Protein AF-A0A269TJP0-F1 (afdb_monomer_lite)

pLDDT: mean 71.13, std 23.65, range [21.98, 98.38]

Secondary structure (DSSP, 8-state):
--STTSSTTSSSS--------------------B-TTT-PBP----------TT-------------------PPPPP-PPP------------------------------------PPPPPP----------PPP-------S-S--PPPPHHHHHHHHB-SSHHHHHTTT--------SS-------SS-SS--SS-HHHH--TTTT-HHHHHHHHHHT--TTTS---SS-EEHHHHTTBPTT-B---TT---EE--HHHHHHHHHHHHHHSEEE--TT-TT----HHHHHHHHHH--HHHHHHHHTT-GGG--HHHHHHHHHHHHHHHHHH-TTTTTS-TT--STTT--------HHHHHHHHTTEEESEEETTS-B-S-EEE-TTB--HHHHHHHHHHHHSTT----SSPPPHHHHHHT-EE--TTSSTT-EEEEPPPEE-TT-TTTEEEEEEEETT-S-GGG-EEEEEES-GGG-S-HHHHHHHHTTT--S-S-EEEEEEEESTTTHHHHHHHHHH--TTEEEEEEEESSS-THHHHHHHH-TT--SSSS-BSEEEEE-STTS-GGGS-SSTTSPPS--EE-GGGGGSBS---S-TTTB---SEEE--SS--HHHHHHHHHIIIIISTTSGGGS-SS-STT----EEE-TTS-GGGSTT--PPP-TT---BSEEEEPPPBTTEEEEE-TT-----GGGB---TT-TTSEEEETT------TT-----EEEEES--TT-HHHHHHHHHHHHHHTTTT--EEEEE-EEETTEEEPP---HHHHHHSEE-TT--EEEETTEEPPS-EEPPP-

Organism: NCBI:txid33922

Structure (mmCIF, N/CA/C/O backbone):
data_AF-A0A269TJP0-F1
#
_entry.id   AF-A0A269TJP0-F1
#
loop_
_atom_site.group_PDB
_atom_site.id
_atom_site.type_symbol
_atom_site.label_atom_id
_atom_site.label_alt_id
_atom_site.label_comp_id
_atom_site.label_asym_id
_atom_site.label_entity_id
_atom_site.label_seq_id
_atom_site.pdbx_PDB_ins_code
_atom_site.Cartn_x
_atom_site.Cartn_y
_atom_site.Cartn_z
_atom_site.occupancy
_atom_site.B_iso_or_equiv
_atom_site.auth_seq_id
_atom_site.auth_comp_id
_atom_site.auth_asym_id
_atom_site.auth_atom_id
_atom_site.pdbx_PDB_model_num
ATOM 1 N N . MET A 1 1 ? 35.468 -24.762 65.015 1.00 40.91 1 MET A N 1
ATOM 2 C CA . MET A 1 1 ? 34.125 -24.410 64.489 1.00 40.91 1 MET A CA 1
ATOM 3 C C . MET A 1 1 ? 34.164 -22.948 64.076 1.00 40.91 1 MET A C 1
ATOM 5 O O . MET A 1 1 ? 34.339 -22.122 64.960 1.00 40.91 1 MET A O 1
ATOM 9 N N . ASN A 1 2 ? 34.046 -22.610 62.784 1.00 27.47 2 ASN A N 1
ATOM 10 C CA . ASN A 1 2 ? 34.366 -21.252 62.308 1.00 27.47 2 ASN A CA 1
ATOM 11 C C . ASN A 1 2 ? 33.197 -20.554 61.592 1.00 27.47 2 ASN A C 1
ATOM 13 O O . ASN A 1 2 ? 32.881 -20.884 60.454 1.00 27.47 2 ASN A O 1
ATOM 17 N N . LEU A 1 3 ? 32.639 -19.544 62.269 1.00 28.08 3 LEU A N 1
ATOM 18 C CA . LEU A 1 3 ? 32.130 -18.231 61.815 1.00 28.08 3 LEU A CA 1
ATOM 19 C C . LEU A 1 3 ? 31.278 -18.024 60.534 1.00 28.08 3 LEU A C 1
ATOM 21 O O . LEU A 1 3 ? 30.634 -16.983 60.446 1.00 28.08 3 LEU A O 1
ATOM 25 N N . ARG A 1 4 ? 31.219 -18.926 59.547 1.00 32.47 4 ARG A N 1
ATOM 26 C CA . ARG A 1 4 ? 30.555 -18.657 58.249 1.00 32.47 4 ARG A CA 1
ATOM 27 C C . ARG A 1 4 ? 29.042 -18.927 58.211 1.00 32.47 4 ARG A C 1
ATOM 29 O O . ARG A 1 4 ? 28.387 -18.511 57.263 1.00 32.47 4 ARG A O 1
ATOM 36 N N . SER A 1 5 ? 28.467 -19.536 59.249 1.00 35.66 5 SER A N 1
ATOM 37 C CA . SER A 1 5 ? 27.060 -19.991 59.255 1.00 35.66 5 SER A CA 1
ATOM 38 C C . SER A 1 5 ? 26.073 -19.091 60.020 1.00 35.66 5 SER A C 1
ATOM 40 O O . SER A 1 5 ? 24.985 -19.550 60.353 1.00 35.66 5 SER A O 1
ATOM 42 N N . LYS A 1 6 ? 26.429 -17.835 60.342 1.00 33.38 6 LYS A N 1
ATOM 43 C CA . LYS A 1 6 ? 25.550 -16.907 61.099 1.00 33.38 6 LYS A CA 1
ATOM 44 C C . LYS A 1 6 ? 25.229 -15.564 60.422 1.00 33.38 6 LYS A C 1
ATOM 46 O O . LYS A 1 6 ? 24.470 -14.790 60.987 1.00 33.38 6 LYS A O 1
ATOM 51 N N . ILE A 1 7 ? 25.746 -15.295 59.219 1.00 37.28 7 ILE A N 1
ATOM 52 C CA . ILE A 1 7 ? 25.506 -14.022 58.500 1.00 37.28 7 ILE A CA 1
ATOM 53 C C . ILE A 1 7 ? 24.398 -14.144 57.431 1.00 37.28 7 ILE A C 1
ATOM 55 O O . ILE A 1 7 ? 23.743 -13.163 57.106 1.00 37.28 7 ILE A O 1
ATOM 59 N N . ILE A 1 8 ? 24.118 -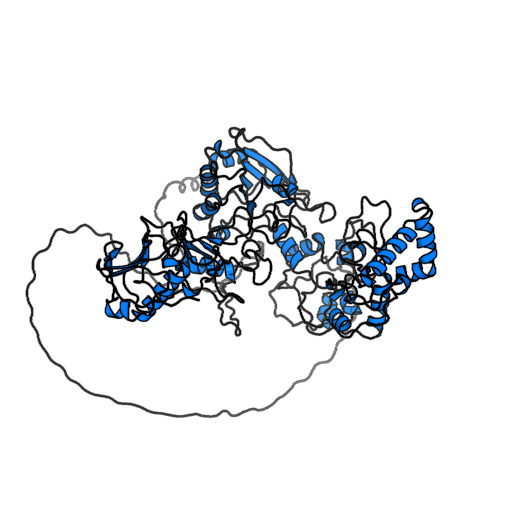15.353 56.930 1.00 34.28 8 ILE A N 1
ATOM 60 C CA . ILE A 1 8 ? 23.243 -15.579 55.758 1.00 34.28 8 ILE A CA 1
ATOM 61 C C . ILE A 1 8 ? 21.731 -15.606 56.099 1.00 34.28 8 ILE A C 1
ATOM 63 O O . ILE A 1 8 ? 20.902 -15.596 55.200 1.00 34.28 8 ILE A O 1
ATOM 67 N N . ILE A 1 9 ? 21.347 -15.596 57.383 1.00 34.66 9 ILE A N 1
ATOM 68 C CA . ILE A 1 9 ? 19.939 -15.741 57.831 1.00 34.66 9 ILE A CA 1
ATOM 69 C C . ILE A 1 9 ? 19.332 -14.414 58.351 1.00 34.66 9 ILE A C 1
ATOM 71 O O . ILE A 1 9 ? 18.130 -14.320 58.570 1.00 34.66 9 ILE A O 1
ATOM 75 N N . ALA A 1 10 ? 20.135 -13.356 58.513 1.00 28.97 10 ALA A N 1
ATOM 76 C CA . ALA A 1 10 ? 19.723 -12.102 59.162 1.00 28.97 10 ALA A CA 1
ATOM 77 C C . ALA A 1 10 ? 19.285 -10.968 58.203 1.00 28.97 10 ALA A C 1
ATOM 79 O O . ALA A 1 10 ? 19.056 -9.851 58.655 1.00 28.97 10 ALA A O 1
ATOM 80 N N . LEU A 1 11 ? 19.194 -11.224 56.892 1.00 29.31 11 LEU A N 1
ATOM 81 C CA . LEU A 1 11 ? 18.989 -10.195 55.854 1.00 29.31 11 LEU A CA 1
ATOM 82 C C . LEU A 1 11 ? 17.980 -10.642 54.775 1.00 29.31 11 LEU A C 1
ATOM 84 O O . LEU A 1 11 ? 18.194 -10.468 53.578 1.00 29.31 11 LEU A O 1
ATOM 88 N N . SER A 1 12 ? 16.883 -11.277 55.203 1.00 25.92 12 SER A N 1
ATOM 89 C CA . SER A 1 12 ? 15.893 -11.894 54.297 1.00 25.92 12 SER A CA 1
ATOM 90 C C . SER A 1 12 ? 14.438 -11.464 54.523 1.00 25.92 12 SER A C 1
ATOM 92 O O . SER A 1 12 ? 13.583 -11.828 53.721 1.00 25.92 12 SER A O 1
ATOM 94 N N . ILE A 1 13 ? 14.129 -10.728 55.598 1.00 26.98 13 ILE A N 1
ATOM 95 C CA . ILE A 1 13 ? 12.764 -10.293 55.945 1.00 26.98 13 ILE A CA 1
ATOM 96 C C . ILE A 1 13 ? 12.823 -8.860 56.496 1.00 26.98 13 ILE A C 1
ATOM 98 O O . ILE A 1 13 ? 13.696 -8.555 57.303 1.00 26.98 13 ILE A O 1
ATOM 102 N N . ALA A 1 14 ? 11.867 -8.027 56.063 1.00 23.02 14 ALA A N 1
ATOM 103 C CA . ALA A 1 14 ? 11.870 -6.557 56.088 1.00 23.02 14 ALA A CA 1
ATOM 104 C C . ALA A 1 14 ? 12.968 -5.928 55.188 1.00 23.02 14 ALA A C 1
ATOM 106 O O . ALA A 1 14 ? 14.117 -6.350 55.208 1.00 23.02 14 ALA A O 1
ATOM 107 N N . THR A 1 15 ? 12.673 -4.948 54.325 1.00 27.38 15 THR A N 1
ATOM 108 C CA . THR A 1 15 ? 11.469 -4.094 54.243 1.00 27.38 15 THR A CA 1
ATOM 109 C C . THR A 1 15 ? 10.809 -4.144 52.860 1.00 27.38 15 THR A C 1
ATOM 111 O O . THR A 1 15 ? 11.475 -3.972 51.844 1.00 27.38 15 THR A O 1
ATOM 114 N N . VAL A 1 16 ? 9.479 -4.294 52.824 1.00 28.97 16 VAL A N 1
ATOM 115 C CA . VAL A 1 16 ? 8.641 -4.035 51.638 1.00 28.97 16 VAL A CA 1
ATOM 116 C C . VAL A 1 16 ? 7.763 -2.814 51.926 1.00 28.97 16 VAL A C 1
ATOM 118 O O . VAL A 1 16 ? 6.746 -2.960 52.594 1.00 28.97 16 VAL A O 1
ATOM 121 N N . ALA A 1 17 ? 8.175 -1.630 51.458 1.00 22.70 17 ALA A N 1
ATOM 122 C CA . ALA A 1 17 ? 7.376 -0.403 51.259 1.00 22.70 17 ALA A CA 1
ATOM 123 C C . ALA A 1 17 ? 8.300 0.768 50.845 1.00 22.70 17 ALA A C 1
ATOM 125 O O . ALA A 1 17 ? 9.475 0.736 51.185 1.00 22.70 17 ALA A O 1
ATOM 126 N N . ALA A 1 18 ? 7.746 1.789 50.168 1.00 22.72 18 ALA A N 1
ATOM 127 C CA . ALA A 1 18 ? 8.345 3.105 49.845 1.00 22.72 18 ALA A CA 1
ATOM 128 C C . ALA A 1 18 ? 9.767 3.093 49.207 1.00 22.72 18 ALA A C 1
ATOM 130 O O . ALA A 1 18 ? 10.768 2.903 49.881 1.00 22.72 18 ALA A O 1
ATOM 131 N N . VAL A 1 19 ? 9.939 3.209 47.883 1.00 25.42 19 VAL A N 1
ATOM 132 C CA . VAL A 1 19 ? 9.750 4.419 47.035 1.00 25.42 19 VAL A CA 1
ATOM 133 C C . VAL A 1 19 ? 10.670 5.587 47.431 1.00 25.42 19 VAL A C 1
ATOM 135 O O . VAL A 1 19 ? 10.437 6.229 48.447 1.00 25.42 19 VAL A O 1
ATOM 138 N N . GLY A 1 20 ? 11.651 5.921 46.574 1.00 21.98 20 GLY A N 1
ATOM 139 C CA . GLY A 1 20 ? 12.504 7.106 46.765 1.00 21.98 20 GLY A CA 1
ATOM 140 C C . GLY A 1 20 ? 13.684 7.263 45.790 1.00 21.98 20 GLY A C 1
ATOM 141 O O . GLY A 1 20 ? 14.812 7.017 46.179 1.00 21.98 20 GLY A O 1
ATOM 142 N N . GLY A 1 21 ? 13.417 7.712 44.554 1.00 23.88 21 GLY A N 1
ATOM 143 C CA . GLY A 1 21 ? 14.333 8.500 43.699 1.00 23.88 21 GLY A CA 1
ATOM 144 C C . GLY A 1 21 ? 15.707 7.944 43.258 1.00 23.88 21 GLY A C 1
ATOM 145 O O . GLY A 1 21 ? 16.634 7.840 44.049 1.00 23.88 21 GLY A O 1
ATOM 146 N N . THR A 1 22 ? 15.899 7.776 41.939 1.00 26.36 22 THR A N 1
ATOM 147 C CA . THR A 1 22 ? 17.145 8.170 41.220 1.00 26.36 22 THR A CA 1
ATOM 148 C C . THR A 1 22 ? 16.940 8.192 39.694 1.00 26.36 22 THR A C 1
ATOM 150 O O . THR A 1 22 ? 17.541 7.448 38.924 1.00 26.36 22 THR A O 1
ATOM 153 N N . THR A 1 23 ? 16.054 9.073 39.221 1.00 25.94 23 THR A N 1
ATOM 154 C CA . THR A 1 23 ? 15.954 9.430 37.795 1.00 25.94 23 THR A CA 1
ATOM 155 C C . THR A 1 23 ? 16.868 10.611 37.466 1.00 25.94 23 THR A C 1
ATOM 157 O O . THR A 1 23 ? 16.456 11.748 37.672 1.00 25.94 23 THR A O 1
ATOM 160 N N . ALA A 1 24 ? 18.058 10.361 36.911 1.00 23.48 24 ALA A N 1
ATOM 161 C CA . ALA A 1 24 ? 18.799 11.296 36.046 1.00 23.48 24 ALA A CA 1
ATOM 162 C C . ALA A 1 24 ? 20.029 10.593 35.441 1.00 23.48 24 ALA A C 1
ATOM 164 O O . ALA A 1 24 ? 20.793 9.962 36.161 1.00 23.48 24 ALA A O 1
ATOM 165 N N . GLY A 1 25 ? 20.226 10.694 34.124 1.00 23.89 25 GLY A N 1
ATOM 166 C CA . GLY A 1 25 ? 21.350 10.041 33.423 1.00 23.89 25 GLY A CA 1
ATOM 167 C C . GLY A 1 25 ? 21.131 9.882 31.917 1.00 23.89 25 GLY A C 1
ATOM 168 O O . GLY A 1 25 ? 21.606 8.932 31.302 1.00 23.89 25 GLY A O 1
ATOM 169 N N . LEU A 1 26 ? 20.324 10.763 31.324 1.00 25.81 26 LEU A N 1
ATOM 170 C CA . LEU A 1 26 ? 19.796 10.597 29.974 1.00 25.81 26 LEU A CA 1
ATOM 171 C C . LEU A 1 26 ? 20.746 11.275 28.975 1.00 25.81 26 LEU A C 1
ATOM 173 O O . LEU A 1 26 ? 20.611 12.461 28.686 1.00 25.81 26 LEU A O 1
ATOM 177 N N . VAL A 1 27 ? 21.731 10.527 28.466 1.00 23.19 27 VAL A N 1
ATOM 178 C CA . VAL A 1 27 ? 22.659 11.017 27.430 1.00 23.19 27 VAL A CA 1
ATOM 179 C C . VAL A 1 27 ? 21.912 11.121 26.096 1.00 23.19 27 VAL A C 1
ATOM 181 O O . VAL A 1 27 ? 21.818 10.168 25.320 1.00 23.19 27 VAL A O 1
ATOM 184 N N . VAL A 1 28 ? 21.327 12.294 25.854 1.00 25.11 28 VAL A N 1
ATOM 185 C CA . VAL A 1 28 ? 20.534 12.610 24.660 1.00 25.11 28 VAL A CA 1
ATOM 186 C C . VAL A 1 28 ? 21.448 12.776 23.441 1.00 25.11 28 VAL A C 1
ATOM 188 O O . VAL A 1 28 ? 21.907 13.869 23.123 1.00 25.11 28 VAL A O 1
ATOM 191 N N . GLY A 1 29 ? 21.678 11.680 22.717 1.00 22.05 29 GLY A N 1
ATOM 192 C CA . GLY A 1 29 ? 22.349 11.678 21.412 1.00 22.05 29 GLY A CA 1
ATOM 193 C C . GLY A 1 29 ? 21.472 12.213 20.272 1.00 22.05 29 GLY A C 1
ATOM 194 O O . GLY A 1 29 ? 21.209 11.488 19.313 1.00 22.05 29 GLY A O 1
ATOM 195 N N . LEU A 1 30 ? 20.988 13.457 20.371 1.00 24.55 30 LEU A N 1
ATOM 196 C CA . LEU A 1 30 ? 20.248 14.124 19.292 1.00 24.55 30 LEU A CA 1
ATOM 197 C C . LEU A 1 30 ? 21.211 14.648 18.216 1.00 24.55 30 LEU A C 1
ATOM 199 O O . LEU A 1 30 ? 21.661 15.792 18.275 1.00 24.55 30 LEU A O 1
ATOM 203 N N . ASN A 1 31 ? 21.469 13.837 17.186 1.00 25.56 31 ASN A N 1
ATOM 204 C CA . ASN A 1 31 ? 22.080 14.324 15.946 1.00 25.56 31 ASN A CA 1
ATOM 205 C C . ASN A 1 31 ? 21.076 15.190 15.174 1.00 25.56 31 ASN A C 1
ATOM 207 O O . ASN A 1 31 ? 20.353 14.722 14.294 1.00 25.56 31 ASN A O 1
ATOM 211 N N . ARG A 1 32 ? 21.040 16.473 15.529 1.00 26.38 32 ARG A N 1
ATOM 212 C CA . ARG A 1 32 ? 20.262 17.506 14.851 1.00 26.38 32 ARG A CA 1
ATOM 213 C C . ARG A 1 32 ? 20.971 17.881 13.546 1.00 26.38 32 ARG A C 1
ATOM 215 O O . ARG A 1 32 ? 22.078 18.408 13.579 1.00 26.38 32 ARG A O 1
ATOM 222 N N . GLN A 1 33 ? 20.338 17.605 12.409 1.00 30.70 33 GLN A N 1
ATOM 223 C CA . GLN A 1 33 ? 20.758 18.119 11.105 1.00 30.70 33 GLN A CA 1
ATOM 224 C C . GLN A 1 33 ? 19.608 18.894 10.466 1.00 30.70 33 GLN A C 1
ATOM 226 O O . GLN A 1 33 ? 18.445 18.492 10.543 1.00 30.70 33 GLN A O 1
ATOM 231 N N . GLU A 1 34 ? 19.963 20.026 9.871 1.00 27.84 34 GLU A N 1
ATOM 232 C CA . GLU A 1 34 ? 19.053 20.998 9.282 1.00 27.84 34 GLU A CA 1
ATOM 233 C C . GLU A 1 34 ? 19.305 21.050 7.776 1.00 27.84 34 GLU A C 1
ATOM 235 O O . GLU A 1 34 ? 20.427 21.295 7.330 1.00 27.84 34 GLU A O 1
ATOM 240 N N . ASP A 1 35 ? 18.270 20.771 6.986 1.00 34.75 35 ASP A N 1
ATOM 241 C CA . ASP A 1 35 ? 18.341 20.899 5.534 1.00 34.75 35 ASP A CA 1
ATOM 242 C C . ASP A 1 35 ? 18.078 22.357 5.143 1.00 34.75 35 ASP A C 1
ATOM 244 O O . ASP A 1 35 ? 16.937 22.829 5.144 1.00 34.75 35 ASP A O 1
ATOM 248 N N . SER A 1 36 ? 19.150 23.061 4.779 1.00 31.23 36 SER A N 1
ATOM 249 C CA . SER A 1 36 ? 19.130 24.476 4.395 1.00 31.23 36 SER A CA 1
ATOM 250 C C . SER A 1 36 ? 18.328 24.782 3.123 1.00 31.23 36 SER A C 1
ATOM 252 O O . SER A 1 36 ? 18.128 25.955 2.813 1.00 31.23 36 SER A O 1
ATOM 254 N N . LYS A 1 37 ? 17.830 23.766 2.397 1.00 30.33 37 LYS A N 1
ATOM 255 C CA . LYS A 1 37 ? 16.911 23.945 1.258 1.00 30.33 37 LYS A CA 1
ATOM 256 C C . LYS A 1 37 ? 15.433 23.766 1.605 1.00 30.33 37 LYS A C 1
ATOM 258 O O . LYS A 1 37 ? 14.595 24.143 0.789 1.00 30.33 37 LYS A O 1
ATOM 263 N N . THR A 1 38 ? 15.094 23.207 2.771 1.00 35.28 38 THR A N 1
ATOM 264 C CA . THR A 1 38 ? 13.689 22.960 3.164 1.00 35.28 38 THR A CA 1
ATOM 265 C C . THR A 1 38 ? 13.298 23.518 4.533 1.00 35.28 38 THR A C 1
ATOM 267 O O . THR A 1 38 ? 12.105 23.625 4.809 1.00 35.28 38 THR A O 1
ATOM 270 N N . GLY A 1 39 ? 14.255 23.885 5.394 1.00 27.27 39 GLY A N 1
ATOM 271 C CA . GLY A 1 39 ? 13.984 24.429 6.734 1.00 27.27 39 GLY A CA 1
ATOM 272 C C . GLY A 1 39 ? 13.395 23.411 7.724 1.00 27.27 39 GLY A C 1
ATOM 273 O O . GLY A 1 39 ? 12.923 23.776 8.801 1.00 27.27 39 GLY A O 1
ATOM 274 N N . VAL A 1 40 ? 13.390 22.121 7.373 1.00 30.62 40 VAL A N 1
ATOM 275 C CA . VAL A 1 40 ? 12.773 21.065 8.183 1.00 30.62 40 VAL A CA 1
ATOM 276 C C . VAL A 1 40 ? 13.751 20.566 9.249 1.00 30.62 40 VAL A C 1
ATOM 278 O O . VAL A 1 40 ? 14.786 19.981 8.940 1.00 30.62 40 VAL A O 1
ATOM 281 N N . ASN A 1 41 ? 13.384 20.724 10.525 1.00 28.81 41 ASN A N 1
ATOM 282 C CA . ASN A 1 41 ? 14.052 20.033 11.633 1.00 28.81 41 ASN A CA 1
ATOM 283 C C . ASN A 1 41 ? 13.594 18.556 11.678 1.00 28.81 41 ASN A C 1
ATOM 285 O O . ASN A 1 41 ? 12.410 18.257 11.889 1.00 28.81 41 ASN A O 1
ATOM 289 N N . TYR A 1 42 ? 14.541 17.629 11.507 1.00 32.69 42 TYR A N 1
ATOM 290 C CA . TYR A 1 42 ? 14.309 16.183 11.570 1.00 32.69 42 TYR A CA 1
ATOM 291 C C . TYR A 1 42 ? 14.641 15.602 12.954 1.00 32.69 42 TYR A C 1
ATOM 293 O O . TYR A 1 42 ? 15.656 15.942 13.551 1.00 32.69 42 TYR A O 1
ATOM 301 N N . ASN A 1 43 ? 13.819 14.651 13.412 1.00 26.80 43 ASN A N 1
ATOM 302 C CA . ASN A 1 43 ? 14.154 13.700 14.477 1.00 26.80 43 ASN A CA 1
ATOM 303 C C . ASN A 1 43 ? 14.030 12.289 13.889 1.00 26.80 43 ASN A C 1
ATOM 305 O O . ASN A 1 43 ? 12.919 11.842 13.595 1.00 26.80 43 ASN A O 1
ATOM 309 N N . SER A 1 44 ? 15.148 11.590 13.695 1.00 28.28 44 SER A N 1
ATOM 310 C CA . SER A 1 44 ? 15.179 10.247 13.110 1.00 28.28 44 SER A CA 1
ATOM 311 C C . SER A 1 44 ? 15.154 9.154 14.186 1.00 28.28 44 SER A C 1
ATOM 313 O O . SER A 1 44 ? 16.146 8.883 14.858 1.00 28.28 44 SER A O 1
ATOM 315 N N . LEU A 1 45 ? 14.026 8.445 14.307 1.00 28.97 45 LEU A N 1
ATOM 316 C CA . LEU A 1 45 ? 13.975 7.157 15.013 1.00 28.97 45 LEU A CA 1
ATOM 317 C C . LEU A 1 45 ? 14.570 6.053 14.122 1.00 28.97 45 LEU A C 1
ATOM 319 O O . LEU A 1 45 ? 13.853 5.234 13.554 1.00 28.97 45 LEU A O 1
ATOM 323 N N . ALA A 1 46 ? 15.897 6.073 13.973 1.00 25.78 46 ALA A N 1
ATOM 324 C CA . ALA A 1 46 ? 16.664 5.124 13.164 1.00 25.78 46 ALA A CA 1
ATOM 325 C C . ALA A 1 46 ? 18.033 4.811 13.805 1.00 25.78 46 ALA A C 1
ATOM 327 O O . ALA A 1 46 ? 19.093 5.108 13.255 1.00 25.78 46 ALA A O 1
ATOM 328 N N . SER A 1 47 ? 18.028 4.212 14.997 1.00 24.75 47 SER A N 1
ATOM 329 C CA . SER A 1 47 ? 19.240 3.847 15.744 1.00 24.75 47 SER A CA 1
ATOM 330 C C . SER A 1 47 ? 19.824 2.492 15.314 1.00 24.75 47 SER A C 1
ATOM 332 O O . SER A 1 47 ? 19.872 1.536 16.089 1.00 24.75 47 SER A O 1
ATOM 334 N N . VAL A 1 48 ? 20.353 2.410 14.086 1.00 28.67 48 VAL A N 1
ATOM 335 C CA . VAL A 1 48 ? 21.199 1.273 13.670 1.00 28.67 48 VAL A CA 1
ATOM 336 C C . VAL A 1 48 ? 22.590 1.400 14.310 1.00 28.67 48 VAL A C 1
ATOM 338 O O . VAL A 1 48 ? 23.568 1.775 13.668 1.00 28.67 48 VAL A O 1
ATOM 341 N N . LYS A 1 49 ? 22.689 1.067 15.601 1.00 26.28 49 LYS A N 1
ATOM 342 C CA . LYS A 1 49 ? 23.961 0.762 16.272 1.00 26.28 49 LYS A CA 1
ATOM 343 C C . LYS A 1 49 ? 23.917 -0.659 16.823 1.00 26.28 49 LYS A C 1
ATOM 345 O O . LYS A 1 49 ? 23.154 -0.957 17.738 1.00 26.28 49 LYS A O 1
ATOM 350 N N . LYS A 1 50 ? 24.776 -1.531 16.287 1.00 27.55 50 LYS A N 1
ATOM 351 C CA . LYS A 1 50 ? 25.105 -2.813 16.923 1.00 27.55 50 LYS A CA 1
ATOM 352 C C . LYS A 1 50 ? 25.807 -2.495 18.248 1.00 27.55 50 LYS A C 1
ATOM 354 O O . LYS A 1 50 ? 26.870 -1.882 18.235 1.00 27.55 50 LYS A O 1
ATOM 359 N N . ILE A 1 51 ? 25.217 -2.889 19.375 1.00 25.28 51 ILE A N 1
ATOM 360 C CA . ILE A 1 51 ? 25.910 -2.871 20.667 1.00 25.28 51 ILE A CA 1
ATOM 361 C C . ILE A 1 51 ? 26.864 -4.069 20.676 1.00 25.28 51 ILE A C 1
ATOM 363 O O . ILE A 1 51 ? 26.414 -5.214 20.625 1.00 25.28 51 ILE A O 1
ATOM 367 N N . ASP A 1 52 ? 28.172 -3.815 20.723 1.00 30.59 52 ASP A N 1
ATOM 368 C CA . ASP A 1 52 ? 29.155 -4.862 21.000 1.00 30.59 52 ASP A CA 1
ATOM 369 C C . ASP A 1 52 ? 29.215 -5.101 22.514 1.00 30.59 52 ASP A C 1
ATOM 371 O O . ASP A 1 52 ? 29.845 -4.361 23.271 1.00 30.59 52 ASP A O 1
ATOM 375 N N . TYR A 1 53 ? 28.543 -6.162 22.956 1.00 25.44 53 TYR A N 1
ATOM 376 C CA . TYR A 1 53 ? 28.434 -6.559 24.361 1.00 25.44 53 TYR A CA 1
ATOM 377 C C . TYR A 1 53 ? 29.747 -7.097 24.977 1.00 25.44 53 TYR A C 1
ATOM 379 O O . TYR A 1 53 ? 29.702 -7.720 26.037 1.00 25.44 53 TYR A O 1
ATOM 387 N N . LYS A 1 54 ? 30.913 -6.890 24.341 1.00 30.03 54 LYS A N 1
ATOM 388 C CA . LYS A 1 54 ? 32.227 -7.332 24.849 1.00 30.03 54 LYS A CA 1
ATOM 389 C C . LYS A 1 54 ? 33.237 -6.219 25.166 1.00 30.03 54 LYS A C 1
ATOM 391 O O . LYS A 1 54 ? 34.332 -6.550 25.618 1.00 30.03 54 LYS A O 1
ATOM 396 N N . LYS A 1 55 ? 32.910 -4.927 24.990 1.00 34.22 55 LYS A N 1
ATOM 397 C CA . LYS A 1 55 ? 33.818 -3.806 25.339 1.00 34.22 55 LYS A CA 1
ATOM 398 C C . LYS A 1 55 ? 33.147 -2.631 26.071 1.00 34.22 55 LYS A C 1
ATOM 400 O O . LYS A 1 55 ? 32.989 -1.544 25.530 1.00 34.22 55 LYS A O 1
ATOM 405 N N . ALA A 1 56 ? 32.847 -2.853 27.346 1.00 25.12 56 ALA A N 1
ATOM 406 C CA . ALA A 1 56 ? 32.793 -1.842 28.409 1.00 25.12 56 ALA A CA 1
ATOM 407 C C . ALA A 1 56 ? 33.107 -2.593 29.718 1.00 25.12 56 ALA A C 1
ATOM 409 O O . ALA A 1 56 ? 32.467 -3.624 29.943 1.00 25.12 56 ALA A O 1
ATOM 410 N N . PRO A 1 57 ? 34.101 -2.177 30.535 1.00 30.14 57 PRO A N 1
ATOM 411 C CA . PRO A 1 57 ? 34.026 -0.881 31.221 1.00 30.14 57 PRO A CA 1
ATOM 412 C C . PRO A 1 57 ? 35.385 -0.188 31.504 1.00 30.14 57 PRO A C 1
ATOM 414 O O . PRO A 1 57 ? 36.144 -0.648 32.355 1.00 30.14 57 PRO A O 1
ATOM 417 N N . SER A 1 58 ? 35.654 0.971 30.891 1.00 29.62 58 SER A N 1
ATOM 418 C CA . SER A 1 58 ? 36.677 1.920 31.380 1.00 29.62 58 SER A CA 1
ATOM 419 C C . SER A 1 58 ? 36.620 3.268 30.644 1.00 29.62 58 SER A C 1
ATOM 421 O O . SER A 1 58 ? 37.266 3.413 29.612 1.00 29.62 58 SER A O 1
ATOM 423 N N . ASP A 1 59 ? 35.885 4.246 31.181 1.00 27.31 59 ASP A N 1
ATOM 424 C CA . ASP A 1 59 ? 36.284 5.663 31.105 1.00 27.31 59 ASP A CA 1
ATOM 425 C C . ASP A 1 59 ? 35.520 6.488 32.170 1.00 27.31 59 ASP A C 1
ATOM 427 O O . ASP A 1 59 ? 34.291 6.365 32.224 1.00 27.31 59 ASP A O 1
ATOM 431 N N . PRO A 1 60 ? 36.184 7.258 33.062 1.00 28.80 60 PRO A N 1
ATOM 432 C CA . PRO A 1 60 ? 35.523 7.906 34.198 1.00 28.80 60 PRO A CA 1
ATOM 433 C C . PRO A 1 60 ? 35.534 9.447 34.124 1.00 28.80 60 PRO A C 1
ATOM 435 O O . PRO A 1 60 ? 36.268 10.096 34.868 1.00 28.80 60 PRO A O 1
ATOM 438 N N . GLU A 1 61 ? 34.679 10.061 33.300 1.00 28.75 61 GLU A N 1
ATOM 439 C CA . GLU A 1 61 ? 34.499 11.523 33.322 1.00 28.75 61 GLU A CA 1
ATOM 440 C C . GLU A 1 61 ? 33.050 11.978 33.048 1.00 28.75 61 GLU A C 1
ATOM 442 O O . GLU A 1 61 ? 32.211 11.197 32.605 1.00 28.75 61 GLU A O 1
ATOM 447 N N . VAL A 1 62 ? 32.770 13.261 33.331 1.00 26.61 62 VAL A N 1
ATOM 448 C CA . VAL A 1 62 ? 31.447 13.936 33.372 1.00 26.61 62 VAL A CA 1
ATOM 449 C C . VAL A 1 62 ? 30.603 13.660 34.633 1.00 26.61 62 VAL A C 1
ATOM 451 O O . VAL A 1 62 ? 29.722 12.804 34.673 1.00 26.61 62 VAL A O 1
ATOM 454 N N . ILE A 1 63 ? 30.804 14.509 35.648 1.00 27.52 63 ILE A N 1
ATOM 455 C CA . ILE A 1 63 ? 29.873 14.734 36.769 1.00 27.52 63 ILE A CA 1
ATOM 456 C C . ILE A 1 63 ? 29.053 16.001 36.469 1.00 27.52 63 ILE A C 1
ATOM 458 O O . ILE A 1 63 ? 29.621 17.012 36.054 1.00 27.52 63 ILE A O 1
ATOM 462 N N . MET A 1 64 ? 27.740 15.994 36.729 1.00 24.53 64 MET A N 1
ATOM 463 C CA . MET A 1 64 ? 26.895 17.201 36.701 1.00 24.53 64 MET A CA 1
ATOM 464 C C . MET A 1 64 ? 26.246 17.473 38.065 1.00 24.53 64 MET A C 1
ATOM 466 O O . MET A 1 64 ? 26.036 16.559 38.858 1.00 24.53 64 MET A O 1
ATOM 470 N N . LYS A 1 65 ? 25.968 18.753 38.346 1.00 28.45 65 LYS A N 1
ATOM 471 C CA . LYS A 1 65 ? 25.446 19.232 39.637 1.00 28.45 65 LYS A CA 1
ATOM 472 C C . LYS A 1 65 ? 23.923 19.092 39.732 1.00 28.45 65 LYS A C 1
ATOM 474 O O . LYS A 1 65 ? 23.215 19.236 38.741 1.00 28.45 65 LYS A O 1
ATOM 479 N N . GLU A 1 66 ? 23.442 18.856 40.948 1.00 25.34 66 GLU A N 1
ATOM 480 C CA . GLU A 1 66 ? 22.031 18.644 41.285 1.00 25.34 66 GLU A CA 1
ATOM 481 C C . GLU A 1 66 ? 21.293 19.965 41.596 1.00 25.34 66 GLU A C 1
ATOM 483 O O . GLU A 1 66 ? 21.881 20.902 42.138 1.00 25.34 66 GLU A O 1
ATOM 488 N N . VAL A 1 67 ? 19.992 20.031 41.279 1.00 26.52 67 VAL A N 1
ATOM 489 C CA . VAL A 1 67 ? 19.080 21.144 41.616 1.00 26.52 67 VAL A CA 1
ATOM 490 C C . VAL A 1 67 ? 17.744 20.561 42.095 1.00 26.52 67 VAL A C 1
ATOM 492 O O . VAL A 1 67 ? 17.236 19.612 41.499 1.00 26.52 67 VAL A O 1
ATOM 495 N N . LYS A 1 68 ? 17.176 21.102 43.182 1.00 27.89 68 LYS A N 1
ATOM 496 C CA . LYS A 1 68 ? 15.983 20.545 43.851 1.00 27.89 68 LYS A CA 1
ATOM 497 C C . LYS A 1 68 ? 14.648 20.996 43.218 1.00 27.89 68 LYS A C 1
ATOM 499 O O . LYS A 1 68 ? 14.543 22.160 42.833 1.00 27.89 68 LYS A O 1
ATOM 504 N N . PRO A 1 69 ? 13.617 20.126 43.173 1.00 28.91 69 PRO A N 1
ATOM 505 C CA . PRO A 1 69 ? 12.250 20.480 42.775 1.00 28.91 69 PRO A CA 1
ATOM 506 C C . PRO A 1 69 ? 11.387 21.009 43.952 1.00 28.91 69 PRO A C 1
ATOM 508 O O . PRO A 1 69 ? 11.736 20.767 45.109 1.00 28.91 69 PRO A O 1
ATOM 511 N N . PRO A 1 70 ? 10.258 21.698 43.672 1.00 32.84 70 PRO A N 1
ATOM 512 C CA . PRO A 1 70 ? 9.309 22.206 44.674 1.00 32.84 70 PRO A CA 1
ATOM 513 C C . PRO A 1 70 ? 8.234 21.181 45.105 1.00 32.84 70 PRO A C 1
ATOM 515 O O . PRO A 1 70 ? 8.148 20.076 44.566 1.00 32.84 70 PRO A O 1
ATOM 518 N N . GLU A 1 71 ? 7.415 21.565 46.089 1.00 33.34 71 GLU A N 1
ATOM 519 C CA . GLU A 1 71 ? 6.453 20.704 46.800 1.00 33.34 71 GLU A CA 1
ATOM 520 C C . GLU A 1 71 ? 5.057 20.587 46.136 1.00 33.34 71 GLU A C 1
ATOM 522 O O . GLU A 1 71 ? 4.777 21.176 45.091 1.00 33.34 71 GLU A O 1
ATOM 527 N N . LYS A 1 72 ? 4.187 19.752 46.728 1.00 31.70 72 LYS A N 1
ATOM 528 C CA . LYS A 1 72 ? 2.851 19.382 46.220 1.00 31.70 72 LYS A CA 1
ATOM 529 C C . LYS A 1 72 ? 1.728 20.335 46.656 1.00 31.70 72 LYS A C 1
ATOM 531 O O . LYS A 1 72 ? 1.826 21.012 47.669 1.00 31.70 72 LYS A O 1
ATOM 536 N N . ILE A 1 73 ? 0.617 20.269 45.917 1.00 31.31 73 ILE A N 1
ATOM 537 C CA . ILE A 1 73 ? -0.695 20.850 46.249 1.00 31.31 73 ILE A CA 1
ATOM 538 C C . ILE A 1 73 ? -1.638 19.718 46.715 1.00 31.31 73 ILE A C 1
ATOM 540 O O . ILE A 1 73 ? -1.499 18.585 46.247 1.00 31.31 73 ILE A O 1
ATOM 544 N N . GLU A 1 74 ? -2.567 20.013 47.631 1.00 32.69 74 GLU A N 1
ATOM 545 C CA . GLU A 1 74 ? -3.570 19.075 48.176 1.00 32.69 74 GLU A CA 1
ATOM 546 C C . GLU A 1 74 ? -4.938 19.147 47.459 1.00 32.69 74 GLU A C 1
ATOM 548 O O . GLU A 1 74 ? -5.260 20.137 46.800 1.00 32.69 74 GLU A O 1
ATOM 553 N N . ASP A 1 75 ? -5.760 18.101 47.613 1.00 31.41 75 ASP A N 1
ATOM 554 C CA . ASP A 1 75 ? -7.103 17.994 47.020 1.00 31.41 75 ASP A CA 1
ATOM 555 C C . ASP A 1 75 ? -8.194 18.753 47.825 1.00 31.41 75 ASP A C 1
ATOM 557 O O . ASP A 1 75 ? -8.160 18.774 49.060 1.00 31.41 75 ASP A O 1
ATOM 561 N N . PRO A 1 76 ? -9.211 19.352 47.167 1.00 38.31 76 PRO A N 1
ATOM 562 C CA . PRO A 1 76 ? -10.190 20.229 47.819 1.00 38.31 76 PRO A CA 1
ATOM 563 C C . PRO A 1 76 ? -11.372 19.507 48.500 1.00 38.31 76 PRO A C 1
ATOM 565 O O . PRO A 1 76 ? -11.885 18.494 48.022 1.00 38.31 76 PRO A O 1
ATOM 568 N N . LYS A 1 77 ? -11.893 20.114 49.578 1.00 36.47 77 LYS A N 1
ATOM 569 C CA . LYS A 1 77 ? -13.191 19.784 50.211 1.00 36.47 77 LYS A CA 1
ATOM 570 C C . LYS A 1 77 ? -14.332 20.696 49.708 1.00 36.47 77 LYS A C 1
ATOM 572 O O . LYS A 1 77 ? -14.054 21.803 49.253 1.00 36.47 77 LYS A O 1
ATOM 577 N N . PRO A 1 78 ? -15.609 20.267 49.804 1.00 41.16 78 PRO A N 1
ATOM 578 C CA . PRO A 1 78 ? -16.762 21.024 49.301 1.00 41.16 78 PRO A CA 1
ATOM 579 C C . PRO A 1 78 ? -17.180 22.203 50.200 1.00 41.16 78 PRO A C 1
ATOM 581 O O . PRO A 1 78 ? -17.022 22.158 51.421 1.00 41.16 78 PRO A O 1
ATOM 584 N N . THR A 1 79 ? -17.772 23.233 49.587 1.00 34.25 79 THR A N 1
ATOM 585 C CA . THR A 1 79 ? -18.053 24.546 50.202 1.00 34.25 79 THR A CA 1
ATOM 586 C C . THR A 1 79 ? -19.537 24.752 50.573 1.00 34.25 79 THR A C 1
ATOM 588 O O . THR A 1 79 ? -20.403 24.511 49.731 1.00 34.25 79 THR A O 1
ATOM 591 N N . PRO A 1 80 ? -19.859 25.259 51.782 1.00 37.38 80 PRO A N 1
ATOM 592 C CA . PRO A 1 80 ? -21.178 25.821 52.124 1.00 37.38 80 PRO A CA 1
ATOM 593 C C . PRO A 1 80 ? -21.425 27.231 51.516 1.00 37.38 80 PRO A C 1
ATOM 595 O O . PRO A 1 80 ? -20.490 27.835 50.990 1.00 37.38 80 PRO A O 1
ATOM 598 N N . PRO A 1 81 ? -22.665 27.772 51.559 1.00 46.94 81 PRO A N 1
ATOM 599 C CA . PRO A 1 81 ? -23.053 29.002 50.846 1.00 46.94 81 PRO A CA 1
ATOM 600 C C . PRO A 1 81 ? -22.623 30.328 51.515 1.00 46.94 81 PRO A C 1
ATOM 602 O O . PRO A 1 81 ? -22.226 30.366 52.677 1.00 46.94 81 PRO A O 1
ATOM 605 N N . ALA A 1 82 ? -22.714 31.426 50.752 1.00 44.25 82 ALA A N 1
ATOM 606 C CA . ALA A 1 82 ? -22.033 32.701 51.010 1.00 44.25 82 ALA A CA 1
ATOM 607 C C . ALA A 1 82 ? -22.845 33.786 51.773 1.00 44.25 82 ALA A C 1
ATOM 609 O O . ALA A 1 82 ? -24.066 33.863 51.617 1.00 44.25 82 ALA A O 1
ATOM 610 N N . PRO A 1 83 ? -22.161 34.699 52.501 1.00 38.66 83 PRO A N 1
ATOM 611 C CA . PRO A 1 83 ? -22.673 36.014 52.921 1.00 38.66 83 PRO A CA 1
ATOM 612 C C . PRO A 1 83 ? -22.561 37.115 51.835 1.00 38.66 83 PRO A C 1
ATOM 614 O O . PRO A 1 83 ? -22.093 36.872 50.724 1.00 38.66 83 PRO A O 1
ATOM 617 N N . LYS A 1 84 ? -23.010 38.337 52.168 1.00 37.31 84 LYS A N 1
ATOM 618 C CA . LYS A 1 84 ? -23.084 39.535 51.295 1.00 37.31 84 LYS A CA 1
ATOM 619 C C . LYS A 1 84 ? -21.866 40.492 51.438 1.00 37.31 84 LYS A C 1
ATOM 621 O O . LYS A 1 84 ? -21.066 40.278 52.344 1.00 37.31 84 LYS A O 1
ATOM 626 N N . PRO A 1 85 ? -21.708 41.506 50.552 1.00 51.50 85 PRO A N 1
ATOM 627 C CA . PRO A 1 85 ? -20.512 42.361 50.472 1.00 51.50 85 PRO A CA 1
ATOM 628 C C . PRO A 1 85 ? -20.565 43.628 51.350 1.00 51.50 85 PRO A C 1
ATOM 630 O O . PRO A 1 85 ? -21.631 44.008 51.832 1.00 51.50 85 PRO A O 1
ATOM 633 N N . GLU A 1 86 ? -19.420 44.313 51.446 1.00 37.12 86 GLU A N 1
ATOM 634 C CA . GLU A 1 86 ? -19.226 45.646 52.046 1.00 37.12 86 GLU A CA 1
ATOM 635 C C . GLU A 1 86 ? -18.357 46.541 51.123 1.00 37.12 86 GLU A C 1
ATOM 637 O O . GLU A 1 86 ? -17.884 46.074 50.082 1.00 37.12 86 GLU A O 1
ATOM 642 N N . GLU A 1 87 ? -18.225 47.839 51.430 1.00 35.94 87 GLU A N 1
ATOM 643 C CA . GLU A 1 87 ? -17.954 48.896 50.430 1.00 35.94 87 GLU A CA 1
ATOM 644 C C . GLU A 1 87 ? -16.508 49.461 50.340 1.00 35.94 87 GLU A C 1
ATOM 646 O O . GLU A 1 87 ? -15.586 49.074 51.054 1.00 35.94 87 GLU A O 1
ATOM 651 N N . LYS A 1 88 ? -16.337 50.378 49.371 1.00 40.81 88 LYS A N 1
ATOM 652 C CA . LYS A 1 88 ? -15.126 51.114 48.943 1.00 40.81 88 LYS A CA 1
ATOM 653 C C . LYS A 1 88 ? -14.561 52.044 50.047 1.00 40.81 88 LYS A C 1
ATOM 655 O O . LYS A 1 88 ? -15.315 52.454 50.928 1.00 40.81 88 LYS A O 1
ATOM 660 N N . PRO A 1 89 ? -13.280 52.475 49.961 1.00 43.91 89 PRO A N 1
ATOM 661 C CA . PRO A 1 89 ? -13.040 53.785 49.326 1.00 43.91 89 PRO A CA 1
ATOM 662 C C . PRO A 1 89 ? -11.742 53.934 48.485 1.00 43.91 89 PRO A C 1
ATOM 664 O O . PRO A 1 89 ? -10.903 53.045 48.386 1.00 43.91 89 PRO A O 1
ATOM 667 N N . GLU A 1 90 ? -11.643 55.108 47.861 1.00 37.81 90 GLU A N 1
ATOM 668 C CA . GLU A 1 90 ? -10.589 55.715 47.009 1.00 37.81 90 GLU A CA 1
ATOM 669 C C . GLU A 1 90 ? -9.875 56.855 47.811 1.00 37.81 90 GLU A C 1
ATOM 671 O O . GLU A 1 90 ? -10.237 56.999 48.985 1.00 37.81 90 GLU A O 1
ATOM 676 N N . PRO A 1 91 ? -8.972 57.734 47.280 1.00 49.41 91 PRO A N 1
ATOM 677 C CA . PRO A 1 91 ? -8.305 57.823 45.954 1.00 49.41 91 PRO A CA 1
ATOM 678 C C . PRO A 1 91 ? -6.775 58.209 45.958 1.00 49.41 91 PRO A C 1
ATOM 680 O O . PRO A 1 91 ? -6.205 58.486 47.004 1.00 49.41 91 PRO A O 1
ATOM 683 N N . GLU A 1 92 ? -6.174 58.331 44.749 1.00 41.25 92 GLU A N 1
ATOM 684 C CA . GLU A 1 92 ? -5.164 59.355 44.298 1.00 41.25 92 GLU A CA 1
ATOM 685 C C . GLU A 1 92 ? -3.739 59.507 44.932 1.00 41.25 92 GLU A C 1
ATOM 687 O O . GLU A 1 92 ? -3.498 59.027 46.036 1.00 41.25 92 GLU A O 1
ATOM 692 N N . PRO A 1 93 ? -2.770 60.249 44.306 1.00 48.53 93 PRO A N 1
ATOM 693 C CA . PRO A 1 93 ? -2.530 60.573 42.875 1.00 48.53 93 PRO A CA 1
ATOM 694 C C . PRO A 1 93 ? -1.043 60.429 42.382 1.00 48.53 93 PRO A C 1
ATOM 696 O O . PRO A 1 93 ? -0.136 60.066 43.125 1.00 48.53 93 PRO A O 1
ATOM 699 N N . THR A 1 94 ? -0.790 60.746 41.097 1.00 39.22 94 THR A N 1
ATOM 700 C CA . THR A 1 94 ? 0.501 60.711 40.338 1.00 39.22 94 THR A CA 1
ATOM 701 C C . THR A 1 94 ? 1.449 61.921 40.519 1.00 39.22 94 THR A C 1
ATOM 703 O O . THR A 1 94 ? 0.978 63.000 40.879 1.00 39.22 94 THR A O 1
ATOM 706 N N . PRO A 1 95 ? 2.760 61.798 40.184 1.00 44.28 95 PRO A N 1
ATOM 707 C CA . PRO A 1 95 ? 3.315 62.298 38.889 1.00 44.28 95 PRO A CA 1
ATOM 708 C C . PRO A 1 95 ? 4.305 61.285 38.218 1.00 44.28 95 PRO A C 1
ATOM 710 O O . PRO A 1 95 ? 4.768 60.376 38.896 1.00 44.28 95 PRO A O 1
ATOM 713 N N . ILE A 1 96 ? 4.596 61.223 36.899 1.00 36.34 96 ILE A N 1
ATOM 714 C CA . ILE A 1 96 ? 5.004 62.222 35.865 1.00 36.34 96 ILE A CA 1
ATOM 715 C C . ILE A 1 96 ? 6.421 62.785 36.151 1.00 36.34 96 ILE A C 1
ATOM 717 O O . ILE A 1 96 ? 6.688 63.165 37.282 1.00 36.34 96 ILE A O 1
ATOM 721 N N . GLU A 1 97 ? 7.402 62.887 35.236 1.00 34.19 97 GLU A N 1
ATOM 722 C CA . GLU A 1 97 ? 7.489 62.762 33.751 1.00 34.19 97 GLU A CA 1
ATOM 723 C C . GLU A 1 97 ? 8.465 61.591 33.351 1.00 34.19 97 GLU A C 1
ATOM 725 O O . GLU A 1 97 ? 8.520 60.636 34.118 1.00 34.19 97 GLU A O 1
ATOM 730 N N . LYS A 1 98 ? 9.246 61.451 32.249 1.00 34.72 98 LYS A N 1
ATOM 731 C CA . LYS A 1 98 ? 9.616 62.236 31.034 1.00 34.72 98 LYS A CA 1
ATOM 732 C C . LYS A 1 98 ? 9.876 61.294 29.811 1.00 34.72 98 LYS A C 1
ATOM 734 O O . LYS A 1 98 ? 9.176 60.300 29.651 1.00 34.72 98 LYS A O 1
ATOM 739 N N . LYS A 1 99 ? 10.863 61.599 28.948 1.00 37.00 99 LYS A N 1
ATOM 740 C CA . LYS A 1 99 ? 11.416 60.828 27.804 1.00 37.00 99 LYS A CA 1
ATOM 741 C C . LYS A 1 99 ? 12.910 61.158 27.637 1.00 37.00 99 LYS A C 1
ATOM 743 O O . LYS A 1 99 ? 13.262 62.293 27.940 1.00 37.00 99 LYS A O 1
ATOM 748 N N . GLU A 1 100 ? 13.700 60.277 27.007 1.00 32.59 100 GLU A N 1
ATOM 749 C CA . GLU A 1 100 ? 14.654 60.683 25.950 1.00 32.59 100 GLU A CA 1
ATOM 750 C C . GLU A 1 100 ? 15.140 59.509 25.065 1.00 32.59 100 GLU A C 1
ATOM 752 O O . GLU A 1 100 ? 15.055 58.344 25.448 1.00 32.59 100 GLU A O 1
ATOM 757 N N . GLU A 1 101 ? 15.606 59.850 23.861 1.00 37.41 101 GLU A N 1
ATOM 758 C CA . GLU A 1 101 ? 16.118 59.020 22.749 1.00 37.41 101 GLU A CA 1
ATOM 759 C C . GLU A 1 101 ? 17.019 59.944 21.886 1.00 37.41 101 GLU A C 1
ATOM 761 O O . GLU A 1 101 ? 16.849 61.165 21.971 1.00 37.41 101 GLU A O 1
ATOM 766 N N . PRO A 1 102 ? 17.838 59.460 20.928 1.00 47.34 102 PRO A N 1
ATOM 767 C CA . PRO A 1 102 ? 18.594 58.204 20.832 1.00 47.34 102 PRO A CA 1
ATOM 768 C C . PRO A 1 102 ? 20.099 58.496 20.543 1.00 47.34 102 PRO A C 1
ATOM 770 O O . PRO A 1 102 ? 20.511 59.657 20.512 1.00 47.34 102 PRO A O 1
ATOM 773 N N . LYS A 1 103 ? 20.937 57.488 20.222 1.00 33.25 103 LYS A N 1
ATOM 774 C CA . LYS A 1 103 ? 22.199 57.740 19.482 1.00 33.25 103 LYS A CA 1
ATOM 775 C C . LYS A 1 103 ? 22.728 56.568 18.635 1.00 33.25 103 LYS A C 1
ATOM 777 O O . LYS A 1 103 ? 22.788 55.430 19.084 1.00 33.25 103 LYS A O 1
ATOM 782 N N . LYS A 1 104 ? 23.138 56.922 17.413 1.00 34.25 104 LYS A N 1
ATOM 783 C CA . LYS A 1 104 ? 24.081 56.246 16.492 1.00 34.25 104 LYS A CA 1
ATOM 784 C C . LYS A 1 104 ? 25.537 56.604 16.898 1.00 34.25 104 LYS A C 1
ATOM 786 O O . LYS A 1 104 ? 25.688 57.453 17.774 1.00 34.25 104 LYS A O 1
ATOM 791 N N . GLU A 1 105 ? 26.644 56.117 16.327 1.00 35.62 105 GLU A N 1
ATOM 792 C CA . GLU A 1 105 ? 27.015 55.118 15.291 1.00 35.62 105 GLU A CA 1
ATOM 793 C C . GLU A 1 105 ? 28.521 54.836 15.490 1.00 35.62 105 GLU A C 1
ATOM 795 O O . GLU A 1 105 ? 29.206 55.763 15.907 1.00 35.62 105 GLU A O 1
ATOM 800 N N . GLU A 1 106 ? 29.056 53.663 15.115 1.00 33.28 106 GLU A N 1
ATOM 801 C CA . GLU A 1 106 ? 30.373 53.583 14.438 1.00 33.28 106 GLU A CA 1
ATOM 802 C C . GLU A 1 106 ? 30.669 52.197 13.830 1.00 33.28 106 GLU A C 1
ATOM 804 O O . GLU A 1 106 ? 29.995 51.208 14.125 1.00 33.28 106 GLU A O 1
ATOM 809 N N . ILE A 1 107 ? 31.655 52.160 12.927 1.00 38.66 107 ILE A N 1
ATOM 810 C CA . ILE A 1 107 ? 32.138 50.996 12.166 1.00 38.66 107 ILE A CA 1
ATOM 811 C C . ILE A 1 107 ? 33.667 51.099 12.118 1.00 38.66 107 ILE A C 1
ATOM 813 O O . ILE A 1 107 ? 34.176 52.181 11.838 1.00 38.66 107 ILE A O 1
ATOM 817 N N . GLU A 1 108 ? 34.397 49.993 12.283 1.00 39.00 108 GLU A N 1
ATOM 818 C CA . GLU A 1 108 ? 35.831 49.946 11.957 1.00 39.00 108 GLU A CA 1
ATOM 819 C C . GLU A 1 108 ? 36.194 48.701 11.125 1.00 39.00 108 GLU A C 1
ATOM 821 O O . GLU A 1 108 ? 35.403 47.763 10.994 1.00 39.00 108 GLU A O 1
ATOM 826 N N . VAL A 1 109 ? 37.357 48.743 10.467 1.00 33.25 109 VAL A N 1
ATOM 827 C CA . VAL A 1 109 ? 37.686 47.955 9.266 1.00 33.25 109 VAL A CA 1
ATOM 828 C C . VAL A 1 109 ? 38.898 47.041 9.500 1.00 33.25 109 VAL A C 1
ATOM 830 O O . VAL A 1 109 ? 39.792 47.346 10.283 1.00 33.25 109 VAL A O 1
ATOM 833 N N . ALA A 1 110 ? 38.936 45.904 8.803 1.00 39.97 110 ALA A N 1
ATOM 834 C CA . ALA A 1 110 ? 40.010 44.916 8.903 1.00 39.97 110 ALA A CA 1
ATOM 835 C C . ALA A 1 110 ? 41.321 45.333 8.194 1.00 39.97 110 ALA A C 1
ATOM 837 O O . ALA A 1 110 ? 41.276 45.981 7.147 1.00 39.97 110 ALA A O 1
ATOM 838 N N . PRO A 1 111 ? 42.480 44.849 8.677 1.00 42.62 111 PRO A N 1
ATOM 839 C CA . PRO A 1 111 ? 43.695 44.679 7.882 1.00 42.62 111 PRO A CA 1
ATOM 840 C C . PRO A 1 111 ? 43.981 43.197 7.550 1.00 42.62 111 PRO A C 1
ATOM 842 O O . PRO A 1 111 ? 43.588 42.290 8.284 1.00 42.62 111 PRO A O 1
ATOM 845 N N . GLU A 1 112 ? 44.704 42.958 6.452 1.00 36.09 112 GLU A N 1
ATOM 846 C CA . GLU A 1 112 ? 45.076 41.622 5.941 1.00 36.09 112 GLU A CA 1
ATOM 847 C C . GLU A 1 112 ? 46.633 41.415 5.982 1.00 36.09 112 GLU A C 1
ATOM 849 O O . GLU A 1 112 ? 47.276 42.038 6.832 1.00 36.09 112 GLU A O 1
ATOM 854 N N . PRO A 1 113 ? 47.298 40.481 5.261 1.00 51.44 113 PRO A N 1
ATOM 855 C CA . PRO A 1 113 ? 48.062 39.406 5.903 1.00 51.44 113 PRO A CA 1
ATOM 856 C C . PRO A 1 113 ? 49.601 39.517 5.787 1.00 51.44 113 PRO A C 1
ATOM 858 O O . PRO A 1 113 ? 50.148 40.366 5.082 1.00 51.44 113 PRO A O 1
ATOM 861 N N . LYS A 1 114 ? 50.324 38.567 6.409 1.00 33.19 114 LYS A N 1
ATOM 862 C CA . LYS A 1 114 ? 51.741 38.258 6.111 1.00 33.19 114 LYS A CA 1
ATOM 863 C C . LYS A 1 114 ? 52.007 36.747 5.982 1.00 33.19 114 LYS A C 1
ATOM 865 O O . LYS A 1 114 ? 51.165 35.929 6.338 1.00 33.19 114 LYS A O 1
ATOM 870 N N . LYS A 1 115 ? 53.153 36.413 5.375 1.00 32.72 115 LYS A N 1
ATOM 871 C CA . LYS A 1 115 ? 53.472 35.139 4.700 1.00 32.72 115 LYS A CA 1
ATOM 872 C C . LYS A 1 115 ? 54.412 34.205 5.486 1.00 32.72 115 LYS A C 1
ATOM 874 O O . LYS A 1 115 ? 55.234 34.673 6.258 1.00 32.72 115 LYS A O 1
ATOM 879 N N . GLU A 1 116 ? 54.264 32.912 5.174 1.00 36.34 116 GLU A N 1
ATOM 880 C CA . GLU A 1 116 ? 55.280 31.848 4.980 1.00 36.34 116 GLU A CA 1
ATOM 881 C C . GLU A 1 116 ? 56.609 31.858 5.761 1.00 36.34 116 GLU A C 1
ATOM 883 O O . GLU A 1 116 ? 57.419 32.766 5.613 1.00 36.34 116 GLU A O 1
ATOM 888 N N . GLU A 1 117 ? 56.950 30.695 6.333 1.00 31.14 117 GLU A N 1
ATOM 889 C CA . GLU A 1 117 ? 58.277 30.085 6.133 1.00 31.14 117 GLU A CA 1
ATOM 890 C C . GLU A 1 117 ? 58.190 28.539 6.206 1.00 31.14 117 GLU A C 1
ATOM 892 O O . GLU A 1 117 ? 57.241 28.002 6.780 1.00 31.14 117 GLU A O 1
ATOM 897 N N . ILE A 1 118 ? 59.127 27.810 5.576 1.00 41.38 118 ILE A N 1
ATOM 898 C CA . ILE A 1 118 ? 59.082 26.337 5.404 1.00 41.38 118 ILE A CA 1
ATOM 899 C C . ILE A 1 118 ? 60.429 25.688 5.786 1.00 41.38 118 ILE A C 1
ATOM 901 O O . ILE A 1 118 ? 61.434 25.968 5.132 1.00 41.38 118 ILE A O 1
ATOM 905 N N . PRO A 1 119 ? 60.459 24.745 6.750 1.00 34.75 119 PRO A N 1
ATOM 906 C CA . PRO A 1 119 ? 61.582 23.818 6.955 1.00 34.75 119 PRO A CA 1
ATOM 907 C C . PRO A 1 119 ? 61.484 22.532 6.086 1.00 34.75 119 PRO A C 1
ATOM 909 O O . PRO A 1 119 ? 60.379 22.124 5.722 1.00 34.75 119 PRO A O 1
ATOM 912 N N . PRO A 1 120 ? 62.610 21.867 5.744 1.00 36.62 120 PRO A N 1
ATOM 913 C CA . PRO A 1 120 ? 62.673 20.868 4.662 1.00 36.62 120 PRO A CA 1
ATOM 914 C C . PRO A 1 120 ? 62.455 19.393 5.070 1.00 36.62 120 PRO A C 1
ATOM 916 O O . PRO A 1 120 ? 62.549 19.017 6.237 1.00 36.62 120 PRO A O 1
ATOM 919 N N . LEU A 1 121 ? 62.253 18.531 4.061 1.00 37.50 121 LEU A N 1
ATOM 920 C CA . LEU A 1 121 ? 62.192 17.067 4.194 1.00 37.50 121 LEU A CA 1
ATOM 921 C C . LEU A 1 121 ? 63.566 16.429 4.513 1.00 37.50 121 LEU A C 1
ATOM 923 O O . LEU A 1 121 ? 64.551 16.726 3.830 1.00 37.50 121 LEU A O 1
ATOM 927 N N . PRO A 1 122 ? 63.618 15.439 5.424 1.00 32.94 122 PRO A N 1
ATOM 928 C CA . PRO A 1 122 ? 64.642 14.390 5.441 1.00 32.94 122 PRO A CA 1
ATOM 929 C C . PRO A 1 122 ? 64.449 13.358 4.309 1.00 32.94 122 PRO A C 1
ATOM 931 O O . PRO A 1 122 ? 63.373 13.244 3.726 1.00 32.94 122 PRO A O 1
ATOM 934 N N . LYS A 1 123 ? 65.508 12.600 3.994 1.00 31.12 123 LYS A N 1
ATOM 935 C CA . LYS A 1 123 ? 65.581 11.673 2.846 1.00 31.12 123 LYS A CA 1
ATOM 936 C C . LYS A 1 123 ? 65.079 10.255 3.153 1.00 31.12 123 LYS A C 1
ATOM 938 O O . LYS A 1 123 ? 64.931 9.867 4.308 1.00 31.12 123 LYS A O 1
ATOM 943 N N . GLU A 1 124 ? 64.885 9.481 2.086 1.00 34.88 124 GLU A N 1
ATOM 944 C CA . GLU A 1 124 ? 64.600 8.042 2.111 1.00 34.88 124 GLU A CA 1
ATOM 945 C C . GLU A 1 124 ? 65.629 7.228 2.913 1.00 34.88 124 GLU A C 1
ATOM 947 O O . GLU A 1 124 ? 66.833 7.482 2.851 1.00 34.88 124 GLU A O 1
ATOM 952 N N . VAL A 1 125 ? 65.152 6.152 3.545 1.00 28.86 125 VAL A N 1
ATOM 953 C CA . VAL A 1 125 ? 65.951 4.956 3.839 1.00 28.86 125 VAL A CA 1
ATOM 954 C C . VAL A 1 125 ? 65.146 3.749 3.369 1.00 28.86 125 VAL A C 1
ATOM 956 O O . VAL A 1 125 ? 64.089 3.449 3.921 1.00 28.86 125 VAL A O 1
ATOM 959 N N . VAL A 1 126 ? 65.636 3.057 2.340 1.00 37.78 126 VAL A N 1
ATOM 960 C CA . VAL A 1 126 ? 65.051 1.794 1.873 1.00 37.78 126 VAL A CA 1
ATOM 961 C C . VAL A 1 126 ? 65.624 0.643 2.697 1.00 37.78 126 VAL A C 1
ATOM 963 O O . VAL A 1 126 ? 66.839 0.487 2.791 1.00 37.78 126 VAL A O 1
ATOM 966 N N . ALA A 1 127 ? 64.745 -0.200 3.235 1.00 26.58 127 ALA A N 1
ATOM 967 C CA . ALA A 1 127 ? 65.081 -1.527 3.738 1.00 26.58 127 ALA A CA 1
ATOM 968 C C . ALA A 1 127 ? 64.116 -2.543 3.109 1.00 26.58 127 ALA A C 1
ATOM 970 O O . ALA A 1 127 ? 62.906 -2.327 3.077 1.00 26.58 127 ALA A O 1
ATOM 971 N N . GLU A 1 128 ? 64.660 -3.622 2.551 1.00 30.42 128 GLU A N 1
ATOM 972 C CA . GLU A 1 128 ? 63.915 -4.587 1.738 1.00 30.42 128 GLU A CA 1
ATOM 973 C C . GLU A 1 128 ? 63.526 -5.838 2.552 1.00 30.42 128 GLU A C 1
ATOM 975 O O . GLU A 1 128 ? 64.257 -6.236 3.457 1.00 30.42 128 GLU A O 1
ATOM 980 N N . LYS A 1 129 ? 62.443 -6.517 2.131 1.00 28.08 129 LYS A N 1
ATOM 981 C CA . LYS A 1 129 ? 61.904 -7.795 2.654 1.00 28.08 129 LYS A CA 1
ATOM 982 C C . LYS A 1 129 ? 61.186 -7.654 4.015 1.00 28.08 129 LYS A C 1
ATOM 984 O O . LYS A 1 129 ? 61.603 -6.927 4.899 1.00 28.08 129 LYS A O 1
ATOM 989 N N . SER A 1 130 ? 60.067 -8.341 4.245 1.00 24.44 130 SER A N 1
ATOM 990 C CA . SER A 1 130 ? 59.740 -9.699 3.785 1.00 24.44 130 SER A CA 1
ATOM 991 C C . SER A 1 130 ? 58.265 -9.901 3.403 1.00 24.44 130 SER A C 1
ATOM 993 O O . SER A 1 130 ? 57.398 -9.101 3.735 1.00 24.44 130 SER A O 1
ATOM 995 N N . VAL A 1 131 ? 57.989 -10.994 2.682 1.00 39.03 131 VAL A N 1
ATOM 996 C CA . VAL A 1 131 ? 56.633 -11.413 2.297 1.00 39.03 131 VAL A CA 1
ATOM 997 C C . VAL A 1 131 ? 56.055 -12.329 3.376 1.00 39.03 131 VAL A C 1
ATOM 999 O O . VAL A 1 131 ? 56.470 -13.485 3.474 1.00 39.03 131 VAL A O 1
ATOM 1002 N N . SER A 1 132 ? 55.048 -11.867 4.120 1.00 26.78 132 SER A N 1
ATOM 1003 C CA . SER A 1 132 ? 54.094 -12.768 4.776 1.00 26.78 132 SER A CA 1
ATOM 1004 C C . SER A 1 132 ? 52.946 -13.086 3.812 1.00 26.78 132 SER A C 1
ATOM 1006 O O . SER A 1 132 ? 52.327 -12.202 3.222 1.00 26.78 132 SER A O 1
ATOM 1008 N N . LYS A 1 133 ? 52.660 -14.379 3.626 1.00 34.00 133 LYS A N 1
ATOM 1009 C CA . LYS A 1 133 ? 51.455 -14.846 2.926 1.00 34.00 133 LYS A CA 1
ATOM 1010 C C . LYS A 1 133 ? 50.311 -14.982 3.927 1.00 34.00 133 LYS A C 1
ATOM 1012 O O . LYS A 1 133 ? 49.896 -16.101 4.215 1.00 34.00 133 LYS A O 1
ATOM 1017 N N . ASP A 1 134 ? 49.786 -13.861 4.408 1.00 28.06 134 ASP A N 1
ATOM 1018 C CA . ASP A 1 134 ? 48.524 -13.867 5.145 1.00 28.06 134 ASP A CA 1
ATOM 1019 C C . ASP A 1 134 ? 47.386 -13.313 4.293 1.00 28.06 134 ASP A C 1
ATOM 1021 O O . ASP A 1 134 ? 47.485 -12.295 3.607 1.00 28.06 134 ASP A O 1
ATOM 1025 N N . LYS A 1 135 ? 46.313 -14.095 4.271 1.00 29.06 135 LYS A N 1
ATOM 1026 C CA . LYS A 1 135 ? 45.183 -13.982 3.357 1.00 29.06 135 LYS A CA 1
ATOM 1027 C C . LYS A 1 135 ? 44.106 -13.121 4.022 1.00 29.06 135 LYS A C 1
ATOM 1029 O O . LYS A 1 135 ? 43.653 -13.515 5.096 1.00 29.06 135 LYS A O 1
ATOM 1034 N N . PRO A 1 136 ? 43.641 -12.016 3.410 1.00 31.20 136 PRO A N 1
ATOM 1035 C CA . PRO A 1 136 ? 42.490 -11.287 3.930 1.00 31.20 136 PRO A CA 1
ATOM 1036 C C . PRO A 1 136 ? 41.285 -12.227 4.026 1.00 31.20 136 PRO A C 1
ATOM 1038 O O . PRO A 1 136 ? 40.892 -12.853 3.038 1.00 31.20 136 PRO A O 1
ATOM 1041 N N . GLU A 1 137 ? 40.724 -12.369 5.225 1.00 29.58 137 GLU A N 1
ATOM 1042 C CA . GLU A 1 137 ? 39.487 -13.120 5.418 1.00 29.58 137 GLU A CA 1
ATOM 1043 C C . GLU A 1 137 ? 38.294 -12.353 4.836 1.00 29.58 137 GLU A C 1
ATOM 1045 O O . GLU A 1 137 ? 38.303 -11.124 4.755 1.00 29.58 137 GLU A O 1
ATOM 1050 N N . ASN A 1 138 ? 37.259 -13.083 4.414 1.00 34.28 138 ASN A N 1
ATOM 1051 C CA . ASN A 1 138 ? 36.104 -12.512 3.722 1.00 34.28 138 ASN A CA 1
ATOM 1052 C C . ASN A 1 138 ? 35.358 -11.491 4.602 1.00 34.28 138 ASN A C 1
ATOM 1054 O O . ASN A 1 138 ? 34.515 -11.876 5.413 1.00 34.28 138 ASN A O 1
ATOM 1058 N N . GLN A 1 139 ? 35.586 -10.196 4.374 1.00 26.77 139 GLN A N 1
ATOM 1059 C CA . GLN A 1 139 ? 34.714 -9.127 4.858 1.00 26.77 139 GLN A CA 1
ATOM 1060 C C . GLN A 1 139 ? 34.115 -8.339 3.681 1.00 26.77 139 GLN A C 1
ATOM 1062 O O . GLN A 1 139 ? 34.840 -7.965 2.757 1.00 26.77 139 GLN A O 1
ATOM 1067 N N . PRO A 1 140 ? 32.796 -8.070 3.684 1.00 30.98 140 PRO A N 1
ATOM 1068 C CA . PRO A 1 140 ? 32.185 -7.109 2.772 1.00 30.98 140 PRO A CA 1
ATOM 1069 C C . PRO A 1 140 ? 32.743 -5.707 3.034 1.00 30.98 140 PRO A C 1
ATOM 1071 O O . PRO A 1 140 ? 32.952 -5.332 4.187 1.00 30.98 140 PRO A O 1
ATOM 1074 N N . ALA A 1 141 ? 32.908 -4.899 1.985 1.00 33.03 141 ALA A N 1
ATOM 1075 C CA . ALA A 1 141 ? 33.378 -3.515 2.085 1.00 33.03 141 ALA A CA 1
ATOM 1076 C C . ALA A 1 141 ? 32.287 -2.552 2.608 1.00 33.03 141 ALA A C 1
ATOM 1078 O O . ALA A 1 141 ? 31.958 -1.554 1.970 1.00 33.03 141 ALA A O 1
ATOM 1079 N N . ALA A 1 142 ? 31.709 -2.857 3.772 1.00 31.88 142 ALA A N 1
ATOM 1080 C CA . ALA A 1 142 ? 30.811 -1.959 4.484 1.00 31.88 142 ALA A CA 1
ATOM 1081 C C . ALA A 1 142 ? 31.629 -0.846 5.159 1.00 31.88 142 ALA A C 1
ATOM 1083 O O . ALA A 1 142 ? 32.429 -1.104 6.060 1.00 31.88 142 ALA A O 1
ATOM 1084 N N . THR A 1 143 ? 31.406 0.405 4.756 1.00 36.41 143 THR A N 1
ATOM 1085 C CA . THR A 1 143 ? 31.989 1.610 5.367 1.00 36.41 143 THR A CA 1
ATOM 1086 C C . THR A 1 143 ? 31.364 1.885 6.741 1.00 36.41 143 THR A C 1
ATOM 1088 O O . THR A 1 143 ? 30.581 2.812 6.937 1.00 36.41 143 THR A O 1
ATOM 1091 N N . SER A 1 144 ? 31.708 1.038 7.716 1.00 30.06 144 SER A N 1
ATOM 1092 C CA . SER A 1 144 ? 31.263 1.132 9.109 1.00 30.06 144 SER A CA 1
ATOM 1093 C C . SER A 1 144 ? 31.739 2.440 9.749 1.00 30.06 144 SER A C 1
ATOM 1095 O O . SER A 1 144 ? 32.919 2.607 10.057 1.00 30.06 144 SER A O 1
ATOM 1097 N N . GLY A 1 145 ? 30.813 3.373 9.958 1.00 35.38 145 GLY A N 1
ATOM 1098 C CA . GLY A 1 145 ? 31.140 4.735 10.362 1.00 35.38 145 GLY A CA 1
ATOM 1099 C C . GLY A 1 145 ? 31.564 4.901 11.823 1.00 35.38 145 GLY A C 1
ATOM 1100 O O . GLY A 1 145 ? 30.700 5.059 12.679 1.00 35.38 145 GLY A O 1
ATOM 1101 N N . THR A 1 146 ? 32.877 4.992 12.065 1.00 33.25 146 THR A N 1
ATOM 1102 C CA . THR A 1 146 ? 33.508 5.888 13.065 1.00 33.25 146 THR A CA 1
ATOM 1103 C C . THR A 1 146 ? 34.999 6.078 12.745 1.00 33.25 146 THR A C 1
ATOM 1105 O O . THR A 1 146 ? 35.866 5.498 13.396 1.00 33.25 146 THR A O 1
ATOM 1108 N N . SER A 1 147 ? 35.309 6.899 11.742 1.00 31.06 147 SER A N 1
ATOM 1109 C CA . SER A 1 147 ? 36.644 7.478 11.522 1.00 31.06 147 SER A CA 1
ATOM 1110 C C . SER A 1 147 ? 36.532 8.736 10.649 1.00 31.06 147 SER A C 1
ATOM 1112 O O . SER A 1 147 ? 35.482 9.004 10.062 1.00 31.06 147 SER A O 1
ATOM 1114 N N . THR A 1 148 ? 37.589 9.547 10.596 1.00 34.81 148 THR A N 1
ATOM 1115 C CA . THR A 1 148 ? 37.664 10.753 9.759 1.00 34.81 148 THR A CA 1
ATOM 1116 C C . THR A 1 148 ? 37.612 10.380 8.276 1.00 34.81 148 THR A C 1
ATOM 1118 O O . THR A 1 148 ? 38.575 9.859 7.715 1.00 34.81 148 THR A O 1
ATOM 1121 N N . TYR A 1 149 ? 36.472 10.637 7.630 1.00 41.81 149 TYR A N 1
ATOM 1122 C CA . TYR A 1 149 ? 36.228 10.240 6.244 1.00 41.81 149 TYR A CA 1
ATOM 1123 C C . TYR A 1 149 ? 37.152 10.962 5.254 1.00 41.81 149 TYR A C 1
ATOM 1125 O O . TYR A 1 149 ? 36.872 12.081 4.820 1.00 41.81 149 TYR A O 1
ATOM 1133 N N . LYS A 1 150 ? 38.205 10.273 4.804 1.00 47.16 150 LYS A N 1
ATOM 1134 C CA . LYS A 1 150 ? 38.839 10.586 3.521 1.00 47.16 150 LYS A CA 1
ATOM 1135 C C . LYS A 1 150 ? 37.782 10.414 2.426 1.00 47.16 150 LYS A C 1
ATOM 1137 O O . LYS A 1 150 ? 37.295 9.305 2.213 1.00 47.16 150 LYS A O 1
ATOM 1142 N N . LEU A 1 151 ? 37.440 11.490 1.715 1.00 58.75 151 LEU A N 1
ATOM 1143 C CA . LEU A 1 151 ? 36.689 11.364 0.467 1.00 58.75 151 LEU A CA 1
ATOM 1144 C C . LEU A 1 151 ? 37.549 10.580 -0.530 1.00 58.75 151 LEU A C 1
ATOM 1146 O O . LEU A 1 151 ? 38.615 11.045 -0.927 1.00 58.75 151 LEU A O 1
ATOM 1150 N N . LEU A 1 152 ? 37.074 9.403 -0.928 1.00 71.50 152 LEU A N 1
ATOM 1151 C CA . LEU A 1 152 ? 37.687 8.622 -1.997 1.00 71.50 152 LEU A CA 1
ATOM 1152 C C . LEU A 1 152 ? 37.558 9.379 -3.323 1.00 71.50 152 LEU A C 1
ATOM 1154 O O . LEU A 1 152 ? 36.483 9.894 -3.656 1.00 71.50 152 LEU A O 1
ATOM 1158 N N . THR A 1 153 ? 38.642 9.409 -4.093 1.00 82.50 153 THR A N 1
ATOM 1159 C CA . THR A 1 153 ? 38.582 9.730 -5.523 1.00 82.50 153 THR A CA 1
ATOM 1160 C C . THR A 1 153 ? 37.865 8.609 -6.278 1.00 82.50 153 THR A C 1
ATOM 1162 O O . THR A 1 153 ? 37.832 7.463 -5.825 1.00 82.50 153 THR A O 1
ATOM 1165 N N . THR A 1 154 ? 37.324 8.894 -7.463 1.00 81.12 154 THR A N 1
ATOM 1166 C CA . THR A 1 154 ? 36.624 7.881 -8.274 1.00 81.12 154 THR A CA 1
ATOM 1167 C C . THR A 1 154 ? 37.530 6.699 -8.629 1.00 81.12 154 THR A C 1
ATOM 1169 O O . THR A 1 154 ? 37.068 5.564 -8.666 1.00 81.12 154 THR A O 1
ATOM 1172 N N . LYS A 1 155 ? 38.841 6.928 -8.797 1.00 83.00 155 LYS A N 1
ATOM 1173 C CA . LYS A 1 155 ? 39.833 5.865 -9.020 1.00 83.00 155 LYS A CA 1
ATOM 1174 C C . LYS A 1 155 ? 40.007 4.950 -7.801 1.00 83.00 155 LYS A C 1
ATOM 1176 O O . LYS A 1 155 ? 40.055 3.735 -7.961 1.00 83.00 155 LYS A O 1
ATOM 1181 N N . GLU A 1 156 ? 40.086 5.513 -6.595 1.00 81.94 156 GLU A N 1
ATOM 1182 C CA . GLU A 1 156 ? 40.155 4.723 -5.355 1.00 81.94 156 GLU A CA 1
ATOM 1183 C C . GLU A 1 156 ? 38.847 3.962 -5.103 1.00 81.94 156 GLU A C 1
ATOM 1185 O O . GLU A 1 156 ? 38.878 2.812 -4.673 1.00 81.94 156 GLU A O 1
ATOM 1190 N N . LEU A 1 157 ? 37.706 4.574 -5.438 1.00 82.94 157 LEU A N 1
ATOM 1191 C CA . LEU A 1 157 ? 36.396 3.932 -5.373 1.00 82.94 157 LEU A CA 1
ATOM 1192 C C . LEU A 1 157 ? 36.287 2.749 -6.351 1.00 82.94 157 LEU A C 1
ATOM 1194 O O . LEU A 1 157 ? 35.825 1.686 -5.949 1.00 82.94 157 LEU A O 1
ATOM 1198 N N . ILE A 1 158 ? 36.742 2.899 -7.602 1.00 84.56 158 ILE A N 1
ATOM 1199 C CA . ILE A 1 158 ? 36.788 1.802 -8.587 1.00 84.56 158 ILE A CA 1
ATOM 1200 C C . ILE A 1 158 ? 37.620 0.633 -8.054 1.00 84.56 158 ILE A C 1
ATOM 1202 O O . ILE A 1 158 ? 37.168 -0.506 -8.124 1.00 84.56 158 ILE A O 1
ATOM 1206 N N . GLU A 1 159 ? 38.810 0.892 -7.504 1.00 83.81 159 GLU A N 1
ATOM 1207 C CA . GLU A 1 159 ? 39.679 -0.183 -7.007 1.00 83.81 159 GLU A CA 1
ATOM 1208 C C . GLU A 1 159 ? 39.085 -0.873 -5.766 1.00 83.81 159 GLU A C 1
ATOM 1210 O O . GLU A 1 159 ? 39.106 -2.097 -5.685 1.00 83.81 159 GLU A O 1
ATOM 1215 N N . GLN A 1 160 ? 38.470 -0.121 -4.843 1.00 80.38 160 GLN A N 1
ATOM 1216 C CA . GLN A 1 160 ? 37.769 -0.692 -3.683 1.00 80.38 160 GLN A CA 1
ATOM 1217 C C . GLN A 1 160 ? 36.542 -1.534 -4.079 1.00 80.38 160 GLN A C 1
ATOM 1219 O O . GLN A 1 160 ? 36.225 -2.519 -3.408 1.00 80.38 160 GLN A O 1
ATOM 1224 N N . LEU A 1 161 ? 35.823 -1.141 -5.135 1.00 80.00 161 LEU A N 1
ATOM 1225 C CA . LEU A 1 161 ? 34.608 -1.822 -5.589 1.00 80.00 161 LEU A CA 1
ATOM 1226 C C . LEU A 1 161 ? 34.857 -2.880 -6.673 1.00 80.00 161 LEU A C 1
ATOM 1228 O O . LEU A 1 161 ? 33.901 -3.538 -7.079 1.00 80.00 161 LEU A O 1
ATOM 1232 N N . ARG A 1 162 ? 36.096 -3.082 -7.136 1.00 79.44 162 ARG A N 1
ATOM 1233 C CA . ARG A 1 162 ? 36.439 -4.071 -8.172 1.00 79.44 162 ARG A CA 1
ATOM 1234 C C . ARG A 1 162 ? 36.108 -5.499 -7.731 1.00 79.44 162 ARG A C 1
ATOM 1236 O O . ARG A 1 162 ? 36.320 -5.865 -6.575 1.00 79.44 162 ARG A O 1
ATOM 1243 N N . ASP A 1 163 ? 35.578 -6.300 -8.651 1.00 65.38 163 ASP A N 1
ATOM 1244 C CA . ASP A 1 163 ? 35.305 -7.724 -8.443 1.00 65.38 163 ASP A CA 1
ATOM 1245 C C . ASP A 1 163 ? 36.566 -8.554 -8.732 1.00 65.38 163 ASP A C 1
ATOM 1247 O O . ASP A 1 163 ? 37.110 -8.525 -9.839 1.00 65.38 163 ASP A O 1
ATOM 1251 N N . HIS A 1 164 ? 37.033 -9.303 -7.735 1.00 69.88 164 HIS A N 1
ATOM 1252 C CA . HIS A 1 164 ? 38.144 -10.253 -7.842 1.00 69.88 164 HIS A CA 1
ATOM 1253 C C . HIS A 1 164 ? 37.647 -11.713 -7.878 1.00 69.88 164 HIS A C 1
ATOM 1255 O O . HIS A 1 164 ? 38.444 -12.651 -7.808 1.00 69.88 164 HIS A O 1
ATOM 1261 N N . GLY A 1 165 ? 36.330 -11.915 -7.994 1.00 57.44 165 GLY A N 1
ATOM 1262 C CA . GLY A 1 165 ? 35.637 -13.201 -7.988 1.00 57.44 165 GLY A CA 1
ATOM 1263 C C . GLY A 1 165 ? 34.581 -13.336 -6.884 1.00 57.44 165 GLY A C 1
ATOM 1264 O O . GLY A 1 165 ? 33.919 -14.376 -6.817 1.00 57.44 165 GLY A O 1
ATOM 1265 N N . GLU A 1 166 ? 34.395 -12.334 -6.017 1.00 59.72 166 GLU A N 1
ATOM 1266 C CA . GLU A 1 166 ? 33.485 -12.413 -4.870 1.00 59.72 166 GLU A CA 1
ATOM 1267 C C . GLU A 1 166 ? 32.016 -12.584 -5.287 1.00 59.72 166 GLU A C 1
ATOM 1269 O O . GLU A 1 166 ? 31.311 -13.407 -4.691 1.00 59.72 166 GLU A O 1
ATOM 1274 N N . SER A 1 167 ? 31.545 -11.880 -6.326 1.00 54.25 167 SER A N 1
ATOM 1275 C CA . SER A 1 167 ? 30.150 -12.023 -6.789 1.00 54.25 167 SER A CA 1
ATOM 1276 C C . SER A 1 167 ? 29.928 -13.397 -7.428 1.00 54.25 167 SER A C 1
ATOM 1278 O O . SER A 1 167 ? 28.922 -14.056 -7.167 1.00 54.25 167 SER A O 1
ATOM 1280 N N . ALA A 1 168 ? 30.923 -13.900 -8.171 1.00 55.16 168 ALA A N 1
ATOM 1281 C CA . ALA A 1 168 ? 30.901 -15.247 -8.744 1.00 55.16 168 ALA A CA 1
ATOM 1282 C C . ALA A 1 168 ? 30.883 -16.348 -7.665 1.00 55.16 168 ALA A C 1
ATOM 1284 O O . ALA A 1 168 ? 30.189 -17.354 -7.818 1.00 55.16 168 ALA A O 1
ATOM 1285 N N . ALA A 1 169 ? 31.600 -16.151 -6.554 1.00 57.28 169 ALA A N 1
ATOM 1286 C CA . ALA A 1 169 ? 31.582 -17.073 -5.422 1.00 57.28 169 ALA A CA 1
ATOM 1287 C C . ALA A 1 169 ? 30.209 -17.113 -4.724 1.00 57.28 169 ALA A C 1
ATOM 1289 O O . ALA A 1 169 ? 29.752 -18.196 -4.355 1.00 57.28 169 ALA A O 1
ATOM 1290 N N . ARG A 1 170 ? 29.517 -15.966 -4.604 1.00 51.00 170 ARG A N 1
ATOM 1291 C CA . ARG A 1 170 ? 28.178 -15.855 -3.985 1.00 51.00 170 ARG A CA 1
ATOM 1292 C C . ARG A 1 170 ? 27.069 -16.627 -4.729 1.00 51.00 170 ARG A C 1
ATOM 1294 O O . ARG A 1 170 ? 26.022 -16.865 -4.132 1.00 51.00 170 ARG A O 1
ATOM 1301 N N . VAL A 1 171 ? 27.291 -17.054 -5.979 1.00 47.00 171 VAL A N 1
ATOM 1302 C CA . VAL A 1 171 ? 26.314 -17.806 -6.805 1.00 47.00 171 VAL A CA 1
ATOM 1303 C C . VAL A 1 171 ? 26.774 -19.217 -7.214 1.00 47.00 171 VAL A C 1
ATOM 1305 O O . VAL A 1 171 ? 26.099 -19.885 -7.996 1.00 47.00 171 VAL A O 1
ATOM 1308 N N . LYS A 1 172 ? 27.910 -19.698 -6.690 1.00 48.56 172 LYS A N 1
ATOM 1309 C CA . LYS A 1 172 ? 28.604 -20.912 -7.166 1.00 48.56 172 LYS A CA 1
ATOM 1310 C C . LYS A 1 172 ? 27.748 -22.189 -7.197 1.00 48.56 172 LYS A C 1
ATOM 1312 O O . LYS A 1 172 ? 27.889 -22.984 -8.124 1.00 48.56 172 LYS A O 1
ATOM 1317 N N . ASP A 1 173 ? 26.879 -22.387 -6.210 1.00 44.16 173 ASP A N 1
ATOM 1318 C CA . ASP A 1 173 ? 26.117 -23.636 -6.046 1.00 44.16 173 ASP A CA 1
ATOM 1319 C C . ASP A 1 173 ? 24.784 -23.656 -6.832 1.00 44.16 173 ASP A C 1
ATOM 1321 O O . ASP A 1 173 ? 24.025 -24.626 -6.763 1.00 44.16 173 ASP A O 1
ATOM 1325 N N . PHE A 1 174 ? 24.499 -22.613 -7.623 1.00 42.38 174 PHE A N 1
ATOM 1326 C CA . PHE A 1 174 ? 23.248 -22.458 -8.371 1.00 42.38 174 PHE A CA 1
ATOM 1327 C C . PHE A 1 174 ? 23.395 -22.875 -9.844 1.00 42.38 174 PHE A C 1
ATOM 1329 O O . PHE A 1 174 ? 24.075 -22.232 -10.645 1.00 42.38 174 PHE A O 1
ATOM 1336 N N . LYS A 1 175 ? 22.706 -23.957 -10.233 1.00 35.00 175 LYS A N 1
ATOM 1337 C CA . LYS A 1 175 ? 22.654 -24.436 -11.625 1.00 35.00 175 LYS A CA 1
ATOM 1338 C C . LYS A 1 175 ? 21.610 -23.673 -12.449 1.00 35.00 175 LYS A C 1
ATOM 1340 O O . LYS A 1 175 ? 20.436 -24.031 -12.446 1.00 35.00 175 LYS A O 1
ATOM 1345 N N . THR A 1 176 ? 22.050 -22.681 -13.218 1.00 32.75 176 THR A N 1
ATOM 1346 C CA . THR A 1 176 ? 21.245 -22.053 -14.281 1.00 32.75 176 THR A CA 1
ATOM 1347 C C . THR A 1 176 ? 21.320 -22.866 -15.577 1.00 32.75 176 THR A C 1
ATOM 1349 O O . THR A 1 176 ? 22.415 -23.099 -16.092 1.00 32.75 176 THR A O 1
ATOM 1352 N N . VAL A 1 177 ? 20.174 -23.266 -16.135 1.00 27.73 177 VAL A N 1
ATOM 1353 C CA . VAL A 1 177 ? 20.086 -23.975 -17.426 1.00 27.73 177 VAL A CA 1
ATOM 1354 C C . VAL A 1 177 ? 19.791 -22.966 -18.539 1.00 27.73 177 VAL A C 1
ATOM 1356 O O . VAL A 1 177 ? 18.641 -22.738 -18.896 1.00 27.73 177 VAL A O 1
ATOM 1359 N N . GLY A 1 178 ? 20.845 -22.330 -19.053 1.00 29.09 178 GLY A N 1
ATOM 1360 C CA . GLY A 1 178 ? 20.771 -21.302 -20.099 1.00 29.09 178 GLY A CA 1
ATOM 1361 C C . GLY A 1 178 ? 21.886 -20.256 -19.976 1.00 29.09 178 GLY A C 1
ATOM 1362 O O . GLY A 1 178 ? 22.476 -20.095 -18.907 1.00 29.09 178 GLY A O 1
ATOM 1363 N N . GLY A 1 179 ? 22.169 -19.551 -21.077 1.00 26.38 179 GLY A N 1
ATOM 1364 C CA . GLY A 1 179 ? 23.065 -18.386 -21.119 1.00 26.38 179 GLY A CA 1
ATOM 1365 C C . GLY A 1 179 ? 24.569 -18.680 -21.276 1.00 26.38 179 GLY A C 1
ATOM 1366 O O . GLY A 1 179 ? 25.253 -19.060 -20.320 1.00 26.38 179 GLY A O 1
ATOM 1367 N N . VAL A 1 180 ? 25.093 -18.385 -22.472 1.00 25.11 180 VAL A N 1
ATOM 1368 C CA . VAL A 1 180 ? 26.507 -18.028 -22.714 1.00 25.11 180 VAL A CA 1
ATOM 1369 C C . VAL A 1 180 ? 26.568 -16.499 -22.738 1.00 25.11 180 VAL A C 1
ATOM 1371 O O . VAL A 1 180 ? 25.685 -15.887 -23.327 1.00 25.11 180 VAL A O 1
ATOM 1374 N N . GLY A 1 181 ? 27.531 -15.882 -22.050 1.00 26.95 181 GLY A N 1
ATOM 1375 C CA . GLY A 1 181 ? 27.404 -14.477 -21.646 1.00 26.95 181 GLY A CA 1
ATOM 1376 C C . GLY A 1 181 ? 28.438 -13.502 -22.207 1.00 26.95 181 GLY A C 1
ATOM 1377 O O . GLY A 1 181 ? 29.585 -13.861 -22.474 1.00 26.95 181 GLY A O 1
ATOM 1378 N N . THR A 1 182 ? 28.025 -12.238 -22.230 1.00 27.53 182 THR A N 1
ATOM 1379 C CA . THR A 1 182 ? 28.846 -11.021 -22.246 1.00 27.53 182 THR A CA 1
ATOM 1380 C C . THR A 1 182 ? 28.237 -10.038 -21.236 1.00 27.53 182 THR A C 1
ATOM 1382 O O . THR A 1 182 ? 27.019 -9.955 -21.135 1.00 27.53 182 THR A O 1
ATOM 1385 N N . ASN A 1 183 ? 29.073 -9.367 -20.429 1.00 27.20 183 ASN A N 1
ATOM 1386 C CA . ASN A 1 183 ? 28.775 -8.213 -19.547 1.00 27.20 183 ASN A CA 1
ATOM 1387 C C . ASN A 1 183 ? 27.534 -8.219 -18.596 1.00 27.20 183 ASN A C 1
ATOM 1389 O O . ASN A 1 183 ? 27.343 -7.241 -17.876 1.00 27.20 183 ASN A O 1
ATOM 1393 N N . LEU A 1 184 ? 26.715 -9.278 -18.537 1.00 27.27 184 LEU A N 1
ATOM 1394 C CA . LEU A 1 184 ? 25.463 -9.400 -17.761 1.00 27.27 184 LEU A CA 1
ATOM 1395 C C . LEU A 1 184 ? 25.322 -10.836 -17.188 1.00 27.27 184 LEU A C 1
ATOM 1397 O O . LEU A 1 184 ? 25.813 -11.788 -17.803 1.00 27.27 184 LEU A O 1
ATOM 1401 N N . ARG A 1 185 ? 24.701 -11.028 -16.002 1.00 29.80 185 ARG A N 1
ATOM 1402 C CA . ARG A 1 185 ? 24.682 -12.337 -15.289 1.00 29.80 185 ARG A CA 1
ATOM 1403 C C . ARG A 1 185 ? 23.424 -12.722 -14.456 1.00 29.80 185 ARG A C 1
ATOM 1405 O O . ARG A 1 185 ? 23.391 -12.497 -13.256 1.00 29.80 185 ARG A O 1
ATOM 1412 N N . ARG A 1 186 ? 22.513 -13.501 -15.061 1.00 24.70 186 ARG A N 1
ATOM 1413 C CA . ARG A 1 186 ? 21.828 -14.721 -14.532 1.00 24.70 186 ARG A CA 1
ATOM 1414 C C . ARG A 1 186 ? 20.804 -14.694 -13.365 1.00 24.70 186 ARG A C 1
ATOM 1416 O O . ARG A 1 186 ? 21.173 -14.919 -12.218 1.00 24.70 186 ARG A O 1
ATOM 1423 N N . PHE A 1 187 ? 19.509 -14.764 -13.698 1.00 27.27 187 PHE A N 1
ATOM 1424 C CA . PHE A 1 187 ? 18.528 -15.682 -13.056 1.00 27.27 187 PHE A CA 1
ATOM 1425 C C . PHE A 1 187 ? 17.799 -16.465 -14.146 1.00 27.27 187 PHE A C 1
ATOM 1427 O O . PHE A 1 187 ? 17.661 -15.916 -15.223 1.00 27.27 187 PHE A O 1
ATOM 1434 N N . GLY A 1 188 ? 17.298 -17.690 -13.947 1.00 29.64 188 GLY A N 1
ATOM 1435 C CA . GLY A 1 188 ? 17.256 -18.465 -12.698 1.00 29.64 188 GLY A CA 1
ATOM 1436 C C . GLY A 1 188 ? 16.316 -19.688 -12.688 1.00 29.64 188 GLY A C 1
ATOM 1437 O O . GLY A 1 188 ? 16.106 -20.265 -11.619 1.00 29.64 188 GLY A O 1
ATOM 1438 N N . LYS A 1 189 ? 15.698 -20.076 -13.816 1.00 28.00 189 LYS A N 1
ATOM 1439 C CA . LYS A 1 189 ? 14.481 -20.906 -13.804 1.00 28.00 189 LYS A CA 1
ATOM 1440 C C . LYS A 1 189 ? 14.149 -21.643 -15.116 1.00 28.00 189 LYS A C 1
ATOM 1442 O O . LYS A 1 189 ? 13.031 -21.570 -15.614 1.00 28.00 189 LYS A O 1
ATOM 1447 N N . ASN A 1 190 ? 15.032 -22.528 -15.584 1.00 31.06 190 ASN A N 1
ATOM 1448 C CA . ASN A 1 190 ? 14.647 -23.550 -16.571 1.00 31.06 190 ASN A CA 1
ATOM 1449 C C . ASN A 1 190 ? 14.856 -24.979 -16.045 1.00 31.06 190 ASN A C 1
ATOM 1451 O O . ASN A 1 190 ? 15.972 -25.483 -15.967 1.00 31.06 190 ASN A O 1
ATOM 1455 N N . SER A 1 191 ? 13.755 -25.629 -15.643 1.00 30.84 191 SER A N 1
ATOM 1456 C CA . SER A 1 191 ? 13.740 -27.019 -15.135 1.00 30.84 191 SER A CA 1
ATOM 1457 C C . SER A 1 191 ? 12.682 -27.921 -15.788 1.00 30.84 191 SER A C 1
ATOM 1459 O O . SER A 1 191 ? 12.542 -29.080 -15.406 1.00 30.84 191 SER A O 1
ATOM 1461 N N . THR A 1 192 ? 11.950 -27.401 -16.778 1.00 34.31 192 THR A N 1
ATOM 1462 C CA . THR A 1 192 ? 10.847 -28.089 -17.477 1.00 34.31 192 THR A CA 1
ATOM 1463 C C . THR A 1 192 ? 10.913 -27.978 -19.004 1.00 34.31 192 THR A C 1
ATOM 1465 O O . THR A 1 192 ? 10.221 -28.731 -19.684 1.00 34.31 192 THR A O 1
ATOM 1468 N N . VAL A 1 193 ? 11.749 -27.096 -19.566 1.00 34.50 193 VAL A N 1
ATOM 1469 C CA . VAL A 1 193 ? 11.957 -26.987 -21.019 1.00 34.50 193 VAL A CA 1
ATOM 1470 C C . VAL A 1 193 ? 13.137 -27.872 -21.424 1.00 34.50 193 VAL A C 1
ATOM 1472 O O . VAL A 1 193 ? 14.253 -27.703 -20.940 1.00 34.50 193 VAL A O 1
ATOM 1475 N N . ALA A 1 194 ? 12.898 -28.838 -22.317 1.00 34.03 194 ALA A N 1
ATOM 1476 C CA . ALA A 1 194 ? 13.862 -29.893 -22.665 1.00 34.03 194 ALA A CA 1
ATOM 1477 C C . ALA A 1 194 ? 15.067 -29.433 -23.520 1.00 34.03 194 ALA A C 1
ATOM 1479 O O . ALA A 1 194 ? 15.903 -30.252 -23.904 1.00 34.03 194 ALA A O 1
ATOM 1480 N N . LYS A 1 195 ? 15.158 -28.138 -23.839 1.00 35.66 195 LYS A N 1
ATOM 1481 C CA . LYS A 1 195 ? 16.296 -27.490 -24.505 1.00 35.66 195 LYS A CA 1
ATOM 1482 C C . LYS A 1 195 ? 16.492 -26.104 -23.875 1.00 35.66 195 LYS A C 1
ATOM 1484 O O . LYS A 1 195 ? 15.487 -25.427 -23.666 1.00 35.66 195 LYS A O 1
ATOM 1489 N N . PRO A 1 196 ? 17.728 -25.661 -23.587 1.00 39.53 196 PRO A N 1
ATOM 1490 C CA . PRO A 1 196 ? 17.967 -24.289 -23.152 1.00 39.53 196 PRO A CA 1
ATOM 1491 C C . PRO A 1 196 ? 17.673 -23.336 -24.315 1.00 39.53 196 PRO A C 1
ATOM 1493 O O . PRO A 1 196 ? 18.334 -23.400 -25.352 1.00 39.53 196 PRO A O 1
ATOM 1496 N N . ASP A 1 197 ? 16.679 -22.467 -24.150 1.00 37.31 197 ASP A N 1
ATOM 1497 C CA . ASP A 1 197 ? 16.403 -21.401 -25.112 1.00 37.31 197 ASP A CA 1
ATOM 1498 C C . ASP A 1 197 ? 17.526 -20.345 -25.048 1.00 37.31 197 ASP A C 1
ATOM 1500 O O . ASP A 1 197 ? 17.961 -19.949 -23.962 1.00 37.31 197 ASP A O 1
ATOM 1504 N N . LYS A 1 198 ? 18.016 -19.887 -26.208 1.00 37.56 198 LYS A N 1
ATOM 1505 C CA . LYS A 1 198 ? 19.001 -18.793 -26.293 1.00 37.56 198 LYS A CA 1
ATOM 1506 C C . LYS A 1 198 ? 18.369 -17.457 -25.869 1.00 37.56 198 LYS A C 1
ATOM 1508 O O . LYS A 1 198 ? 19.079 -16.569 -25.399 1.00 37.56 198 LYS A O 1
ATOM 1513 N N . PHE A 1 199 ? 17.051 -17.317 -26.017 1.00 36.81 199 PHE A N 1
ATOM 1514 C CA . PHE A 1 199 ? 16.375 -16.020 -26.096 1.00 36.81 199 PHE A CA 1
ATOM 1515 C C . PHE A 1 199 ? 15.558 -15.618 -24.861 1.00 36.81 199 PHE A C 1
ATOM 1517 O O . PHE A 1 199 ? 14.852 -14.604 -24.903 1.00 36.81 199 PHE A O 1
ATOM 1524 N N . ASP A 1 200 ? 15.590 -16.396 -23.775 1.00 37.22 200 ASP A N 1
ATOM 1525 C CA . ASP A 1 200 ? 14.761 -16.104 -22.602 1.00 37.22 200 ASP A CA 1
ATOM 1526 C C . ASP A 1 200 ? 15.152 -14.780 -21.901 1.00 37.22 200 ASP A C 1
ATOM 1528 O O . ASP A 1 200 ? 16.240 -14.247 -22.068 1.00 37.22 200 ASP A O 1
ATOM 1532 N N . TYR A 1 201 ? 14.251 -14.201 -21.104 1.00 32.44 201 TYR A N 1
ATOM 1533 C CA . TYR A 1 201 ? 14.488 -12.943 -20.383 1.00 32.44 201 TYR A CA 1
ATOM 1534 C C . TYR A 1 201 ? 15.598 -13.150 -19.339 1.00 32.44 201 TYR A C 1
ATOM 1536 O O . TYR A 1 201 ? 16.445 -12.293 -19.102 1.00 32.44 201 TYR A O 1
ATOM 1544 N N . GLU A 1 202 ? 15.649 -14.378 -18.834 1.00 35.41 202 GLU A N 1
ATOM 1545 C CA . GLU A 1 202 ? 16.707 -14.994 -18.045 1.00 35.41 202 GLU A CA 1
ATOM 1546 C C . GLU A 1 202 ? 18.093 -15.064 -18.721 1.00 35.41 202 GLU A C 1
ATOM 1548 O O . GLU A 1 202 ? 19.099 -15.174 -18.018 1.00 35.41 202 GLU A O 1
ATOM 1553 N N . SER A 1 203 ? 18.191 -14.985 -20.058 1.00 33.47 203 SER A N 1
ATOM 1554 C CA . SER A 1 203 ? 19.489 -14.952 -20.759 1.00 33.47 203 SER A CA 1
ATOM 1555 C C . SER A 1 203 ? 20.079 -13.542 -20.896 1.00 33.47 203 SER A C 1
ATOM 1557 O O . SER A 1 203 ? 21.278 -13.422 -21.143 1.00 33.47 203 SER A O 1
ATOM 1559 N N . LEU A 1 204 ? 19.276 -12.492 -20.661 1.00 33.59 204 LEU A N 1
ATOM 1560 C CA . LEU A 1 204 ? 19.700 -11.083 -20.662 1.00 33.59 204 LEU A CA 1
ATOM 1561 C C . LEU A 1 204 ? 19.678 -10.426 -19.269 1.00 33.59 204 LEU A C 1
ATOM 1563 O O . LEU A 1 204 ? 20.456 -9.503 -19.029 1.00 33.59 204 LEU A O 1
ATOM 1567 N N . SER A 1 205 ? 18.822 -10.875 -18.339 1.00 33.56 205 SER A N 1
ATOM 1568 C CA . SER A 1 205 ? 18.787 -10.339 -16.969 1.00 33.56 205 SER A CA 1
ATOM 1569 C C . SER A 1 205 ? 20.130 -10.556 -16.266 1.00 33.56 205 SER A C 1
ATOM 1571 O O . SER A 1 205 ? 20.631 -11.678 -16.149 1.00 33.56 205 SER A O 1
ATOM 1573 N N . ALA A 1 206 ? 20.695 -9.469 -15.738 1.00 39.84 206 ALA A N 1
ATOM 1574 C CA . ALA A 1 206 ? 21.785 -9.525 -14.779 1.00 39.84 206 ALA A CA 1
ATOM 1575 C C . ALA A 1 206 ? 21.237 -9.831 -13.376 1.00 39.84 206 ALA A C 1
ATOM 1577 O O . ALA A 1 206 ? 21.137 -8.951 -12.522 1.00 39.84 206 ALA A O 1
ATOM 1578 N N . GLY A 1 207 ? 20.901 -11.103 -13.150 1.00 45.59 207 GLY A N 1
ATOM 1579 C CA . GLY A 1 207 ? 20.513 -11.695 -11.865 1.00 45.59 207 GLY A CA 1
ATOM 1580 C C . GLY A 1 207 ? 21.584 -11.721 -10.764 1.00 45.59 207 GLY A C 1
ATOM 1581 O O . GLY A 1 207 ? 21.767 -12.677 -10.012 1.00 45.59 207 GLY A O 1
ATOM 1582 N N . SER A 1 208 ? 22.206 -10.576 -10.578 1.00 49.78 208 SER A N 1
ATOM 1583 C CA . SER A 1 208 ? 22.692 -10.076 -9.306 1.00 49.78 208 SER A CA 1
ATOM 1584 C C . SER A 1 208 ? 21.768 -8.966 -8.798 1.00 49.78 208 SER A C 1
ATOM 1586 O O . SER A 1 208 ? 21.399 -8.990 -7.626 1.00 49.78 208 SER A O 1
ATOM 1588 N N . GLN A 1 209 ? 21.302 -8.050 -9.656 1.00 47.78 209 GLN A N 1
ATOM 1589 C CA . GLN A 1 209 ? 20.287 -7.041 -9.307 1.00 47.78 209 GLN A CA 1
ATOM 1590 C C . GLN A 1 209 ? 18.965 -7.684 -8.895 1.00 47.78 209 GLN A C 1
ATOM 1592 O O . GLN A 1 209 ? 18.408 -7.358 -7.849 1.00 47.78 209 GLN A O 1
ATOM 1597 N N . ASP A 1 210 ? 18.503 -8.663 -9.669 1.00 52.78 210 ASP A N 1
ATOM 1598 C CA . ASP A 1 210 ? 17.248 -9.368 -9.407 1.00 52.78 210 ASP A CA 1
ATOM 1599 C C . ASP A 1 210 ? 17.424 -10.486 -8.343 1.00 52.78 210 ASP A C 1
ATOM 1601 O O . ASP A 1 210 ? 16.641 -11.432 -8.284 1.00 52.78 210 ASP A O 1
ATOM 1605 N N . SER A 1 211 ? 18.455 -10.389 -7.483 1.00 65.94 211 SER A N 1
ATOM 1606 C CA . SER A 1 211 ? 18.890 -11.459 -6.573 1.00 65.94 211 SER A CA 1
ATOM 1607 C C . SER A 1 211 ? 18.461 -11.281 -5.127 1.00 65.94 211 SER A C 1
ATOM 1609 O O . SER A 1 211 ? 19.138 -10.620 -4.337 1.00 65.94 211 SER A O 1
ATOM 1611 N N . ALA A 1 212 ? 17.456 -12.050 -4.724 1.00 70.81 212 ALA A N 1
ATOM 1612 C CA . ALA A 1 212 ? 17.111 -12.236 -3.317 1.00 70.81 212 ALA A CA 1
ATOM 1613 C C . ALA A 1 212 ? 18.315 -12.691 -2.468 1.00 70.81 212 ALA A C 1
ATOM 1615 O O . ALA A 1 212 ? 18.444 -12.338 -1.295 1.00 70.81 212 ALA A O 1
ATOM 1616 N N . ILE A 1 213 ? 19.229 -13.466 -3.065 1.00 68.12 213 ILE A N 1
ATOM 1617 C CA . ILE A 1 213 ? 20.406 -14.025 -2.392 1.00 68.12 213 ILE A CA 1
ATOM 1618 C C . ILE A 1 213 ? 21.480 -12.951 -2.184 1.00 68.12 213 ILE A C 1
ATOM 1620 O O . ILE A 1 213 ? 21.969 -12.803 -1.064 1.00 68.12 213 ILE A O 1
ATOM 1624 N N . VAL A 1 214 ? 21.843 -12.200 -3.232 1.00 71.69 214 VAL A N 1
ATOM 1625 C CA . VAL A 1 214 ? 22.911 -11.186 -3.173 1.00 71.69 214 VAL A CA 1
ATOM 1626 C C . VAL A 1 214 ? 22.429 -9.940 -2.437 1.00 71.69 214 VAL A C 1
ATOM 1628 O O . VAL A 1 214 ? 23.112 -9.513 -1.507 1.00 71.69 214 VAL A O 1
ATOM 1631 N N . LEU A 1 215 ? 21.238 -9.418 -2.755 1.00 75.81 215 LEU A N 1
ATOM 1632 C CA . LEU A 1 215 ? 20.621 -8.320 -2.000 1.00 75.81 215 LEU A CA 1
ATOM 1633 C C . LEU A 1 215 ? 20.457 -8.724 -0.529 1.00 75.81 215 LEU A C 1
ATOM 1635 O O . LEU A 1 215 ? 20.884 -8.005 0.371 1.00 75.81 215 LEU A O 1
ATOM 1639 N N . GLY A 1 216 ? 19.930 -9.926 -0.272 1.00 77.00 216 GLY A N 1
ATOM 1640 C CA . GLY A 1 216 ? 19.744 -10.437 1.082 1.00 77.00 216 GLY A CA 1
ATOM 1641 C C . GLY A 1 216 ? 21.045 -10.700 1.846 1.00 77.00 216 GLY A C 1
ATOM 1642 O O . GLY A 1 216 ? 21.042 -10.642 3.076 1.00 77.00 216 GLY A O 1
ATOM 1643 N N . ALA A 1 217 ? 22.160 -10.966 1.160 1.00 75.31 217 ALA A N 1
ATOM 1644 C CA . ALA A 1 217 ? 23.485 -10.997 1.772 1.00 75.31 217 ALA A CA 1
ATOM 1645 C C . ALA A 1 217 ? 23.945 -9.577 2.138 1.00 75.31 217 ALA A C 1
ATOM 1647 O O . ALA A 1 217 ? 24.239 -9.331 3.302 1.00 75.31 217 ALA A O 1
ATOM 1648 N N . LEU A 1 218 ? 23.890 -8.624 1.200 1.00 75.69 218 LEU A N 1
ATOM 1649 C CA . LEU A 1 218 ? 24.257 -7.218 1.435 1.00 75.69 218 LEU A CA 1
ATOM 1650 C C . LEU A 1 218 ? 23.458 -6.590 2.598 1.00 75.69 218 LEU A C 1
ATOM 1652 O O . LEU A 1 218 ? 24.019 -5.885 3.436 1.00 75.69 218 LEU A O 1
ATOM 1656 N N . ILE A 1 219 ? 22.168 -6.913 2.717 1.00 81.62 219 ILE A N 1
ATOM 1657 C CA . ILE A 1 219 ? 21.305 -6.464 3.822 1.00 81.62 219 ILE A CA 1
ATOM 1658 C C . ILE A 1 219 ? 21.747 -7.058 5.177 1.00 81.62 219 ILE A C 1
ATOM 1660 O O . ILE A 1 219 ? 21.709 -6.358 6.188 1.00 81.62 219 ILE A O 1
ATOM 1664 N N . ARG A 1 220 ? 22.218 -8.317 5.224 1.00 79.81 220 ARG A N 1
ATOM 1665 C CA . ARG A 1 220 ? 22.823 -8.920 6.438 1.00 79.81 220 ARG A CA 1
ATOM 1666 C C . ARG A 1 220 ? 24.190 -8.313 6.763 1.00 79.81 220 ARG A C 1
ATOM 1668 O O . ARG A 1 220 ? 24.504 -8.112 7.938 1.00 79.81 220 ARG A O 1
ATOM 1675 N N . ASP A 1 221 ? 24.962 -8.002 5.726 1.00 76.50 221 ASP A N 1
ATOM 1676 C CA . ASP A 1 221 ? 26.280 -7.368 5.805 1.00 76.50 221 ASP A CA 1
ATOM 1677 C C . ASP A 1 221 ? 26.186 -5.925 6.366 1.00 76.50 221 ASP A C 1
ATOM 1679 O O . ASP A 1 221 ? 27.139 -5.430 6.968 1.00 76.50 221 ASP A O 1
ATOM 1683 N N . GLY A 1 222 ? 25.014 -5.281 6.265 1.00 79.94 222 GLY A N 1
ATOM 1684 C CA . GLY A 1 222 ? 24.726 -3.943 6.808 1.00 79.94 222 GLY A CA 1
ATOM 1685 C C . GLY A 1 222 ? 24.651 -2.828 5.759 1.00 79.94 222 GLY A C 1
ATOM 1686 O O . GLY A 1 222 ? 24.702 -1.647 6.105 1.00 79.94 222 GLY A O 1
ATOM 1687 N N . VAL A 1 223 ? 24.541 -3.187 4.480 1.00 80.25 223 VAL A N 1
ATOM 1688 C CA . VAL A 1 223 ? 24.348 -2.243 3.373 1.00 80.25 223 VAL A CA 1
ATOM 1689 C C . VAL A 1 223 ? 22.934 -1.653 3.421 1.00 80.25 223 VAL A C 1
ATOM 1691 O O . VAL A 1 223 ? 21.968 -2.343 3.754 1.00 80.25 223 VAL A O 1
ATOM 1694 N N . THR A 1 224 ? 22.804 -0.377 3.060 1.00 83.31 224 THR A N 1
ATOM 1695 C CA . THR A 1 224 ? 21.530 0.314 2.821 1.00 83.31 224 THR A CA 1
ATOM 1696 C C . THR A 1 224 ? 21.650 1.181 1.565 1.00 83.31 224 THR A C 1
ATOM 1698 O O . THR A 1 224 ? 22.751 1.502 1.117 1.00 83.31 224 THR A O 1
ATOM 1701 N N . LEU A 1 225 ? 20.524 1.610 0.993 1.00 80.94 225 LEU A N 1
ATOM 1702 C CA . LEU A 1 225 ? 20.524 2.459 -0.208 1.00 80.94 225 LEU A CA 1
ATOM 1703 C C . LEU A 1 225 ? 21.127 3.852 0.051 1.00 80.94 225 LEU A C 1
ATOM 1705 O O . LEU A 1 225 ? 21.465 4.582 -0.876 1.00 80.94 225 LEU A O 1
ATOM 1709 N N . GLU A 1 226 ? 21.287 4.219 1.318 1.00 79.06 226 GLU A N 1
ATOM 1710 C CA . GLU A 1 226 ? 21.847 5.476 1.797 1.00 79.06 226 GLU A CA 1
ATOM 1711 C C . GLU A 1 226 ? 23.357 5.388 2.090 1.00 79.06 226 GLU A C 1
ATOM 1713 O O . GLU A 1 226 ? 24.009 6.428 2.100 1.00 79.06 226 GLU A O 1
ATOM 1718 N N . ASN A 1 227 ? 23.921 4.184 2.291 1.00 83.50 227 ASN A N 1
ATOM 1719 C CA . ASN A 1 227 ? 25.370 3.984 2.480 1.00 83.50 227 ASN A CA 1
ATOM 1720 C C . ASN A 1 227 ? 26.111 3.452 1.238 1.00 83.50 227 ASN A C 1
ATOM 1722 O O . ASN A 1 227 ? 27.343 3.476 1.212 1.00 83.50 227 ASN A O 1
ATOM 1726 N N . LEU A 1 228 ? 25.383 3.046 0.192 1.00 83.88 228 LEU A N 1
ATOM 1727 C CA . LEU A 1 228 ? 25.961 2.727 -1.114 1.00 83.88 228 LEU A CA 1
ATOM 1728 C C . LEU A 1 228 ? 26.566 3.975 -1.789 1.00 83.88 228 LEU A C 1
ATOM 1730 O O . LEU A 1 228 ? 25.885 4.999 -1.907 1.00 83.88 228 LEU A O 1
ATOM 1734 N N . PRO A 1 229 ? 27.814 3.901 -2.285 1.00 87.69 229 PRO A N 1
ATOM 1735 C CA . PRO A 1 229 ? 28.467 5.015 -2.962 1.00 87.69 229 PRO A CA 1
ATOM 1736 C C . PRO A 1 229 ? 27.850 5.316 -4.336 1.00 87.69 229 PRO A C 1
ATOM 1738 O O . PRO A 1 229 ? 27.332 4.437 -5.025 1.00 87.69 229 PRO A O 1
ATOM 1741 N N . THR A 1 230 ? 27.960 6.574 -4.759 1.00 88.94 230 THR A N 1
ATOM 1742 C CA . THR A 1 230 ? 27.589 7.054 -6.097 1.00 88.94 230 THR A CA 1
ATOM 1743 C C . THR A 1 230 ? 28.834 7.438 -6.895 1.00 88.94 230 THR A C 1
ATOM 1745 O O . THR A 1 230 ? 29.834 7.894 -6.334 1.00 88.94 230 THR A O 1
ATOM 1748 N N . LEU A 1 231 ? 28.774 7.293 -8.222 1.00 87.38 231 LEU A N 1
ATOM 1749 C CA . LEU A 1 231 ? 29.778 7.879 -9.113 1.00 87.38 231 LEU A CA 1
ATOM 1750 C C . LEU A 1 231 ? 29.577 9.399 -9.182 1.00 87.38 231 LEU A C 1
ATOM 1752 O O . LEU A 1 231 ? 28.446 9.874 -9.286 1.00 87.38 231 LEU A O 1
ATOM 1756 N N . LYS A 1 232 ? 30.679 10.154 -9.113 1.00 83.75 232 LYS A N 1
ATOM 1757 C CA . LYS A 1 232 ? 30.686 11.629 -9.186 1.00 83.75 232 LYS A CA 1
ATOM 1758 C C . LYS A 1 232 ? 31.071 12.165 -10.565 1.00 83.75 232 LYS A C 1
ATOM 1760 O O . LYS A 1 232 ? 30.766 13.309 -10.879 1.00 83.75 232 LYS A O 1
ATOM 1765 N N . GLU A 1 233 ? 31.729 11.338 -11.367 1.00 88.81 233 GLU A N 1
ATOM 1766 C CA . GLU A 1 233 ? 32.134 11.614 -12.743 1.00 88.81 233 GLU A CA 1
ATOM 1767 C C . GLU A 1 233 ? 31.938 10.343 -13.595 1.00 88.81 233 GLU A C 1
ATOM 1769 O O . GLU A 1 233 ? 31.921 9.241 -13.030 1.00 88.81 233 GLU A O 1
ATOM 1774 N N . PRO A 1 234 ? 31.763 10.454 -14.925 1.00 92.25 234 PRO A N 1
ATOM 1775 C CA . PRO A 1 234 ? 31.574 9.290 -15.786 1.00 92.25 234 PRO A CA 1
ATOM 1776 C C . PRO A 1 234 ? 32.863 8.470 -15.927 1.00 92.25 234 PRO A C 1
ATOM 1778 O O . PRO A 1 234 ? 33.938 9.029 -16.147 1.00 92.25 234 PRO A O 1
ATOM 1781 N N . ILE A 1 235 ? 32.752 7.142 -15.853 1.00 93.31 235 ILE A N 1
ATOM 1782 C CA . ILE A 1 235 ? 33.891 6.208 -15.935 1.00 93.31 235 ILE A CA 1
ATOM 1783 C C . ILE A 1 235 ? 33.877 5.425 -17.259 1.00 93.31 235 ILE A C 1
ATOM 1785 O O . ILE A 1 235 ? 32.934 5.549 -18.042 1.00 93.31 235 ILE A O 1
ATOM 1789 N N . SER A 1 236 ? 34.914 4.632 -17.553 1.00 92.31 236 SER A N 1
ATOM 1790 C CA . SER A 1 236 ? 34.913 3.807 -18.772 1.00 92.31 236 SER A CA 1
ATOM 1791 C C . SER A 1 236 ? 33.935 2.630 -18.657 1.00 92.31 236 SER A C 1
ATOM 1793 O O . SER A 1 236 ? 33.681 2.119 -17.560 1.00 92.31 236 SER A O 1
ATOM 1795 N N . LEU A 1 237 ? 33.420 2.146 -19.796 1.00 85.69 237 LEU A N 1
ATOM 1796 C CA . LEU A 1 237 ? 32.580 0.941 -19.843 1.00 85.69 237 LEU A CA 1
ATOM 1797 C C . LEU A 1 237 ? 33.300 -0.272 -19.233 1.00 85.69 237 LEU A C 1
ATOM 1799 O O . LEU A 1 237 ? 32.703 -1.046 -18.484 1.00 85.69 237 LEU A O 1
ATOM 1803 N N . LYS A 1 238 ? 34.603 -0.395 -19.506 1.00 84.69 238 LYS A N 1
ATOM 1804 C CA . LYS A 1 238 ? 35.477 -1.435 -18.957 1.00 84.69 238 LYS A CA 1
ATOM 1805 C C . LYS A 1 238 ? 35.573 -1.372 -17.430 1.00 84.69 238 LYS A C 1
ATOM 1807 O O . LYS A 1 238 ? 35.499 -2.418 -16.789 1.00 84.69 238 LYS A O 1
ATOM 1812 N N . ASP A 1 239 ? 35.740 -0.183 -16.851 1.00 85.00 239 ASP A N 1
ATOM 1813 C CA . ASP A 1 239 ? 35.858 -0.031 -15.398 1.00 85.00 239 ASP A CA 1
ATOM 1814 C C . ASP A 1 239 ? 34.533 -0.354 -14.705 1.00 85.00 239 ASP A C 1
ATOM 1816 O O . ASP A 1 239 ? 34.535 -1.140 -13.757 1.00 85.00 239 ASP A O 1
ATOM 1820 N N . LEU A 1 240 ? 33.403 0.153 -15.222 1.00 83.38 240 LEU A N 1
ATOM 1821 C CA . LEU A 1 240 ? 32.071 -0.138 -14.676 1.00 83.38 240 LEU A CA 1
ATOM 1822 C C . LEU A 1 240 ? 31.740 -1.638 -14.728 1.00 83.38 240 LEU A C 1
ATOM 1824 O O . LEU A 1 240 ? 31.234 -2.186 -13.752 1.00 83.38 240 LEU A O 1
ATOM 1828 N N . ASN A 1 241 ? 32.071 -2.312 -15.835 1.00 78.00 241 ASN A N 1
ATOM 1829 C CA . ASN A 1 241 ? 31.894 -3.760 -15.980 1.00 78.00 241 ASN A CA 1
ATOM 1830 C C . ASN A 1 241 ? 32.898 -4.583 -15.135 1.00 78.00 241 ASN A C 1
ATOM 1832 O O . ASN A 1 241 ? 32.774 -5.805 -15.078 1.00 78.00 241 ASN A O 1
ATOM 1836 N N . SER A 1 242 ? 33.888 -3.946 -14.489 1.00 76.12 242 SER A N 1
ATOM 1837 C CA . SER A 1 242 ? 34.831 -4.590 -13.554 1.00 76.12 242 SER A CA 1
ATOM 1838 C C . SER A 1 242 ? 34.443 -4.448 -12.077 1.00 76.12 242 SER A C 1
ATOM 1840 O O . SER A 1 242 ? 35.107 -5.025 -11.215 1.00 76.12 242 SER A O 1
ATOM 1842 N N . LEU A 1 243 ? 33.396 -3.675 -11.767 1.00 77.62 243 LEU A N 1
ATOM 1843 C CA . LEU A 1 243 ? 32.913 -3.504 -10.398 1.00 77.62 243 LEU A CA 1
ATOM 1844 C C . LEU A 1 243 ? 32.070 -4.701 -9.951 1.00 77.62 243 LEU A C 1
ATOM 1846 O O . LEU A 1 243 ? 31.410 -5.357 -10.758 1.00 77.62 243 LEU A O 1
ATOM 1850 N N . ARG A 1 244 ? 32.046 -4.937 -8.637 1.00 74.06 244 ARG A N 1
ATOM 1851 C CA . ARG A 1 244 ? 31.137 -5.884 -7.988 1.00 74.06 244 ARG A CA 1
ATOM 1852 C C . ARG A 1 244 ? 29.698 -5.510 -8.298 1.00 74.06 244 ARG A C 1
ATOM 1854 O O . ARG A 1 244 ? 29.328 -4.335 -8.368 1.00 74.06 244 ARG A O 1
ATOM 1861 N N . GLU A 1 245 ? 28.872 -6.527 -8.425 1.00 72.62 245 GLU A N 1
ATOM 1862 C CA . GLU A 1 245 ? 27.453 -6.349 -8.680 1.00 72.62 245 GLU A CA 1
ATOM 1863 C C . GLU A 1 245 ? 26.757 -5.772 -7.431 1.00 72.62 245 GLU A C 1
ATOM 1865 O O . GLU A 1 245 ? 27.143 -6.097 -6.305 1.00 72.62 245 GLU A O 1
ATOM 1870 N N . ASN A 1 246 ? 25.741 -4.914 -7.605 1.00 74.12 246 ASN A N 1
ATOM 1871 C CA . ASN A 1 246 ? 25.066 -4.199 -6.504 1.00 74.12 246 ASN A CA 1
ATOM 1872 C C . ASN A 1 246 ? 25.997 -3.341 -5.602 1.00 74.12 246 ASN A C 1
ATOM 1874 O O . ASN A 1 246 ? 25.727 -3.173 -4.411 1.00 74.12 246 ASN A O 1
ATOM 1878 N N . SER A 1 247 ? 27.095 -2.801 -6.138 1.00 78.38 247 SER A N 1
ATOM 1879 C CA . SER A 1 247 ? 28.090 -2.018 -5.376 1.00 78.38 247 SER A CA 1
ATOM 1880 C C . SER A 1 247 ? 27.880 -0.500 -5.396 1.00 78.38 247 SER A C 1
ATOM 1882 O O . SER A 1 247 ? 28.405 0.199 -4.529 1.00 78.38 247 SER A O 1
ATOM 1884 N N . LEU A 1 248 ? 27.108 0.012 -6.356 1.00 85.94 248 LEU A N 1
ATOM 1885 C CA . LEU A 1 248 ? 26.819 1.433 -6.542 1.00 85.94 248 LEU A CA 1
ATOM 1886 C C . LEU A 1 248 ? 25.331 1.734 -6.346 1.00 85.94 248 LEU A C 1
ATOM 1888 O O . LEU A 1 248 ? 24.458 0.946 -6.717 1.00 85.94 248 LEU A O 1
ATOM 1892 N N . ARG A 1 249 ? 25.026 2.937 -5.859 1.00 88.44 249 ARG A N 1
ATOM 1893 C CA . ARG A 1 249 ? 23.679 3.512 -5.936 1.00 88.44 249 ARG A CA 1
ATOM 1894 C C . ARG A 1 249 ? 23.482 4.205 -7.287 1.00 88.44 249 ARG A C 1
ATOM 1896 O O . ARG A 1 249 ? 24.362 4.934 -7.747 1.00 88.44 249 ARG A O 1
ATOM 1903 N N . TYR A 1 250 ? 22.319 4.014 -7.909 1.00 86.38 250 TYR A N 1
ATOM 1904 C CA . TYR A 1 250 ? 21.936 4.768 -9.103 1.00 86.38 250 TYR A CA 1
ATOM 1905 C C . TYR A 1 250 ? 21.476 6.194 -8.751 1.00 86.38 250 TYR A C 1
ATOM 1907 O O . TYR A 1 250 ? 20.851 6.416 -7.713 1.00 86.38 250 TYR A O 1
ATOM 1915 N N . VAL A 1 251 ? 21.746 7.155 -9.639 1.00 86.31 251 VAL A N 1
ATOM 1916 C CA . VAL A 1 251 ? 21.221 8.527 -9.561 1.00 86.31 251 VAL A CA 1
ATOM 1917 C C . VAL A 1 251 ? 20.634 8.889 -10.921 1.00 86.31 251 VAL A C 1
ATOM 1919 O O . VAL A 1 251 ? 21.321 8.842 -11.941 1.00 86.31 251 VAL A O 1
ATOM 1922 N N . GLU A 1 252 ? 19.344 9.212 -10.951 1.00 82.69 252 GLU A N 1
ATOM 1923 C CA . GLU A 1 252 ? 18.631 9.489 -12.197 1.00 82.69 252 GLU A CA 1
ATOM 1924 C C . GLU A 1 252 ? 19.142 10.761 -12.897 1.00 82.69 252 GLU A C 1
ATOM 1926 O O . GLU A 1 252 ? 19.693 11.662 -12.265 1.00 82.69 252 GLU A O 1
ATOM 1931 N N . GLY A 1 253 ? 19.046 10.792 -14.231 1.00 83.56 253 GLY A N 1
ATOM 1932 C CA . GLY A 1 253 ? 19.565 11.873 -15.080 1.00 83.56 253 GLY A CA 1
ATOM 1933 C C . GLY A 1 253 ? 21.096 12.004 -15.128 1.00 83.56 253 GLY A C 1
ATOM 1934 O O . GLY A 1 253 ? 21.614 12.777 -15.932 1.00 83.56 253 GLY A O 1
ATOM 1935 N N . THR A 1 254 ? 21.839 11.257 -14.308 1.00 88.19 254 THR A N 1
ATOM 1936 C CA . THR A 1 254 ? 23.298 11.384 -14.197 1.00 88.19 254 THR A CA 1
ATOM 1937 C C . THR A 1 254 ? 23.999 10.539 -15.263 1.00 88.19 254 THR A C 1
ATOM 1939 O O . THR A 1 254 ? 23.705 9.351 -15.413 1.00 88.19 254 THR A O 1
ATOM 1942 N N . ARG A 1 255 ? 24.956 11.126 -15.997 1.00 91.69 255 ARG A N 1
ATOM 1943 C CA . ARG A 1 255 ? 25.871 10.358 -16.859 1.00 91.69 255 ARG A CA 1
ATOM 1944 C C . ARG A 1 255 ? 26.899 9.644 -15.984 1.00 91.69 255 ARG A C 1
ATOM 1946 O O . ARG A 1 255 ? 27.587 10.281 -15.193 1.00 91.69 255 ARG A O 1
ATOM 1953 N N . VAL A 1 256 ? 26.989 8.328 -16.135 1.00 92.62 256 VAL A N 1
ATOM 1954 C CA . VAL A 1 256 ? 27.861 7.439 -15.346 1.00 92.62 256 VAL A CA 1
ATOM 1955 C C . VAL A 1 256 ? 28.917 6.739 -16.198 1.00 92.62 256 VAL A C 1
ATOM 1957 O O . VAL A 1 256 ? 29.904 6.244 -15.660 1.00 92.62 256 VAL A O 1
ATOM 1960 N N . LEU A 1 257 ? 28.739 6.735 -17.521 1.00 93.25 257 LEU A N 1
ATOM 1961 C CA . LEU A 1 257 ? 29.710 6.246 -18.491 1.00 93.25 257 LEU A CA 1
ATOM 1962 C C . LEU A 1 257 ? 30.150 7.354 -19.445 1.00 93.25 257 LEU A C 1
ATOM 1964 O O . LEU A 1 257 ? 29.329 8.147 -19.903 1.00 93.25 257 LEU A O 1
ATOM 1968 N N . LYS A 1 258 ? 31.442 7.348 -19.777 1.00 93.25 258 LYS A N 1
ATOM 1969 C CA . LYS A 1 258 ? 31.996 7.975 -20.977 1.00 93.25 258 LYS A CA 1
ATOM 1970 C C . LYS A 1 258 ? 32.192 6.856 -22.001 1.00 93.25 258 LYS A C 1
ATOM 1972 O O . LYS A 1 258 ? 33.018 5.975 -21.773 1.00 93.25 258 LYS A O 1
ATOM 1977 N N . LEU A 1 259 ? 31.416 6.874 -23.084 1.00 93.69 259 LEU A N 1
ATOM 1978 C CA . LEU A 1 259 ? 31.489 5.865 -24.144 1.00 93.69 259 LEU A CA 1
ATOM 1979 C C . LEU A 1 259 ? 32.359 6.375 -25.294 1.00 93.69 259 LEU A C 1
ATOM 1981 O O . LEU A 1 259 ? 32.123 7.460 -25.826 1.00 93.69 259 LEU A O 1
ATOM 1985 N N . GLU A 1 260 ? 33.357 5.592 -25.688 1.00 94.25 260 GLU A N 1
ATOM 1986 C CA . GLU A 1 260 ? 34.157 5.854 -26.886 1.00 94.25 260 GLU A CA 1
ATOM 1987 C C . GLU A 1 260 ? 33.552 5.112 -28.091 1.00 94.25 260 GLU A C 1
ATOM 1989 O O . GLU A 1 260 ? 32.766 4.181 -27.920 1.00 94.25 260 GLU A O 1
ATOM 1994 N N . GLN A 1 261 ? 33.896 5.493 -29.331 1.00 93.62 261 GLN A N 1
ATOM 1995 C CA . GLN A 1 261 ? 33.298 4.869 -30.529 1.00 93.62 261 GLN A CA 1
ATOM 1996 C C . GLN A 1 261 ? 33.446 3.340 -30.517 1.00 93.62 261 GLN A C 1
ATOM 1998 O O . GLN A 1 261 ? 32.514 2.624 -30.865 1.00 93.62 261 GLN A O 1
ATOM 2003 N N . LYS A 1 262 ? 34.581 2.841 -30.015 1.00 94.12 262 LYS A N 1
ATOM 2004 C CA . LYS A 1 262 ? 34.824 1.411 -29.828 1.00 94.12 262 LYS A CA 1
ATOM 2005 C C . LYS A 1 262 ? 33.810 0.753 -28.875 1.00 94.12 262 LYS A C 1
ATOM 2007 O O . LYS A 1 262 ? 33.344 -0.343 -29.171 1.00 94.12 262 LYS A O 1
ATOM 2012 N N . ASP A 1 263 ? 33.458 1.401 -27.761 1.00 90.44 263 ASP A N 1
ATOM 2013 C CA . ASP A 1 263 ? 32.440 0.885 -26.834 1.00 90.44 263 ASP A CA 1
ATOM 2014 C C . ASP A 1 263 ? 31.070 0.813 -27.523 1.00 90.44 263 ASP A C 1
ATOM 2016 O O . ASP A 1 263 ? 30.325 -0.146 -27.334 1.00 90.44 263 ASP A O 1
ATOM 2020 N N . LEU A 1 264 ? 30.743 1.815 -28.350 1.00 93.94 264 LEU A N 1
ATOM 2021 C CA . LEU A 1 264 ? 29.504 1.840 -29.129 1.00 93.94 264 LEU A CA 1
ATOM 2022 C C . LEU A 1 264 ? 29.479 0.726 -30.186 1.00 93.94 264 LEU A C 1
ATOM 2024 O O . LEU A 1 264 ? 28.459 0.053 -30.318 1.00 93.94 264 LEU A O 1
ATOM 2028 N N . ASP A 1 265 ? 30.586 0.481 -30.888 1.00 92.81 265 ASP A N 1
ATOM 2029 C CA . ASP A 1 265 ? 30.696 -0.590 -31.887 1.00 92.81 265 ASP A CA 1
ATOM 2030 C C . ASP A 1 265 ? 30.586 -1.988 -31.241 1.00 92.81 265 ASP A C 1
ATOM 2032 O O . ASP A 1 265 ? 29.890 -2.869 -31.760 1.00 92.81 265 ASP A O 1
ATOM 2036 N N . GLU A 1 266 ? 31.223 -2.194 -30.080 1.00 87.12 266 GLU A N 1
ATOM 2037 C CA . GLU A 1 266 ? 31.131 -3.444 -29.312 1.00 87.12 266 GLU A CA 1
ATOM 2038 C C . GLU A 1 266 ? 29.710 -3.671 -28.760 1.00 87.12 266 GLU A C 1
ATOM 2040 O O . GLU A 1 266 ? 29.151 -4.753 -28.965 1.00 87.12 266 GLU A O 1
ATOM 2045 N N . LEU A 1 267 ? 29.079 -2.652 -28.156 1.00 85.75 267 LEU A N 1
ATOM 2046 C CA . LEU A 1 267 ? 27.691 -2.728 -27.671 1.00 85.75 267 LEU A CA 1
ATOM 2047 C C . LEU A 1 267 ? 26.683 -2.942 -28.810 1.00 85.75 267 LEU A C 1
ATOM 2049 O O . LEU A 1 267 ? 25.735 -3.709 -28.661 1.00 85.75 267 LEU A O 1
ATOM 2053 N N . LEU A 1 268 ? 26.874 -2.300 -29.964 1.00 89.69 268 LEU A N 1
ATOM 2054 C CA . LEU A 1 268 ? 25.995 -2.463 -31.124 1.00 89.69 268 LEU A CA 1
ATOM 2055 C C . LEU A 1 268 ? 26.056 -3.891 -31.680 1.00 89.69 268 LEU A C 1
ATOM 2057 O O . LEU A 1 268 ? 25.025 -4.470 -32.032 1.00 89.69 268 LEU A O 1
ATOM 2061 N N . LYS A 1 269 ? 27.257 -4.478 -31.731 1.00 86.19 269 LYS A N 1
ATOM 2062 C CA . LYS A 1 269 ? 27.458 -5.882 -32.105 1.00 86.19 269 LYS A CA 1
ATOM 2063 C C . LYS A 1 269 ? 26.821 -6.832 -31.086 1.00 86.19 269 LYS A C 1
ATOM 2065 O O . LYS A 1 269 ? 26.123 -7.761 -31.489 1.00 86.19 269 LYS A O 1
ATOM 2070 N N . GLU A 1 270 ? 27.029 -6.588 -29.791 1.00 79.12 270 GLU A N 1
ATOM 2071 C CA . GLU A 1 270 ? 26.427 -7.356 -28.692 1.00 79.12 270 GLU A CA 1
ATOM 2072 C C . GLU A 1 270 ? 24.891 -7.326 -28.761 1.00 79.12 270 GLU A C 1
ATOM 2074 O O . GLU A 1 270 ? 24.241 -8.366 -28.640 1.00 79.12 270 GLU A O 1
ATOM 2079 N N . TYR A 1 271 ? 24.301 -6.158 -29.023 1.00 83.31 271 TYR A N 1
ATOM 2080 C CA . TYR A 1 271 ? 22.850 -5.991 -29.044 1.00 83.31 271 TYR A CA 1
ATOM 2081 C C . TYR A 1 271 ? 22.186 -6.549 -30.308 1.00 83.31 271 TYR A C 1
ATOM 2083 O O . TYR A 1 271 ? 21.126 -7.163 -30.197 1.00 83.31 271 TYR A O 1
ATOM 2091 N N . ASN A 1 272 ? 22.794 -6.404 -31.492 1.00 83.19 272 ASN A N 1
ATOM 2092 C CA . ASN A 1 272 ? 22.272 -7.019 -32.723 1.00 83.19 272 ASN A CA 1
ATOM 2093 C C . ASN A 1 272 ? 22.270 -8.560 -32.666 1.00 83.19 272 ASN A C 1
ATOM 2095 O O . ASN A 1 272 ? 21.427 -9.186 -33.307 1.00 83.19 272 ASN A O 1
ATOM 2099 N N . GLU A 1 273 ? 23.185 -9.165 -31.899 1.00 79.50 273 GLU A N 1
ATOM 2100 C CA . GLU A 1 273 ? 23.274 -10.620 -31.710 1.00 79.50 273 GLU A CA 1
ATOM 2101 C C . GLU A 1 273 ? 22.301 -11.159 -30.648 1.00 79.50 273 GLU A C 1
ATOM 2103 O O . GLU A 1 273 ? 21.784 -12.269 -30.816 1.00 79.50 273 GLU A O 1
ATOM 2108 N N . ASN A 1 274 ? 22.042 -10.395 -29.575 1.00 70.06 274 ASN A N 1
ATOM 2109 C CA . ASN A 1 274 ? 21.406 -10.922 -28.358 1.00 70.06 274 ASN A CA 1
ATOM 2110 C C . ASN A 1 274 ? 20.077 -10.264 -27.938 1.00 70.06 274 ASN A C 1
ATOM 2112 O O . ASN A 1 274 ? 19.296 -10.926 -27.254 1.00 70.06 274 ASN A O 1
ATOM 2116 N N . LEU A 1 275 ? 19.778 -9.006 -28.295 1.00 72.56 275 LEU A N 1
ATOM 2117 C CA . LEU A 1 275 ? 18.509 -8.385 -27.876 1.00 72.56 275 LEU A CA 1
ATOM 2118 C C . LEU A 1 275 ? 17.323 -8.951 -28.661 1.00 72.56 275 LEU A C 1
ATOM 2120 O O . LEU A 1 275 ? 17.381 -9.065 -29.884 1.00 72.56 275 LEU A O 1
ATOM 2124 N N . LYS A 1 276 ? 16.214 -9.226 -27.962 1.00 74.81 276 LYS A N 1
ATOM 2125 C CA . LYS A 1 276 ? 14.942 -9.599 -28.598 1.00 74.81 276 LYS A CA 1
ATOM 2126 C C . LYS A 1 276 ? 14.394 -8.446 -29.457 1.00 74.81 276 LYS A C 1
ATOM 2128 O O . LYS A 1 276 ? 14.501 -7.275 -29.081 1.00 74.81 276 LYS A O 1
ATOM 2133 N N . LEU A 1 277 ? 13.721 -8.797 -30.546 1.00 74.50 277 LEU A N 1
ATOM 2134 C CA . LEU A 1 277 ? 12.887 -7.898 -31.340 1.00 74.50 277 LEU A CA 1
ATOM 2135 C C . LEU A 1 277 ? 11.444 -7.873 -30.814 1.00 74.50 277 LEU A C 1
ATOM 2137 O O . LEU A 1 277 ? 10.842 -8.918 -30.571 1.00 74.50 277 LEU A O 1
ATOM 2141 N N . GLU A 1 278 ? 10.882 -6.676 -30.649 1.00 73.44 278 GLU A N 1
ATOM 2142 C CA . GLU A 1 278 ? 9.495 -6.447 -30.232 1.00 73.44 278 GLU A CA 1
ATOM 2143 C C . GLU A 1 278 ? 8.575 -6.218 -31.440 1.00 73.44 278 GLU A C 1
ATOM 2145 O O . GLU A 1 278 ? 8.803 -5.338 -32.271 1.00 73.44 278 GLU A O 1
ATOM 2150 N N . LEU A 1 279 ? 7.513 -7.028 -31.510 1.00 64.62 279 LEU A N 1
ATOM 2151 C CA . LEU A 1 279 ? 6.543 -7.125 -32.612 1.00 64.62 279 LEU A CA 1
ATOM 2152 C C . LEU A 1 279 ? 5.099 -6.834 -32.136 1.00 64.62 279 LEU A C 1
ATOM 2154 O O . LEU A 1 279 ? 4.126 -7.396 -32.644 1.00 64.62 279 LEU A O 1
ATOM 2158 N N . GLY A 1 280 ? 4.972 -5.958 -31.134 1.00 55.06 280 GLY A N 1
ATOM 2159 C CA . GLY A 1 280 ? 3.715 -5.636 -30.449 1.00 55.06 280 GLY A CA 1
ATOM 2160 C C . GLY A 1 280 ? 3.294 -6.676 -29.400 1.00 55.06 280 GLY A C 1
ATOM 2161 O O . GLY A 1 280 ? 3.767 -7.813 -29.393 1.00 55.06 280 GLY A O 1
ATOM 2162 N N . ASP A 1 281 ? 2.368 -6.289 -28.520 1.00 47.34 281 ASP A N 1
ATOM 2163 C CA . ASP A 1 281 ? 2.045 -6.969 -27.245 1.00 47.34 281 ASP A CA 1
ATOM 2164 C C . ASP A 1 281 ? 1.334 -8.335 -27.368 1.00 47.34 281 ASP A C 1
ATOM 2166 O O . ASP A 1 281 ? 0.789 -8.864 -26.402 1.00 47.34 281 ASP A O 1
ATOM 2170 N N . LEU A 1 282 ? 1.260 -8.892 -28.578 1.00 42.38 282 LEU A N 1
ATOM 2171 C CA . LEU A 1 282 ? 0.320 -9.954 -28.947 1.00 42.38 282 LEU A CA 1
ATOM 2172 C C . LEU A 1 282 ? 0.933 -11.032 -29.864 1.00 42.38 282 LEU A C 1
ATOM 2174 O O . LEU A 1 282 ? 0.185 -11.757 -30.526 1.00 42.38 282 LEU A O 1
ATOM 2178 N N . ILE A 1 283 ? 2.266 -11.161 -29.917 1.00 48.38 283 ILE A N 1
ATOM 2179 C CA . ILE A 1 283 ? 2.952 -12.357 -30.447 1.00 48.38 283 ILE A CA 1
ATOM 2180 C C . ILE A 1 283 ? 3.627 -13.093 -29.283 1.00 48.38 283 ILE A C 1
ATOM 2182 O O . ILE A 1 283 ? 4.794 -12.871 -28.967 1.00 48.38 283 ILE A O 1
ATOM 2186 N N . ASN A 1 284 ? 2.879 -13.980 -28.628 1.00 39.84 284 ASN A N 1
ATOM 2187 C CA . ASN A 1 284 ? 3.426 -14.830 -27.573 1.00 39.84 284 ASN A CA 1
ATOM 2188 C C . ASN A 1 284 ? 4.327 -15.928 -28.160 1.00 39.84 284 ASN A C 1
ATOM 2190 O O . ASN A 1 284 ? 3.894 -16.689 -29.021 1.00 39.84 284 ASN A O 1
ATOM 2194 N N . GLY A 1 285 ? 5.540 -16.069 -27.616 1.00 46.81 285 GLY A N 1
ATOM 2195 C CA . GLY A 1 285 ? 6.339 -17.299 -27.719 1.00 46.81 285 GLY A CA 1
ATOM 2196 C C . GLY A 1 285 ? 7.485 -17.326 -28.736 1.00 46.81 285 GLY A C 1
ATOM 2197 O O . GLY A 1 285 ? 8.210 -18.314 -28.757 1.00 46.81 285 GLY A O 1
ATOM 2198 N N . ILE A 1 286 ? 7.700 -16.276 -29.535 1.00 51.66 286 ILE A N 1
ATOM 2199 C CA . ILE A 1 286 ? 8.802 -16.217 -30.515 1.00 51.66 286 ILE A CA 1
ATOM 2200 C C . ILE A 1 286 ? 9.705 -15.029 -30.189 1.00 51.66 286 ILE A C 1
ATOM 2202 O O . ILE A 1 286 ? 9.221 -13.925 -29.941 1.00 51.66 286 ILE A O 1
ATOM 2206 N N . ARG A 1 287 ? 11.021 -15.251 -30.191 1.00 58.84 287 ARG A N 1
ATOM 2207 C CA . ARG A 1 287 ? 12.032 -14.226 -29.921 1.00 58.84 287 ARG A CA 1
ATOM 2208 C C . ARG A 1 287 ? 13.201 -14.408 -30.886 1.00 58.84 287 ARG A C 1
ATOM 2210 O O . ARG A 1 287 ? 13.726 -15.507 -31.012 1.00 58.84 287 ARG A O 1
ATOM 2217 N N . PHE A 1 288 ? 13.597 -13.327 -31.544 1.00 70.31 288 PHE A N 1
ATOM 2218 C CA . PHE A 1 288 ? 14.727 -13.273 -32.471 1.00 70.31 288 PHE A CA 1
ATOM 2219 C C . PHE A 1 288 ? 15.557 -12.027 -32.178 1.00 70.31 288 PHE A C 1
ATOM 2221 O O . PHE A 1 288 ? 14.977 -11.005 -31.802 1.00 70.31 288 PHE A O 1
ATOM 2228 N N . SER A 1 289 ? 16.867 -12.081 -32.407 1.00 77.56 289 SER A N 1
ATOM 2229 C CA . SER A 1 289 ? 17.693 -10.884 -32.579 1.00 77.56 289 SER A CA 1
ATOM 2230 C C . SER A 1 289 ? 17.752 -10.441 -34.043 1.00 77.56 289 SER A C 1
ATOM 2232 O O . SER A 1 289 ? 17.279 -11.135 -34.950 1.00 77.56 289 SER A O 1
ATOM 2234 N N . PHE A 1 290 ? 18.358 -9.281 -34.305 1.00 82.25 290 PHE A N 1
ATOM 2235 C CA . PHE A 1 290 ? 18.578 -8.819 -35.676 1.00 82.25 290 PHE A CA 1
ATOM 2236 C C . PHE A 1 290 ? 19.457 -9.777 -36.488 1.00 82.25 290 PHE A C 1
ATOM 2238 O O . PHE A 1 290 ? 19.176 -10.001 -37.666 1.00 82.25 290 PHE A O 1
ATOM 2245 N N . ASN A 1 291 ? 20.478 -10.377 -35.872 1.00 82.19 291 ASN A N 1
ATOM 2246 C CA . ASN A 1 291 ? 21.338 -11.356 -36.538 1.00 82.19 291 ASN A CA 1
ATOM 2247 C C . ASN A 1 291 ? 20.605 -12.684 -36.800 1.00 82.19 291 ASN A C 1
ATOM 2249 O O . ASN A 1 291 ? 20.883 -13.349 -37.800 1.00 82.19 291 ASN A O 1
ATOM 2253 N N . ASP A 1 292 ? 19.639 -13.069 -35.955 1.00 76.12 292 ASP A N 1
ATOM 2254 C CA . ASP A 1 292 ? 18.759 -14.205 -36.255 1.00 76.12 292 ASP A CA 1
ATOM 2255 C C . ASP A 1 292 ? 17.871 -13.916 -37.467 1.00 76.12 292 ASP A C 1
ATOM 2257 O O . ASP A 1 292 ? 17.794 -14.747 -38.370 1.00 76.12 292 ASP A O 1
ATOM 2261 N N . VAL A 1 293 ? 17.250 -12.734 -37.532 1.00 79.06 293 VAL A N 1
ATOM 2262 C CA . VAL A 1 293 ? 16.429 -12.338 -38.687 1.00 79.06 293 VAL A CA 1
ATOM 2263 C C . VAL A 1 293 ? 17.271 -12.236 -39.961 1.00 79.06 293 VAL A C 1
ATOM 2265 O O . VAL A 1 293 ? 16.847 -12.723 -41.007 1.00 79.06 293 VAL A O 1
ATOM 2268 N N . GLU A 1 294 ? 18.493 -11.704 -39.890 1.00 85.00 294 GLU A N 1
ATOM 2269 C CA . GLU A 1 294 ? 19.403 -11.669 -41.040 1.00 85.00 294 GLU A CA 1
ATOM 2270 C C . GLU A 1 294 ? 19.813 -13.085 -41.498 1.00 85.00 294 GLU A C 1
ATOM 2272 O O . GLU A 1 294 ? 19.833 -13.367 -42.698 1.00 85.00 294 GLU A O 1
ATOM 2277 N N . ARG A 1 295 ? 20.067 -14.010 -40.559 1.00 83.56 295 ARG A N 1
ATOM 2278 C CA . ARG A 1 295 ? 20.344 -15.427 -40.855 1.00 83.56 295 ARG A CA 1
ATOM 2279 C C . ARG A 1 295 ? 19.140 -16.126 -41.490 1.00 83.56 295 ARG A C 1
ATOM 2281 O O . ARG A 1 295 ? 19.318 -16.885 -42.439 1.00 83.56 295 ARG A O 1
ATOM 2288 N N . LEU A 1 296 ? 17.929 -15.880 -40.991 1.00 79.88 296 LEU A N 1
ATOM 2289 C CA . LEU A 1 296 ? 16.702 -16.490 -41.510 1.00 79.88 296 LEU A CA 1
ATOM 2290 C C . LEU A 1 296 ? 16.335 -15.937 -42.897 1.00 79.88 296 LEU A C 1
ATOM 2292 O O . LEU A 1 296 ? 16.045 -16.729 -43.789 1.00 79.88 296 LEU A O 1
ATOM 2296 N N . ASN A 1 297 ? 16.476 -14.625 -43.123 1.00 80.69 297 ASN A N 1
ATOM 2297 C CA . ASN A 1 297 ? 16.315 -13.990 -44.442 1.00 80.69 297 ASN A CA 1
ATOM 2298 C C . ASN A 1 297 ? 17.339 -14.470 -45.492 1.00 80.69 297 ASN A C 1
ATOM 2300 O O . ASN A 1 297 ? 17.077 -14.364 -46.688 1.00 80.69 297 ASN A O 1
ATOM 2304 N N . LYS A 1 298 ? 18.499 -14.996 -45.069 1.00 85.38 298 LYS A N 1
ATOM 2305 C CA . LYS A 1 298 ? 19.485 -15.658 -45.948 1.00 85.38 298 LYS A CA 1
ATOM 2306 C C . LYS A 1 298 ? 19.196 -17.149 -46.173 1.00 85.38 298 LYS A C 1
ATOM 2308 O O . LYS A 1 298 ? 19.676 -17.708 -47.153 1.00 85.38 298 LYS A O 1
ATOM 2313 N N . LYS A 1 299 ? 18.465 -17.798 -45.259 1.00 83.94 299 LYS A N 1
ATOM 2314 C CA . LYS A 1 299 ? 18.195 -19.249 -45.255 1.00 83.94 299 LYS A CA 1
ATOM 2315 C C . LYS A 1 299 ? 16.889 -19.626 -45.966 1.00 83.94 299 LYS A C 1
ATOM 2317 O O . LYS A 1 299 ? 16.795 -20.736 -46.478 1.00 83.94 299 LYS A O 1
ATOM 2322 N N . TYR A 1 300 ? 15.898 -18.737 -45.972 1.00 82.81 300 TYR A N 1
ATOM 2323 C CA . TYR A 1 300 ? 14.535 -19.027 -46.417 1.00 82.81 300 TYR A CA 1
ATOM 2324 C C . TYR A 1 300 ? 13.965 -17.922 -47.309 1.00 82.81 300 TYR A C 1
ATOM 2326 O O . TYR A 1 300 ? 14.156 -16.739 -47.023 1.00 82.81 300 TYR A O 1
ATOM 2334 N N . ASP A 1 301 ? 13.171 -18.294 -48.319 1.00 85.19 301 ASP A N 1
ATOM 2335 C CA . ASP A 1 301 ? 12.288 -17.339 -48.991 1.00 85.19 301 ASP A CA 1
ATOM 2336 C C . ASP A 1 301 ? 10.899 -17.298 -48.332 1.00 85.19 301 ASP A C 1
ATOM 2338 O O . ASP A 1 301 ? 10.224 -18.310 -48.142 1.00 85.19 301 ASP A O 1
ATOM 2342 N N . VAL A 1 302 ? 10.458 -16.085 -48.004 1.00 82.62 302 VAL A N 1
ATOM 2343 C CA . VAL A 1 302 ? 9.163 -15.797 -47.378 1.00 82.62 302 VAL A CA 1
ATOM 2344 C C . VAL A 1 302 ? 8.001 -16.171 -48.304 1.00 82.62 302 VAL A C 1
ATOM 2346 O O . VAL A 1 302 ? 6.990 -16.689 -47.827 1.00 82.62 302 VAL A O 1
ATOM 2349 N N . GLU A 1 303 ? 8.132 -15.963 -49.618 1.00 85.38 303 GLU A N 1
ATOM 2350 C CA . GLU A 1 303 ? 7.069 -16.321 -50.569 1.00 85.38 303 GLU A CA 1
ATOM 2351 C C . GLU A 1 303 ? 6.973 -17.836 -50.784 1.00 85.38 303 GLU A C 1
ATOM 2353 O O . GLU A 1 303 ? 5.865 -18.371 -50.870 1.00 85.38 303 GLU A O 1
ATOM 2358 N N . GLU A 1 304 ? 8.101 -18.556 -50.757 1.00 85.19 304 GLU A N 1
ATOM 2359 C CA . GLU A 1 304 ? 8.094 -20.021 -50.716 1.00 85.19 304 GLU A CA 1
ATOM 2360 C C . GLU A 1 304 ? 7.405 -20.531 -49.440 1.00 85.19 304 GLU A C 1
ATOM 2362 O O . GLU A 1 304 ? 6.503 -21.365 -49.533 1.00 85.19 304 GLU A O 1
ATOM 2367 N N . ILE A 1 305 ? 7.739 -19.979 -48.266 1.00 85.31 305 ILE A N 1
ATOM 2368 C CA . ILE A 1 305 ? 7.089 -20.319 -46.988 1.00 85.31 305 ILE A CA 1
ATOM 2369 C C . ILE A 1 305 ? 5.577 -20.040 -47.034 1.00 85.31 305 ILE A C 1
ATOM 2371 O O . ILE A 1 305 ? 4.789 -20.909 -46.655 1.00 85.31 305 ILE A O 1
ATOM 2375 N N . LYS A 1 306 ? 5.136 -18.881 -47.545 1.00 83.88 306 LYS A N 1
ATOM 2376 C CA . LYS A 1 306 ? 3.704 -18.575 -47.746 1.00 83.88 306 LYS A CA 1
ATOM 2377 C C . LYS A 1 306 ? 3.035 -19.581 -48.687 1.00 83.88 306 LYS A C 1
ATOM 2379 O O . LYS A 1 306 ? 1.927 -20.046 -48.410 1.00 83.88 306 LYS A O 1
ATOM 2384 N N . ALA A 1 307 ? 3.690 -19.937 -49.792 1.00 85.56 307 ALA A N 1
ATOM 2385 C CA . ALA A 1 307 ? 3.184 -20.921 -50.747 1.00 85.56 307 ALA A CA 1
ATOM 2386 C C . ALA A 1 307 ? 3.183 -22.351 -50.177 1.00 85.56 307 ALA A C 1
ATOM 2388 O O . ALA A 1 307 ? 2.357 -23.168 -50.583 1.00 85.56 307 ALA A O 1
ATOM 2389 N N . LYS A 1 308 ? 4.089 -22.670 -49.249 1.00 86.50 308 LYS A N 1
ATOM 2390 C CA . LYS A 1 308 ? 4.146 -23.938 -48.510 1.00 86.50 308 LYS A CA 1
ATOM 2391 C C . LYS A 1 308 ? 3.021 -24.006 -47.471 1.00 86.50 308 LYS A C 1
ATOM 2393 O O . LYS A 1 308 ? 2.253 -24.962 -47.491 1.00 86.50 308 LYS A O 1
ATOM 2398 N N . TYR A 1 309 ? 2.829 -22.946 -46.678 1.00 85.19 309 TYR A N 1
ATOM 2399 C CA . TYR A 1 309 ? 1.750 -22.812 -45.684 1.00 85.19 309 TYR A CA 1
ATOM 2400 C C . TYR A 1 309 ? 0.365 -23.006 -46.316 1.00 85.19 309 TYR A C 1
ATOM 2402 O O . TYR A 1 309 ? -0.461 -23.753 -45.796 1.00 85.19 309 TYR A O 1
ATOM 2410 N N . LYS A 1 310 ? 0.130 -22.377 -47.478 1.00 84.94 310 LYS A N 1
ATOM 2411 C CA . LYS A 1 310 ? -1.120 -22.495 -48.251 1.00 84.94 310 LYS A CA 1
ATOM 2412 C C . LYS A 1 310 ? -1.358 -23.883 -48.871 1.00 84.94 310 LYS A C 1
ATOM 2414 O O . LYS A 1 310 ? -2.484 -24.150 -49.280 1.00 84.94 310 LYS A O 1
ATOM 2419 N N . ARG A 1 311 ? -0.330 -24.736 -48.981 1.00 85.25 311 ARG A N 1
ATOM 2420 C CA . ARG A 1 311 ? -0.422 -26.096 -49.551 1.00 85.25 311 ARG A CA 1
ATOM 2421 C C . ARG A 1 311 ? -0.523 -27.169 -48.467 1.00 85.25 311 ARG A C 1
ATOM 2423 O O . ARG A 1 311 ? -1.438 -27.981 -48.514 1.00 85.25 311 ARG A O 1
ATOM 2430 N N . ASP A 1 312 ? 0.381 -27.148 -47.491 1.00 83.94 312 ASP A N 1
ATOM 2431 C CA . ASP A 1 312 ? 0.293 -27.956 -46.273 1.00 83.94 312 ASP A CA 1
ATOM 2432 C C . ASP A 1 312 ? 1.017 -27.267 -45.106 1.00 83.94 312 ASP A C 1
ATOM 2434 O O . ASP A 1 312 ? 2.245 -27.315 -44.991 1.00 83.94 312 ASP A O 1
ATOM 2438 N N . TYR A 1 313 ? 0.237 -26.690 -44.191 1.00 79.19 313 TYR A N 1
ATOM 2439 C CA . TYR A 1 313 ? 0.720 -26.114 -42.935 1.00 79.19 313 TYR A CA 1
ATOM 2440 C C . TYR A 1 313 ? 1.544 -27.099 -42.077 1.00 79.19 313 TYR A C 1
ATOM 2442 O O . TYR A 1 313 ? 2.472 -26.683 -41.378 1.00 79.19 313 TYR A O 1
ATOM 2450 N N . ARG A 1 314 ? 1.244 -28.406 -42.120 1.00 82.62 314 ARG A N 1
ATOM 2451 C CA . ARG A 1 314 ? 1.933 -29.418 -41.297 1.00 82.62 314 ARG A CA 1
ATOM 2452 C C . ARG A 1 314 ? 3.341 -29.736 -41.802 1.00 82.62 314 ARG A C 1
ATOM 2454 O O . ARG A 1 314 ? 4.155 -30.210 -41.016 1.00 82.62 314 ARG A O 1
ATOM 2461 N N . SER A 1 315 ? 3.646 -29.423 -43.063 1.00 83.00 315 SER A N 1
ATOM 2462 C CA . SER A 1 315 ? 4.981 -29.582 -43.655 1.00 83.00 315 SER A CA 1
ATOM 2463 C C . SER A 1 315 ? 6.006 -28.528 -43.202 1.00 83.00 315 SER A C 1
ATOM 2465 O O . SER A 1 315 ? 7.196 -28.660 -43.508 1.00 83.00 315 SER A O 1
ATOM 2467 N N . LEU A 1 316 ? 5.577 -27.463 -42.511 1.00 80.62 316 LEU A N 1
ATOM 2468 C CA . LEU A 1 316 ? 6.473 -26.412 -42.024 1.00 80.62 316 LEU A CA 1
ATOM 2469 C C . LEU A 1 316 ? 7.156 -26.825 -40.716 1.00 80.62 316 LEU A C 1
ATOM 2471 O O . LEU A 1 316 ? 6.514 -27.257 -39.756 1.00 80.62 316 LEU A O 1
ATOM 2475 N N . THR A 1 317 ? 8.462 -26.590 -40.661 1.00 81.75 317 THR A N 1
ATOM 2476 C CA . THR A 1 317 ? 9.240 -26.536 -39.420 1.00 81.75 317 THR A CA 1
ATOM 2477 C C . THR A 1 317 ? 8.833 -25.326 -38.573 1.00 81.75 317 THR A C 1
ATOM 2479 O O . THR A 1 317 ? 8.293 -24.348 -39.090 1.00 81.75 317 THR A O 1
ATOM 2482 N N . GLU A 1 318 ? 9.124 -25.349 -37.269 1.00 72.94 318 GLU A N 1
ATOM 2483 C CA . GLU A 1 318 ? 8.819 -24.210 -36.387 1.00 72.94 318 GLU A CA 1
ATOM 2484 C C . GLU A 1 318 ? 9.537 -22.916 -36.819 1.00 72.94 318 GLU A C 1
ATOM 2486 O O . GLU A 1 318 ? 8.957 -21.842 -36.714 1.00 72.94 318 GLU A O 1
ATOM 2491 N N . GLU A 1 319 ? 10.749 -22.992 -37.389 1.00 74.44 319 GLU A N 1
ATOM 2492 C CA . GLU A 1 319 ? 11.419 -21.811 -37.964 1.00 74.44 319 GLU A CA 1
ATOM 2493 C C . GLU A 1 319 ? 10.605 -21.196 -39.118 1.00 74.44 319 GLU A C 1
ATOM 2495 O O . GLU A 1 319 ? 10.393 -19.985 -39.142 1.00 74.44 319 GLU A O 1
ATOM 2500 N N . GLU A 1 320 ? 10.090 -22.019 -40.038 1.00 78.88 320 GLU A N 1
ATOM 2501 C CA . GLU A 1 320 ? 9.270 -21.552 -41.165 1.00 78.88 320 GLU A CA 1
ATOM 2502 C C . GLU A 1 320 ? 7.921 -20.981 -40.704 1.00 78.88 320 GLU A C 1
ATOM 2504 O O . GLU A 1 320 ? 7.490 -19.944 -41.212 1.00 78.88 320 GLU A O 1
ATOM 2509 N N . LYS A 1 321 ? 7.265 -21.613 -39.716 1.00 75.69 321 LYS A N 1
ATOM 2510 C CA . LYS A 1 321 ? 6.026 -21.087 -39.108 1.00 75.69 321 LYS A CA 1
ATOM 2511 C C . LYS A 1 321 ? 6.261 -19.727 -38.462 1.00 75.69 321 LYS A C 1
ATOM 2513 O O . LYS A 1 321 ? 5.467 -18.810 -38.651 1.00 75.69 321 LYS A O 1
ATOM 2518 N N . ASN A 1 322 ? 7.370 -19.579 -37.741 1.00 73.50 322 ASN A N 1
ATOM 2519 C CA . ASN A 1 322 ? 7.712 -18.333 -37.068 1.00 73.50 322 ASN A CA 1
ATOM 2520 C C . ASN A 1 322 ? 7.967 -17.200 -38.075 1.00 73.50 322 ASN A C 1
ATOM 2522 O O . ASN A 1 322 ? 7.444 -16.103 -37.892 1.00 73.50 322 ASN A O 1
ATOM 2526 N N . ILE A 1 323 ? 8.692 -17.469 -39.169 1.00 77.94 323 ILE A N 1
ATOM 2527 C CA . ILE A 1 323 ? 8.877 -16.503 -40.270 1.00 77.94 323 ILE A CA 1
ATOM 2528 C C . ILE A 1 323 ? 7.525 -16.119 -40.889 1.00 77.94 323 ILE A C 1
ATOM 2530 O O . ILE A 1 323 ? 7.260 -14.932 -41.083 1.00 77.94 323 ILE A O 1
ATOM 2534 N N . PHE A 1 324 ? 6.655 -17.102 -41.157 1.00 79.50 324 PHE A N 1
ATOM 2535 C CA . PHE A 1 324 ? 5.317 -16.865 -41.704 1.00 79.50 324 PHE A CA 1
ATOM 2536 C C . PHE A 1 324 ? 4.490 -15.928 -40.811 1.00 79.50 324 PHE A C 1
ATOM 2538 O O . PHE A 1 324 ? 4.042 -14.881 -41.279 1.00 79.50 324 PHE A O 1
ATOM 2545 N N . TYR A 1 325 ? 4.334 -16.265 -39.525 1.00 76.00 325 TYR A N 1
ATOM 2546 C CA . TYR A 1 325 ? 3.500 -15.495 -38.595 1.00 76.00 325 TYR A CA 1
ATOM 2547 C C . TYR A 1 325 ? 4.026 -14.078 -38.360 1.00 76.00 325 TYR A C 1
ATOM 2549 O O . TYR A 1 325 ? 3.233 -13.141 -38.264 1.00 76.00 325 TYR A O 1
ATOM 2557 N N . VAL A 1 326 ? 5.349 -13.893 -38.290 1.00 75.50 326 VAL A N 1
ATOM 2558 C CA . VAL A 1 326 ? 5.939 -12.553 -38.169 1.00 75.50 326 VAL A CA 1
ATOM 2559 C C . VAL A 1 326 ? 5.688 -11.738 -39.440 1.00 75.50 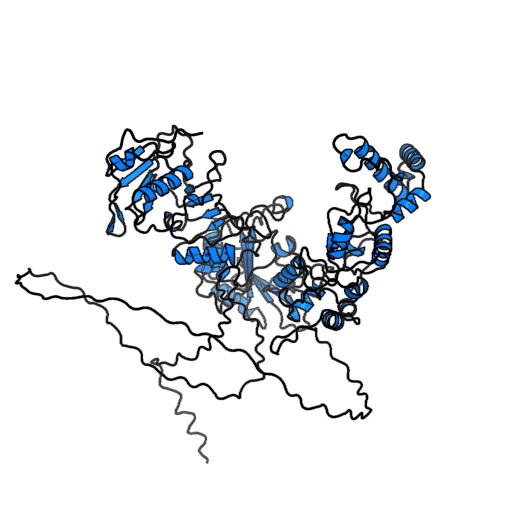326 VAL A C 1
ATOM 2561 O O . VAL A 1 326 ? 5.291 -10.577 -39.344 1.00 75.50 326 VAL A O 1
ATOM 2564 N N . ASN A 1 327 ? 5.848 -12.330 -40.627 1.00 80.00 327 ASN A N 1
ATOM 2565 C CA . ASN A 1 327 ? 5.629 -11.615 -41.882 1.00 80.00 327 ASN A CA 1
ATOM 2566 C C . ASN A 1 327 ? 4.153 -11.240 -42.108 1.00 80.00 327 ASN A C 1
ATOM 2568 O O . ASN A 1 327 ? 3.872 -10.087 -42.423 1.00 80.00 327 ASN A O 1
ATOM 2572 N N . GLU A 1 328 ? 3.215 -12.174 -41.907 1.00 78.44 328 GLU A N 1
ATOM 2573 C CA . GLU A 1 328 ? 1.765 -11.913 -42.005 1.00 78.44 328 GLU A CA 1
ATOM 2574 C C . GLU A 1 328 ? 1.352 -10.753 -41.081 1.00 78.44 328 GLU A C 1
ATOM 2576 O O . GLU A 1 328 ? 0.576 -9.873 -41.459 1.00 78.44 328 GLU A O 1
ATOM 2581 N N . ARG A 1 329 ? 1.923 -10.712 -39.870 1.00 75.62 329 ARG A N 1
ATOM 2582 C CA . ARG A 1 329 ? 1.665 -9.656 -38.890 1.00 75.62 329 ARG A CA 1
ATOM 2583 C C . ARG A 1 329 ? 2.162 -8.286 -39.349 1.00 75.62 329 ARG A C 1
ATOM 2585 O O . ARG A 1 329 ? 1.446 -7.302 -39.175 1.00 75.62 329 ARG A O 1
ATOM 2592 N N . ILE A 1 330 ? 3.368 -8.218 -39.913 1.00 76.94 330 ILE A N 1
ATOM 2593 C CA . ILE A 1 330 ? 3.939 -6.975 -40.452 1.00 76.94 330 ILE A CA 1
ATOM 2594 C C . ILE A 1 330 ? 3.081 -6.472 -41.617 1.00 76.94 330 ILE A C 1
ATOM 2596 O O . ILE A 1 330 ? 2.687 -5.309 -41.620 1.00 76.94 330 ILE A O 1
ATOM 2600 N N . GLU A 1 331 ? 2.716 -7.355 -42.551 1.00 79.19 331 GLU A N 1
ATOM 2601 C CA . GLU A 1 331 ? 1.848 -7.019 -43.688 1.00 79.19 331 GLU A CA 1
ATOM 2602 C C . GLU A 1 331 ? 0.479 -6.503 -43.219 1.00 79.19 331 GLU A C 1
ATOM 2604 O O . GLU A 1 331 ? -0.013 -5.497 -43.733 1.00 79.19 331 GLU A O 1
ATOM 2609 N N . LYS A 1 332 ? -0.099 -7.113 -42.175 1.00 77.75 332 LYS A N 1
ATOM 2610 C CA . LYS A 1 332 ? -1.339 -6.638 -41.548 1.00 77.75 332 LYS A CA 1
ATOM 2611 C C . LYS A 1 332 ? -1.191 -5.252 -40.907 1.00 77.75 332 LYS A C 1
ATOM 2613 O O . LYS A 1 332 ? -2.049 -4.402 -41.127 1.00 77.75 332 LYS A O 1
ATOM 2618 N N . TYR A 1 333 ? -0.126 -5.006 -40.140 1.00 73.81 333 TYR A N 1
ATOM 2619 C CA . TYR A 1 333 ? 0.106 -3.699 -39.507 1.00 73.81 333 TYR A CA 1
ATOM 2620 C C . TYR A 1 333 ? 0.421 -2.588 -40.520 1.00 73.81 333 TYR A C 1
ATOM 2622 O O . TYR A 1 333 ? 0.031 -1.442 -40.300 1.00 73.81 333 TYR A O 1
ATOM 2630 N N . ALA A 1 334 ? 1.080 -2.921 -41.635 1.00 73.81 334 ALA A N 1
ATOM 2631 C CA . ALA A 1 334 ? 1.336 -2.000 -42.741 1.00 73.81 334 ALA A CA 1
ATOM 2632 C C . ALA A 1 334 ? 0.068 -1.678 -43.559 1.00 73.81 334 ALA A C 1
ATOM 2634 O O . ALA A 1 334 ? -0.008 -0.607 -44.162 1.00 73.81 334 ALA A O 1
ATOM 2635 N N . ALA A 1 335 ? -0.919 -2.582 -43.574 1.00 75.81 335 ALA A N 1
ATOM 2636 C CA . ALA A 1 335 ? -2.195 -2.408 -44.270 1.00 75.81 335 ALA A CA 1
ATOM 2637 C C . ALA A 1 335 ? -3.284 -1.698 -43.437 1.00 75.81 335 ALA A C 1
ATOM 2639 O O . ALA A 1 335 ? -4.188 -1.104 -44.021 1.00 75.81 335 ALA A O 1
ATOM 2640 N N . ASP A 1 336 ? -3.223 -1.744 -42.101 1.00 74.31 336 ASP A N 1
ATOM 2641 C CA . ASP A 1 336 ? -4.191 -1.081 -41.214 1.00 74.31 336 ASP A CA 1
ATOM 2642 C C . ASP A 1 336 ? -3.849 0.419 -41.029 1.00 74.31 336 ASP A C 1
ATOM 2644 O O . ASP A 1 336 ? -2.802 0.746 -40.453 1.00 74.31 336 ASP A O 1
ATOM 2648 N N . PRO A 1 337 ? -4.716 1.362 -41.465 1.00 67.69 337 PRO A N 1
ATOM 2649 C CA . PRO A 1 337 ? -4.479 2.803 -41.325 1.00 67.69 337 PRO A CA 1
ATOM 2650 C C . PRO A 1 337 ? -4.297 3.283 -39.879 1.00 67.69 337 PRO A C 1
ATOM 2652 O O . PRO A 1 337 ? -3.708 4.340 -39.660 1.00 67.69 337 PRO A O 1
ATOM 2655 N N . ASN A 1 338 ? -4.781 2.521 -38.894 1.00 66.69 338 ASN A N 1
ATOM 2656 C CA . ASN A 1 338 ? -4.704 2.860 -37.473 1.00 66.69 338 ASN A CA 1
ATOM 2657 C C . ASN A 1 338 ? -3.385 2.407 -36.821 1.00 66.69 338 ASN A C 1
ATOM 2659 O O . ASN A 1 338 ? -3.155 2.711 -35.652 1.00 66.69 338 ASN A O 1
ATOM 2663 N N . THR A 1 339 ? -2.521 1.682 -37.544 1.00 63.41 339 THR A N 1
ATOM 2664 C CA . THR A 1 339 ? -1.219 1.202 -37.035 1.00 63.41 339 THR A CA 1
ATOM 2665 C C . THR A 1 339 ? -0.049 1.403 -37.994 1.00 63.41 339 THR A C 1
ATOM 2667 O O . THR A 1 339 ? 1.102 1.321 -37.567 1.00 63.41 339 THR A O 1
ATOM 2670 N N . SER A 1 340 ? -0.300 1.692 -39.272 1.00 57.44 340 SER A N 1
ATOM 2671 C CA . SER A 1 340 ? 0.744 1.863 -40.295 1.00 57.44 340 SER A CA 1
ATOM 2672 C C . SER A 1 340 ? 1.739 2.993 -39.988 1.00 57.44 340 SER A C 1
ATOM 2674 O O . SER A 1 340 ? 2.881 2.953 -40.448 1.00 57.44 340 SER A O 1
ATOM 2676 N N . PHE A 1 341 ? 1.353 3.961 -39.147 1.00 57.47 341 PHE A N 1
ATOM 2677 C CA . PHE A 1 341 ? 2.234 5.030 -38.664 1.00 57.47 341 PHE A CA 1
ATOM 2678 C C . PHE A 1 341 ? 3.349 4.551 -37.717 1.00 57.47 341 PHE A C 1
ATOM 2680 O O . PHE A 1 341 ? 4.306 5.291 -37.499 1.00 57.47 341 PHE A O 1
ATOM 2687 N N . ILE A 1 342 ? 3.238 3.350 -37.133 1.00 62.16 342 ILE A N 1
ATOM 2688 C CA . ILE A 1 342 ? 4.157 2.880 -36.083 1.00 62.16 342 ILE A CA 1
ATOM 2689 C C . ILE A 1 342 ? 5.516 2.468 -36.679 1.00 62.16 342 ILE A C 1
ATOM 2691 O O . ILE A 1 342 ? 6.550 2.782 -36.096 1.00 62.16 342 ILE A O 1
ATOM 2695 N N . PHE A 1 343 ? 5.525 1.813 -37.849 1.00 68.06 343 PHE A N 1
ATOM 2696 C CA . PHE A 1 343 ? 6.743 1.343 -38.532 1.00 68.06 343 PHE A CA 1
ATOM 2697 C C . PHE A 1 343 ? 6.668 1.530 -40.066 1.00 68.06 343 PHE A C 1
ATOM 2699 O O . PHE A 1 343 ? 6.729 0.550 -40.810 1.00 68.06 343 PHE A O 1
ATOM 2706 N N . PRO A 1 344 ? 6.555 2.768 -40.590 1.00 65.12 344 PRO A N 1
ATOM 2707 C CA . PRO A 1 344 ? 6.256 3.028 -42.009 1.00 65.12 344 PRO A CA 1
ATOM 2708 C C . PRO A 1 344 ? 7.324 2.529 -43.008 1.00 65.12 344 PRO A C 1
ATOM 2710 O O . PRO A 1 344 ? 7.067 2.458 -44.212 1.00 65.12 344 PRO A O 1
ATOM 2713 N N . SER A 1 345 ? 8.520 2.183 -42.525 1.00 74.44 345 SER A N 1
ATOM 2714 C CA . SER A 1 345 ? 9.640 1.626 -43.295 1.00 74.44 345 SER A CA 1
ATOM 2715 C C . SER A 1 345 ? 9.676 0.092 -43.364 1.00 74.44 345 SER A C 1
ATOM 2717 O O . SER A 1 345 ? 10.425 -0.441 -44.181 1.00 74.44 345 SER A O 1
ATOM 2719 N N . ILE A 1 346 ? 8.897 -0.623 -42.541 1.00 77.75 346 ILE A N 1
ATOM 2720 C CA . ILE A 1 346 ? 8.937 -2.089 -42.420 1.00 77.75 346 ILE A CA 1
ATOM 2721 C C . ILE A 1 346 ? 7.641 -2.676 -42.993 1.00 77.75 346 ILE A C 1
ATOM 2723 O O . ILE A 1 346 ? 6.572 -2.508 -42.411 1.00 77.75 346 ILE A O 1
ATOM 2727 N N . LYS A 1 347 ? 7.724 -3.358 -44.144 1.00 78.06 347 LYS A N 1
ATOM 2728 C CA . LYS A 1 347 ? 6.554 -3.912 -44.860 1.00 78.06 347 LYS A CA 1
ATOM 2729 C C . LYS A 1 347 ? 6.561 -5.437 -44.948 1.00 78.06 347 LYS A C 1
ATOM 2731 O O . LYS A 1 347 ? 5.526 -6.037 -45.214 1.00 78.06 347 LYS A O 1
ATOM 2736 N N . SER A 1 348 ? 7.713 -6.052 -44.702 1.00 78.88 348 SER A N 1
ATOM 2737 C CA . SER A 1 348 ? 7.948 -7.493 -44.730 1.00 78.88 348 SER A CA 1
ATOM 2738 C C . SER A 1 348 ? 9.038 -7.893 -43.728 1.00 78.88 348 SER A C 1
ATOM 2740 O O . SER A 1 348 ? 9.808 -7.061 -43.241 1.00 78.88 348 SER A O 1
ATOM 2742 N N . PHE A 1 349 ? 9.180 -9.194 -43.477 1.00 78.38 349 PHE A N 1
ATOM 2743 C CA . PHE A 1 349 ? 10.279 -9.756 -42.684 1.00 78.38 349 PHE A CA 1
ATOM 2744 C C . PHE A 1 349 ? 11.669 -9.483 -43.302 1.00 78.38 349 PHE A C 1
ATOM 2746 O O . PHE A 1 349 ? 12.660 -9.424 -42.577 1.00 78.38 349 PHE A O 1
ATOM 2753 N N . LYS A 1 350 ? 11.744 -9.235 -44.621 1.00 82.31 350 LYS A N 1
ATOM 2754 C CA . LYS A 1 350 ? 12.984 -8.889 -45.349 1.00 82.31 350 LYS A CA 1
ATOM 2755 C C . LYS A 1 350 ? 13.432 -7.432 -45.156 1.00 82.31 350 LYS A C 1
ATOM 2757 O O . LYS A 1 350 ? 14.558 -7.083 -45.521 1.00 82.31 350 LYS A O 1
ATOM 2762 N N . ASP A 1 351 ? 12.582 -6.574 -44.591 1.00 82.75 351 ASP A N 1
ATOM 2763 C CA . ASP A 1 351 ? 12.924 -5.172 -44.314 1.00 82.75 351 ASP A CA 1
ATOM 2764 C C . ASP A 1 351 ? 13.659 -4.996 -42.980 1.00 82.75 351 ASP A C 1
ATOM 2766 O O . ASP A 1 351 ? 14.484 -4.090 -42.857 1.00 82.75 351 ASP A O 1
ATOM 2770 N N . ILE A 1 352 ? 13.419 -5.905 -42.029 1.00 84.88 352 ILE A N 1
ATOM 2771 C CA . ILE A 1 352 ? 14.078 -5.968 -40.719 1.00 84.88 352 ILE A CA 1
ATOM 2772 C C . ILE A 1 352 ? 15.566 -6.292 -40.914 1.00 84.88 352 ILE A C 1
ATOM 2774 O O . ILE A 1 352 ? 15.924 -7.358 -41.420 1.00 84.88 352 ILE A O 1
ATOM 2778 N N . LYS A 1 353 ? 16.445 -5.363 -40.519 1.00 87.06 353 LYS A N 1
ATOM 2779 C CA . LYS A 1 353 ? 17.897 -5.413 -40.771 1.00 87.06 353 LYS A CA 1
ATOM 2780 C C . LYS A 1 353 ? 18.685 -4.960 -39.536 1.00 87.06 353 LYS A C 1
ATOM 2782 O O . LYS A 1 353 ? 18.223 -4.039 -38.865 1.00 87.06 353 LYS A O 1
ATOM 2787 N N . PRO A 1 354 ? 19.876 -5.534 -39.263 1.00 90.12 354 PRO A N 1
ATOM 2788 C CA . PRO A 1 354 ? 20.723 -5.115 -38.149 1.00 90.12 354 PRO A CA 1
ATOM 2789 C C . PRO A 1 354 ? 20.974 -3.608 -38.088 1.00 90.12 354 PRO A C 1
ATOM 2791 O O . PRO A 1 354 ? 21.283 -2.956 -39.093 1.00 90.12 354 PRO A O 1
ATOM 2794 N N . LYS A 1 355 ? 20.862 -3.067 -36.873 1.00 90.81 355 LYS A N 1
ATOM 2795 C CA . LYS A 1 355 ? 21.077 -1.655 -36.559 1.00 90.81 355 LYS A CA 1
ATOM 2796 C C . LYS A 1 355 ? 22.538 -1.287 -36.826 1.00 90.81 355 LYS A C 1
ATOM 2798 O O . LYS A 1 355 ? 23.442 -1.991 -36.382 1.00 90.81 355 LYS A O 1
ATOM 2803 N N . LYS A 1 356 ? 22.770 -0.178 -37.538 1.00 93.19 356 LYS A N 1
ATOM 2804 C CA . LYS A 1 356 ? 24.116 0.261 -37.971 1.00 93.19 356 LYS A CA 1
ATOM 2805 C C . LYS A 1 356 ? 24.779 1.307 -37.072 1.00 93.19 356 LYS A C 1
ATOM 2807 O O . LYS A 1 356 ? 25.986 1.485 -37.159 1.00 93.19 356 LYS A O 1
ATOM 2812 N N . SER A 1 357 ? 24.006 1.995 -36.239 1.00 94.69 357 SER A N 1
ATOM 2813 C CA . SER A 1 357 ? 24.483 2.993 -35.280 1.00 94.69 357 SER A CA 1
ATOM 2814 C C . SER A 1 357 ? 23.407 3.275 -34.228 1.00 94.69 357 SER A C 1
ATOM 2816 O O . SER A 1 357 ? 22.221 3.008 -34.448 1.00 94.69 357 SER A O 1
ATOM 2818 N N . PHE A 1 358 ? 23.820 3.817 -33.083 1.00 94.69 358 PHE A N 1
ATOM 2819 C CA . PHE A 1 358 ? 22.915 4.398 -32.090 1.00 94.69 358 PHE A CA 1
ATOM 2820 C C . PHE A 1 358 ? 22.589 5.859 -32.436 1.00 94.69 358 PHE A C 1
ATOM 2822 O O . PHE A 1 358 ? 23.417 6.564 -33.016 1.00 94.69 358 PHE A O 1
ATOM 2829 N N . THR A 1 359 ? 21.397 6.327 -32.064 1.00 94.50 359 THR A N 1
ATOM 2830 C CA . THR A 1 359 ? 21.052 7.757 -32.088 1.00 94.50 359 THR A CA 1
ATOM 2831 C C . THR A 1 359 ? 21.666 8.483 -30.887 1.00 94.50 359 THR A C 1
ATOM 2833 O O . THR A 1 359 ? 22.023 7.862 -29.887 1.00 94.50 359 THR A O 1
ATOM 2836 N N . SER A 1 360 ? 21.738 9.816 -30.928 1.00 94.25 360 SER A N 1
ATOM 2837 C CA . SER A 1 360 ? 22.233 10.625 -29.801 1.00 94.25 360 SER A CA 1
ATOM 2838 C C . SER A 1 360 ? 21.431 10.419 -28.504 1.00 94.25 360 SER A C 1
ATOM 2840 O O . SER A 1 360 ? 21.990 10.512 -27.411 1.00 94.25 360 SER A O 1
ATOM 2842 N N . GLU A 1 361 ? 20.134 10.110 -28.607 1.00 92.88 361 GLU A N 1
ATOM 2843 C CA . GLU A 1 361 ? 19.280 9.778 -27.460 1.00 92.88 361 GLU A CA 1
ATOM 2844 C C . GLU A 1 361 ? 19.616 8.390 -26.897 1.00 92.88 361 GLU A C 1
ATOM 2846 O O . GLU A 1 361 ? 19.788 8.231 -25.688 1.00 92.88 361 GLU A O 1
ATOM 2851 N N . GLU A 1 362 ? 19.782 7.390 -27.767 1.00 93.94 362 GLU A N 1
ATOM 2852 C CA . GLU A 1 362 ? 20.188 6.039 -27.370 1.00 93.94 362 GLU A CA 1
ATOM 2853 C C . GLU A 1 362 ? 21.573 6.049 -26.708 1.00 93.94 362 GLU A C 1
ATOM 2855 O O . GLU A 1 362 ? 21.731 5.468 -25.635 1.00 93.94 362 GLU A O 1
ATOM 2860 N N . ILE A 1 363 ? 22.543 6.784 -27.271 1.00 95.69 363 ILE A N 1
ATOM 2861 C CA . ILE A 1 363 ? 23.863 7.013 -26.657 1.00 95.69 363 ILE A CA 1
ATOM 2862 C C . ILE A 1 363 ? 23.699 7.665 -25.279 1.00 95.69 363 ILE A C 1
ATOM 2864 O O . ILE A 1 363 ? 24.258 7.166 -24.307 1.00 95.69 363 ILE A O 1
ATOM 2868 N N . THR A 1 364 ? 22.873 8.710 -25.156 1.00 94.06 364 THR A N 1
ATOM 2869 C CA . THR A 1 364 ? 22.617 9.375 -23.864 1.00 94.06 364 THR A CA 1
ATOM 2870 C C . THR A 1 364 ? 22.037 8.404 -22.825 1.00 94.06 364 THR A C 1
ATOM 2872 O O . THR A 1 364 ? 22.453 8.423 -21.666 1.00 94.06 364 THR A O 1
ATOM 2875 N N . ARG A 1 365 ? 21.128 7.500 -23.219 1.00 90.75 365 ARG A N 1
ATOM 2876 C CA . ARG A 1 365 ? 20.586 6.457 -22.326 1.00 90.75 365 ARG A CA 1
ATOM 2877 C C . ARG A 1 365 ? 21.655 5.439 -21.907 1.00 90.75 365 ARG A C 1
ATOM 2879 O O . ARG A 1 365 ? 21.694 5.063 -20.733 1.00 90.75 365 ARG A O 1
ATOM 2886 N N . LEU A 1 366 ? 22.544 5.036 -22.818 1.00 91.50 366 LEU A N 1
ATOM 2887 C CA . LEU A 1 366 ? 23.677 4.150 -22.510 1.00 91.50 366 LEU A CA 1
ATOM 2888 C C . LEU A 1 366 ? 24.703 4.828 -21.578 1.00 91.50 366 LEU A C 1
ATOM 2890 O O . LEU A 1 366 ? 25.177 4.190 -20.636 1.00 91.50 366 LEU A O 1
ATOM 2894 N N . GLU A 1 367 ? 24.993 6.119 -21.777 1.00 94.50 367 GLU A N 1
ATOM 2895 C CA . GLU A 1 367 ? 25.844 6.931 -20.889 1.00 94.50 367 GLU A CA 1
ATOM 2896 C C . GLU A 1 367 ? 25.230 7.117 -19.490 1.00 94.50 367 GLU A C 1
ATOM 2898 O O . GLU A 1 367 ? 25.946 7.126 -18.488 1.00 94.50 367 GLU A O 1
ATOM 2903 N N . MET A 1 368 ? 23.897 7.185 -19.394 1.00 91.75 368 MET A N 1
ATOM 2904 C CA . MET A 1 368 ? 23.133 7.125 -18.136 1.00 91.75 368 MET A CA 1
ATOM 2905 C C . MET A 1 368 ? 23.050 5.707 -17.531 1.00 91.75 368 MET A C 1
ATOM 2907 O O . MET A 1 368 ? 22.218 5.453 -16.654 1.00 91.75 368 MET A O 1
ATOM 2911 N N . GLY A 1 369 ? 23.876 4.762 -17.994 1.00 85.56 369 GLY A N 1
ATOM 2912 C CA . GLY A 1 369 ? 23.984 3.410 -17.440 1.00 85.56 369 GLY A CA 1
ATOM 2913 C C . GLY A 1 369 ? 22.749 2.530 -17.651 1.00 85.56 369 GLY A C 1
ATOM 2914 O O . GLY A 1 369 ? 22.611 1.513 -16.966 1.00 85.56 369 GLY A O 1
ATOM 2915 N N . GLN A 1 370 ? 21.847 2.912 -18.561 1.00 84.44 370 GLN A N 1
ATOM 2916 C CA . GLN A 1 370 ? 20.690 2.103 -18.936 1.00 84.44 370 GLN A CA 1
ATOM 2917 C C . GLN A 1 370 ? 21.105 1.008 -19.928 1.00 84.44 370 GLN A C 1
ATOM 2919 O O . GLN A 1 370 ? 22.027 1.195 -20.722 1.00 84.44 370 GLN A O 1
ATOM 2924 N N . VAL A 1 371 ? 20.402 -0.123 -19.902 1.00 81.56 371 VAL A N 1
ATOM 2925 C CA . VAL A 1 371 ? 20.540 -1.217 -20.874 1.00 81.56 371 VAL A CA 1
ATOM 2926 C C . VAL A 1 371 ? 19.154 -1.502 -21.455 1.00 81.56 371 VAL A C 1
ATOM 2928 O O . VAL A 1 371 ? 18.243 -1.798 -20.683 1.00 81.56 371 VAL A O 1
ATOM 2931 N N . PRO A 1 372 ? 18.937 -1.381 -22.776 1.00 77.69 372 PRO A N 1
ATOM 2932 C CA . PRO A 1 372 ? 17.652 -1.713 -23.386 1.00 77.69 372 PRO A CA 1
ATOM 2933 C C . PRO A 1 372 ? 17.362 -3.212 -23.248 1.00 77.69 372 PRO A C 1
ATOM 2935 O O . PRO A 1 372 ? 18.241 -4.044 -23.459 1.00 77.69 372 PRO A O 1
ATOM 2938 N N . ASN A 1 373 ? 16.112 -3.568 -22.955 1.00 71.94 373 ASN A N 1
ATOM 2939 C CA . ASN A 1 373 ? 15.699 -4.976 -22.875 1.00 71.94 373 ASN A CA 1
ATOM 2940 C C . ASN A 1 373 ? 15.394 -5.582 -24.263 1.00 71.94 373 ASN A C 1
ATOM 2942 O O . ASN A 1 373 ? 15.055 -6.763 -24.370 1.00 71.94 373 ASN A O 1
ATOM 2946 N N . SER A 1 374 ? 15.429 -4.754 -25.313 1.00 75.31 374 SER A N 1
ATOM 2947 C CA . SER A 1 374 ? 14.895 -5.054 -26.642 1.00 75.31 374 SER A CA 1
ATOM 2948 C C . SER A 1 374 ? 15.211 -3.982 -27.681 1.00 75.31 374 SER A C 1
ATOM 2950 O O . SER A 1 374 ? 15.449 -2.815 -27.353 1.00 75.31 374 SER A O 1
ATOM 2952 N N . PHE A 1 375 ? 15.105 -4.379 -28.947 1.00 81.56 375 PHE A N 1
ATOM 2953 C CA . PHE A 1 375 ? 14.877 -3.476 -30.071 1.00 81.56 375 PHE A CA 1
ATOM 2954 C C . PHE A 1 375 ? 13.436 -3.601 -30.581 1.00 81.56 375 PHE A C 1
ATOM 2956 O O . PHE A 1 375 ? 12.826 -4.665 -30.501 1.00 81.56 375 PHE A O 1
ATOM 2963 N N . LYS A 1 376 ? 12.912 -2.535 -31.181 1.00 81.88 376 LYS A N 1
ATOM 2964 C CA . LYS A 1 376 ? 11.781 -2.592 -32.115 1.00 81.88 376 LYS A CA 1
ATOM 2965 C C . LYS A 1 376 ? 12.274 -3.046 -33.499 1.00 81.88 376 LYS A C 1
ATOM 2967 O O . LYS A 1 376 ? 13.466 -2.972 -33.794 1.00 81.88 376 LYS A O 1
ATOM 2972 N N . VAL A 1 377 ? 11.360 -3.455 -34.381 1.00 80.06 377 VAL A N 1
ATOM 2973 C CA . VAL A 1 377 ? 11.685 -3.904 -35.755 1.00 80.06 377 VAL A CA 1
ATOM 2974 C C . VAL A 1 377 ? 12.396 -2.872 -36.640 1.00 80.06 377 VAL A C 1
ATOM 2976 O O . VAL A 1 377 ? 13.080 -3.261 -37.584 1.00 80.06 377 VAL A O 1
ATOM 2979 N N . ASP A 1 378 ? 12.264 -1.579 -36.340 1.00 81.56 378 ASP A N 1
ATOM 2980 C CA . ASP A 1 378 ? 12.936 -0.478 -37.044 1.00 81.56 378 ASP A CA 1
ATOM 2981 C C . ASP A 1 378 ? 14.338 -0.149 -36.490 1.00 81.56 378 ASP A C 1
ATOM 2983 O O . ASP A 1 378 ? 15.035 0.715 -37.023 1.00 81.56 378 ASP A O 1
ATOM 2987 N N . GLY A 1 379 ? 14.763 -0.835 -35.425 1.00 84.88 379 GLY A N 1
ATOM 2988 C CA . GLY A 1 379 ? 16.058 -0.642 -34.781 1.00 84.88 379 GLY A CA 1
ATOM 2989 C C . GLY A 1 379 ? 16.084 0.404 -33.671 1.00 84.88 379 GLY A C 1
ATOM 2990 O O . GLY A 1 379 ? 17.163 0.648 -33.136 1.00 84.88 379 GLY A O 1
ATOM 2991 N N . GLN A 1 380 ? 14.960 1.011 -33.282 1.00 87.31 380 GLN A N 1
ATOM 2992 C CA . GLN A 1 380 ? 14.899 1.802 -32.044 1.00 87.31 380 GLN A CA 1
ATOM 2993 C C . GLN A 1 380 ? 14.976 0.893 -30.809 1.00 87.31 380 GLN A C 1
ATOM 2995 O O . GLN A 1 380 ? 14.493 -0.241 -30.842 1.00 87.31 380 GLN A O 1
ATOM 3000 N N . PHE A 1 381 ? 15.500 1.386 -29.684 1.00 85.19 381 PHE A N 1
ATOM 3001 C CA . PHE A 1 381 ? 15.295 0.726 -28.385 1.00 85.19 381 PHE A CA 1
ATOM 3002 C C . PHE A 1 381 ? 13.802 0.520 -28.067 1.00 85.19 381 PHE A C 1
ATOM 3004 O O . PHE A 1 381 ? 12.958 1.375 -28.355 1.00 85.19 381 PHE A O 1
ATOM 3011 N N . GLY A 1 382 ? 13.487 -0.614 -27.437 1.00 75.06 382 GLY A N 1
ATOM 3012 C CA . GLY A 1 382 ? 12.153 -0.909 -26.917 1.00 75.06 382 GLY A CA 1
ATOM 3013 C C . GLY A 1 382 ? 11.733 0.002 -25.756 1.00 75.06 382 GLY A C 1
ATOM 3014 O O . GLY A 1 382 ? 12.491 0.853 -25.273 1.00 75.06 382 GLY A O 1
ATOM 3015 N N . SER A 1 383 ? 10.496 -0.184 -25.293 1.00 69.69 383 SER A N 1
ATOM 3016 C CA . SER A 1 383 ? 9.881 0.658 -24.252 1.00 69.69 383 SER A CA 1
ATOM 3017 C C . SER A 1 383 ? 10.489 0.474 -22.856 1.00 69.69 383 SER A C 1
ATOM 3019 O O . SER A 1 383 ? 10.321 1.343 -22.004 1.00 69.69 383 SER A O 1
ATOM 3021 N N . THR A 1 384 ? 11.212 -0.626 -22.610 1.00 66.81 384 THR A N 1
ATOM 3022 C CA . THR A 1 384 ? 11.773 -0.962 -21.291 1.00 66.81 384 THR A CA 1
ATOM 3023 C C . THR A 1 384 ? 13.296 -1.089 -21.309 1.00 66.81 384 THR A C 1
ATOM 3025 O O . THR A 1 384 ? 13.906 -1.530 -22.286 1.00 66.81 384 THR A O 1
ATOM 3028 N N . ALA A 1 385 ? 13.921 -0.689 -20.200 1.00 73.00 385 ALA A N 1
ATOM 3029 C CA . ALA A 1 385 ? 15.359 -0.775 -19.986 1.00 73.00 385 ALA A CA 1
ATOM 3030 C C . ALA A 1 385 ? 15.672 -1.074 -18.513 1.00 73.00 385 ALA A C 1
ATOM 3032 O O . ALA A 1 385 ? 14.979 -0.600 -17.611 1.00 73.00 385 ALA A O 1
ATOM 3033 N N . THR A 1 386 ? 16.738 -1.831 -18.284 1.00 72.88 386 THR A N 1
ATOM 3034 C CA . THR A 1 386 ? 17.344 -2.112 -16.974 1.00 72.88 386 THR A CA 1
ATOM 3035 C C . THR A 1 386 ? 18.520 -1.157 -16.704 1.00 72.88 386 THR A C 1
ATOM 3037 O O . THR A 1 386 ? 18.805 -0.261 -17.505 1.00 72.88 386 THR A O 1
ATOM 3040 N N . LYS A 1 387 ? 19.195 -1.288 -15.554 1.00 78.81 387 LYS A N 1
ATOM 3041 C CA . LYS A 1 387 ? 20.435 -0.553 -15.224 1.00 78.81 387 LYS A CA 1
ATOM 3042 C C . LYS A 1 387 ? 21.616 -1.531 -15.239 1.00 78.81 387 LYS A C 1
ATOM 3044 O O . LYS A 1 387 ? 21.431 -2.701 -14.925 1.00 78.81 387 LYS A O 1
ATOM 3049 N N . ARG A 1 388 ? 22.839 -1.088 -15.550 1.00 79.75 388 ARG A N 1
ATOM 3050 C CA . ARG A 1 388 ? 24.033 -1.970 -15.530 1.00 79.75 388 ARG A CA 1
ATOM 3051 C C . ARG A 1 388 ? 24.301 -2.569 -14.137 1.00 79.75 388 ARG A C 1
ATOM 3053 O O . ARG A 1 388 ? 24.150 -1.873 -13.138 1.00 79.75 388 ARG A O 1
ATOM 3060 N N . ALA A 1 389 ? 24.747 -3.829 -14.091 1.00 72.94 389 ALA A N 1
ATOM 3061 C CA . ALA A 1 389 ? 24.780 -4.693 -12.896 1.00 72.94 389 ALA A CA 1
ATOM 3062 C C . ALA A 1 389 ? 25.537 -4.147 -11.663 1.00 72.94 389 ALA A C 1
ATOM 3064 O O . ALA A 1 389 ? 25.245 -4.542 -10.535 1.00 72.94 389 ALA A O 1
ATOM 3065 N N . ALA A 1 390 ? 26.486 -3.224 -11.853 1.00 78.31 390 ALA A N 1
ATOM 3066 C CA . ALA A 1 390 ? 27.165 -2.537 -10.754 1.00 78.31 390 ALA A CA 1
ATOM 3067 C C . ALA A 1 390 ? 26.199 -1.705 -9.883 1.00 78.31 390 ALA A C 1
ATOM 3069 O O . ALA A 1 390 ? 26.417 -1.573 -8.681 1.00 78.31 390 ALA A O 1
ATOM 3070 N N . PHE A 1 391 ? 25.120 -1.169 -10.465 1.00 82.44 391 PHE A N 1
ATOM 3071 C CA . PHE A 1 391 ? 24.094 -0.417 -9.739 1.00 82.44 391 PHE A CA 1
ATOM 3072 C C . PHE A 1 391 ? 23.086 -1.340 -9.052 1.00 82.44 391 PHE A C 1
ATOM 3074 O O . PHE A 1 391 ? 22.696 -2.360 -9.616 1.00 82.44 391 PHE A O 1
ATOM 3081 N N . VAL A 1 392 ? 22.607 -0.944 -7.874 1.00 80.75 392 VAL A N 1
ATOM 3082 C CA . VAL A 1 392 ? 21.494 -1.609 -7.181 1.00 80.75 392 VAL A CA 1
ATOM 3083 C C . VAL A 1 392 ? 20.146 -1.270 -7.817 1.00 80.75 392 VAL A C 1
ATOM 3085 O O . VAL A 1 392 ? 19.887 -0.132 -8.207 1.00 80.75 392 VAL A O 1
ATOM 3088 N N . ASN A 1 393 ? 19.256 -2.263 -7.864 1.00 77.31 393 ASN A N 1
ATOM 3089 C CA . ASN A 1 393 ? 17.834 -2.059 -8.121 1.00 77.31 393 ASN A CA 1
ATOM 3090 C C . ASN A 1 393 ? 17.124 -1.669 -6.806 1.00 77.31 393 ASN A C 1
ATOM 3092 O O . ASN A 1 393 ? 16.756 -2.538 -6.012 1.00 77.31 393 ASN A O 1
ATOM 3096 N N . ASP A 1 394 ? 16.944 -0.362 -6.567 1.00 77.69 394 ASP A N 1
ATOM 3097 C CA . ASP A 1 394 ? 16.324 0.206 -5.353 1.00 77.69 394 ASP A CA 1
ATOM 3098 C C . ASP A 1 394 ? 14.989 -0.462 -4.966 1.00 77.69 394 ASP A C 1
ATOM 3100 O O . ASP A 1 394 ? 14.725 -0.673 -3.780 1.00 77.69 394 ASP A O 1
ATOM 3104 N N . VAL A 1 395 ? 14.144 -0.815 -5.944 1.00 74.31 395 VAL A N 1
ATOM 3105 C CA . VAL A 1 395 ? 12.820 -1.416 -5.697 1.00 74.31 395 VAL A CA 1
ATOM 3106 C C . VAL A 1 395 ? 12.964 -2.828 -5.134 1.00 74.31 395 VAL A C 1
ATOM 3108 O O . VAL A 1 395 ? 12.355 -3.164 -4.112 1.00 74.31 395 VAL A O 1
ATOM 3111 N N . LEU A 1 396 ? 13.800 -3.653 -5.766 1.00 75.94 396 LEU A N 1
ATOM 3112 C CA . LEU A 1 396 ? 14.009 -5.037 -5.345 1.00 75.94 396 LEU A CA 1
ATOM 3113 C C . LEU A 1 396 ? 14.843 -5.126 -4.062 1.00 75.94 396 LEU A C 1
ATOM 3115 O O . LEU A 1 396 ? 14.575 -5.985 -3.220 1.00 75.94 396 LEU A O 1
ATOM 3119 N N . PHE A 1 397 ? 15.774 -4.190 -3.841 1.00 79.00 397 PHE A N 1
ATOM 3120 C CA . PHE A 1 397 ? 16.482 -4.052 -2.565 1.00 79.00 397 PHE A CA 1
ATOM 3121 C C . PHE A 1 397 ? 15.502 -3.779 -1.415 1.00 79.00 397 PHE A C 1
ATOM 3123 O O . PHE A 1 397 ? 15.528 -4.490 -0.408 1.00 79.00 397 PHE A O 1
ATOM 3130 N N . ARG A 1 398 ? 14.595 -2.797 -1.568 1.00 77.62 398 ARG A N 1
ATOM 3131 C CA . ARG A 1 398 ? 13.572 -2.484 -0.549 1.00 77.62 398 ARG A CA 1
ATOM 3132 C C . ARG A 1 398 ? 12.631 -3.670 -0.316 1.00 77.62 398 ARG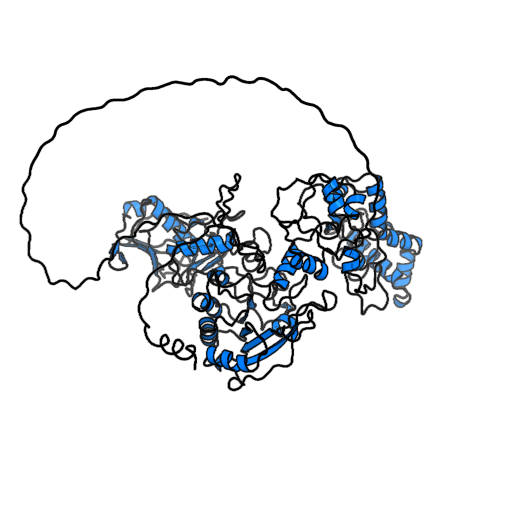 A C 1
ATOM 3134 O O . ARG A 1 398 ? 12.412 -4.036 0.835 1.00 77.62 398 ARG A O 1
ATOM 3141 N N . THR A 1 399 ? 12.184 -4.335 -1.382 1.00 76.50 399 THR A N 1
ATOM 3142 C CA . THR A 1 399 ? 11.340 -5.543 -1.298 1.00 76.50 399 THR A CA 1
ATOM 3143 C C . THR A 1 399 ? 12.030 -6.670 -0.520 1.00 76.50 399 THR A C 1
ATOM 3145 O O . THR A 1 399 ? 11.458 -7.207 0.430 1.00 76.50 399 THR A O 1
ATOM 3148 N N . THR A 1 400 ? 13.296 -6.966 -0.838 1.00 81.00 400 THR A N 1
ATOM 3149 C CA . THR A 1 400 ? 14.105 -7.974 -0.125 1.00 81.00 400 THR A CA 1
ATOM 3150 C C . THR A 1 400 ? 14.270 -7.614 1.351 1.00 81.00 400 THR A C 1
ATOM 3152 O O . THR A 1 400 ? 14.100 -8.461 2.227 1.00 81.00 400 THR A O 1
ATOM 3155 N N . GLN A 1 401 ? 14.567 -6.344 1.642 1.00 84.00 401 GLN A N 1
ATOM 3156 C CA . GLN A 1 401 ? 14.738 -5.838 3.003 1.00 84.00 401 GLN A CA 1
ATOM 3157 C C . GLN A 1 401 ? 13.441 -5.962 3.817 1.00 84.00 401 GLN A C 1
ATOM 3159 O O . GLN A 1 401 ? 13.473 -6.429 4.955 1.00 84.00 401 GLN A O 1
ATOM 3164 N N . GLN A 1 402 ? 12.293 -5.621 3.227 1.00 80.31 402 GLN A N 1
ATOM 3165 C CA . GLN A 1 402 ? 10.980 -5.782 3.858 1.00 80.31 402 GLN A CA 1
ATOM 3166 C C . GLN A 1 402 ? 10.641 -7.262 4.097 1.00 80.31 402 GLN A C 1
ATOM 3168 O O . GLN A 1 402 ? 10.231 -7.611 5.203 1.00 80.31 402 GLN A O 1
ATOM 3173 N N . ASN A 1 403 ? 10.884 -8.147 3.123 1.00 83.00 403 ASN A N 1
ATOM 3174 C CA . ASN A 1 403 ? 10.666 -9.592 3.271 1.00 83.00 403 ASN A CA 1
ATOM 3175 C C . ASN A 1 403 ? 11.569 -10.246 4.328 1.00 83.00 403 ASN A C 1
ATOM 3177 O O . ASN A 1 403 ? 11.133 -11.157 5.035 1.00 83.00 403 ASN A O 1
ATOM 3181 N N . MET A 1 404 ? 12.799 -9.757 4.500 1.00 83.69 404 MET A N 1
ATOM 3182 C CA . MET A 1 404 ? 13.713 -10.251 5.532 1.00 83.69 404 MET A CA 1
ATOM 3183 C C . MET A 1 404 ? 13.418 -9.702 6.934 1.00 83.69 404 MET A C 1
ATOM 3185 O O . MET A 1 404 ? 13.706 -10.387 7.915 1.00 83.69 404 MET A O 1
ATOM 3189 N N . ASN A 1 405 ? 12.814 -8.514 7.043 1.00 83.62 405 ASN A N 1
ATOM 3190 C CA . ASN A 1 405 ? 12.446 -7.889 8.320 1.00 83.62 405 ASN A CA 1
ATOM 3191 C C . ASN A 1 405 ? 11.169 -8.473 8.965 1.00 83.62 405 ASN A C 1
ATOM 3193 O O . ASN A 1 405 ? 10.864 -8.147 10.114 1.00 83.62 405 ASN A O 1
ATOM 3197 N N . ARG A 1 406 ? 10.428 -9.336 8.252 1.00 86.00 406 ARG A N 1
ATOM 3198 C CA . ARG A 1 406 ? 9.211 -10.013 8.741 1.00 86.00 406 ARG A CA 1
ATOM 3199 C C . ARG A 1 406 ? 9.480 -10.837 10.004 1.00 86.00 406 ARG A C 1
ATOM 3201 O O . ARG A 1 406 ? 10.584 -11.345 10.222 1.00 86.00 406 ARG A O 1
ATOM 3208 N N . TYR A 1 407 ? 8.438 -11.103 10.795 1.00 88.56 407 TYR A N 1
ATOM 3209 C CA . TYR A 1 407 ? 8.548 -12.079 11.884 1.00 88.56 407 TYR A CA 1
ATOM 3210 C C . TYR A 1 407 ? 8.785 -13.500 11.342 1.00 88.56 407 TYR A C 1
ATOM 3212 O O . TYR A 1 407 ? 9.439 -14.295 12.011 1.00 88.56 407 TYR A O 1
ATOM 3220 N N . PHE A 1 408 ? 8.369 -13.798 10.111 1.00 88.12 408 PHE A N 1
ATOM 3221 C CA . PHE A 1 408 ? 8.854 -14.947 9.340 1.00 88.12 408 PHE A CA 1
ATOM 3222 C C . PHE A 1 408 ? 9.743 -14.481 8.180 1.00 88.12 408 PHE A C 1
ATOM 3224 O O . PHE A 1 408 ? 9.375 -14.610 7.020 1.00 88.12 408 PHE A O 1
ATOM 3231 N N . GLY A 1 409 ? 10.898 -13.888 8.496 1.00 86.38 409 GLY A N 1
ATOM 3232 C CA . GLY A 1 409 ? 11.819 -13.335 7.498 1.00 86.38 409 GLY A CA 1
ATOM 3233 C C . GLY A 1 409 ? 12.340 -14.360 6.483 1.00 86.38 409 GLY A C 1
ATOM 3234 O O . GLY A 1 409 ? 12.891 -15.393 6.874 1.00 86.38 409 GLY A O 1
ATOM 3235 N N . PHE A 1 410 ? 12.218 -14.046 5.192 1.00 84.00 410 PHE A N 1
ATOM 3236 C CA . PHE A 1 410 ? 12.771 -14.819 4.073 1.00 84.00 410 PHE A CA 1
ATOM 3237 C C . PHE A 1 410 ? 13.401 -13.884 3.034 1.00 84.00 410 PHE A C 1
ATOM 3239 O O . PHE A 1 410 ? 13.022 -12.722 2.917 1.00 84.00 410 PHE A O 1
ATOM 3246 N N . ALA A 1 411 ? 14.383 -14.378 2.282 1.00 81.88 411 ALA A N 1
ATOM 3247 C CA . ALA A 1 411 ? 14.971 -13.638 1.171 1.00 81.88 411 ALA A CA 1
ATOM 3248 C C . ALA A 1 411 ? 14.194 -13.936 -0.123 1.00 81.88 411 ALA A C 1
ATOM 3250 O O . ALA A 1 411 ? 14.299 -15.033 -0.666 1.00 81.88 411 ALA A O 1
ATOM 3251 N N . SER A 1 412 ? 13.431 -12.960 -0.617 1.00 78.38 412 SER A N 1
ATOM 3252 C CA . SER A 1 412 ? 12.759 -12.992 -1.924 1.00 78.38 412 SER A CA 1
ATOM 3253 C C . SER A 1 412 ? 12.617 -11.576 -2.470 1.00 78.38 412 SER A C 1
ATOM 3255 O O . SER A 1 412 ? 12.382 -10.638 -1.697 1.00 78.38 412 SER A O 1
ATOM 3257 N N . ASN A 1 413 ? 12.706 -11.447 -3.793 1.00 72.69 413 ASN A N 1
ATOM 3258 C CA . ASN A 1 413 ? 12.501 -10.188 -4.508 1.00 72.69 413 ASN A CA 1
ATOM 3259 C C . ASN A 1 413 ? 11.019 -9.889 -4.782 1.00 72.69 413 ASN A C 1
ATOM 3261 O O . ASN A 1 413 ? 10.709 -8.848 -5.358 1.00 72.69 413 ASN A O 1
ATOM 3265 N N . TRP A 1 414 ? 10.113 -10.779 -4.369 1.00 73.81 414 TRP A N 1
ATOM 3266 C CA . TRP A 1 414 ? 8.689 -10.720 -4.688 1.00 73.81 414 TRP A CA 1
ATOM 3267 C C . TRP A 1 414 ? 7.817 -10.824 -3.435 1.00 73.81 414 TRP A C 1
ATOM 3269 O O . TRP A 1 414 ? 8.246 -11.265 -2.370 1.00 73.81 414 TRP A O 1
ATOM 3279 N N . GLU A 1 415 ? 6.557 -10.436 -3.578 1.00 73.81 415 GLU A N 1
ATOM 3280 C CA . GLU A 1 415 ? 5.510 -10.758 -2.608 1.00 73.81 415 GLU A CA 1
ATOM 3281 C C . GLU A 1 415 ? 5.213 -12.266 -2.545 1.00 73.81 415 GLU A C 1
ATOM 3283 O O . GLU A 1 415 ? 5.491 -13.027 -3.480 1.00 73.81 415 GLU A O 1
ATOM 3288 N N . ARG A 1 416 ? 4.588 -12.707 -1.448 1.00 77.69 416 ARG A N 1
ATOM 3289 C CA . ARG A 1 416 ? 4.053 -14.075 -1.344 1.00 77.69 416 ARG A CA 1
ATOM 3290 C C . ARG A 1 416 ? 2.914 -14.305 -2.346 1.00 77.69 416 ARG A C 1
ATOM 3292 O O . ARG A 1 416 ? 2.190 -13.372 -2.684 1.00 77.69 416 ARG A O 1
ATOM 3299 N N . THR A 1 417 ? 2.712 -15.544 -2.810 1.00 75.12 417 THR A N 1
ATOM 3300 C CA . THR A 1 417 ? 1.523 -15.855 -3.631 1.00 75.12 417 THR A CA 1
ATOM 3301 C C . THR A 1 417 ? 0.248 -15.832 -2.786 1.00 75.12 417 THR A C 1
ATOM 3303 O O . THR A 1 417 ? 0.310 -15.953 -1.562 1.00 75.12 417 THR A O 1
ATOM 3306 N N . GLU A 1 418 ? -0.925 -15.777 -3.428 1.00 75.56 418 GLU A N 1
ATOM 3307 C CA . GLU A 1 418 ? -2.197 -15.983 -2.726 1.00 75.56 418 GLU A CA 1
ATOM 3308 C C . GLU A 1 418 ? -2.202 -17.308 -1.951 1.00 75.56 418 GLU A C 1
ATOM 3310 O O . GLU A 1 418 ? -2.608 -17.347 -0.793 1.00 75.56 418 GLU A O 1
ATOM 3315 N N . ASN A 1 419 ? -1.697 -18.386 -2.560 1.00 79.12 419 ASN A N 1
ATOM 3316 C CA . ASN A 1 419 ? -1.634 -19.696 -1.920 1.00 79.12 419 ASN A CA 1
ATOM 3317 C C . ASN A 1 419 ? -0.733 -19.674 -0.680 1.00 79.12 419 ASN A C 1
ATOM 3319 O O . ASN A 1 419 ? -1.103 -20.261 0.335 1.00 79.12 419 ASN A O 1
ATOM 3323 N N . ASP A 1 420 ? 0.403 -18.977 -0.725 1.00 84.62 420 ASP A N 1
ATOM 3324 C CA . ASP A 1 420 ? 1.289 -18.828 0.434 1.00 84.62 420 ASP A CA 1
ATOM 3325 C C . ASP A 1 420 ? 0.643 -17.957 1.526 1.00 84.62 420 ASP A C 1
ATOM 3327 O O . ASP A 1 420 ? 0.680 -18.310 2.703 1.00 84.62 420 ASP A O 1
ATOM 3331 N N . VAL A 1 421 ? -0.017 -16.853 1.159 1.00 86.00 421 VAL A N 1
ATOM 3332 C CA . VAL A 1 421 ? -0.763 -15.986 2.089 1.00 86.00 421 VAL A CA 1
ATOM 3333 C C . VAL A 1 421 ? -1.893 -16.759 2.776 1.00 86.00 421 VAL A C 1
ATOM 3335 O O . VAL A 1 421 ? -1.975 -16.778 4.006 1.00 86.00 421 VAL A O 1
ATOM 3338 N N . MET A 1 422 ? -2.738 -17.437 1.997 1.00 84.69 422 MET A N 1
ATOM 3339 C CA . MET A 1 422 ? -3.927 -18.131 2.488 1.00 84.69 422 MET A CA 1
ATOM 3340 C C . MET A 1 422 ? -3.587 -19.387 3.292 1.00 84.69 422 MET A C 1
ATOM 3342 O O . MET A 1 422 ? -4.284 -19.662 4.268 1.00 84.69 422 MET A O 1
ATOM 3346 N N . ASN A 1 423 ? -2.511 -20.109 2.958 1.00 88.81 423 ASN A N 1
ATOM 3347 C CA . ASN A 1 423 ? -2.047 -21.283 3.715 1.00 88.81 423 ASN A CA 1
ATOM 3348 C C . ASN A 1 423 ? -1.015 -20.955 4.810 1.00 88.81 423 ASN A C 1
ATOM 3350 O O . ASN A 1 423 ? -0.604 -21.868 5.531 1.00 88.81 423 ASN A O 1
ATOM 3354 N N . LEU A 1 424 ? -0.636 -19.679 4.958 1.00 91.62 424 LEU A N 1
ATOM 3355 C CA . LEU A 1 424 ? 0.402 -19.189 5.874 1.00 91.62 424 LEU A CA 1
ATOM 3356 C C . LEU A 1 424 ? 1.797 -19.802 5.610 1.00 91.62 424 LEU A C 1
ATOM 3358 O O . LEU A 1 424 ? 2.537 -20.089 6.540 1.00 91.62 424 LEU A O 1
ATOM 3362 N N . GLU A 1 425 ? 2.191 -19.979 4.349 1.00 89.44 425 GLU A N 1
ATOM 3363 C CA . GLU A 1 425 ? 3.560 -20.370 3.973 1.00 89.44 425 GLU A CA 1
ATOM 3364 C C . GLU A 1 425 ? 4.521 -19.171 4.000 1.00 89.44 425 GLU A C 1
ATOM 3366 O O . GLU A 1 425 ? 4.153 -18.053 3.634 1.00 89.44 425 GLU A O 1
ATOM 3371 N N . PHE A 1 426 ? 5.781 -19.396 4.384 1.00 88.25 426 PHE A N 1
ATOM 3372 C CA . PHE A 1 426 ? 6.798 -18.338 4.504 1.00 88.25 426 PHE A CA 1
ATOM 3373 C C . PHE A 1 426 ? 8.166 -18.784 3.967 1.00 88.25 426 PHE A C 1
ATOM 3375 O O . PHE A 1 426 ? 9.178 -18.705 4.662 1.00 88.25 426 PHE A O 1
ATOM 3382 N N . ARG A 1 427 ? 8.196 -19.274 2.726 1.00 81.75 427 ARG A N 1
ATOM 3383 C CA . ARG A 1 427 ? 9.400 -19.741 2.015 1.00 81.75 427 ARG A CA 1
ATOM 3384 C C . ARG A 1 427 ? 9.656 -18.903 0.762 1.00 81.75 427 ARG A C 1
ATOM 3386 O O . ARG A 1 427 ? 8.706 -18.455 0.123 1.00 81.75 427 ARG A O 1
ATOM 3393 N N . ALA A 1 428 ? 10.923 -18.732 0.389 1.00 71.88 428 ALA A N 1
ATOM 3394 C CA . ALA A 1 428 ? 11.278 -18.173 -0.917 1.00 71.88 428 ALA A CA 1
ATOM 3395 C C . ALA A 1 428 ? 10.805 -19.095 -2.060 1.00 71.88 428 ALA A C 1
ATOM 3397 O O . ALA A 1 428 ? 10.647 -20.307 -1.868 1.00 71.88 428 ALA A O 1
ATOM 3398 N N . TRP A 1 429 ? 10.588 -18.552 -3.264 1.00 63.38 429 TRP A N 1
ATOM 3399 C CA . TRP A 1 429 ? 10.111 -19.370 -4.382 1.00 63.38 429 TRP A CA 1
ATOM 3400 C C . TRP A 1 429 ? 11.187 -20.362 -4.851 1.00 63.38 429 TRP A C 1
ATOM 3402 O O . TRP A 1 429 ? 12.388 -20.081 -4.829 1.00 63.38 429 TRP A O 1
ATOM 3412 N N . LYS A 1 430 ? 10.760 -21.519 -5.374 1.00 58.91 430 LYS A N 1
ATOM 3413 C CA . LYS A 1 430 ? 11.658 -22.474 -6.044 1.00 58.91 430 LYS A CA 1
ATOM 3414 C C . LYS A 1 430 ? 12.342 -21.781 -7.234 1.00 58.91 430 LYS A C 1
ATOM 3416 O O . LYS A 1 430 ? 11.665 -21.446 -8.204 1.00 58.91 430 LYS A O 1
ATOM 3421 N N . GLY A 1 431 ? 13.656 -21.564 -7.143 1.00 54.78 431 GLY A N 1
ATOM 3422 C CA . GLY A 1 431 ? 14.468 -20.801 -8.107 1.00 54.78 431 GLY A CA 1
ATOM 3423 C C . GLY A 1 431 ? 15.070 -19.497 -7.556 1.00 54.78 431 GLY A C 1
ATOM 3424 O O . GLY A 1 431 ? 15.976 -18.955 -8.175 1.00 54.78 431 GLY A O 1
ATOM 3425 N N . GLU A 1 432 ? 14.618 -19.013 -6.394 1.00 62.53 432 GLU A N 1
ATOM 3426 C CA . GLU A 1 432 ? 15.262 -17.910 -5.661 1.00 62.53 432 GLU A CA 1
ATOM 3427 C C . GLU A 1 432 ? 16.216 -18.454 -4.571 1.00 62.53 432 GLU A C 1
ATOM 3429 O O . GLU A 1 432 ? 16.865 -19.486 -4.749 1.00 62.53 432 GLU A O 1
ATOM 3434 N N . ALA A 1 433 ? 16.288 -17.793 -3.409 1.00 65.50 433 ALA A N 1
ATOM 3435 C CA . ALA A 1 433 ? 16.996 -18.247 -2.217 1.00 65.50 433 ALA A CA 1
ATOM 3436 C C . ALA A 1 433 ? 16.307 -19.473 -1.578 1.00 65.50 433 ALA A C 1
ATOM 3438 O O . ALA A 1 433 ? 15.766 -19.385 -0.480 1.00 65.50 433 ALA A O 1
ATOM 3439 N N . THR A 1 434 ? 16.324 -20.628 -2.249 1.00 62.84 434 THR A N 1
ATOM 3440 C CA . THR A 1 434 ? 15.545 -21.833 -1.885 1.00 62.84 434 THR A CA 1
ATOM 3441 C C . THR A 1 434 ? 15.770 -22.363 -0.467 1.00 62.84 434 THR A C 1
ATOM 3443 O O . THR A 1 434 ? 14.909 -23.062 0.057 1.00 62.84 434 THR A O 1
ATOM 3446 N N . ASN A 1 435 ? 16.883 -21.999 0.172 1.00 73.88 435 ASN A N 1
ATOM 3447 C CA . ASN A 1 435 ? 17.196 -22.334 1.563 1.00 73.88 435 ASN A CA 1
ATOM 3448 C C . ASN A 1 435 ? 16.887 -21.145 2.501 1.00 73.88 435 ASN A C 1
ATOM 3450 O O . ASN A 1 435 ? 17.654 -20.848 3.416 1.00 73.88 435 ASN A O 1
ATOM 3454 N N . SER A 1 436 ? 15.812 -20.392 2.236 1.00 80.38 436 SER A N 1
ATOM 3455 C CA . SER A 1 436 ? 15.442 -19.179 2.975 1.00 80.38 436 SER A CA 1
ATOM 3456 C C . SER A 1 436 ? 13.954 -19.137 3.313 1.00 80.38 436 SER A C 1
ATOM 3458 O O . SER A 1 436 ? 13.099 -19.553 2.529 1.00 80.38 436 SER A O 1
ATOM 3460 N N . GLY A 1 437 ? 13.657 -18.606 4.498 1.00 87.19 437 GLY A N 1
ATOM 3461 C CA . GLY A 1 437 ? 12.339 -18.688 5.109 1.00 87.19 437 GLY A CA 1
ATOM 3462 C C . GLY A 1 437 ? 12.153 -19.969 5.915 1.00 87.19 437 GLY A C 1
ATOM 3463 O O . GLY A 1 437 ? 13.090 -20.453 6.556 1.00 87.19 437 GLY A O 1
ATOM 3464 N N . TYR A 1 438 ? 10.928 -20.485 5.914 1.00 89.81 438 TYR A N 1
ATOM 3465 C CA . TYR A 1 438 ? 10.478 -21.532 6.818 1.00 89.81 438 TYR A CA 1
ATOM 3466 C C . TYR A 1 438 ? 9.599 -22.571 6.118 1.00 89.81 438 TYR A C 1
ATOM 3468 O O . TYR A 1 438 ? 8.773 -22.241 5.268 1.00 89.81 438 TYR A O 1
ATOM 3476 N N . GLU A 1 439 ? 9.742 -23.824 6.542 1.00 89.50 439 GLU A N 1
ATOM 3477 C CA . GLU A 1 439 ? 8.868 -24.939 6.183 1.00 89.50 439 GLU A CA 1
ATOM 3478 C C . GLU A 1 439 ? 7.825 -25.160 7.284 1.00 89.50 439 GLU A C 1
ATOM 3480 O O . GLU A 1 439 ? 8.174 -25.298 8.461 1.00 89.50 439 GLU A O 1
ATOM 3485 N N . LYS A 1 440 ? 6.545 -25.185 6.904 1.00 92.56 440 LYS A N 1
ATOM 3486 C CA . LYS A 1 440 ? 5.420 -25.431 7.809 1.00 92.56 440 LYS A CA 1
ATOM 3487 C C . LYS A 1 440 ? 5.277 -26.931 8.092 1.00 92.56 440 LYS A C 1
ATOM 3489 O O . LYS A 1 440 ? 5.287 -27.741 7.170 1.00 92.56 440 LYS A O 1
ATOM 3494 N N . ALA A 1 441 ? 5.140 -27.296 9.362 1.00 91.94 441 ALA A N 1
ATOM 3495 C CA . ALA A 1 441 ? 4.811 -28.653 9.792 1.00 91.94 441 ALA A CA 1
ATOM 3496 C C . ALA A 1 441 ? 3.287 -28.884 9.828 1.00 91.94 441 ALA A C 1
ATOM 3498 O O . ALA A 1 441 ? 2.501 -27.943 9.699 1.00 91.94 441 ALA A O 1
ATOM 3499 N N . GLU A 1 442 ? 2.872 -30.133 10.049 1.00 93.69 442 GLU A N 1
ATOM 3500 C CA . GLU A 1 442 ? 1.460 -30.461 10.274 1.00 93.69 442 GLU A CA 1
ATOM 3501 C C . GLU A 1 442 ? 0.875 -29.691 11.476 1.00 93.69 442 GLU A C 1
ATOM 3503 O O . GLU A 1 442 ? 1.578 -29.504 12.478 1.00 93.69 442 GLU A O 1
ATOM 3508 N N . PRO A 1 443 ? -0.394 -29.238 11.417 1.00 95.69 443 PRO A N 1
ATOM 3509 C CA . PRO A 1 443 ? -1.005 -28.483 12.505 1.00 95.69 443 PRO A CA 1
ATOM 3510 C C . PRO A 1 443 ? -1.128 -29.292 13.801 1.00 95.69 443 PRO A C 1
ATOM 3512 O O . PRO A 1 443 ? -1.662 -30.399 13.827 1.00 95.69 443 PRO A O 1
ATOM 3515 N N . ILE A 1 444 ? -0.695 -28.690 14.904 1.00 96.94 444 ILE A N 1
ATOM 3516 C CA . ILE A 1 444 ? -0.758 -29.249 16.253 1.00 96.94 444 ILE A CA 1
ATOM 3517 C C . ILE A 1 444 ? -2.058 -28.777 16.922 1.00 96.94 444 ILE A C 1
ATOM 3519 O O . ILE A 1 444 ? -2.347 -27.579 16.972 1.00 96.94 444 ILE A O 1
ATOM 3523 N N . ILE A 1 445 ? -2.838 -29.713 17.462 1.00 97.19 445 ILE A N 1
ATOM 3524 C CA . ILE A 1 445 ? -4.051 -29.420 18.239 1.00 97.19 445 ILE A CA 1
ATOM 3525 C C . ILE A 1 445 ? -3.665 -28.717 19.552 1.00 97.19 445 ILE A C 1
ATOM 3527 O O . ILE A 1 445 ? -2.706 -29.118 20.212 1.00 97.19 445 ILE A O 1
ATOM 3531 N N . ILE A 1 446 ? -4.410 -27.676 19.941 1.00 97.69 446 ILE A N 1
ATOM 3532 C CA . ILE A 1 446 ? -4.223 -26.980 21.221 1.00 97.69 446 ILE A CA 1
ATOM 3533 C C . ILE A 1 446 ? -5.301 -27.473 22.204 1.00 97.69 446 ILE A C 1
ATOM 3535 O O . ILE A 1 446 ? -6.473 -27.191 21.961 1.00 97.69 446 ILE A O 1
ATOM 3539 N N . PRO A 1 447 ? -4.938 -28.166 23.305 1.00 95.88 447 PRO A N 1
ATOM 3540 C CA . PRO A 1 447 ? -5.913 -28.720 24.242 1.00 95.88 447 PRO A CA 1
ATOM 3541 C C . PRO A 1 447 ? -6.845 -27.670 24.860 1.00 95.88 447 PRO A C 1
ATOM 3543 O O . PRO A 1 447 ? -6.366 -26.670 25.409 1.00 95.88 447 PRO A O 1
ATOM 3546 N N . GLY A 1 448 ? -8.153 -27.923 24.806 1.00 95.44 448 GLY A N 1
ATOM 3547 C CA . GLY A 1 448 ? -9.211 -27.021 25.280 1.00 95.44 448 GLY A CA 1
ATOM 3548 C C . GLY A 1 448 ? -9.565 -25.881 24.315 1.00 95.44 448 GLY A C 1
ATOM 3549 O O . GLY A 1 448 ? -10.250 -24.942 24.716 1.00 95.44 448 GLY A O 1
ATOM 3550 N N . PHE A 1 449 ? -9.071 -25.927 23.074 1.00 97.44 449 PHE A N 1
ATOM 3551 C CA . PHE A 1 449 ? -9.323 -24.942 22.013 1.00 97.44 449 PHE A CA 1
ATOM 3552 C C . PHE A 1 449 ? -9.586 -25.592 20.643 1.00 97.44 449 PHE A C 1
ATOM 3554 O O . PHE A 1 449 ? -9.592 -24.887 19.630 1.00 97.44 449 PHE A O 1
ATOM 3561 N N . GLU A 1 450 ? -9.831 -26.905 20.624 1.00 96.56 450 GLU A N 1
ATOM 3562 C CA . GLU A 1 450 ? -9.936 -27.798 19.463 1.00 96.56 450 GLU A CA 1
ATOM 3563 C C . GLU A 1 450 ? -10.838 -27.242 18.352 1.00 96.56 450 GLU A C 1
ATOM 3565 O O . GLU A 1 450 ? -10.435 -27.236 17.192 1.00 96.56 450 GLU A O 1
ATOM 3570 N N . ASP A 1 451 ? -12.007 -26.706 18.713 1.00 95.88 451 ASP A N 1
ATOM 3571 C CA . ASP A 1 451 ? -13.015 -26.169 17.785 1.00 95.88 451 ASP A CA 1
ATOM 3572 C C . ASP A 1 451 ? -12.836 -24.670 17.466 1.00 95.88 451 ASP A C 1
ATOM 3574 O O . ASP A 1 451 ? -13.734 -24.037 16.905 1.00 95.88 451 ASP A O 1
ATOM 3578 N N . SER A 1 452 ? -11.710 -24.062 17.854 1.00 96.62 452 SER A N 1
ATOM 3579 C CA . SER A 1 452 ? -11.471 -22.612 17.731 1.00 96.62 452 SER A CA 1
ATOM 3580 C C . SER A 1 452 ? -10.125 -22.250 17.096 1.00 96.62 452 SER A C 1
ATOM 3582 O O . SER A 1 452 ? -10.049 -21.294 16.310 1.00 96.62 452 SER A O 1
ATOM 3584 N N . ALA A 1 453 ? -9.061 -22.985 17.442 1.00 98.00 453 ALA A N 1
ATOM 3585 C CA . ALA A 1 453 ? -7.692 -22.628 17.110 1.00 98.00 453 ALA A CA 1
ATOM 3586 C C . ALA A 1 453 ? -6.735 -23.831 17.090 1.00 98.00 453 ALA A C 1
ATOM 3588 O O . ALA A 1 453 ? -6.910 -24.817 17.802 1.00 98.00 453 ALA A O 1
ATOM 3589 N N . ARG A 1 454 ? -5.662 -23.712 16.303 1.00 98.06 454 ARG A N 1
ATOM 3590 C CA . ARG A 1 454 ? -4.579 -24.705 16.209 1.00 98.06 454 ARG A CA 1
ATOM 3591 C C . ARG A 1 454 ? -3.207 -24.039 16.141 1.00 98.06 454 ARG A C 1
ATOM 3593 O O . ARG A 1 454 ? -3.090 -22.851 15.839 1.00 98.06 454 ARG A O 1
ATOM 3600 N N . LEU A 1 455 ? -2.161 -24.801 16.439 1.00 97.81 455 LEU A N 1
ATOM 3601 C CA . LEU A 1 455 ? -0.776 -24.345 16.453 1.00 97.81 455 LEU A CA 1
ATOM 3602 C C . LEU A 1 455 ? -0.048 -24.810 15.187 1.00 97.81 455 LEU A C 1
ATOM 3604 O O . LEU A 1 455 ? 0.060 -26.001 14.922 1.00 97.81 455 LEU A O 1
ATOM 3608 N N . LEU A 1 456 ? 0.498 -23.866 14.428 1.00 97.06 456 LEU A N 1
ATOM 3609 C CA . LEU A 1 456 ? 1.353 -24.126 13.274 1.00 97.06 456 LEU A CA 1
ATOM 3610 C C . LEU A 1 456 ? 2.824 -23.973 13.694 1.00 97.06 456 LEU A C 1
ATOM 3612 O O . LEU A 1 456 ? 3.224 -22.889 14.128 1.00 97.06 456 LEU A O 1
ATOM 3616 N N . GLU A 1 457 ? 3.621 -25.041 13.582 1.00 94.25 457 GLU A N 1
ATOM 3617 C CA . GLU A 1 457 ? 5.080 -25.018 13.782 1.00 94.25 457 GLU A CA 1
ATOM 3618 C C . GLU A 1 457 ? 5.808 -24.793 12.448 1.00 94.25 457 GLU A C 1
ATOM 3620 O O . GLU A 1 457 ? 5.446 -25.370 11.425 1.00 94.25 457 GLU A O 1
ATOM 3625 N N . TYR A 1 458 ? 6.860 -23.974 12.473 1.00 92.88 458 TYR A N 1
ATOM 3626 C CA . TYR A 1 458 ? 7.652 -23.592 11.307 1.00 92.88 458 TYR A CA 1
ATOM 3627 C C . TYR A 1 458 ? 9.141 -23.817 11.566 1.00 92.88 458 TYR A C 1
ATOM 3629 O O . TYR A 1 458 ? 9.710 -23.221 12.484 1.00 92.88 458 TYR A O 1
ATOM 3637 N N . LYS A 1 459 ? 9.786 -24.634 10.732 1.00 89.62 459 LYS A N 1
ATOM 3638 C CA . LYS A 1 459 ? 11.222 -24.945 10.800 1.00 89.62 459 LYS A CA 1
ATOM 3639 C C . LYS A 1 459 ? 11.997 -24.009 9.878 1.00 89.62 459 LYS A C 1
ATOM 3641 O O . LYS A 1 459 ? 11.584 -23.787 8.746 1.00 89.62 459 LYS A O 1
ATOM 3646 N N . ASN A 1 460 ? 13.110 -23.453 10.346 1.00 86.88 460 ASN A N 1
ATOM 3647 C CA . ASN A 1 460 ? 13.915 -22.507 9.567 1.00 86.88 460 ASN A CA 1
ATOM 3648 C C . ASN A 1 460 ? 14.735 -23.233 8.480 1.00 86.88 460 ASN A C 1
ATOM 3650 O O . ASN A 1 460 ? 15.525 -24.117 8.799 1.00 86.88 460 ASN A O 1
ATOM 3654 N N . LEU A 1 461 ? 14.589 -22.834 7.212 1.00 82.88 461 LEU A N 1
ATOM 3655 C CA . LEU A 1 461 ? 15.294 -23.437 6.068 1.00 82.88 461 LEU A CA 1
ATOM 3656 C C . LEU A 1 461 ? 16.773 -23.024 5.962 1.00 82.88 461 LEU A C 1
ATOM 3658 O O . LEU A 1 461 ? 17.560 -23.704 5.307 1.00 82.88 461 LEU A O 1
ATOM 3662 N N . SER A 1 462 ? 17.151 -21.909 6.594 1.00 72.06 462 SER A N 1
ATOM 3663 C CA . SER A 1 462 ? 18.489 -21.305 6.491 1.00 72.06 462 SER A CA 1
ATOM 3664 C C . SER A 1 462 ? 19.454 -21.699 7.613 1.00 72.06 462 SER A C 1
ATOM 3666 O O . SER A 1 462 ? 20.603 -21.258 7.615 1.00 72.06 462 SER A O 1
ATOM 3668 N N . ASN A 1 463 ? 19.007 -22.492 8.593 1.00 62.50 463 ASN A N 1
ATOM 3669 C CA . ASN A 1 463 ? 19.785 -22.795 9.791 1.00 62.50 463 ASN A CA 1
ATOM 3670 C C . ASN A 1 463 ? 19.637 -24.267 10.199 1.00 62.50 463 ASN A C 1
ATOM 3672 O O . ASN A 1 463 ? 18.529 -24.755 10.390 1.00 62.50 463 ASN A O 1
ATOM 3676 N N . THR A 1 464 ? 20.760 -24.962 10.383 1.00 54.84 464 THR A N 1
ATOM 3677 C CA . THR A 1 464 ? 20.796 -26.363 10.834 1.00 54.84 464 THR A CA 1
ATOM 3678 C C . THR A 1 464 ? 20.468 -26.537 12.321 1.00 54.84 464 THR A C 1
ATOM 3680 O O . THR A 1 464 ? 20.212 -27.660 12.760 1.00 54.84 464 THR A O 1
ATOM 3683 N N . ASN A 1 465 ? 20.446 -25.455 13.111 1.00 56.09 465 ASN A N 1
ATOM 3684 C CA . ASN A 1 465 ? 20.033 -25.503 14.509 1.00 56.09 465 ASN A CA 1
ATOM 3685 C C . ASN A 1 465 ? 18.496 -25.554 14.648 1.00 56.09 465 ASN A C 1
ATOM 3687 O O . ASN A 1 465 ? 17.785 -24.607 14.304 1.00 56.09 465 ASN A O 1
ATOM 3691 N N . LYS A 1 466 ? 18.015 -26.649 15.251 1.00 54.62 466 LYS A N 1
ATOM 3692 C CA . LYS A 1 466 ? 16.603 -26.954 15.541 1.00 54.62 466 LYS A CA 1
ATOM 3693 C C . LYS A 1 466 ? 15.931 -25.976 16.520 1.00 54.62 466 LYS A C 1
ATOM 3695 O O . LYS A 1 466 ? 14.708 -25.945 16.583 1.00 54.62 466 LYS A O 1
ATOM 3700 N N . ASP A 1 467 ? 16.699 -25.162 17.245 1.00 60.06 467 ASP A N 1
ATOM 3701 C CA . ASP A 1 467 ? 16.176 -24.173 18.202 1.00 60.06 467 ASP A CA 1
ATOM 3702 C C . ASP A 1 467 ? 15.610 -22.895 17.551 1.00 60.06 467 ASP A C 1
ATOM 3704 O O . ASP A 1 467 ? 15.098 -22.022 18.247 1.00 60.06 467 ASP A O 1
ATOM 3708 N N . ASN A 1 468 ? 15.692 -22.758 16.221 1.00 71.69 468 ASN A N 1
ATOM 3709 C CA . ASN A 1 468 ? 15.206 -21.585 15.478 1.00 71.69 468 ASN A CA 1
ATOM 3710 C C . ASN A 1 468 ? 13.781 -21.742 14.903 1.00 71.69 468 ASN A C 1
ATOM 3712 O O . ASN A 1 468 ? 13.410 -21.031 13.963 1.00 71.69 468 ASN A O 1
ATOM 3716 N N . ASN A 1 469 ? 12.982 -22.659 15.457 1.00 84.38 469 ASN A N 1
ATOM 3717 C CA . ASN A 1 469 ? 11.577 -22.812 15.081 1.00 84.38 469 ASN A CA 1
ATOM 3718 C C . ASN A 1 469 ? 10.753 -21.570 15.468 1.00 84.38 469 ASN A C 1
ATOM 3720 O O . ASN A 1 469 ? 11.004 -20.908 16.478 1.00 84.38 469 ASN A O 1
ATOM 3724 N N . ARG A 1 470 ? 9.738 -21.264 14.657 1.00 91.00 470 ARG A N 1
ATOM 3725 C CA . ARG A 1 470 ? 8.743 -20.212 14.918 1.00 91.00 470 ARG A CA 1
ATOM 3726 C C . ARG A 1 470 ? 7.335 -20.795 14.878 1.00 91.00 470 ARG A C 1
ATOM 3728 O O . ARG A 1 470 ? 7.130 -21.910 14.406 1.00 91.00 470 ARG A O 1
ATOM 3735 N N . TYR A 1 471 ? 6.366 -20.039 15.385 1.00 95.38 471 TYR A N 1
ATOM 3736 C CA . TYR A 1 471 ? 5.016 -20.543 15.623 1.00 95.38 471 TYR A CA 1
ATOM 3737 C C . TYR A 1 471 ? 3.940 -19.519 15.255 1.00 95.38 471 TYR A C 1
ATOM 3739 O O . TYR A 1 471 ? 4.121 -18.324 15.498 1.00 95.38 471 TYR A O 1
ATOM 3747 N N . ILE A 1 472 ? 2.803 -19.985 14.729 1.00 97.44 472 ILE A N 1
ATOM 3748 C CA . ILE A 1 472 ? 1.557 -19.204 14.624 1.00 97.44 472 ILE A CA 1
ATOM 3749 C C . ILE A 1 472 ? 0.451 -19.940 15.375 1.00 97.44 472 ILE A C 1
ATOM 3751 O O . ILE A 1 472 ? 0.249 -21.134 15.167 1.00 97.44 472 ILE A O 1
ATOM 3755 N N . ILE A 1 473 ? -0.293 -19.218 16.210 1.00 98.38 473 ILE A N 1
ATOM 3756 C CA . ILE A 1 473 ? -1.600 -19.659 16.700 1.00 98.38 473 ILE A CA 1
ATOM 3757 C C . ILE A 1 473 ? -2.634 -19.205 15.666 1.00 98.38 473 ILE A C 1
ATOM 3759 O O . ILE A 1 473 ? -2.871 -18.009 15.491 1.00 98.38 473 ILE A O 1
ATOM 3763 N N . GLU A 1 474 ? -3.209 -20.156 14.941 1.00 98.31 474 GLU A N 1
ATOM 3764 C CA . GLU A 1 474 ? -4.218 -19.914 13.916 1.00 98.31 474 GLU A CA 1
ATOM 3765 C C . GLU A 1 474 ? -5.611 -20.082 14.524 1.00 98.31 474 GLU A C 1
ATOM 3767 O O . GLU A 1 474 ? -6.020 -21.194 14.850 1.00 98.31 474 GLU A O 1
ATOM 3772 N N . ILE A 1 475 ? -6.334 -18.973 14.667 1.00 98.19 475 ILE A N 1
ATOM 3773 C CA . ILE A 1 475 ? -7.718 -18.907 15.137 1.00 98.19 475 ILE A CA 1
ATOM 3774 C C . ILE A 1 475 ? -8.624 -18.939 13.904 1.00 98.19 475 ILE A C 1
ATOM 3776 O O . ILE A 1 475 ? -8.717 -17.959 13.157 1.00 98.19 475 ILE A O 1
ATOM 3780 N N . PHE A 1 476 ? -9.277 -20.078 13.678 1.00 95.56 476 PHE A N 1
ATOM 3781 C CA . PHE A 1 476 ? -10.150 -20.304 12.522 1.00 95.56 476 PHE A CA 1
ATOM 3782 C C . PHE A 1 476 ? -11.642 -20.120 12.845 1.00 95.56 476 PHE A C 1
ATOM 3784 O O . PHE A 1 476 ? -12.421 -19.836 11.939 1.00 95.56 476 PHE A O 1
ATOM 3791 N N . ALA A 1 477 ? -12.028 -20.218 14.121 1.00 95.56 477 ALA A N 1
ATOM 3792 C CA . ALA A 1 477 ? -13.397 -20.018 14.599 1.00 95.56 477 ALA A CA 1
ATOM 3793 C C . ALA A 1 477 ? -13.400 -19.133 15.859 1.00 95.56 477 ALA A C 1
ATOM 3795 O O . ALA A 1 477 ? -13.571 -19.590 16.987 1.00 95.56 477 ALA A O 1
ATOM 3796 N N . VAL A 1 478 ? -13.179 -17.827 15.664 1.00 96.19 478 VAL A N 1
ATOM 3797 C CA . VAL A 1 478 ? -13.022 -16.839 16.751 1.00 96.19 478 VAL A CA 1
ATOM 3798 C C . VAL A 1 478 ? -14.281 -16.647 17.609 1.00 96.19 478 VAL A C 1
ATOM 3800 O O . VAL A 1 478 ? -14.189 -16.217 18.757 1.00 96.19 478 VAL A O 1
ATOM 3803 N N . GLN A 1 479 ? -15.458 -17.002 17.093 1.00 94.31 479 GLN A N 1
ATOM 3804 C CA . GLN A 1 479 ? -16.706 -17.010 17.856 1.00 94.31 479 GLN A CA 1
ATOM 3805 C C . GLN A 1 479 ? -16.704 -18.060 18.984 1.00 94.31 479 GLN A C 1
ATOM 3807 O O . GLN A 1 479 ? -17.270 -17.797 20.044 1.00 94.31 479 GLN A O 1
ATOM 3812 N N . ASN A 1 480 ? -15.978 -19.172 18.795 1.00 95.12 480 ASN A N 1
ATOM 3813 C CA . ASN A 1 480 ? -15.806 -20.259 19.768 1.00 95.12 480 ASN A CA 1
ATOM 3814 C C . ASN A 1 480 ? -14.693 -19.969 20.800 1.00 95.12 480 ASN A C 1
ATOM 3816 O O . ASN A 1 480 ? -14.380 -20.822 21.623 1.00 95.12 480 ASN A O 1
ATOM 3820 N N . LEU A 1 481 ? -14.049 -18.794 20.746 1.00 94.56 481 LEU A N 1
ATOM 3821 C CA . LEU A 1 481 ? -12.942 -18.438 21.634 1.00 94.56 481 LEU A CA 1
ATOM 3822 C C . LEU A 1 481 ? -13.413 -17.540 22.787 1.00 94.56 481 LEU A C 1
ATOM 3824 O O . LEU A 1 481 ? -13.947 -16.450 22.562 1.00 94.56 481 LEU A O 1
ATOM 3828 N N . ASP A 1 482 ? -13.152 -17.973 24.021 1.00 87.38 482 ASP A N 1
ATOM 3829 C CA . ASP A 1 482 ? -13.482 -17.214 25.236 1.00 87.38 482 ASP A CA 1
ATOM 3830 C C . ASP A 1 482 ? -12.331 -16.341 25.747 1.00 87.38 482 ASP A C 1
ATOM 3832 O O . ASP A 1 482 ? -12.555 -15.218 26.193 1.00 87.38 482 ASP A O 1
ATOM 3836 N N . SER A 1 483 ? -11.082 -16.817 25.669 1.00 94.88 483 SER A N 1
ATOM 3837 C CA . SER A 1 483 ? -9.924 -16.067 26.171 1.00 94.88 483 SER A CA 1
ATOM 3838 C C . SER A 1 483 ? -8.656 -16.313 25.360 1.00 94.88 483 SER A C 1
ATOM 3840 O O . SER A 1 483 ? -8.055 -17.388 25.405 1.00 94.88 483 SER A O 1
ATOM 3842 N N . VAL A 1 484 ? -8.180 -15.259 24.689 1.00 96.69 484 VAL A N 1
ATOM 3843 C CA . VAL A 1 484 ? -6.877 -15.249 24.003 1.00 96.69 484 VAL A CA 1
ATOM 3844 C C . VAL A 1 484 ? -5.714 -15.518 24.965 1.00 96.69 484 VAL A C 1
ATOM 3846 O O . VAL A 1 484 ? -4.748 -16.176 24.590 1.00 96.69 484 VAL A O 1
ATOM 3849 N N . ASN A 1 485 ? -5.803 -15.076 26.224 1.00 96.38 485 ASN A N 1
ATOM 3850 C CA . ASN A 1 485 ? -4.742 -15.304 27.206 1.00 96.38 485 ASN A CA 1
ATOM 3851 C C . ASN A 1 485 ? -4.693 -16.762 27.682 1.00 96.38 485 ASN A C 1
ATOM 3853 O O . ASN A 1 485 ? -3.599 -17.293 27.887 1.00 96.38 485 ASN A O 1
ATOM 3857 N N . ALA A 1 486 ? -5.843 -17.439 27.778 1.00 96.81 486 ALA A N 1
ATOM 3858 C CA . ALA A 1 486 ? -5.889 -18.878 28.023 1.00 96.81 486 ALA A CA 1
ATOM 3859 C C . ALA A 1 486 ? -5.340 -19.664 26.816 1.00 96.81 486 ALA A C 1
ATOM 3861 O O . ALA A 1 486 ? -4.430 -20.474 26.992 1.00 96.81 486 ALA A O 1
ATOM 3862 N N . LEU A 1 487 ? -5.784 -19.337 25.595 1.00 97.94 487 LEU A N 1
ATOM 3863 C CA . LEU A 1 487 ? -5.306 -19.936 24.341 1.00 97.94 487 LEU A CA 1
ATOM 3864 C C . LEU A 1 487 ? -3.782 -19.821 24.178 1.00 97.94 487 LEU A C 1
ATOM 3866 O O . LEU A 1 487 ? -3.096 -20.818 23.956 1.00 97.94 487 LEU A O 1
ATOM 3870 N N . VAL A 1 488 ? -3.227 -18.616 24.347 1.00 97.12 488 VAL A N 1
ATOM 3871 C CA . VAL A 1 488 ? -1.775 -18.384 24.272 1.00 97.12 488 VAL A CA 1
ATOM 3872 C C . VAL A 1 488 ? -1.032 -19.147 25.374 1.00 97.12 488 VAL A C 1
ATOM 3874 O O . VAL A 1 488 ? 0.076 -19.626 25.141 1.00 97.12 488 VAL A O 1
ATOM 3877 N N . THR A 1 489 ? -1.623 -19.307 26.561 1.00 96.00 489 THR A N 1
ATOM 3878 C CA . THR A 1 489 ? -1.019 -20.067 27.670 1.00 96.00 489 THR A CA 1
ATOM 3879 C C . THR A 1 489 ? -1.066 -21.581 27.447 1.00 96.00 489 THR A C 1
ATOM 3881 O O . THR A 1 489 ? -0.116 -22.269 27.820 1.00 96.00 489 THR A O 1
ATOM 3884 N N . ALA A 1 490 ? -2.112 -22.107 26.806 1.00 96.88 490 ALA A N 1
ATOM 3885 C CA . ALA A 1 490 ? -2.184 -23.504 26.382 1.00 96.88 490 ALA A CA 1
ATOM 3886 C C . ALA A 1 490 ? -1.164 -23.790 25.268 1.00 96.88 490 ALA A C 1
ATOM 3888 O O . ALA A 1 490 ? -0.304 -24.657 25.427 1.00 96.88 490 ALA A O 1
ATOM 3889 N N . ALA A 1 491 ? -1.178 -22.990 24.196 1.00 96.81 491 ALA A N 1
ATOM 3890 C CA . ALA A 1 491 ? -0.268 -23.135 23.061 1.00 96.81 491 ALA A CA 1
ATOM 3891 C C . ALA A 1 491 ? 1.215 -23.053 23.477 1.00 96.81 491 ALA A C 1
ATOM 3893 O O . ALA A 1 491 ? 2.030 -23.860 23.029 1.00 96.81 491 ALA A O 1
ATOM 3894 N N . LYS A 1 492 ? 1.560 -22.149 24.411 1.00 95.38 492 LYS A N 1
ATOM 3895 C CA . LYS A 1 492 ? 2.917 -22.003 24.976 1.00 95.38 492 LYS A CA 1
ATOM 3896 C C . LYS A 1 492 ? 3.523 -23.292 25.533 1.00 95.38 492 LYS A C 1
ATOM 3898 O O . LYS A 1 492 ? 4.745 -23.393 25.536 1.00 95.38 492 LYS A O 1
ATOM 3903 N N . LYS A 1 493 ? 2.709 -24.249 25.996 1.00 94.69 493 LYS A N 1
ATOM 3904 C CA . LYS A 1 493 ? 3.177 -25.535 26.551 1.00 94.69 493 LYS A CA 1
ATOM 3905 C C . LYS A 1 493 ? 3.624 -26.535 25.474 1.00 94.69 493 LYS A C 1
ATOM 3907 O O . LYS A 1 493 ? 4.314 -27.493 25.798 1.00 94.69 493 LYS A O 1
ATOM 3912 N N . LEU A 1 494 ? 3.221 -26.322 24.220 1.00 94.25 494 LEU A N 1
ATOM 3913 C CA . LEU A 1 494 ? 3.487 -27.209 23.078 1.00 94.25 494 LEU A CA 1
ATOM 3914 C C . LEU A 1 494 ? 4.707 -26.755 22.251 1.00 94.25 494 LEU A C 1
ATOM 3916 O O . LEU A 1 494 ? 5.330 -27.545 21.545 1.00 94.25 494 LEU A O 1
ATOM 3920 N N . MET A 1 495 ? 5.028 -25.464 22.333 1.00 92.69 495 MET A N 1
ATOM 3921 C CA . MET A 1 495 ? 6.072 -24.771 21.575 1.00 92.69 495 MET A CA 1
ATOM 3922 C C . MET A 1 495 ? 7.452 -24.902 22.250 1.00 92.69 495 MET A C 1
ATOM 3924 O O . MET A 1 495 ? 7.554 -24.838 23.475 1.00 92.69 495 MET A O 1
ATOM 3928 N N . LYS A 1 496 ? 8.536 -25.007 21.470 1.00 84.69 496 LYS A N 1
ATOM 3929 C CA . LYS A 1 496 ? 9.908 -25.231 21.975 1.00 84.69 496 LYS A CA 1
ATOM 3930 C C . LYS A 1 496 ? 10.777 -23.973 21.843 1.00 84.69 496 LYS A C 1
ATOM 3932 O O . LYS A 1 496 ? 10.667 -23.253 20.858 1.00 84.69 496 LYS A O 1
ATOM 3937 N N . ASN A 1 497 ? 11.633 -23.717 22.840 1.00 73.38 497 ASN A N 1
ATOM 3938 C CA . ASN A 1 497 ? 12.750 -22.744 22.843 1.00 73.38 497 ASN A CA 1
ATOM 3939 C C . ASN A 1 497 ? 12.450 -21.323 22.300 1.00 73.38 497 ASN A C 1
ATOM 3941 O O . ASN A 1 497 ? 13.311 -20.623 21.771 1.00 73.38 497 ASN A O 1
ATOM 3945 N N . GLN A 1 498 ? 11.212 -20.868 22.480 1.00 75.38 498 GLN A N 1
ATOM 3946 C CA . GLN A 1 498 ? 10.642 -19.710 21.793 1.00 75.38 498 GLN A CA 1
ATOM 3947 C C . GLN A 1 498 ? 10.764 -18.367 22.536 1.00 75.38 498 GLN A C 1
ATOM 3949 O O . GLN A 1 498 ? 10.713 -18.295 23.763 1.00 75.38 498 GLN A O 1
ATOM 3954 N N . LYS A 1 499 ? 10.812 -17.269 21.765 1.00 78.50 499 LYS A N 1
ATOM 3955 C CA . LYS A 1 499 ? 10.833 -15.872 22.263 1.00 78.50 499 LYS A CA 1
ATOM 3956 C C . LYS A 1 499 ? 9.552 -15.073 21.958 1.00 78.50 499 LYS A C 1
ATOM 3958 O O . LYS A 1 499 ? 9.478 -13.882 22.251 1.00 78.50 499 LYS A O 1
ATOM 3963 N N . GLY A 1 500 ? 8.555 -15.716 21.352 1.00 90.38 500 GLY A N 1
ATOM 3964 C CA . GLY A 1 500 ? 7.293 -15.117 20.914 1.00 90.38 500 GLY A CA 1
ATOM 3965 C C . GLY A 1 500 ? 6.670 -15.913 19.769 1.00 90.38 500 GLY A C 1
ATOM 3966 O O . GLY A 1 500 ? 7.370 -16.712 19.145 1.00 90.38 500 GLY A O 1
ATOM 3967 N N . ALA A 1 501 ? 5.393 -15.668 19.475 1.00 94.88 501 ALA A N 1
ATOM 3968 C CA . ALA A 1 501 ? 4.628 -16.335 18.411 1.00 94.88 501 ALA A CA 1
ATOM 3969 C C . ALA A 1 501 ? 3.848 -15.325 17.545 1.00 94.88 501 ALA A C 1
ATOM 3971 O O . ALA A 1 501 ? 3.690 -14.164 17.924 1.00 94.88 501 ALA A O 1
ATOM 3972 N N . GLY A 1 502 ? 3.333 -15.757 16.396 1.00 95.88 502 GLY A N 1
ATOM 3973 C CA . GLY A 1 502 ? 2.301 -15.035 15.649 1.00 95.88 502 GLY A CA 1
ATOM 3974 C C . GLY A 1 502 ? 0.880 -15.427 16.078 1.00 95.88 502 GLY A C 1
ATOM 3975 O O . GLY A 1 502 ? 0.667 -16.527 16.590 1.00 95.88 502 GLY A O 1
ATOM 3976 N N . ILE A 1 503 ? -0.097 -14.558 15.816 1.00 97.75 503 ILE A N 1
ATOM 3977 C CA . ILE A 1 503 ? -1.523 -14.914 15.737 1.00 97.75 503 ILE A CA 1
ATOM 3978 C C . ILE A 1 503 ? -2.009 -14.678 14.305 1.00 97.75 503 ILE A C 1
ATOM 3980 O O . ILE A 1 503 ? -1.722 -13.637 13.713 1.00 97.75 503 ILE A O 1
ATOM 3984 N N . ALA A 1 504 ? -2.784 -15.622 13.776 1.00 97.44 504 ALA A N 1
ATOM 3985 C CA . ALA A 1 504 ? -3.592 -15.438 12.576 1.00 97.44 504 ALA A CA 1
ATOM 3986 C C . ALA A 1 504 ? -5.080 -15.570 12.937 1.00 97.44 504 ALA A C 1
ATOM 3988 O O . ALA A 1 504 ? -5.459 -16.568 13.543 1.00 97.44 504 ALA A O 1
ATOM 3989 N N . ILE A 1 505 ? -5.917 -14.591 12.580 1.00 97.56 505 ILE A N 1
ATOM 3990 C CA . ILE A 1 505 ? -7.374 -14.621 12.804 1.00 97.56 505 ILE A CA 1
ATOM 3991 C C . ILE A 1 505 ? -8.081 -14.663 11.448 1.00 97.56 505 ILE A C 1
ATOM 3993 O O . ILE A 1 505 ? -7.914 -13.747 10.637 1.00 97.56 505 ILE A O 1
ATOM 3997 N N . ARG A 1 506 ? -8.862 -15.720 11.198 1.00 94.69 506 ARG A N 1
ATOM 3998 C CA . ARG A 1 506 ? -9.642 -15.885 9.961 1.00 94.69 506 ARG A CA 1
ATOM 3999 C C . ARG A 1 506 ? -11.084 -15.395 10.093 1.00 94.69 506 ARG A C 1
ATOM 4001 O O . ARG A 1 506 ? -11.592 -15.231 11.199 1.00 94.69 506 ARG A O 1
ATOM 4008 N N . ASN A 1 507 ? -11.738 -15.241 8.938 1.00 89.38 507 ASN A N 1
ATOM 4009 C CA . ASN A 1 507 ? -13.175 -14.998 8.804 1.00 89.38 507 ASN A CA 1
ATOM 4010 C C . ASN A 1 507 ? -13.656 -13.776 9.609 1.00 89.38 507 ASN A C 1
ATOM 4012 O O . ASN A 1 507 ? -14.613 -13.860 10.382 1.00 89.38 507 ASN A O 1
ATOM 4016 N N . ILE A 1 508 ? -12.964 -12.640 9.465 1.00 92.50 508 ILE A N 1
ATOM 4017 C CA . ILE A 1 508 ? -13.353 -11.381 10.109 1.00 92.50 508 ILE A CA 1
ATOM 4018 C C . ILE A 1 508 ? -14.462 -10.734 9.278 1.00 92.50 508 ILE A C 1
ATOM 4020 O O . ILE A 1 508 ? -14.228 -10.210 8.187 1.00 92.50 508 ILE A O 1
ATOM 4024 N N . ASN A 1 509 ? -15.676 -10.790 9.818 1.00 91.00 509 ASN A N 1
ATOM 4025 C CA . ASN A 1 509 ? -16.902 -10.274 9.226 1.00 91.00 509 ASN A CA 1
ATOM 4026 C C . ASN A 1 509 ? -17.806 -9.653 10.312 1.00 91.00 509 ASN A C 1
ATOM 4028 O O . ASN A 1 509 ? -17.485 -9.706 11.500 1.00 91.00 509 ASN A O 1
ATOM 4032 N N . ALA A 1 510 ? -18.952 -9.088 9.927 1.00 91.25 510 ALA A N 1
ATOM 4033 C CA . ALA A 1 510 ? -19.851 -8.384 10.848 1.00 91.25 510 ALA A CA 1
ATOM 4034 C C . ALA A 1 510 ? -20.361 -9.227 12.043 1.00 91.25 510 ALA A C 1
ATOM 4036 O O . ALA A 1 510 ? -20.670 -8.659 13.086 1.00 91.25 510 ALA A O 1
ATOM 4037 N N . SER A 1 511 ? -20.425 -10.562 11.929 1.00 93.56 511 SER A N 1
ATOM 4038 C CA . SER A 1 511 ? -20.832 -11.460 13.028 1.00 93.56 511 SER A CA 1
ATOM 4039 C C . SER A 1 511 ? -19.679 -11.875 13.954 1.00 93.56 511 SER A C 1
ATOM 4041 O O . SER A 1 511 ? -19.902 -12.161 15.128 1.00 93.56 511 SER A O 1
ATOM 4043 N N . THR A 1 512 ? -18.436 -11.878 13.461 1.00 94.44 512 THR A N 1
ATOM 4044 C CA . THR A 1 512 ? -17.232 -12.271 14.220 1.00 94.44 512 THR A CA 1
ATOM 4045 C C . THR A 1 512 ? -16.431 -11.076 14.749 1.00 94.44 512 THR A C 1
ATOM 4047 O O . THR A 1 512 ? -15.588 -11.245 15.634 1.00 94.44 512 THR A O 1
ATOM 4050 N N . GLY A 1 513 ? -16.705 -9.867 14.244 1.00 93.62 513 GLY A N 1
ATOM 4051 C CA . GLY A 1 513 ? -15.946 -8.639 14.487 1.00 93.62 513 GLY A CA 1
ATOM 4052 C C . GLY A 1 513 ? -15.675 -8.336 15.960 1.00 93.62 513 GLY A C 1
ATOM 4053 O O . GLY A 1 513 ? -14.519 -8.218 16.351 1.00 93.62 513 GLY A O 1
ATOM 4054 N N . GLU A 1 514 ? -16.702 -8.271 16.811 1.00 94.62 514 GLU A N 1
ATOM 4055 C CA . GLU A 1 514 ? -16.511 -7.955 18.239 1.00 94.62 514 GLU A CA 1
ATOM 4056 C C . GLU A 1 514 ? -15.719 -9.038 18.999 1.00 94.62 514 GLU A C 1
ATOM 4058 O O . GLU A 1 514 ? -14.912 -8.714 19.872 1.00 94.62 514 GLU A O 1
ATOM 4063 N N . LYS A 1 515 ? -15.857 -10.324 18.642 1.00 96.00 515 LYS A N 1
ATOM 4064 C CA . LYS A 1 515 ? -15.013 -11.400 19.201 1.00 96.00 515 LYS A CA 1
ATOM 4065 C C . LYS A 1 515 ? -13.551 -11.231 18.755 1.00 96.00 515 LYS A C 1
ATOM 4067 O O . LYS A 1 515 ? -12.656 -11.246 19.599 1.00 96.00 515 LYS A O 1
ATOM 4072 N N . ALA A 1 516 ? -13.293 -10.974 17.470 1.00 97.12 516 ALA A N 1
ATOM 4073 C CA . ALA A 1 516 ? -11.939 -10.753 16.946 1.00 97.12 516 ALA A CA 1
ATOM 4074 C C . ALA A 1 516 ? -11.271 -9.479 17.504 1.00 97.12 516 ALA A C 1
ATOM 4076 O O . ALA A 1 516 ? -10.108 -9.509 17.904 1.00 97.12 516 ALA A O 1
ATOM 4077 N N . LYS A 1 517 ? -12.018 -8.378 17.620 1.00 96.56 517 LYS A N 1
ATOM 4078 C CA . LYS A 1 517 ? -11.620 -7.130 18.295 1.00 96.56 517 LYS A CA 1
ATOM 4079 C C . LYS A 1 517 ? -11.185 -7.391 19.738 1.00 96.56 517 LYS A C 1
ATOM 4081 O O . LYS A 1 517 ? -10.132 -6.915 20.156 1.00 96.56 517 LYS A O 1
ATOM 4086 N N . ASN A 1 518 ? -11.943 -8.199 20.484 1.00 96.56 518 ASN A N 1
ATOM 4087 C CA . ASN A 1 518 ? -11.586 -8.582 21.850 1.00 96.56 518 ASN A CA 1
ATOM 4088 C C . ASN A 1 518 ? -10.325 -9.463 21.921 1.00 96.56 518 ASN A C 1
ATOM 4090 O O . ASN A 1 518 ? -9.549 -9.313 22.865 1.00 96.56 518 ASN A O 1
ATOM 4094 N N . VAL A 1 519 ? -10.053 -10.312 20.923 1.00 97.62 519 VAL A N 1
ATOM 4095 C CA . VAL A 1 519 ? -8.761 -11.020 20.804 1.00 97.62 519 VAL A CA 1
ATOM 4096 C C . VAL A 1 519 ? -7.615 -10.023 20.608 1.00 97.62 519 VAL A C 1
ATOM 4098 O O . VAL A 1 519 ? -6.647 -10.051 21.368 1.00 97.62 519 VAL A O 1
ATOM 4101 N N . VAL A 1 520 ? -7.731 -9.105 19.644 1.00 97.19 520 VAL A N 1
ATOM 4102 C CA . VAL A 1 520 ? -6.672 -8.129 19.322 1.00 97.19 520 VAL A CA 1
ATOM 4103 C C . VAL A 1 520 ? -6.429 -7.136 20.468 1.00 97.19 520 VAL A C 1
ATOM 4105 O O . VAL A 1 520 ? -5.274 -6.811 20.748 1.00 97.19 520 VAL A O 1
ATOM 4108 N N . LYS A 1 521 ? -7.478 -6.717 21.190 1.00 96.31 521 LYS A N 1
ATOM 4109 C CA . LYS A 1 521 ? -7.377 -5.827 22.363 1.00 96.31 521 LYS A CA 1
ATOM 4110 C C . LYS A 1 521 ? -6.668 -6.470 23.559 1.00 96.31 521 LYS A C 1
ATOM 4112 O O . LYS A 1 521 ? -5.995 -5.768 24.307 1.00 96.31 521 LYS A O 1
ATOM 4117 N N . ASN A 1 522 ? -6.816 -7.785 23.747 1.00 96.44 522 ASN A N 1
ATOM 4118 C CA . ASN A 1 522 ? -6.363 -8.486 24.956 1.00 96.44 522 ASN A CA 1
ATOM 4119 C C . ASN A 1 522 ? -5.167 -9.431 24.744 1.00 96.44 522 ASN A C 1
ATOM 4121 O O . ASN A 1 522 ? -4.691 -10.021 25.718 1.00 96.44 522 ASN A O 1
ATOM 4125 N N . MET A 1 523 ? -4.677 -9.609 23.510 1.00 96.00 523 MET A N 1
ATOM 4126 C CA . MET A 1 523 ? -3.527 -10.483 23.248 1.00 96.00 523 MET A CA 1
ATOM 4127 C C . MET A 1 523 ? -2.247 -9.959 23.936 1.00 96.00 523 MET A C 1
ATOM 4129 O O . MET A 1 523 ? -2.005 -8.748 23.931 1.00 96.00 523 MET A O 1
ATOM 4133 N N . PRO A 1 524 ? -1.407 -10.839 24.510 1.00 95.25 524 PRO A N 1
ATOM 4134 C CA . PRO A 1 524 ? -0.249 -10.433 25.304 1.00 95.25 524 PRO A CA 1
ATOM 4135 C C . PRO A 1 524 ? 0.958 -10.054 24.433 1.00 95.25 524 PRO A C 1
ATOM 4137 O O . PRO A 1 524 ? 1.116 -10.556 23.321 1.00 95.25 524 PRO A O 1
ATOM 4140 N N . ASN A 1 525 ? 1.895 -9.275 24.990 1.00 91.81 525 ASN A N 1
ATOM 4141 C CA . ASN A 1 525 ? 3.129 -8.811 24.319 1.00 91.81 525 ASN A CA 1
ATOM 4142 C C . ASN A 1 525 ? 4.084 -9.927 23.830 1.00 91.81 525 ASN A C 1
ATOM 4144 O O . ASN A 1 525 ? 5.077 -9.659 23.149 1.00 91.81 525 ASN A O 1
ATOM 4148 N N . PHE A 1 526 ? 3.807 -11.176 24.202 1.00 93.69 526 PHE A N 1
ATOM 4149 C CA . PHE A 1 526 ? 4.437 -12.385 23.680 1.00 93.69 526 PHE A CA 1
ATOM 4150 C C . PHE A 1 526 ? 4.098 -12.627 22.196 1.00 93.69 526 PHE A C 1
ATOM 4152 O O . PHE A 1 526 ? 4.876 -13.263 21.484 1.00 93.69 526 PHE A O 1
ATOM 4159 N N . ILE A 1 527 ? 2.968 -12.102 21.717 1.00 95.06 527 ILE A N 1
ATOM 4160 C CA . ILE A 1 527 ? 2.631 -12.097 20.295 1.00 95.06 527 ILE A CA 1
ATOM 4161 C C . ILE A 1 527 ? 3.484 -11.046 19.581 1.00 95.06 527 ILE A C 1
ATOM 4163 O O . ILE A 1 527 ? 3.600 -9.911 20.037 1.00 95.06 527 ILE A O 1
ATOM 4167 N N . LYS A 1 528 ? 4.124 -11.449 18.482 1.00 92.31 528 LYS A N 1
ATOM 4168 C CA . LYS A 1 528 ? 5.075 -10.639 17.704 1.00 92.31 528 LYS A CA 1
ATOM 4169 C C . LYS A 1 528 ? 4.642 -10.405 16.261 1.00 92.31 528 LYS A C 1
ATOM 4171 O O . LYS A 1 528 ? 5.136 -9.471 15.646 1.00 92.31 528 LYS A O 1
ATOM 4176 N N . SER A 1 529 ? 3.714 -11.198 15.738 1.00 92.94 529 SER A N 1
ATOM 4177 C CA . SER A 1 529 ? 3.104 -10.989 14.423 1.00 92.94 529 SER A CA 1
ATOM 4178 C C . SER A 1 529 ? 1.594 -11.114 14.542 1.00 92.94 529 SER A C 1
ATOM 4180 O O . SER A 1 529 ? 1.115 -12.010 15.241 1.00 92.94 529 SER A O 1
ATOM 4182 N N . LEU A 1 530 ? 0.856 -10.230 13.877 1.00 94.62 530 LEU A N 1
ATOM 4183 C CA . LEU A 1 530 ? -0.593 -10.338 13.746 1.00 94.62 530 LEU A CA 1
ATOM 4184 C C . LEU A 1 530 ? -0.968 -10.402 12.266 1.00 94.62 530 LEU A C 1
ATOM 4186 O O . LEU A 1 530 ? -0.585 -9.545 11.473 1.00 94.62 530 LEU A O 1
ATOM 4190 N N . THR A 1 531 ? -1.737 -11.420 11.898 1.00 94.50 531 THR A N 1
ATOM 4191 C CA . THR A 1 531 ? -2.321 -11.570 10.565 1.00 94.50 531 THR A CA 1
ATOM 4192 C C . THR A 1 531 ? -3.839 -11.638 10.687 1.00 94.50 531 THR A C 1
ATOM 4194 O O . THR A 1 531 ? -4.369 -12.461 11.431 1.00 94.50 531 THR A O 1
ATOM 4197 N N . LEU A 1 532 ? -4.542 -10.767 9.971 1.00 94.25 532 LEU A N 1
ATOM 4198 C CA . LEU A 1 532 ? -6.000 -10.663 9.979 1.00 94.25 532 LEU A CA 1
ATOM 4199 C C . LEU A 1 532 ? -6.526 -10.923 8.563 1.00 94.25 532 LEU A C 1
ATOM 4201 O O . LEU A 1 532 ? -6.034 -10.303 7.625 1.00 94.25 532 LEU A O 1
ATOM 4205 N N . PHE A 1 533 ? -7.508 -11.815 8.406 1.00 92.19 533 PHE A N 1
ATOM 4206 C CA . PHE A 1 533 ? -8.178 -12.074 7.124 1.00 92.19 533 PHE A CA 1
ATOM 4207 C C . PHE A 1 533 ? -9.615 -11.520 7.163 1.00 92.19 533 PHE A C 1
ATOM 4209 O O . PHE A 1 533 ? -10.469 -12.055 7.877 1.00 92.19 533 PHE A O 1
ATOM 4216 N N . TYR A 1 534 ? -9.856 -10.446 6.410 1.00 89.12 534 TYR A N 1
ATOM 4217 C CA . TYR A 1 534 ? -11.104 -9.683 6.345 1.00 89.12 534 TYR A CA 1
ATOM 4218 C C . TYR A 1 534 ? -11.951 -10.017 5.114 1.00 89.12 534 TYR A C 1
ATOM 4220 O O . TYR A 1 534 ? -11.465 -9.967 3.984 1.00 89.12 534 TYR A O 1
ATOM 4228 N N . ASP A 1 535 ? -13.255 -10.164 5.346 1.00 84.56 535 ASP A N 1
ATOM 4229 C CA . ASP A 1 535 ? -14.314 -10.099 4.329 1.00 84.56 535 ASP A CA 1
ATOM 4230 C C . ASP A 1 535 ? -15.296 -8.940 4.638 1.00 84.56 535 ASP A C 1
ATOM 4232 O O . ASP A 1 535 ? -16.500 -9.019 4.395 1.00 84.56 535 ASP A O 1
ATOM 4236 N N . TRP A 1 536 ? -14.793 -7.847 5.232 1.00 83.75 536 TRP A N 1
ATOM 4237 C CA . TRP A 1 536 ? -15.599 -6.728 5.746 1.00 83.75 536 TRP A CA 1
ATOM 4238 C C . TRP A 1 536 ? -14.837 -5.391 5.701 1.00 83.75 536 TRP A C 1
ATOM 4240 O O . TRP A 1 536 ? -13.625 -5.365 5.908 1.00 83.75 536 TRP A O 1
ATOM 4250 N N . ASN A 1 537 ? -15.544 -4.282 5.437 1.00 79.31 537 ASN A N 1
ATOM 4251 C CA . ASN A 1 537 ? -14.978 -2.923 5.358 1.00 79.31 537 ASN A CA 1
ATOM 4252 C C . ASN A 1 537 ? -15.081 -2.159 6.691 1.00 79.31 537 ASN A C 1
ATOM 4254 O O . ASN A 1 537 ? -15.489 -0.994 6.727 1.00 79.31 537 ASN A O 1
ATOM 4258 N N . ASP A 1 538 ? -14.754 -2.820 7.801 1.00 85.81 538 ASP A N 1
ATOM 4259 C CA . ASP A 1 538 ? -14.659 -2.149 9.094 1.00 85.81 538 ASP A CA 1
ATOM 4260 C C . ASP A 1 538 ? -13.334 -2.466 9.804 1.00 85.81 538 ASP A C 1
ATOM 4262 O O . ASP A 1 538 ? -13.070 -3.628 10.118 1.00 85.81 538 ASP A O 1
ATOM 4266 N N . PRO A 1 539 ? -12.485 -1.457 10.075 1.00 89.44 539 PRO A N 1
ATOM 4267 C CA . PRO A 1 539 ? -11.201 -1.660 10.727 1.00 89.44 539 PRO A CA 1
ATOM 4268 C C . PRO A 1 539 ? -11.309 -1.857 12.248 1.00 89.44 539 PRO A C 1
ATOM 4270 O O . PRO A 1 539 ? -10.267 -1.959 12.892 1.00 89.44 539 PRO A O 1
ATOM 4273 N N . VAL A 1 540 ? -12.505 -1.922 12.853 1.00 90.50 540 VAL A N 1
ATOM 4274 C CA . VAL A 1 540 ? -12.702 -2.064 14.313 1.00 90.50 540 VAL A CA 1
ATOM 4275 C C . VAL A 1 540 ? -11.816 -3.143 14.958 1.00 90.50 540 VAL A C 1
ATOM 4277 O O . VAL A 1 540 ? -11.300 -2.943 16.059 1.00 90.50 540 VAL A O 1
ATOM 4280 N N . VAL A 1 541 ? -11.563 -4.255 14.258 1.00 94.69 541 VAL A N 1
ATOM 4281 C CA . VAL A 1 541 ? -10.706 -5.350 14.745 1.00 94.69 541 VAL A CA 1
ATOM 4282 C C . VAL A 1 541 ? -9.223 -4.974 14.777 1.00 94.69 541 VAL A C 1
ATOM 4284 O O . VAL A 1 541 ? -8.532 -5.347 15.720 1.00 94.69 541 VAL A O 1
ATOM 4287 N N . VAL A 1 542 ? -8.717 -4.222 13.795 1.00 93.19 542 VAL A N 1
ATOM 4288 C CA . VAL A 1 542 ? -7.316 -3.763 13.781 1.00 93.19 542 VAL A CA 1
ATOM 4289 C C . VAL A 1 542 ? -7.122 -2.492 14.616 1.00 93.19 542 VAL A C 1
ATOM 4291 O O . VAL A 1 542 ? -6.100 -2.357 15.287 1.00 93.19 542 VAL A O 1
ATOM 4294 N N . HIS A 1 543 ? -8.119 -1.603 14.677 1.00 92.88 543 HIS A N 1
ATOM 4295 C CA . HIS A 1 543 ? -8.121 -0.430 15.561 1.00 92.88 543 HIS A CA 1
ATOM 4296 C C . HIS A 1 543 ? -7.994 -0.816 17.044 1.00 92.88 543 HIS A C 1
ATOM 4298 O O . HIS A 1 543 ? -7.405 -0.066 17.817 1.00 92.88 543 HIS A O 1
ATOM 4304 N N . ALA A 1 544 ? -8.423 -2.022 17.434 1.00 94.12 544 ALA A N 1
ATOM 4305 C CA . ALA A 1 544 ? -8.199 -2.575 18.771 1.00 94.12 544 ALA A CA 1
ATOM 4306 C C . ALA A 1 544 ? -6.709 -2.685 19.189 1.00 94.12 544 ALA A C 1
ATOM 4308 O O . ALA A 1 544 ? -6.424 -2.823 20.378 1.00 94.12 544 ALA A O 1
ATOM 4309 N N . LEU A 1 545 ? -5.751 -2.582 18.253 1.00 92.62 545 LEU A N 1
ATOM 4310 C CA . LEU A 1 545 ? -4.320 -2.438 18.567 1.00 92.62 545 LEU A CA 1
ATOM 4311 C C . LEU A 1 545 ? -3.978 -1.103 19.245 1.00 92.62 545 LEU A C 1
ATOM 4313 O O . LEU A 1 545 ? -3.006 -1.034 19.997 1.00 92.62 545 LEU A O 1
ATOM 4317 N N . ILE A 1 546 ? -4.753 -0.043 18.994 1.00 90.19 546 ILE A N 1
ATOM 4318 C CA . ILE A 1 546 ? -4.554 1.268 19.630 1.00 90.19 546 ILE A CA 1
ATOM 4319 C C . ILE A 1 546 ? -4.806 1.135 21.141 1.00 90.19 546 ILE A C 1
ATOM 4321 O O . ILE A 1 546 ? -4.001 1.622 21.938 1.00 90.19 546 ILE A O 1
ATOM 4325 N N . ASP A 1 547 ? -5.847 0.386 21.512 1.00 90.44 547 ASP A N 1
ATOM 4326 C CA . ASP A 1 547 ? -6.281 0.112 22.888 1.00 90.44 547 ASP A CA 1
ATOM 4327 C C . ASP A 1 547 ? -5.434 -0.930 23.642 1.00 90.44 547 ASP A C 1
ATOM 4329 O O . ASP A 1 547 ? -5.516 -1.007 24.870 1.00 90.44 547 ASP A O 1
ATOM 4333 N N . ASN A 1 548 ? -4.674 -1.786 22.947 1.00 93.56 548 ASN A N 1
ATOM 4334 C CA . ASN A 1 548 ? -3.986 -2.903 23.596 1.00 93.56 548 ASN A CA 1
ATOM 4335 C C . ASN A 1 548 ? -2.740 -2.426 24.363 1.00 93.56 548 ASN A C 1
ATOM 4337 O O . ASN A 1 548 ? -1.650 -2.309 23.804 1.00 93.56 548 ASN A O 1
ATOM 4341 N N . LEU A 1 549 ? -2.898 -2.236 25.677 1.00 89.94 549 LEU A N 1
ATOM 4342 C CA . LEU A 1 549 ? -1.861 -1.773 26.612 1.00 89.94 549 LEU A CA 1
ATOM 4343 C C . LEU A 1 549 ? -0.606 -2.667 26.686 1.00 89.94 549 LEU A C 1
ATOM 4345 O O . LEU A 1 549 ? 0.413 -2.246 27.235 1.00 89.94 549 LEU A O 1
ATOM 4349 N N . ASN A 1 550 ? -0.643 -3.887 26.136 1.00 90.56 550 ASN A N 1
ATOM 4350 C CA . ASN A 1 550 ? 0.547 -4.730 26.004 1.00 90.56 550 ASN A CA 1
ATOM 4351 C C . ASN A 1 550 ? 1.529 -4.210 24.940 1.00 90.56 550 ASN A C 1
ATOM 4353 O O . ASN A 1 550 ? 2.697 -4.609 24.968 1.00 90.56 550 ASN A O 1
ATOM 4357 N N . PHE A 1 551 ? 1.069 -3.349 24.024 1.00 90.19 551 PHE A N 1
ATOM 4358 C CA . PHE A 1 551 ? 1.846 -2.819 22.909 1.00 90.19 551 PHE A CA 1
ATOM 4359 C C . PHE A 1 551 ? 1.958 -1.291 22.962 1.00 90.19 551 PHE A C 1
ATOM 4361 O O . PHE A 1 551 ? 1.023 -0.578 23.319 1.00 90.19 551 PHE A O 1
ATOM 4368 N N . ASN A 1 552 ? 3.125 -0.771 22.590 1.00 82.62 552 ASN A N 1
ATOM 4369 C CA . ASN A 1 552 ? 3.425 0.660 22.598 1.00 82.62 552 ASN A CA 1
ATOM 4370 C C . ASN A 1 552 ? 4.260 1.062 21.370 1.00 82.62 552 ASN A C 1
ATOM 4372 O O . ASN A 1 552 ? 4.395 0.289 20.424 1.00 82.62 552 ASN A O 1
ATOM 4376 N N . THR A 1 553 ? 4.776 2.291 21.365 1.00 73.94 553 THR A N 1
ATOM 4377 C CA . THR A 1 553 ? 5.538 2.881 20.250 1.00 73.94 553 THR A CA 1
ATOM 4378 C C . THR A 1 553 ? 7.061 2.848 20.463 1.00 73.94 553 THR A C 1
ATOM 4380 O O . THR A 1 553 ? 7.779 3.528 19.735 1.00 73.94 553 THR A O 1
ATOM 4383 N N . THR A 1 554 ? 7.565 2.139 21.485 1.00 74.19 554 THR A N 1
ATOM 4384 C CA . THR A 1 554 ? 8.959 2.259 21.969 1.00 74.19 554 THR A CA 1
ATOM 4385 C C . THR A 1 554 ? 9.704 0.928 22.059 1.00 74.19 554 THR A C 1
ATOM 4387 O O . THR A 1 554 ? 10.712 0.739 21.387 1.00 74.19 554 THR A O 1
ATOM 4390 N N . ASP A 1 555 ? 9.226 0.012 22.900 1.00 70.19 555 ASP A N 1
ATOM 4391 C CA . ASP A 1 555 ? 9.918 -1.223 23.314 1.00 70.19 555 ASP A CA 1
ATOM 4392 C C . ASP A 1 555 ? 9.041 -2.478 23.157 1.00 70.19 555 ASP A C 1
ATOM 4394 O O . ASP A 1 555 ? 9.531 -3.608 23.197 1.00 70.19 555 ASP A O 1
ATOM 4398 N N . LYS A 1 556 ? 7.733 -2.283 22.957 1.00 75.94 556 LYS A N 1
ATOM 4399 C CA . LYS A 1 556 ? 6.711 -3.329 22.836 1.00 75.94 556 LYS A CA 1
ATOM 4400 C C . LYS A 1 556 ? 5.892 -3.118 21.564 1.00 75.94 556 LYS A C 1
ATOM 4402 O O . LYS A 1 556 ? 4.669 -3.081 21.608 1.00 75.94 556 LYS A O 1
ATOM 4407 N N . THR A 1 557 ? 6.549 -2.963 20.423 1.00 80.44 557 THR A N 1
ATOM 4408 C CA . THR A 1 557 ? 5.873 -3.012 19.120 1.00 80.44 557 THR A CA 1
ATOM 4409 C C . THR A 1 557 ? 5.599 -4.462 18.697 1.00 80.44 557 THR A C 1
ATOM 4411 O O . THR A 1 557 ? 6.284 -5.404 19.114 1.00 80.44 557 THR A O 1
ATOM 4414 N N . LEU A 1 558 ? 4.592 -4.656 17.842 1.00 88.19 558 LEU A N 1
ATOM 4415 C CA . LEU A 1 558 ? 4.527 -5.828 16.967 1.00 88.19 558 LEU A CA 1
ATOM 4416 C C . LEU A 1 558 ? 5.672 -5.754 15.941 1.00 88.19 558 LEU A C 1
ATOM 4418 O O . LEU A 1 558 ? 6.057 -4.672 15.504 1.00 88.19 558 LEU A O 1
ATOM 4422 N N . VAL A 1 559 ? 6.204 -6.904 15.535 1.00 86.69 559 VAL A N 1
ATOM 4423 C CA . VAL A 1 559 ? 7.250 -7.012 14.502 1.00 86.69 559 VAL A CA 1
ATOM 4424 C C . VAL A 1 559 ? 6.640 -6.988 13.097 1.00 86.69 559 VAL A C 1
ATOM 4426 O O . VAL A 1 559 ? 7.267 -6.485 12.175 1.00 86.69 559 VAL A O 1
ATOM 4429 N N . GLU A 1 560 ? 5.425 -7.516 12.932 1.00 88.06 560 GLU A N 1
ATOM 4430 C CA . GLU A 1 560 ? 4.734 -7.622 11.642 1.00 88.06 560 GLU A CA 1
ATOM 4431 C C . GLU A 1 560 ? 3.211 -7.489 11.835 1.00 88.06 560 GLU A C 1
ATOM 4433 O O . GLU A 1 560 ? 2.648 -8.040 12.786 1.00 88.06 560 GLU A O 1
ATOM 4438 N N . LEU A 1 561 ? 2.547 -6.772 10.923 1.00 90.25 561 LEU A N 1
ATOM 4439 C CA . LEU A 1 561 ? 1.088 -6.687 10.816 1.00 90.25 561 LEU A CA 1
ATOM 4440 C C . LEU A 1 561 ? 0.676 -6.870 9.353 1.00 90.25 561 LEU A C 1
ATOM 4442 O O . LEU A 1 561 ? 1.079 -6.079 8.498 1.00 90.25 561 LEU A O 1
ATOM 4446 N N . ASN A 1 562 ? -0.162 -7.874 9.096 1.00 89.25 562 ASN A N 1
ATOM 4447 C CA . ASN A 1 562 ? -0.720 -8.173 7.779 1.00 89.25 562 ASN A CA 1
ATOM 4448 C C . ASN A 1 562 ? -2.256 -8.123 7.833 1.00 89.25 562 ASN A C 1
ATOM 4450 O O . ASN A 1 562 ? -2.864 -8.777 8.685 1.00 89.25 562 ASN A O 1
ATOM 4454 N N . LEU A 1 563 ? -2.881 -7.370 6.927 1.00 89.44 563 LEU A N 1
ATOM 4455 C CA . LEU A 1 563 ? -4.331 -7.189 6.828 1.00 89.44 563 LEU A CA 1
ATOM 4456 C C . LEU A 1 563 ? -4.807 -7.705 5.466 1.00 89.44 563 LEU A C 1
ATOM 4458 O O . LEU A 1 563 ? -4.952 -6.939 4.517 1.00 89.44 563 LEU A O 1
ATOM 4462 N N . TYR A 1 564 ? -5.016 -9.012 5.350 1.00 87.62 564 TYR A N 1
ATOM 4463 C CA . TYR A 1 564 ? -5.486 -9.612 4.105 1.00 87.62 564 TYR A CA 1
ATOM 4464 C C . TYR A 1 564 ? -6.979 -9.368 3.908 1.00 87.62 564 TYR A C 1
ATOM 4466 O O . TYR A 1 564 ? -7.757 -9.398 4.860 1.00 87.62 564 TYR A O 1
ATOM 4474 N N . THR A 1 565 ? -7.364 -9.092 2.666 1.00 82.81 565 THR A N 1
ATOM 4475 C CA . THR A 1 565 ? -8.688 -8.581 2.279 1.00 82.81 565 THR A CA 1
ATOM 4476 C C . THR A 1 565 ? -9.197 -9.284 1.024 1.00 82.81 565 THR A C 1
ATOM 4478 O O . THR A 1 565 ? -8.422 -9.940 0.327 1.00 82.81 565 THR A O 1
ATOM 4481 N N . ASP A 1 566 ? -10.506 -9.189 0.757 1.00 72.31 566 ASP A N 1
ATOM 4482 C CA . ASP A 1 566 ? -11.170 -9.861 -0.375 1.00 72.31 566 ASP A CA 1
ATOM 4483 C C . ASP A 1 566 ? -10.913 -11.383 -0.438 1.00 72.31 566 ASP A C 1
ATOM 4485 O O . ASP A 1 566 ? -10.966 -11.999 -1.507 1.00 72.31 566 ASP A O 1
ATOM 4489 N N . VAL A 1 567 ? -10.642 -11.997 0.719 1.00 71.31 567 VAL A N 1
ATOM 4490 C CA . VAL A 1 567 ? -10.068 -13.348 0.864 1.00 71.31 567 VAL A CA 1
ATOM 4491 C C . VAL A 1 567 ? -11.015 -14.476 0.431 1.00 71.31 567 VAL A C 1
ATOM 4493 O O . VAL A 1 567 ? -10.585 -15.621 0.276 1.00 71.31 567 VAL A O 1
ATOM 4496 N N . SER A 1 568 ? -12.283 -14.137 0.185 1.00 68.19 568 SER A N 1
ATOM 4497 C CA . SER A 1 568 ? -13.341 -14.985 -0.377 1.00 68.19 568 SER A CA 1
ATOM 4498 C C . SER A 1 568 ? -13.569 -14.838 -1.896 1.00 68.19 568 SER A C 1
ATOM 4500 O O . SER A 1 568 ? -14.242 -15.680 -2.491 1.00 68.19 568 SER A O 1
ATOM 4502 N N . ARG A 1 569 ? -13.031 -13.801 -2.562 1.00 66.44 569 ARG A N 1
ATOM 4503 C CA . ARG A 1 569 ? -13.262 -13.540 -4.007 1.00 66.44 569 ARG A CA 1
ATOM 4504 C C . ARG A 1 569 ? -12.373 -14.410 -4.905 1.00 66.44 569 ARG A C 1
ATOM 4506 O O . ARG A 1 569 ? -11.373 -14.940 -4.437 1.00 66.44 569 ARG A O 1
ATOM 4513 N N . ASN A 1 570 ? -12.653 -14.535 -6.204 1.00 58.31 570 ASN A N 1
ATOM 4514 C CA . ASN A 1 570 ? -11.710 -15.194 -7.127 1.00 58.31 570 ASN A CA 1
ATOM 4515 C C . ASN A 1 570 ? -10.470 -14.307 -7.377 1.00 58.31 570 ASN A C 1
ATOM 4517 O O . ASN A 1 570 ? -10.630 -13.095 -7.485 1.00 58.31 570 ASN A O 1
ATOM 4521 N N . ILE A 1 571 ? -9.264 -14.869 -7.542 1.00 53.56 571 ILE A N 1
ATOM 4522 C CA . ILE A 1 571 ? -8.029 -14.091 -7.795 1.00 53.56 571 ILE A CA 1
ATOM 4523 C C . ILE A 1 571 ? -8.155 -13.102 -8.971 1.00 53.56 571 ILE A C 1
ATOM 4525 O O . ILE A 1 571 ? -7.704 -11.964 -8.871 1.00 53.56 571 ILE A O 1
ATOM 4529 N N . ASN A 1 572 ? -8.873 -13.475 -10.037 1.00 50.97 572 ASN A N 1
ATOM 4530 C CA . ASN A 1 572 ? -9.107 -12.618 -11.208 1.00 50.97 572 ASN A CA 1
ATOM 4531 C C . ASN A 1 572 ? -10.093 -11.459 -10.934 1.00 50.97 572 ASN A C 1
ATOM 4533 O O . ASN A 1 572 ? -10.231 -10.550 -11.751 1.00 50.97 572 ASN A O 1
ATOM 4537 N N . GLN A 1 573 ? -10.782 -11.497 -9.789 1.00 49.28 573 GLN A N 1
ATOM 4538 C CA . GLN A 1 573 ? -11.665 -10.456 -9.251 1.00 49.28 573 GLN A CA 1
ATOM 4539 C C . GLN A 1 573 ? -11.031 -9.704 -8.059 1.00 49.28 573 GLN A C 1
ATOM 4541 O O . GLN A 1 573 ? -11.609 -8.721 -7.592 1.00 49.28 573 GLN A O 1
ATOM 4546 N N . ARG A 1 574 ? -9.870 -10.162 -7.561 1.00 53.59 574 ARG A N 1
ATOM 4547 C CA . ARG A 1 574 ? -9.017 -9.459 -6.585 1.00 53.59 574 ARG A CA 1
ATOM 4548 C C . ARG A 1 574 ? -8.100 -8.462 -7.317 1.00 53.59 574 ARG A C 1
ATOM 4550 O O . ARG A 1 574 ? -8.355 -8.084 -8.462 1.00 53.59 574 ARG A O 1
ATOM 4557 N N . ASN A 1 575 ? -7.051 -7.992 -6.642 1.00 46.16 575 ASN A N 1
ATOM 4558 C CA . ASN A 1 575 ? -6.177 -6.909 -7.092 1.00 46.16 575 ASN A CA 1
ATOM 4559 C C . ASN A 1 575 ? -5.189 -7.358 -8.198 1.00 46.16 575 ASN A C 1
ATOM 4561 O O . ASN A 1 575 ? -3.994 -7.537 -7.969 1.00 46.16 575 ASN A O 1
ATOM 4565 N N . THR A 1 576 ? -5.702 -7.600 -9.411 1.00 38.31 576 THR A N 1
ATOM 4566 C CA . THR A 1 576 ? -4.914 -8.076 -10.568 1.00 38.31 576 THR A CA 1
ATOM 4567 C C . THR A 1 576 ? -3.918 -7.039 -11.100 1.00 38.31 576 THR A C 1
ATOM 4569 O O . THR A 1 576 ? -2.857 -7.411 -11.597 1.00 38.31 576 THR A O 1
ATOM 4572 N N . ALA A 1 577 ? -4.220 -5.749 -10.932 1.00 40.97 577 ALA A N 1
ATOM 4573 C CA . ALA A 1 577 ? -3.264 -4.643 -10.993 1.00 40.97 577 ALA A CA 1
ATOM 4574 C C . ALA A 1 577 ? -2.982 -4.142 -9.567 1.00 40.97 577 ALA A C 1
ATOM 4576 O O . ALA A 1 577 ? -3.828 -4.298 -8.695 1.00 40.97 577 ALA A O 1
ATOM 4577 N N . VAL A 1 578 ? -1.845 -3.488 -9.316 1.00 46.88 578 VAL A N 1
ATOM 4578 C CA . VAL A 1 578 ? -1.410 -3.035 -7.967 1.00 46.88 578 VAL A CA 1
ATOM 4579 C C . VAL A 1 578 ? -2.169 -1.771 -7.489 1.00 46.88 578 VAL A C 1
ATOM 4581 O O . VAL A 1 578 ? -1.679 -1.000 -6.667 1.00 46.88 578 VAL A O 1
ATOM 4584 N N . GLU A 1 579 ? -3.364 -1.515 -8.029 1.00 43.41 579 GLU A N 1
ATOM 4585 C CA . GLU A 1 579 ? -3.998 -0.184 -8.059 1.00 43.41 579 GLU A CA 1
ATOM 4586 C C . GLU A 1 579 ? -5.488 -0.157 -7.685 1.00 43.41 579 GLU A C 1
ATOM 4588 O O . GLU A 1 579 ? -6.040 0.924 -7.486 1.00 43.41 579 GLU A O 1
ATOM 4593 N N . ARG A 1 580 ? -6.177 -1.303 -7.574 1.00 44.97 580 ARG A N 1
ATOM 4594 C CA . ARG A 1 580 ? -7.587 -1.307 -7.150 1.00 44.97 580 ARG A CA 1
ATOM 4595 C C . ARG A 1 580 ? -7.712 -1.359 -5.629 1.00 44.97 580 ARG A C 1
ATOM 4597 O O . ARG A 1 580 ? -6.838 -1.836 -4.909 1.00 44.97 580 ARG A O 1
ATOM 4604 N N . ALA A 1 581 ? -8.830 -0.822 -5.150 1.00 48.06 581 ALA A N 1
ATOM 4605 C CA . ALA A 1 581 ? -9.150 -0.748 -3.733 1.00 48.06 581 ALA A CA 1
ATOM 4606 C C . ALA A 1 581 ? -9.593 -2.111 -3.187 1.00 48.06 581 ALA A C 1
ATOM 4608 O O . ALA A 1 581 ? -10.454 -2.770 -3.772 1.00 48.06 581 ALA A O 1
ATOM 4609 N N . THR A 1 582 ? -9.022 -2.488 -2.047 1.00 63.66 582 THR A N 1
ATOM 4610 C CA . THR A 1 582 ? -9.361 -3.683 -1.267 1.00 63.66 582 THR A CA 1
ATOM 4611 C C . THR A 1 582 ? -10.670 -3.523 -0.489 1.00 63.66 582 THR A C 1
ATOM 4613 O O . THR A 1 582 ? -11.128 -2.403 -0.266 1.00 63.66 582 THR A O 1
ATOM 4616 N N . SER A 1 583 ? -11.260 -4.624 -0.005 1.00 69.50 583 SER A N 1
ATOM 4617 C CA . SER A 1 583 ? -12.495 -4.592 0.799 1.00 69.50 583 SER A CA 1
ATOM 4618 C C . SER A 1 583 ? -12.385 -3.716 2.044 1.00 69.50 583 SER A C 1
ATOM 4620 O O . SER A 1 583 ? -13.383 -3.126 2.439 1.00 69.50 583 SER A O 1
ATOM 4622 N N . LEU A 1 584 ? -11.200 -3.627 2.656 1.00 81.88 584 LEU A N 1
ATOM 4623 C CA . LEU A 1 584 ? -10.888 -2.670 3.714 1.00 81.88 584 LEU A CA 1
ATOM 4624 C C . LEU A 1 584 ? -10.128 -1.488 3.098 1.00 81.88 584 LEU A C 1
ATOM 4626 O O . LEU A 1 584 ? -8.993 -1.662 2.652 1.00 81.88 584 LEU A O 1
ATOM 4630 N N . THR A 1 585 ? -10.745 -0.302 3.072 1.00 81.38 585 THR A N 1
ATOM 4631 C CA . THR A 1 585 ? -10.150 0.913 2.466 1.00 81.38 585 THR A CA 1
ATOM 4632 C C . THR A 1 585 ? -9.721 1.972 3.481 1.00 81.38 585 THR A C 1
ATOM 4634 O O . THR A 1 585 ? -9.097 2.960 3.087 1.00 81.38 585 THR A O 1
ATOM 4637 N N . ARG A 1 586 ? -10.067 1.801 4.767 1.00 86.62 586 ARG A N 1
ATOM 4638 C CA . ARG A 1 586 ? -9.939 2.826 5.816 1.00 86.62 586 ARG A CA 1
ATOM 4639 C C . ARG A 1 586 ? -9.117 2.358 7.023 1.00 86.62 586 ARG A C 1
ATOM 4641 O O . ARG A 1 586 ? -9.301 1.229 7.472 1.00 86.62 586 ARG A O 1
ATOM 4648 N N . ILE A 1 587 ? -8.241 3.220 7.555 1.00 89.12 587 ILE A N 1
ATOM 4649 C CA . ILE A 1 587 ? -7.417 2.938 8.750 1.00 89.12 587 ILE A CA 1
ATOM 4650 C C . ILE A 1 587 ? -7.106 4.199 9.571 1.00 89.12 587 ILE A C 1
ATOM 4652 O O . ILE A 1 587 ? -6.887 5.271 9.008 1.00 89.12 587 ILE A O 1
ATOM 4656 N N . ASP A 1 588 ? -7.012 4.053 10.893 1.00 91.06 588 ASP A N 1
ATOM 4657 C CA . ASP A 1 588 ? -6.386 5.010 11.811 1.00 91.06 588 ASP A CA 1
ATOM 4658 C C . ASP A 1 588 ? -4.870 4.712 11.914 1.00 91.06 588 ASP A C 1
ATOM 4660 O O . ASP A 1 588 ? -4.484 3.639 12.393 1.00 91.06 588 ASP A O 1
ATOM 4664 N N . PRO A 1 589 ? -3.967 5.617 11.479 1.00 88.75 589 PRO A N 1
ATOM 4665 C CA . PRO A 1 589 ? -2.531 5.346 11.411 1.00 88.75 589 PRO A CA 1
ATOM 4666 C C . PRO A 1 589 ? -1.856 5.063 12.755 1.00 88.75 589 PRO A C 1
ATOM 4668 O O . PRO A 1 589 ? -0.743 4.534 12.755 1.00 88.75 589 PRO A O 1
ATOM 4671 N N . ARG A 1 590 ? -2.505 5.351 13.897 1.00 88.25 590 ARG A N 1
ATOM 4672 C CA . ARG A 1 590 ? -1.989 4.970 15.224 1.00 88.25 590 ARG A CA 1
ATOM 4673 C C . ARG A 1 590 ? -1.849 3.452 15.362 1.00 88.25 590 ARG A C 1
ATOM 4675 O O . ARG A 1 590 ? -0.947 3.003 16.066 1.00 88.25 590 ARG A O 1
ATOM 4682 N N . VAL A 1 591 ? -2.625 2.666 14.602 1.00 89.81 591 VAL A N 1
ATOM 4683 C CA . VAL A 1 591 ? -2.391 1.224 14.388 1.00 89.81 591 VAL A CA 1
ATOM 4684 C C . VAL A 1 591 ? -0.931 0.956 14.024 1.00 89.81 591 VAL A C 1
ATOM 4686 O O . VAL A 1 591 ? -0.244 0.213 14.718 1.00 89.81 591 VAL A O 1
ATOM 4689 N N . TYR A 1 592 ? -0.420 1.605 12.977 1.00 86.25 592 TYR A N 1
ATOM 4690 C CA . TYR A 1 592 ? 0.931 1.374 12.460 1.00 86.25 592 TYR A CA 1
ATOM 4691 C C . TYR A 1 592 ? 2.031 2.126 13.223 1.00 86.25 592 TYR A C 1
ATOM 4693 O O . TYR A 1 592 ? 3.204 2.013 12.874 1.00 86.25 592 TYR A O 1
ATOM 4701 N N . GLN A 1 593 ? 1.680 2.829 14.302 1.00 81.44 593 GLN A N 1
ATOM 4702 C CA . GLN A 1 593 ? 2.634 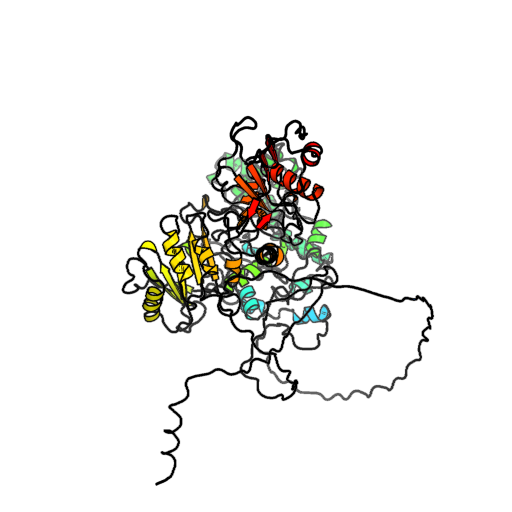3.280 15.320 1.00 81.44 593 GLN A CA 1
ATOM 4703 C C . GLN A 1 593 ? 2.896 2.187 16.380 1.00 81.44 593 GLN A C 1
ATOM 4705 O O . GLN A 1 593 ? 3.907 2.244 17.075 1.00 81.44 593 GLN A O 1
ATOM 4710 N N . ARG A 1 594 ? 2.028 1.165 16.490 1.00 83.94 594 ARG A N 1
ATOM 4711 C CA . ARG A 1 594 ? 2.209 -0.016 17.364 1.00 83.94 594 ARG A CA 1
ATOM 4712 C C . ARG A 1 594 ? 3.022 -1.147 16.714 1.00 83.94 594 ARG A C 1
ATOM 4714 O O . ARG A 1 594 ? 3.213 -2.191 17.336 1.00 83.94 594 ARG A O 1
ATOM 4721 N N . VAL A 1 595 ? 3.468 -0.985 15.467 1.00 81.69 595 VAL A N 1
ATOM 4722 C CA . VAL A 1 595 ? 4.079 -2.048 14.650 1.00 81.69 595 VAL A CA 1
ATOM 4723 C C . VAL A 1 595 ? 5.344 -1.524 13.969 1.00 81.69 595 VAL A C 1
ATOM 4725 O O . VAL A 1 595 ? 5.344 -0.420 13.427 1.00 81.69 595 VAL A O 1
ATOM 4728 N N . ASN A 1 596 ? 6.398 -2.336 13.935 1.00 65.38 596 ASN A N 1
ATOM 4729 C CA . ASN A 1 596 ? 7.480 -2.187 12.961 1.00 65.38 596 ASN A CA 1
ATOM 4730 C C . ASN A 1 596 ? 6.897 -2.351 11.528 1.00 65.38 596 ASN A C 1
ATOM 4732 O O . ASN A 1 596 ? 5.860 -3.004 11.377 1.00 65.38 596 ASN A O 1
ATOM 4736 N N . PRO A 1 597 ? 7.461 -1.737 10.469 1.00 58.34 597 PRO A N 1
ATOM 4737 C CA . PRO A 1 597 ? 6.770 -1.646 9.181 1.00 58.34 597 PRO A CA 1
ATOM 4738 C C . PRO A 1 597 ? 6.478 -3.023 8.564 1.00 58.34 597 PRO A C 1
ATOM 4740 O O . PRO A 1 597 ? 7.287 -3.944 8.647 1.00 58.34 597 PRO A O 1
ATOM 4743 N N . GLY A 1 598 ? 5.288 -3.140 7.968 1.00 57.31 598 GLY A N 1
ATOM 4744 C CA . GLY A 1 598 ? 4.727 -4.403 7.490 1.00 57.31 598 GLY A CA 1
ATOM 4745 C C . GLY A 1 598 ? 5.404 -4.982 6.245 1.00 57.31 598 GLY A C 1
ATOM 4746 O O . GLY A 1 598 ? 6.297 -4.385 5.639 1.00 57.31 598 GLY A O 1
ATOM 4747 N N . ALA A 1 599 ? 4.945 -6.173 5.865 1.00 56.78 599 ALA A N 1
ATOM 4748 C CA . ALA A 1 599 ? 5.511 -6.930 4.762 1.00 56.78 599 ALA A CA 1
ATOM 4749 C C . ALA A 1 599 ? 5.048 -6.461 3.372 1.00 56.78 599 ALA A C 1
ATOM 4751 O O . ALA A 1 599 ? 3.923 -5.986 3.189 1.00 56.78 599 ALA A O 1
ATOM 4752 N N . TYR A 1 600 ? 5.905 -6.702 2.379 1.00 60.38 600 TYR A N 1
ATOM 4753 C CA . TYR A 1 600 ? 5.629 -6.498 0.958 1.00 60.38 600 TYR A CA 1
ATOM 4754 C C . TYR A 1 600 ? 4.741 -7.643 0.423 1.00 60.38 600 TYR A C 1
ATOM 4756 O O . TYR A 1 600 ? 5.229 -8.581 -0.191 1.00 60.38 600 TYR A O 1
ATOM 4764 N N . ASP A 1 601 ? 3.433 -7.593 0.698 1.00 66.12 601 ASP A N 1
ATOM 4765 C CA . ASP A 1 601 ? 2.415 -8.524 0.162 1.00 66.12 601 ASP A CA 1
ATOM 4766 C C . ASP A 1 601 ? 1.273 -7.741 -0.542 1.00 66.12 601 ASP A C 1
ATOM 4768 O O . ASP A 1 601 ? 0.087 -7.926 -0.252 1.00 66.12 601 ASP A O 1
ATOM 4772 N N . TYR A 1 602 ? 1.623 -6.772 -1.397 1.00 61.91 602 TYR A N 1
ATOM 4773 C CA . TYR A 1 602 ? 0.735 -5.680 -1.833 1.00 61.91 602 TYR A CA 1
ATOM 4774 C C . TYR A 1 602 ? -0.480 -6.078 -2.694 1.00 61.91 602 TYR A C 1
ATOM 4776 O O . TYR A 1 602 ? -1.452 -5.322 -2.718 1.00 61.91 602 TYR A O 1
ATOM 4784 N N . LYS A 1 603 ? -0.494 -7.235 -3.372 1.00 62.50 603 LYS A N 1
ATOM 4785 C CA . LYS A 1 603 ? -1.712 -7.719 -4.059 1.00 62.50 603 LYS A CA 1
ATOM 4786 C C . LYS A 1 603 ? -2.812 -8.211 -3.107 1.00 62.50 603 LYS A C 1
ATOM 4788 O O . LYS A 1 603 ? -3.948 -8.381 -3.546 1.00 62.50 603 LYS A O 1
ATOM 4793 N N . TYR A 1 604 ? -2.491 -8.442 -1.831 1.00 65.56 604 TYR A N 1
ATOM 4794 C CA . TYR A 1 604 ? -3.390 -9.092 -0.865 1.00 65.56 604 TYR A CA 1
ATOM 4795 C C . TYR A 1 604 ? -3.586 -8.282 0.425 1.00 65.56 604 TYR A C 1
ATOM 4797 O O . TYR A 1 604 ? -4.645 -8.363 1.051 1.00 65.56 604 TYR A O 1
ATOM 4805 N N . ASN A 1 605 ? -2.557 -7.545 0.851 1.00 74.50 605 ASN A N 1
ATOM 4806 C CA . ASN A 1 605 ? -2.576 -6.685 2.034 1.00 74.50 605 ASN A CA 1
ATOM 4807 C C . ASN A 1 605 ? -3.383 -5.402 1.746 1.00 74.50 605 ASN A C 1
ATOM 4809 O O . ASN A 1 605 ? -3.334 -4.881 0.632 1.00 74.50 605 ASN A O 1
ATOM 4813 N N . ALA A 1 606 ? -4.121 -4.898 2.734 1.00 78.81 606 ALA A N 1
ATOM 4814 C CA . ALA A 1 606 ? -5.023 -3.761 2.565 1.00 78.81 606 ALA A CA 1
ATOM 4815 C C . ALA A 1 606 ? -4.297 -2.486 2.091 1.00 78.81 606 ALA A C 1
ATOM 4817 O O . ALA A 1 606 ? -3.244 -2.117 2.619 1.00 78.81 606 ALA A O 1
ATOM 4818 N N . ILE A 1 607 ? -4.902 -1.787 1.126 1.00 79.38 607 ILE A N 1
ATOM 4819 C CA . ILE A 1 607 ? -4.427 -0.499 0.608 1.00 79.38 607 ILE A CA 1
ATOM 4820 C C . ILE A 1 607 ? -5.448 0.574 0.988 1.00 79.38 607 ILE A C 1
ATOM 4822 O O . ILE A 1 607 ? -6.612 0.529 0.581 1.00 79.38 607 ILE A O 1
ATOM 4826 N N . PHE A 1 608 ? -5.017 1.556 1.777 1.00 84.06 608 PHE A N 1
ATOM 4827 C CA . PHE A 1 608 ? -5.916 2.541 2.363 1.00 84.06 608 PHE A CA 1
ATOM 4828 C C . PHE A 1 608 ? -6.103 3.735 1.427 1.00 84.06 608 PHE A C 1
ATOM 4830 O O . PHE A 1 608 ? -5.199 4.548 1.229 1.00 84.06 608 PHE A O 1
ATOM 4837 N N . LEU A 1 609 ? -7.311 3.872 0.876 1.00 85.38 609 LEU A N 1
ATOM 4838 C CA . LEU A 1 609 ? -7.746 5.105 0.213 1.00 85.38 609 LEU A CA 1
ATOM 4839 C C . LEU A 1 609 ? -8.105 6.202 1.222 1.00 85.38 609 LEU A C 1
ATOM 4841 O O . LEU A 1 609 ? -8.054 7.387 0.883 1.00 85.38 609 LEU A O 1
ATOM 4845 N N . THR A 1 610 ? -8.479 5.792 2.438 1.00 88.75 610 THR A N 1
ATOM 4846 C CA . THR A 1 610 ? -9.178 6.627 3.409 1.00 88.75 610 THR A CA 1
ATOM 4847 C C . THR A 1 610 ? -8.428 6.698 4.745 1.00 88.75 610 THR A C 1
ATOM 4849 O O . THR A 1 610 ? -8.246 5.688 5.427 1.00 88.75 610 THR A O 1
ATOM 4852 N N . LEU A 1 611 ? -8.025 7.902 5.156 1.00 89.56 611 LEU A N 1
ATOM 4853 C CA . LEU A 1 611 ? -7.519 8.184 6.500 1.00 89.56 611 LEU A CA 1
ATOM 4854 C C . LEU A 1 611 ? -8.699 8.258 7.479 1.00 89.56 611 LEU A C 1
ATOM 4856 O O . LEU A 1 611 ? -9.486 9.201 7.418 1.00 89.56 611 LEU A O 1
ATOM 4860 N N . ALA A 1 612 ? -8.821 7.284 8.380 1.00 89.88 612 ALA A N 1
ATOM 4861 C CA . ALA A 1 612 ? -9.809 7.314 9.454 1.00 89.88 612 ALA A CA 1
ATOM 4862 C C . ALA A 1 612 ? -9.249 7.988 10.715 1.00 89.88 612 ALA A C 1
ATOM 4864 O O . ALA A 1 612 ? -8.058 7.890 11.018 1.00 89.88 612 ALA A O 1
ATOM 4865 N N . VAL A 1 613 ? -10.132 8.643 11.469 1.00 86.06 613 VAL A N 1
ATOM 4866 C CA . VAL A 1 613 ? -9.831 9.250 12.769 1.00 86.06 613 VAL A CA 1
ATOM 4867 C C . VAL A 1 613 ? -10.784 8.669 13.810 1.00 86.06 613 VAL A C 1
ATOM 4869 O O . VAL A 1 613 ? -11.976 8.971 13.802 1.00 86.06 613 VAL A O 1
ATOM 4872 N N . GLY A 1 614 ? -10.269 7.812 14.697 1.00 78.06 614 GLY A N 1
ATOM 4873 C CA . GLY A 1 614 ? -11.053 7.254 15.804 1.00 78.06 614 GLY A CA 1
ATOM 4874 C C . GLY A 1 614 ? -11.329 8.263 16.930 1.00 78.06 614 GLY A C 1
ATOM 4875 O O . GLY A 1 614 ? -10.835 9.392 16.916 1.00 78.06 614 GLY A O 1
ATOM 4876 N N . LYS A 1 615 ? -12.058 7.830 17.965 1.00 74.12 615 LYS A N 1
ATOM 4877 C CA . LYS A 1 615 ? -12.237 8.571 19.229 1.00 74.12 615 LYS A CA 1
ATOM 4878 C C . LYS A 1 615 ? -11.549 7.855 20.401 1.00 74.12 615 LYS A C 1
ATOM 4880 O O . LYS A 1 615 ? -11.599 6.629 20.442 1.00 74.12 615 LYS A O 1
ATOM 4885 N N . PRO A 1 616 ? -11.004 8.592 21.388 1.00 65.75 616 PRO A N 1
ATOM 4886 C CA . PRO A 1 616 ? -10.697 10.024 21.351 1.00 65.75 616 PRO A CA 1
ATOM 4887 C C . PRO A 1 616 ? -9.430 10.308 20.520 1.00 65.75 616 PRO A C 1
ATOM 4889 O O . PRO A 1 616 ? -8.511 9.489 20.464 1.00 65.75 616 PRO A O 1
ATOM 4892 N N . THR A 1 617 ? -9.370 11.485 19.890 1.00 77.19 617 THR A N 1
ATOM 4893 C CA . THR A 1 617 ? -8.167 11.976 19.195 1.00 77.19 617 THR A CA 1
ATOM 4894 C C . THR A 1 617 ? -8.120 13.495 19.275 1.00 77.19 617 THR A C 1
ATOM 4896 O O . THR A 1 617 ? -9.046 14.168 18.833 1.00 77.19 617 THR A O 1
ATOM 4899 N N . THR A 1 618 ? -7.054 14.063 19.831 1.00 81.00 618 THR A N 1
ATOM 4900 C CA . THR A 1 618 ? -6.870 15.520 19.862 1.00 81.00 618 THR A CA 1
ATOM 4901 C C . THR A 1 618 ? -6.435 16.053 18.494 1.00 81.00 618 THR A C 1
ATOM 4903 O O . THR A 1 618 ? -5.729 15.373 17.753 1.00 81.00 618 THR A O 1
ATOM 4906 N N . ARG A 1 619 ? -6.752 17.319 18.178 1.00 80.81 619 ARG A N 1
ATOM 4907 C CA . ARG A 1 619 ? -6.298 18.009 16.943 1.00 80.81 619 ARG A CA 1
ATOM 4908 C C . ARG A 1 619 ? -4.787 17.836 16.677 1.00 80.81 619 ARG A C 1
ATOM 4910 O O . ARG A 1 619 ? -4.370 17.657 15.534 1.00 80.81 619 ARG A O 1
ATOM 4917 N N . ARG A 1 620 ? -3.973 17.821 17.744 1.00 81.19 620 ARG A N 1
ATOM 4918 C CA . ARG A 1 620 ? -2.521 17.557 17.708 1.00 81.19 620 ARG A CA 1
ATOM 4919 C C . ARG A 1 620 ? -2.195 16.147 17.210 1.00 81.19 620 ARG A C 1
ATOM 4921 O O . ARG A 1 620 ? -1.310 15.998 16.372 1.00 81.19 620 ARG A O 1
ATOM 4928 N N . GLU A 1 621 ? -2.884 15.128 17.716 1.00 84.56 621 GLU A N 1
ATOM 4929 C CA . GLU A 1 621 ? -2.706 13.744 17.269 1.00 84.56 621 GLU A CA 1
ATOM 4930 C C . GLU A 1 621 ? -3.144 13.563 15.813 1.00 84.56 621 GLU A C 1
ATOM 4932 O O . GLU A 1 621 ? -2.442 12.881 15.074 1.00 84.56 621 GLU A O 1
ATOM 4937 N N . ILE A 1 622 ? -4.216 14.226 15.355 1.00 85.94 622 ILE A N 1
ATOM 4938 C CA . ILE A 1 622 ? -4.626 14.155 13.939 1.00 85.94 622 ILE A CA 1
ATOM 4939 C C . ILE A 1 622 ? -3.546 14.772 13.032 1.00 85.94 622 ILE A C 1
ATOM 4941 O O . ILE A 1 622 ? -3.161 14.166 12.031 1.00 85.94 622 ILE A O 1
ATOM 4945 N N . GLY A 1 623 ? -2.955 15.911 13.417 1.00 84.00 623 GLY A N 1
ATOM 4946 C CA . GLY A 1 623 ? -1.784 16.473 12.724 1.00 84.00 623 GLY A CA 1
ATOM 4947 C C . GLY A 1 623 ? -0.559 15.541 12.739 1.00 84.00 623 GLY A C 1
ATOM 4948 O O . GLY A 1 623 ? 0.166 15.432 11.748 1.00 84.00 623 GLY A O 1
ATOM 4949 N N . GLN A 1 624 ? -0.350 14.786 13.823 1.00 83.56 624 GLN A N 1
ATOM 4950 C CA . GLN A 1 624 ? 0.689 13.749 13.883 1.00 83.56 624 GLN A CA 1
ATOM 4951 C C . GLN A 1 624 ? 0.360 12.526 13.008 1.00 83.56 624 GLN A C 1
ATOM 4953 O O . GLN A 1 624 ? 1.272 11.975 12.392 1.00 83.56 624 GLN A O 1
ATOM 4958 N N . MET A 1 625 ? -0.911 12.128 12.890 1.00 87.62 625 MET A N 1
ATOM 4959 C CA . MET A 1 625 ? -1.377 11.084 11.966 1.00 87.62 625 MET A CA 1
ATOM 4960 C C . MET A 1 625 ? -1.172 11.516 10.509 1.00 87.62 625 MET A C 1
ATOM 4962 O O . MET A 1 625 ? -0.661 10.726 9.716 1.00 87.62 625 MET A O 1
ATOM 4966 N N . MET A 1 626 ? -1.452 12.782 10.171 1.00 85.00 626 MET A N 1
ATOM 4967 C CA . MET A 1 626 ? -1.111 13.352 8.863 1.00 85.00 626 MET A CA 1
ATOM 4968 C C . MET A 1 626 ? 0.393 13.306 8.592 1.00 85.00 626 MET A C 1
ATOM 4970 O O . MET A 1 626 ? 0.815 12.751 7.579 1.00 85.00 626 MET A O 1
ATOM 4974 N N . ARG A 1 627 ? 1.220 13.855 9.494 1.00 85.44 627 ARG A N 1
ATOM 4975 C CA . ARG A 1 627 ? 2.683 13.847 9.326 1.00 85.44 627 ARG A CA 1
ATOM 4976 C C . ARG A 1 627 ? 3.224 12.419 9.215 1.00 85.44 627 ARG A C 1
ATOM 4978 O O . ARG A 1 627 ? 4.140 12.178 8.432 1.00 85.44 627 ARG A O 1
ATOM 4985 N N . TYR A 1 628 ? 2.639 11.468 9.945 1.00 86.19 628 TYR A N 1
ATOM 4986 C CA . TYR A 1 628 ? 2.966 10.055 9.800 1.00 86.19 628 TYR A CA 1
ATOM 4987 C C . TYR A 1 628 ? 2.649 9.552 8.388 1.00 86.19 628 TYR A C 1
ATOM 4989 O O . TYR A 1 628 ? 3.572 9.133 7.702 1.00 86.19 628 TYR A O 1
ATOM 4997 N N . VAL A 1 629 ? 1.399 9.644 7.923 1.00 86.44 629 VAL A N 1
ATOM 4998 C CA . VAL A 1 629 ? 0.975 9.135 6.603 1.00 86.44 629 VAL A CA 1
ATOM 4999 C C . VAL A 1 629 ? 1.732 9.814 5.462 1.00 86.44 629 VAL A C 1
ATOM 5001 O O . VAL A 1 629 ? 2.427 9.151 4.697 1.00 86.44 629 VAL A O 1
ATOM 5004 N N . TYR A 1 630 ? 1.627 11.139 5.367 1.00 85.31 630 TYR A N 1
ATOM 5005 C CA . TYR A 1 630 ? 2.011 11.881 4.168 1.00 85.31 630 TYR A CA 1
ATOM 5006 C C . TYR A 1 630 ? 3.501 12.268 4.109 1.00 85.31 630 TYR A C 1
ATOM 5008 O O . TYR A 1 630 ? 3.981 12.653 3.045 1.00 85.31 630 TYR A O 1
ATOM 5016 N N . VAL A 1 631 ? 4.252 12.169 5.219 1.00 83.31 631 VAL A N 1
ATOM 5017 C CA . VAL A 1 631 ? 5.682 12.554 5.269 1.00 83.31 631 VAL A CA 1
ATOM 5018 C C . VAL A 1 631 ? 6.591 11.402 5.699 1.00 83.31 631 VAL A C 1
ATOM 5020 O O . VAL A 1 631 ? 7.627 11.188 5.074 1.00 83.31 631 VAL A O 1
ATOM 5023 N N . ILE A 1 632 ? 6.227 10.642 6.739 1.00 82.31 632 ILE A N 1
ATOM 5024 C CA . ILE A 1 632 ? 7.068 9.548 7.269 1.00 82.31 632 ILE A CA 1
ATOM 5025 C C . ILE A 1 632 ? 6.812 8.232 6.515 1.00 82.31 632 ILE A C 1
ATOM 5027 O O . ILE A 1 632 ? 7.746 7.503 6.191 1.00 82.31 632 ILE A O 1
ATOM 5031 N N . ALA A 1 633 ? 5.548 7.931 6.216 1.00 80.69 633 ALA A N 1
ATOM 5032 C CA . ALA A 1 633 ? 5.087 6.671 5.639 1.00 80.69 633 ALA A CA 1
ATOM 5033 C C . ALA A 1 633 ? 4.785 6.748 4.132 1.00 80.69 633 ALA A C 1
ATOM 5035 O O . ALA A 1 633 ? 4.351 5.751 3.566 1.00 80.69 633 ALA A O 1
ATOM 5036 N N . LYS A 1 634 ? 5.072 7.874 3.461 1.00 79.12 634 LYS A N 1
ATOM 5037 C CA . LYS A 1 634 ? 4.802 8.091 2.022 1.00 79.12 634 LYS A CA 1
ATOM 5038 C C . LYS A 1 634 ? 5.380 7.024 1.072 1.00 79.12 634 LYS A C 1
ATOM 5040 O O . LYS A 1 634 ? 4.875 6.839 -0.029 1.00 79.12 634 LYS A O 1
ATOM 5045 N N . ASN A 1 635 ? 6.413 6.295 1.502 1.00 73.94 635 ASN A N 1
ATOM 5046 C CA . ASN A 1 635 ? 7.050 5.216 0.736 1.00 73.94 635 ASN A CA 1
ATOM 5047 C C . ASN A 1 635 ? 6.477 3.813 1.064 1.00 73.94 635 ASN A C 1
ATOM 5049 O O . ASN A 1 635 ? 7.015 2.812 0.594 1.00 73.94 635 ASN A O 1
ATOM 5053 N N . ARG A 1 636 ? 5.422 3.715 1.888 1.00 77.69 636 ARG A N 1
ATOM 5054 C CA . ARG A 1 636 ? 4.711 2.468 2.221 1.00 77.69 636 ARG A CA 1
ATOM 5055 C C . ARG A 1 636 ? 3.446 2.358 1.372 1.00 77.69 636 ARG A C 1
ATOM 5057 O O . ARG A 1 636 ? 2.579 3.227 1.464 1.00 77.69 636 ARG A O 1
ATOM 5064 N N . ARG A 1 637 ? 3.317 1.299 0.566 1.00 77.12 637 ARG A N 1
ATOM 5065 C CA . ARG A 1 637 ? 2.226 1.148 -0.418 1.00 77.12 637 ARG A CA 1
ATOM 5066 C C . ARG A 1 637 ? 0.842 1.184 0.219 1.00 77.12 637 ARG A C 1
ATOM 5068 O O . ARG A 1 637 ? -0.075 1.735 -0.389 1.00 77.12 637 ARG A O 1
ATOM 5075 N N . GLU A 1 638 ? 0.709 0.653 1.433 1.00 80.50 638 GLU A N 1
ATOM 5076 C CA . GLU A 1 638 ? -0.527 0.667 2.227 1.00 80.50 638 GLU A CA 1
ATOM 5077 C C . GLU A 1 638 ? -1.081 2.094 2.372 1.00 80.50 638 GLU A C 1
ATOM 5079 O O . GLU A 1 638 ? -2.290 2.303 2.333 1.00 80.50 638 GLU A O 1
ATOM 5084 N N . PHE A 1 639 ? -0.186 3.083 2.474 1.00 83.69 639 PHE A N 1
ATOM 5085 C CA . PHE A 1 639 ? -0.491 4.506 2.615 1.00 83.69 639 PHE A CA 1
ATOM 5086 C C . PHE A 1 639 ? -0.356 5.306 1.311 1.00 83.69 639 PHE A C 1
ATOM 5088 O O . PHE A 1 639 ? -0.445 6.525 1.357 1.00 83.69 639 PHE A O 1
ATOM 5095 N N . GLN A 1 640 ? -0.181 4.671 0.148 1.00 79.69 640 GLN A N 1
ATOM 5096 C CA . GLN A 1 640 ? -0.101 5.374 -1.145 1.00 79.69 640 GLN A CA 1
ATOM 5097 C C . GLN A 1 640 ? -1.465 5.547 -1.843 1.00 79.69 640 GLN A C 1
ATOM 5099 O O . GLN A 1 640 ? -1.556 6.178 -2.891 1.00 79.69 640 GLN A O 1
ATOM 5104 N N . GLY A 1 641 ? -2.561 5.046 -1.264 1.00 77.81 641 GLY A N 1
ATOM 5105 C CA . GLY A 1 641 ? -3.891 5.193 -1.859 1.00 77.81 641 GLY A CA 1
ATOM 5106 C C . GLY A 1 641 ? -4.032 4.427 -3.179 1.00 77.81 641 GLY A C 1
ATOM 5107 O O . GLY A 1 641 ? -3.547 3.304 -3.301 1.00 77.81 641 GLY A O 1
ATOM 5108 N N . TYR A 1 642 ? -4.727 5.002 -4.164 1.00 72.50 642 TYR A N 1
ATOM 5109 C CA . TYR A 1 642 ? -5.061 4.294 -5.409 1.00 72.50 642 TYR A CA 1
ATOM 5110 C C . TYR A 1 642 ? -3.809 3.962 -6.239 1.00 72.50 642 TYR A C 1
ATOM 5112 O O . TYR A 1 642 ? -3.559 2.796 -6.527 1.00 72.50 642 TYR A O 1
ATOM 5120 N N . PHE A 1 643 ? -2.976 4.957 -6.549 1.00 68.62 643 PHE A N 1
ATOM 5121 C CA . PHE A 1 643 ? -1.741 4.776 -7.318 1.00 68.62 643 PHE A CA 1
ATOM 5122 C C . PHE A 1 643 ? -0.555 4.447 -6.402 1.00 68.62 643 PHE A C 1
ATOM 5124 O O . PHE A 1 643 ? -0.417 5.032 -5.332 1.00 68.62 643 PHE A O 1
ATOM 5131 N N . GLY A 1 644 ? 0.311 3.520 -6.814 1.00 69.00 644 GLY A N 1
ATOM 5132 C CA . GLY A 1 644 ? 1.578 3.260 -6.122 1.00 69.00 644 GLY A CA 1
ATOM 5133 C C . GLY A 1 644 ? 2.703 4.186 -6.598 1.00 69.00 644 GLY A C 1
ATOM 5134 O O . GLY A 1 644 ? 2.667 4.678 -7.723 1.00 69.00 644 GLY A O 1
ATOM 5135 N N . GLY A 1 645 ? 3.733 4.366 -5.768 1.00 65.19 645 GLY A N 1
ATOM 5136 C CA . GLY A 1 645 ? 4.938 5.134 -6.110 1.00 65.19 645 GLY A CA 1
ATOM 5137 C C . GLY A 1 645 ? 4.986 6.552 -5.529 1.00 65.19 645 GLY A C 1
ATOM 5138 O O . GLY A 1 645 ? 4.184 6.928 -4.672 1.00 65.19 645 GLY A O 1
ATOM 5139 N N . ASP A 1 646 ? 5.980 7.328 -5.968 1.00 61.47 646 ASP A N 1
ATOM 5140 C CA . ASP A 1 646 ? 6.237 8.674 -5.452 1.00 61.47 646 ASP A CA 1
ATOM 5141 C C . ASP A 1 646 ? 5.092 9.638 -5.803 1.00 61.47 646 ASP A C 1
ATOM 5143 O O . ASP A 1 646 ? 4.762 9.855 -6.966 1.00 61.47 646 ASP A O 1
ATOM 5147 N N . GLY A 1 647 ? 4.487 10.229 -4.769 1.00 65.75 647 GLY A N 1
ATOM 5148 C CA . GLY A 1 647 ? 3.300 11.080 -4.895 1.00 65.75 647 GLY A CA 1
ATOM 5149 C C . GLY A 1 647 ? 1.963 10.352 -4.708 1.00 65.75 647 GLY A C 1
ATOM 5150 O O . GLY A 1 647 ? 0.931 11.016 -4.708 1.00 65.75 647 GLY A O 1
ATOM 5151 N N . GLY A 1 648 ? 1.952 9.031 -4.495 1.00 77.38 648 GLY A N 1
ATOM 5152 C CA . GLY A 1 648 ? 0.763 8.317 -4.019 1.00 77.38 648 GLY A CA 1
ATOM 5153 C C . GLY A 1 648 ? 0.471 8.622 -2.543 1.00 77.38 648 GLY A C 1
ATOM 5154 O O . GLY A 1 648 ? 1.381 8.612 -1.713 1.00 77.38 648 GLY A O 1
ATOM 5155 N N . TYR A 1 649 ? -0.793 8.886 -2.198 1.00 83.12 649 TYR A N 1
ATOM 5156 C CA . TYR A 1 649 ? -1.272 9.069 -0.821 1.00 83.12 649 TYR A CA 1
ATOM 5157 C C . TYR A 1 649 ? -2.801 8.858 -0.697 1.00 83.12 649 TYR A C 1
ATOM 5159 O O . TYR A 1 649 ? -3.503 8.832 -1.714 1.00 83.12 649 TYR A O 1
ATOM 5167 N N . PRO A 1 650 ? -3.374 8.735 0.521 1.00 87.06 650 PRO A N 1
ATOM 5168 C CA . PRO A 1 650 ? -4.811 8.561 0.714 1.00 87.06 650 PRO A CA 1
ATOM 5169 C C . PRO A 1 650 ? -5.516 9.907 0.505 1.00 87.06 650 PRO A C 1
ATOM 5171 O O . PRO A 1 650 ? -5.220 10.891 1.191 1.00 87.06 650 PRO A O 1
ATOM 5174 N N . VAL A 1 651 ? -6.430 9.956 -0.466 1.00 87.88 651 VAL A N 1
ATOM 5175 C CA . VAL A 1 651 ? -7.145 11.181 -0.879 1.00 87.88 651 VAL A CA 1
ATOM 5176 C C . VAL A 1 651 ? -8.481 11.379 -0.162 1.00 87.88 651 VAL A C 1
ATOM 5178 O O . VAL A 1 651 ? -9.145 12.387 -0.393 1.00 87.88 651 VAL A O 1
ATOM 5181 N N . GLU A 1 652 ? -8.898 10.433 0.680 1.00 91.12 652 GLU A N 1
ATOM 5182 C CA . GLU A 1 652 ? -10.167 10.486 1.407 1.00 91.12 652 GLU A CA 1
ATOM 5183 C C . GLU A 1 652 ? -9.950 10.504 2.916 1.00 91.12 652 GLU A C 1
ATOM 5185 O O . GLU A 1 652 ? -9.024 9.874 3.423 1.00 91.12 652 GLU A O 1
ATOM 5190 N N . TRP A 1 653 ? -10.837 11.179 3.638 1.00 90.25 653 TRP A N 1
ATOM 5191 C CA . TRP A 1 653 ? -10.816 11.316 5.093 1.00 90.25 653 TRP A CA 1
ATOM 5192 C C . TRP A 1 653 ? -12.129 10.820 5.714 1.00 90.25 653 TRP A C 1
ATOM 5194 O O . TRP A 1 653 ? -13.206 11.000 5.140 1.00 90.25 653 TRP A O 1
ATOM 5204 N N . ASP A 1 654 ? -12.054 10.221 6.901 1.00 90.62 654 ASP A N 1
ATOM 5205 C CA . ASP A 1 654 ? -13.196 9.657 7.625 1.00 90.62 654 ASP A CA 1
ATOM 5206 C C . ASP A 1 654 ? -13.163 10.036 9.113 1.00 90.62 654 ASP A C 1
ATOM 5208 O O . ASP A 1 654 ? -12.493 9.419 9.940 1.00 90.62 654 ASP A O 1
ATOM 5212 N N . PHE A 1 655 ? -13.919 11.086 9.421 1.00 88.38 655 PHE A N 1
ATOM 5213 C CA . PHE A 1 655 ? -14.170 11.669 10.735 1.00 88.38 655 PHE A CA 1
ATOM 5214 C C . PHE A 1 655 ? -15.518 11.196 11.308 1.00 88.38 655 PHE A C 1
ATOM 5216 O O . PHE A 1 655 ? -16.020 11.817 12.246 1.00 88.38 655 PHE A O 1
ATOM 5223 N N . ARG A 1 656 ? -16.146 10.125 10.783 1.00 86.62 656 ARG A N 1
ATOM 5224 C CA . ARG A 1 656 ? -17.441 9.649 11.320 1.00 86.62 656 ARG A CA 1
ATOM 5225 C C . ARG A 1 656 ? -17.371 9.269 12.797 1.00 86.62 656 ARG A C 1
ATOM 5227 O O . ARG A 1 656 ? -18.343 9.448 13.526 1.00 86.62 656 ARG A O 1
ATOM 5234 N N . ASP A 1 657 ? -16.199 8.793 13.203 1.00 80.38 657 ASP A N 1
ATOM 5235 C CA . ASP A 1 657 ? -15.872 8.369 14.557 1.00 80.38 657 ASP A CA 1
ATOM 5236 C C . ASP A 1 657 ? -15.232 9.517 15.381 1.00 80.38 657 ASP A C 1
ATOM 5238 O O . ASP A 1 657 ? -15.078 9.382 16.589 1.00 80.38 657 ASP A O 1
ATOM 5242 N N . ALA A 1 658 ? -14.948 10.681 14.774 1.00 79.56 658 ALA A N 1
ATOM 5243 C CA . ALA A 1 658 ? -14.360 11.892 15.375 1.00 79.56 658 ALA A CA 1
ATOM 5244 C C . ALA A 1 658 ? -15.404 13.028 15.530 1.00 79.56 658 ALA A C 1
ATOM 5246 O O . ALA A 1 658 ? -16.610 12.768 15.483 1.00 79.56 658 ALA A O 1
ATOM 5247 N N . ASN A 1 659 ? -14.992 14.281 15.773 1.00 76.12 659 ASN A N 1
ATOM 5248 C CA . ASN A 1 659 ? -15.891 15.447 15.751 1.00 76.12 659 ASN A CA 1
ATOM 5249 C C . ASN A 1 659 ? -15.650 16.288 14.484 1.00 76.12 659 ASN A C 1
ATOM 5251 O O . ASN A 1 659 ? -14.511 16.583 14.134 1.00 76.12 659 ASN A O 1
ATOM 5255 N N . MET A 1 660 ? -16.705 16.710 13.775 1.00 72.31 660 MET A N 1
ATOM 5256 C CA . MET A 1 660 ? -16.543 17.282 12.422 1.00 72.31 660 MET A CA 1
ATOM 5257 C C . MET A 1 660 ? -15.715 18.579 12.368 1.00 72.31 660 MET A C 1
ATOM 5259 O O . MET A 1 660 ? -14.958 18.792 11.424 1.00 72.31 660 MET A O 1
ATOM 5263 N N . TYR A 1 661 ? -15.787 19.412 13.410 1.00 75.25 661 TYR A N 1
ATOM 5264 C CA . TYR A 1 661 ? -15.003 20.646 13.526 1.00 75.25 661 TYR A CA 1
ATOM 5265 C C . TYR A 1 661 ? -13.512 20.409 13.851 1.00 75.25 661 TYR A C 1
ATOM 5267 O O . TYR A 1 661 ? -12.731 21.360 13.835 1.00 75.25 661 TYR A O 1
ATOM 5275 N N . GLU A 1 662 ? -13.090 19.168 14.128 1.00 76.81 662 GLU A N 1
ATOM 5276 C CA . GLU A 1 662 ? -11.673 18.801 14.286 1.00 76.81 662 GLU A CA 1
ATOM 5277 C C . GLU A 1 662 ? -10.946 18.675 12.945 1.00 76.81 662 GLU A C 1
ATOM 5279 O O . GLU A 1 662 ? -9.724 18.704 12.942 1.00 76.81 662 GLU A O 1
ATOM 5284 N N . MET A 1 663 ? -11.661 18.583 11.813 1.00 85.50 663 MET A N 1
ATOM 5285 C CA . MET A 1 663 ? -11.060 18.660 10.471 1.00 85.50 663 MET A CA 1
ATOM 5286 C C . MET A 1 663 ? -10.391 20.026 10.236 1.00 85.50 663 MET A C 1
ATOM 5288 O O . MET A 1 663 ? -9.354 20.135 9.578 1.00 85.50 663 MET A O 1
ATOM 5292 N N . ASN A 1 664 ? -10.983 21.075 10.804 1.00 83.38 664 ASN A N 1
ATOM 5293 C CA . ASN A 1 664 ? -10.404 22.408 10.881 1.00 83.38 664 ASN A CA 1
ATOM 5294 C C . ASN A 1 664 ? -9.463 22.497 12.087 1.00 83.38 664 ASN A C 1
ATOM 5296 O O . ASN A 1 664 ? -9.648 21.805 13.087 1.00 83.38 664 ASN A O 1
ATOM 5300 N N . ASN A 1 665 ? -8.492 23.411 12.043 1.00 84.12 665 ASN A N 1
ATOM 5301 C CA . ASN A 1 665 ? -7.432 23.543 13.058 1.00 84.12 665 ASN A CA 1
ATOM 5302 C C . ASN A 1 665 ? -6.413 22.390 13.088 1.00 84.12 665 ASN A C 1
ATOM 5304 O O . ASN A 1 665 ? -5.650 22.280 14.050 1.00 84.12 665 ASN A O 1
ATOM 5308 N N . ILE A 1 666 ? -6.373 21.566 12.039 1.00 86.06 666 ILE A N 1
ATOM 5309 C CA . ILE A 1 666 ? -5.241 20.682 11.743 1.00 86.06 666 ILE A CA 1
ATOM 5310 C C . ILE A 1 666 ? -4.302 21.422 10.795 1.00 86.06 666 ILE A C 1
ATOM 5312 O O . ILE A 1 666 ? -4.736 21.937 9.765 1.00 86.06 666 ILE A O 1
ATOM 5316 N N . GLU A 1 667 ? -3.014 21.437 11.123 1.00 83.75 667 GLU A N 1
ATOM 5317 C CA . GLU A 1 667 ? -1.962 21.840 10.195 1.00 83.75 667 GLU A CA 1
ATOM 5318 C C . GLU A 1 667 ? -1.734 20.716 9.173 1.00 83.75 667 GLU A C 1
ATOM 5320 O O . GLU A 1 667 ? -1.250 19.633 9.511 1.00 83.75 667 GLU A O 1
ATOM 5325 N N . ILE A 1 668 ? -2.118 20.964 7.921 1.00 81.19 668 ILE A N 1
ATOM 5326 C CA . ILE A 1 668 ? -1.853 20.059 6.801 1.00 81.19 668 ILE A CA 1
ATOM 5327 C C . ILE A 1 668 ? -0.374 20.228 6.408 1.00 81.19 668 ILE A C 1
ATOM 5329 O O . ILE A 1 668 ? 0.005 21.331 6.008 1.00 81.19 668 ILE A O 1
ATOM 5333 N N . PRO A 1 669 ? 0.479 19.187 6.504 1.00 78.44 669 PRO A N 1
ATOM 5334 C CA . PRO A 1 669 ? 1.866 19.282 6.062 1.00 78.44 669 PRO A CA 1
ATOM 5335 C C . PRO A 1 669 ? 1.934 19.589 4.562 1.00 78.44 669 PRO A C 1
ATOM 5337 O O . PRO A 1 669 ? 1.072 19.166 3.793 1.00 78.44 669 PRO A O 1
ATOM 5340 N N . ASN A 1 670 ? 2.988 20.284 4.130 1.00 76.44 670 ASN A N 1
ATOM 5341 C CA . ASN A 1 670 ? 3.232 20.504 2.707 1.00 76.44 670 ASN A CA 1
ATOM 5342 C C . ASN A 1 670 ? 3.554 19.166 2.018 1.00 76.44 670 ASN A C 1
ATOM 5344 O O . ASN A 1 670 ? 4.526 18.495 2.371 1.00 76.44 670 ASN A O 1
ATOM 5348 N N . ILE A 1 671 ? 2.726 18.782 1.047 1.00 74.00 671 ILE A N 1
ATOM 5349 C CA . ILE A 1 671 ? 2.808 17.514 0.319 1.00 74.00 671 ILE A CA 1
ATOM 5350 C C . ILE A 1 671 ? 2.982 17.850 -1.166 1.00 74.00 671 ILE A C 1
ATOM 5352 O O . ILE A 1 671 ? 2.074 18.445 -1.755 1.00 74.00 671 ILE A O 1
ATOM 5356 N N . PRO A 1 672 ? 4.107 17.472 -1.801 1.00 67.25 672 PRO A N 1
ATOM 5357 C CA . PRO A 1 672 ? 4.290 17.653 -3.235 1.00 67.25 672 PRO A CA 1
ATOM 5358 C C . PRO A 1 672 ? 3.120 17.056 -4.024 1.00 67.25 672 PRO A C 1
ATOM 5360 O O . PRO A 1 672 ? 2.728 15.913 -3.799 1.00 67.25 672 PRO A O 1
ATOM 5363 N N . ASN A 1 673 ? 2.573 17.843 -4.952 1.00 67.12 673 ASN A N 1
ATOM 5364 C CA . ASN A 1 673 ? 1.417 17.514 -5.795 1.00 67.12 673 ASN A CA 1
ATOM 5365 C C . ASN A 1 673 ? 0.055 17.364 -5.079 1.00 67.12 673 ASN A C 1
ATOM 5367 O O . ASN A 1 673 ? -0.938 17.078 -5.751 1.00 67.12 673 ASN A O 1
ATOM 5371 N N . PHE A 1 674 ? -0.054 17.649 -3.774 1.00 75.88 674 PHE A N 1
ATOM 5372 C CA . PHE A 1 674 ? -1.360 17.765 -3.115 1.00 75.88 674 PHE A CA 1
ATOM 5373 C C . PHE A 1 674 ? -2.089 19.053 -3.517 1.00 75.88 674 PHE A C 1
ATOM 5375 O O . PHE A 1 674 ? -1.498 20.131 -3.580 1.00 75.88 674 PHE A O 1
ATOM 5382 N N . LYS A 1 675 ? -3.400 18.940 -3.760 1.00 77.69 675 LYS A N 1
ATOM 5383 C CA . LYS A 1 675 ? -4.301 20.076 -4.024 1.00 77.69 675 LYS A CA 1
ATOM 5384 C C . LYS A 1 675 ? -5.502 20.054 -3.083 1.00 77.69 675 LYS A C 1
ATOM 5386 O O . LYS A 1 675 ? -5.717 21.006 -2.339 1.00 77.69 675 LYS A O 1
ATOM 5391 N N . THR A 1 676 ? -6.253 18.956 -3.108 1.00 88.81 676 THR A N 1
ATOM 5392 C CA . THR A 1 676 ? -7.472 18.750 -2.319 1.00 88.81 676 THR A CA 1
ATOM 5393 C C . THR A 1 676 ? -7.643 17.282 -1.929 1.00 88.81 676 THR A C 1
ATOM 5395 O O . THR A 1 676 ? -7.224 16.382 -2.659 1.00 88.81 676 THR A O 1
ATOM 5398 N N . PHE A 1 677 ? -8.327 17.031 -0.813 1.00 90.38 677 PHE A N 1
ATOM 5399 C CA . PHE A 1 677 ? -8.934 15.736 -0.516 1.00 90.38 677 PHE A CA 1
ATOM 5400 C C . PHE A 1 677 ? -10.140 15.525 -1.433 1.00 90.38 677 PHE A C 1
ATOM 5402 O O . PHE A 1 677 ? -10.983 16.413 -1.549 1.00 90.38 677 PHE A O 1
ATOM 5409 N N . ARG A 1 678 ? -10.263 14.346 -2.044 1.00 92.19 678 ARG A N 1
ATOM 5410 C CA . ARG A 1 678 ? -11.413 13.984 -2.883 1.00 92.19 678 ARG A CA 1
ATOM 5411 C C . ARG A 1 678 ? -12.711 13.997 -2.076 1.00 92.19 678 ARG A C 1
ATOM 5413 O O . ARG A 1 678 ? -13.730 14.504 -2.536 1.00 92.19 678 ARG A O 1
ATOM 5420 N N . LYS A 1 679 ? -12.663 13.430 -0.867 1.00 92.75 679 LYS A N 1
ATOM 5421 C CA . LYS A 1 679 ? -13.831 13.171 -0.020 1.00 92.75 679 LYS A CA 1
ATOM 5422 C C . LYS A 1 679 ? -13.489 13.310 1.460 1.00 92.75 679 LYS A C 1
ATOM 5424 O O . LYS A 1 679 ? -12.488 12.754 1.904 1.00 92.75 679 LYS A O 1
ATOM 5429 N N . VAL A 1 680 ? -14.357 13.958 2.233 1.00 93.38 680 VAL A N 1
ATOM 5430 C CA . VAL A 1 680 ? -14.332 13.909 3.706 1.00 93.38 680 VAL A CA 1
ATOM 5431 C C . VAL A 1 680 ? -15.672 13.376 4.197 1.00 93.38 680 VAL A C 1
ATOM 5433 O O . VAL A 1 680 ? -16.716 13.860 3.770 1.00 93.38 680 VAL A O 1
ATOM 5436 N N . THR A 1 681 ? -15.659 12.377 5.076 1.00 92.69 681 THR A N 1
ATOM 5437 C CA . THR A 1 681 ? -16.866 11.775 5.662 1.00 92.69 681 THR A CA 1
ATOM 5438 C C . THR A 1 681 ? -16.971 12.145 7.138 1.00 92.69 681 THR A C 1
ATOM 5440 O O . THR A 1 681 ? -16.011 11.978 7.881 1.00 92.69 681 THR A O 1
ATOM 5443 N N . PHE A 1 682 ? -18.134 12.622 7.568 1.00 92.06 682 PHE A N 1
ATOM 5444 C CA . PHE A 1 682 ? -18.465 12.958 8.952 1.00 92.06 682 PHE A CA 1
ATOM 5445 C C . PHE A 1 682 ? -19.486 11.972 9.538 1.00 92.06 682 PHE A C 1
ATOM 5447 O O . PHE A 1 682 ? -19.944 11.046 8.863 1.00 92.06 682 PHE A O 1
ATOM 5454 N N . SER A 1 683 ? -19.846 12.163 10.810 1.00 89.69 683 SER A N 1
ATOM 5455 C CA . SER A 1 683 ? -20.886 11.387 11.497 1.00 89.69 683 SER A CA 1
ATOM 5456 C C . SER A 1 683 ? -22.248 11.523 10.801 1.00 89.69 683 SER A C 1
ATOM 5458 O O . SER A 1 683 ? -22.444 12.403 9.965 1.00 89.69 683 SER A O 1
ATOM 5460 N N . SER A 1 684 ? -23.223 10.687 11.153 1.00 91.00 684 SER A N 1
ATOM 5461 C CA . SER A 1 684 ? -24.604 10.861 10.681 1.00 91.00 684 SER A CA 1
ATOM 5462 C C . SER A 1 684 ? -25.224 12.175 11.158 1.00 91.00 684 SER A C 1
ATOM 5464 O O . SER A 1 684 ? -24.930 12.630 12.267 1.00 91.00 684 SER A O 1
ATOM 5466 N N . LEU A 1 685 ? -26.123 12.755 10.354 1.00 91.44 685 LEU A N 1
ATOM 5467 C CA . LEU A 1 685 ? -26.938 13.894 10.788 1.00 91.44 685 LEU A CA 1
ATOM 5468 C C . LEU A 1 685 ? -27.869 13.476 11.935 1.00 91.44 685 LEU A C 1
ATOM 5470 O O . LEU A 1 685 ? -28.623 12.511 11.809 1.00 91.44 685 LEU A O 1
ATOM 5474 N N . ILE A 1 686 ? -27.861 14.227 13.036 1.00 88.88 686 ILE A N 1
ATOM 5475 C CA . ILE A 1 686 ? -28.732 13.969 14.189 1.00 88.88 686 ILE A CA 1
ATOM 5476 C C . ILE A 1 686 ? -30.018 14.767 13.980 1.00 88.88 686 ILE A C 1
ATOM 5478 O O . ILE A 1 686 ? -29.995 15.995 14.010 1.00 88.88 686 ILE A O 1
ATOM 5482 N N . ASN A 1 687 ? -31.139 14.085 13.726 1.00 89.69 687 ASN A N 1
ATOM 5483 C CA . ASN A 1 687 ? -32.432 14.714 13.407 1.00 89.69 687 ASN A CA 1
ATOM 5484 C C . ASN A 1 687 ? -32.324 15.765 12.277 1.00 89.69 687 ASN A C 1
ATOM 5486 O O . ASN A 1 687 ? -32.869 16.863 12.376 1.00 89.69 687 ASN A O 1
ATOM 5490 N N . GLY A 1 688 ? -31.555 15.444 11.227 1.00 90.56 688 GLY A N 1
ATOM 5491 C CA . GLY A 1 688 ? -31.283 16.339 10.093 1.00 90.56 688 GLY A CA 1
ATOM 5492 C C . GLY A 1 688 ? -30.231 17.428 10.353 1.00 90.56 688 GLY A C 1
ATOM 5493 O O . GLY A 1 688 ? -29.975 18.235 9.463 1.00 90.56 688 GLY A O 1
ATOM 5494 N N . LYS A 1 689 ? -29.603 17.474 11.537 1.00 91.69 689 LYS A N 1
ATOM 5495 C CA . LYS A 1 689 ? -28.652 18.527 11.927 1.00 91.69 689 LYS A CA 1
ATOM 5496 C C . LYS A 1 689 ? -27.192 18.065 11.939 1.00 91.69 689 LYS A C 1
ATOM 5498 O O . LYS A 1 689 ? -26.880 16.947 12.352 1.00 91.69 689 LYS A O 1
ATOM 5503 N N . ALA A 1 690 ? -26.305 18.981 11.559 1.00 91.19 690 ALA A N 1
ATOM 5504 C CA . ALA A 1 690 ? -24.861 18.940 11.783 1.00 91.19 690 ALA A CA 1
ATOM 5505 C C . ALA A 1 690 ? -24.462 20.124 12.682 1.00 91.19 690 ALA A C 1
ATOM 5507 O O . ALA A 1 690 ? -24.969 21.223 12.475 1.00 91.19 690 ALA A O 1
ATOM 5508 N N . ILE A 1 691 ? -23.573 19.924 13.661 1.00 87.56 691 ILE A N 1
ATOM 5509 C CA . ILE A 1 691 ? -23.118 20.984 14.583 1.00 87.56 691 ILE A CA 1
ATOM 5510 C C . ILE A 1 691 ? -21.712 21.438 14.187 1.00 87.56 691 ILE A C 1
ATOM 5512 O O . ILE A 1 691 ? -20.795 20.618 14.105 1.00 87.56 691 ILE A O 1
ATOM 5516 N N . TYR A 1 692 ? -21.546 22.742 13.973 1.00 89.00 692 TYR A N 1
ATOM 5517 C CA . TYR A 1 692 ? -20.315 23.356 13.489 1.00 89.00 692 TYR A CA 1
ATOM 5518 C C . TYR A 1 692 ? -19.850 24.460 14.446 1.00 89.00 692 TYR A C 1
ATOM 5520 O O . TYR A 1 692 ? -20.391 25.564 14.461 1.00 89.00 692 TYR A O 1
ATOM 5528 N N . ASP A 1 693 ? -18.863 24.125 15.276 1.00 86.69 693 ASP A N 1
ATOM 5529 C CA . ASP A 1 693 ? -18.287 25.010 16.291 1.00 86.69 693 ASP A CA 1
ATOM 5530 C C . ASP A 1 693 ? -17.188 25.909 15.698 1.00 86.69 693 ASP A C 1
ATOM 5532 O O . ASP A 1 693 ? -16.156 25.425 15.221 1.00 86.69 693 ASP A O 1
ATOM 5536 N N . LEU A 1 694 ? -17.414 27.226 15.747 1.00 88.88 694 LEU A N 1
ATOM 5537 C CA . LEU A 1 694 ? -16.474 28.259 15.300 1.00 88.88 694 LEU A CA 1
ATOM 5538 C C . LEU A 1 694 ? -15.613 28.830 16.436 1.00 88.88 694 LEU A C 1
ATOM 5540 O O . LEU A 1 694 ? -14.579 29.441 16.166 1.00 88.88 694 LEU A O 1
ATOM 5544 N N . THR A 1 695 ? -15.996 28.616 17.699 1.00 85.12 695 THR A N 1
ATOM 5545 C CA . THR A 1 695 ? -15.421 29.295 18.882 1.00 85.12 695 THR A CA 1
ATOM 5546 C C . THR A 1 695 ? -13.907 29.123 18.999 1.00 85.12 695 THR A C 1
ATOM 5548 O O . THR A 1 695 ? -13.188 30.003 19.465 1.00 85.12 695 THR A O 1
ATOM 5551 N N . ASN A 1 696 ? -13.415 27.972 18.538 1.00 79.81 696 ASN A N 1
ATOM 5552 C CA . ASN A 1 696 ? -12.020 27.557 18.598 1.00 79.81 696 ASN A CA 1
ATOM 5553 C C . ASN A 1 696 ? -11.387 27.426 17.199 1.00 79.81 696 ASN A C 1
ATOM 5555 O O . ASN A 1 696 ? -10.468 26.616 17.018 1.00 79.81 696 ASN A O 1
ATOM 5559 N N . LEU A 1 697 ? -11.893 28.170 16.206 1.00 87.12 697 LEU A N 1
ATOM 5560 C CA . LEU A 1 697 ? -11.421 28.152 14.820 1.00 87.12 697 LEU A CA 1
ATOM 5561 C C . LEU A 1 697 ? -10.300 29.179 14.562 1.00 87.12 697 LEU A C 1
ATOM 5563 O O . LEU A 1 697 ? -10.391 30.353 14.912 1.00 87.12 697 LEU A O 1
ATOM 5567 N N . LYS A 1 698 ? -9.226 28.698 13.935 1.00 87.38 698 LYS A N 1
ATOM 5568 C CA . LYS A 1 698 ? -7.977 29.401 13.605 1.00 87.38 698 LYS A CA 1
ATOM 5569 C C . LYS A 1 698 ? -7.473 29.028 12.207 1.00 87.38 698 LYS A C 1
ATOM 5571 O O . LYS A 1 698 ? -7.039 29.910 11.478 1.00 87.38 698 LYS A O 1
ATOM 5576 N N . ILE A 1 699 ? -7.573 27.749 11.821 1.00 88.00 699 ILE A N 1
ATOM 5577 C CA . ILE A 1 699 ? -7.240 27.254 10.471 1.00 88.00 699 ILE A CA 1
ATOM 5578 C C . ILE A 1 699 ? -8.502 26.666 9.842 1.00 88.00 699 ILE A C 1
ATOM 5580 O O . ILE A 1 699 ? -9.082 25.732 10.397 1.00 88.00 699 ILE A O 1
ATOM 5584 N N . ASP A 1 700 ? -8.897 27.191 8.686 1.00 89.81 700 ASP A N 1
ATOM 5585 C CA . ASP A 1 700 ? -9.980 26.657 7.862 1.00 89.81 700 ASP A CA 1
ATOM 5586 C C . ASP A 1 700 ? -9.412 25.693 6.812 1.00 89.81 700 ASP A C 1
ATOM 5588 O O . ASP A 1 700 ? -8.599 26.083 5.977 1.00 89.81 700 ASP A O 1
ATOM 5592 N N . ASN A 1 701 ? -9.848 24.434 6.866 1.00 90.81 701 ASN A N 1
ATOM 5593 C CA . ASN A 1 701 ? -9.486 23.391 5.908 1.00 90.81 701 ASN A CA 1
ATOM 5594 C C . ASN A 1 701 ? -10.649 23.045 4.960 1.00 90.81 701 ASN A C 1
ATOM 5596 O O . ASN A 1 701 ? -10.495 22.162 4.116 1.00 90.81 701 ASN A O 1
ATOM 5600 N N . THR A 1 702 ? -11.807 23.714 5.062 1.00 90.25 702 THR A N 1
ATOM 5601 C CA . THR A 1 702 ? -12.979 23.436 4.211 1.00 90.25 702 THR A CA 1
ATOM 5602 C C . THR A 1 702 ? -12.657 23.616 2.733 1.00 90.25 702 THR A C 1
ATOM 5604 O O . THR A 1 702 ? -13.076 22.799 1.915 1.00 90.25 702 THR A O 1
ATOM 5607 N N . GLU A 1 703 ? -11.843 24.618 2.383 1.00 89.12 703 GLU A N 1
ATOM 5608 C CA . GLU A 1 703 ? -11.412 24.846 1.004 1.00 89.12 703 GLU A CA 1
ATOM 5609 C C . GLU A 1 703 ? -10.593 23.687 0.410 1.00 89.12 703 GLU A C 1
ATOM 5611 O O . GLU A 1 703 ? -10.634 23.476 -0.804 1.00 89.12 703 GLU A O 1
ATOM 5616 N N . LYS A 1 704 ? -9.914 22.894 1.256 1.00 90.81 704 LYS A N 1
ATOM 5617 C CA . LYS A 1 704 ? -9.036 21.780 0.864 1.00 90.81 704 LYS A CA 1
ATOM 5618 C C . LYS A 1 704 ? -9.789 20.501 0.488 1.00 90.81 704 LYS A C 1
ATOM 5620 O O . LYS A 1 704 ? -9.145 19.486 0.238 1.00 90.81 704 LYS A O 1
ATOM 5625 N N . VAL A 1 705 ? -11.120 20.514 0.428 1.00 93.19 705 VAL A N 1
ATOM 5626 C CA . VAL A 1 705 ? -11.919 19.396 -0.103 1.00 93.19 705 VAL A CA 1
ATOM 5627 C C . VAL A 1 705 ? -12.368 19.712 -1.532 1.00 93.19 705 VAL A C 1
ATOM 5629 O O . VAL A 1 705 ? -12.742 20.847 -1.834 1.00 93.19 705 VAL A O 1
ATOM 5632 N N . GLU A 1 706 ? -12.318 18.715 -2.414 1.00 93.94 706 GLU A N 1
ATOM 5633 C CA . GLU A 1 706 ? -12.733 18.811 -3.815 1.00 93.94 706 GLU A CA 1
ATOM 5634 C C . GLU A 1 706 ? -14.221 19.181 -3.930 1.00 93.94 706 GLU A C 1
ATOM 5636 O O . GLU A 1 706 ? -15.054 18.745 -3.132 1.00 93.94 706 GLU A O 1
ATOM 5641 N N . LEU A 1 707 ? -14.555 19.974 -4.949 1.00 89.81 707 LEU A N 1
ATOM 5642 C CA . LEU A 1 707 ? -15.920 20.361 -5.285 1.00 89.81 707 LEU A CA 1
ATOM 5643 C C . LEU A 1 707 ? -16.209 19.987 -6.742 1.00 89.81 707 LEU A C 1
ATOM 5645 O O . LEU A 1 707 ? -15.725 20.649 -7.657 1.00 89.81 707 LEU A O 1
ATOM 5649 N N . ASN A 1 708 ? -17.007 18.941 -6.958 1.00 88.62 708 ASN A N 1
ATOM 5650 C CA . ASN A 1 708 ? -17.377 18.482 -8.294 1.00 88.62 708 ASN A CA 1
ATOM 5651 C C . ASN A 1 708 ? -18.837 18.008 -8.310 1.00 88.62 708 ASN A C 1
ATOM 5653 O O . ASN A 1 708 ? -19.143 16.870 -7.958 1.00 88.62 708 ASN A O 1
ATOM 5657 N N . PHE A 1 709 ? -19.748 18.886 -8.740 1.00 83.19 709 PHE A N 1
ATOM 5658 C CA . PHE A 1 709 ? -21.195 18.635 -8.701 1.00 83.19 709 PHE A CA 1
ATOM 5659 C C . PHE A 1 709 ? -21.651 17.428 -9.538 1.00 83.19 709 PHE A C 1
ATOM 5661 O O . PHE A 1 709 ? -22.704 16.856 -9.251 1.00 83.19 709 PHE A O 1
ATOM 5668 N N . LEU A 1 710 ? -20.854 17.023 -10.535 1.00 82.94 710 LEU A N 1
ATOM 5669 C CA . LEU A 1 710 ? -21.124 15.883 -11.416 1.00 82.94 710 LEU A CA 1
ATOM 5670 C C . LEU A 1 710 ? -20.637 14.545 -10.833 1.00 82.94 710 LEU A C 1
ATOM 5672 O O . LEU A 1 710 ? -21.068 13.490 -11.296 1.00 82.94 710 LEU A O 1
ATOM 5676 N N . ASN A 1 711 ? -19.752 14.560 -9.827 1.00 85.69 711 ASN A N 1
ATOM 5677 C CA . ASN A 1 711 ? -19.206 13.349 -9.217 1.00 85.69 711 ASN A CA 1
ATOM 5678 C C . ASN A 1 711 ? -19.716 13.178 -7.774 1.00 85.69 711 ASN A C 1
ATOM 5680 O O . ASN A 1 711 ? -19.175 13.809 -6.857 1.00 85.69 711 ASN A O 1
ATOM 5684 N N . PRO A 1 712 ? -20.687 12.273 -7.524 1.00 83.19 712 PRO A N 1
ATOM 5685 C CA . PRO A 1 712 ? -21.259 12.087 -6.193 1.00 83.19 712 PRO A CA 1
ATOM 5686 C C . PRO A 1 712 ? -20.227 11.631 -5.153 1.00 83.19 712 PRO A C 1
ATOM 5688 O O . PRO A 1 712 ? -20.428 11.844 -3.964 1.00 83.19 712 PRO A O 1
ATOM 5691 N N . ASN A 1 713 ? -19.092 11.060 -5.571 1.00 86.38 713 ASN A N 1
ATOM 5692 C CA . ASN A 1 713 ? -18.041 10.592 -4.666 1.00 86.38 713 ASN A CA 1
ATOM 5693 C C . ASN A 1 713 ? -17.099 11.700 -4.160 1.00 86.38 713 ASN A C 1
ATOM 5695 O O . ASN A 1 713 ? -16.137 11.382 -3.463 1.00 86.38 713 ASN A O 1
ATOM 5699 N N . THR A 1 714 ? -17.355 12.970 -4.491 1.00 92.44 714 THR A N 1
ATOM 5700 C CA . THR A 1 714 ? -16.554 14.119 -4.029 1.00 92.44 714 THR A CA 1
ATOM 5701 C C . THR A 1 714 ? -17.230 14.904 -2.904 1.00 92.44 714 THR A C 1
ATOM 5703 O O . THR A 1 714 ? -18.420 14.717 -2.633 1.00 92.44 714 THR A O 1
ATOM 5706 N N . GLY A 1 715 ? -16.474 15.789 -2.250 1.00 94.31 715 GLY A N 1
ATOM 5707 C CA . GLY A 1 715 ? -16.998 16.754 -1.283 1.00 94.31 715 GLY A CA 1
ATOM 5708 C C . GLY A 1 715 ? -17.130 16.221 0.146 1.00 94.31 715 GLY A C 1
ATOM 5709 O O . GLY A 1 715 ? -16.415 15.313 0.578 1.00 94.31 715 GLY A O 1
ATOM 5710 N N . MET A 1 716 ? -18.046 16.827 0.901 1.00 95.00 716 MET A N 1
ATOM 5711 C CA . MET A 1 716 ? -18.295 16.550 2.317 1.00 95.00 716 MET A CA 1
ATOM 5712 C C . MET A 1 716 ? -19.547 15.685 2.494 1.00 95.00 716 MET A C 1
ATOM 5714 O O . MET A 1 716 ? -20.652 16.071 2.114 1.00 95.00 716 MET A O 1
ATOM 5718 N N . HIS A 1 717 ? -19.350 14.506 3.078 1.00 94.19 717 HIS A N 1
ATOM 5719 C CA . HIS A 1 717 ? -20.333 13.431 3.210 1.00 94.19 717 HIS A CA 1
ATOM 5720 C C . HIS A 1 717 ? -20.723 13.211 4.668 1.00 94.19 717 HIS A C 1
ATOM 5722 O O . HIS A 1 717 ? -19.908 13.405 5.564 1.00 94.19 717 HIS A O 1
ATOM 5728 N N . TYR A 1 718 ? -21.943 12.730 4.905 1.00 93.12 718 TYR A N 1
ATOM 5729 C CA . TYR A 1 718 ? -22.433 12.373 6.239 1.00 93.12 718 TYR A CA 1
ATOM 5730 C C . TYR A 1 718 ? -22.770 10.878 6.274 1.00 93.12 718 TYR A C 1
ATOM 5732 O O . TYR A 1 718 ? -23.569 10.390 5.470 1.00 93.12 718 TYR A O 1
ATOM 5740 N N . ALA A 1 719 ? -22.127 10.126 7.172 1.00 89.75 719 ALA A N 1
ATOM 5741 C CA . ALA A 1 719 ? -22.284 8.674 7.257 1.00 89.75 719 ALA A CA 1
ATOM 5742 C C . ALA A 1 719 ? -23.746 8.277 7.530 1.00 89.75 719 ALA A C 1
ATOM 5744 O O . ALA A 1 719 ? -24.482 9.003 8.196 1.00 89.75 719 ALA A O 1
ATOM 5745 N N . ASN A 1 720 ? -24.180 7.127 7.006 1.00 87.88 720 ASN A N 1
ATOM 5746 C CA . ASN A 1 720 ? -25.533 6.567 7.183 1.00 87.88 720 ASN A CA 1
ATOM 5747 C C . ASN A 1 720 ? -26.695 7.539 6.868 1.00 87.88 720 ASN A C 1
ATOM 5749 O O . ASN A 1 720 ? -27.827 7.312 7.283 1.00 87.88 720 ASN A O 1
ATOM 5753 N N . THR A 1 721 ? -26.419 8.623 6.138 1.00 89.38 721 THR A N 1
ATOM 5754 C CA . THR A 1 721 ? -27.380 9.669 5.783 1.00 89.38 721 THR A CA 1
ATOM 5755 C C . THR A 1 721 ? -27.703 9.537 4.297 1.00 89.38 721 THR A C 1
ATOM 5757 O O . THR A 1 721 ? -26.796 9.403 3.475 1.00 89.38 721 THR A O 1
ATOM 5760 N N . THR A 1 722 ? -28.982 9.573 3.927 1.00 88.19 722 THR A N 1
ATOM 5761 C CA . THR A 1 722 ? -29.394 9.550 2.515 1.00 88.19 722 THR A CA 1
ATOM 5762 C C . THR A 1 722 ? -29.136 10.917 1.869 1.00 88.19 722 THR A C 1
ATOM 5764 O O . THR A 1 722 ? -29.578 11.923 2.432 1.00 88.19 722 THR A O 1
ATOM 5767 N N . PRO A 1 723 ? -28.472 10.994 0.698 1.00 88.75 723 PRO A N 1
ATOM 5768 C CA . PRO A 1 723 ? -28.328 12.245 -0.041 1.00 88.75 723 PRO A CA 1
ATOM 5769 C C . PRO A 1 723 ? -29.676 12.876 -0.419 1.00 88.75 723 PRO A C 1
ATOM 5771 O O . PRO A 1 723 ? -30.654 12.188 -0.722 1.00 88.75 723 PRO A O 1
ATOM 5774 N N . LEU A 1 724 ? -29.711 14.206 -0.458 1.00 86.06 724 LEU A N 1
ATOM 5775 C CA . LEU A 1 724 ? -30.831 15.008 -0.936 1.00 86.06 724 LEU A CA 1
ATOM 5776 C C . LEU A 1 724 ? -31.003 14.800 -2.448 1.00 86.06 724 LEU A C 1
ATOM 5778 O O . LEU A 1 724 ? -30.339 15.433 -3.263 1.00 86.06 724 LEU A O 1
ATOM 5782 N N . THR A 1 725 ? -31.939 13.927 -2.821 1.00 69.75 725 THR A N 1
ATOM 5783 C CA . THR A 1 725 ? -32.193 13.493 -4.209 1.00 69.75 725 THR A CA 1
ATOM 5784 C C . THR A 1 725 ? -32.633 14.598 -5.176 1.00 69.75 725 THR A C 1
ATOM 5786 O O . THR A 1 725 ? -32.707 14.358 -6.379 1.00 69.75 725 THR A O 1
ATOM 5789 N N . SER A 1 726 ? -32.946 15.805 -4.694 1.00 68.50 726 SER A N 1
ATOM 5790 C CA . SER A 1 726 ? -33.308 16.934 -5.549 1.00 68.50 726 SER A CA 1
ATOM 5791 C C . SER A 1 726 ? -33.051 18.295 -4.901 1.00 68.50 726 SER A C 1
ATOM 5793 O O . SER A 1 726 ? -33.340 18.533 -3.722 1.00 68.50 726 SER A O 1
ATOM 5795 N N . LEU A 1 727 ? -32.669 19.265 -5.738 1.00 62.19 727 LEU A N 1
ATOM 5796 C CA . LEU A 1 727 ? -32.705 20.696 -5.414 1.00 62.19 727 LEU A CA 1
ATOM 5797 C C . LEU A 1 727 ? -34.135 21.233 -5.169 1.00 62.19 727 LEU A C 1
ATOM 5799 O O . LEU A 1 727 ? -34.291 22.399 -4.817 1.00 62.19 727 LEU A O 1
ATOM 5803 N N . LYS A 1 728 ? -35.170 20.383 -5.282 1.00 64.44 728 LYS A N 1
ATOM 5804 C CA . LYS A 1 728 ? -36.570 20.670 -4.916 1.00 64.44 728 LYS A CA 1
ATOM 5805 C C . LYS A 1 728 ? -37.086 19.910 -3.676 1.00 64.44 728 LYS A C 1
ATOM 5807 O O . LYS A 1 728 ? -38.198 20.180 -3.241 1.00 64.44 728 LYS A O 1
ATOM 5812 N N . THR A 1 729 ? -36.314 18.993 -3.076 1.00 67.88 729 THR A N 1
ATOM 5813 C CA . THR A 1 729 ? -36.750 18.184 -1.910 1.00 67.88 729 THR A CA 1
ATOM 5814 C C . THR A 1 729 ? -37.109 19.061 -0.703 1.00 67.88 729 THR A C 1
ATOM 5816 O O . THR A 1 729 ? -36.286 19.878 -0.302 1.00 67.88 729 THR A O 1
ATOM 5819 N N . LEU A 1 730 ? -38.298 18.890 -0.111 1.00 69.44 730 LEU A N 1
ATOM 5820 C CA . LEU A 1 730 ? -38.803 19.733 0.993 1.00 69.44 730 LEU A CA 1
ATOM 5821 C C . LEU A 1 730 ? -38.160 19.455 2.366 1.00 69.44 730 LEU A C 1
ATOM 5823 O O . LEU A 1 730 ? -38.358 20.226 3.301 1.00 69.44 730 LEU A O 1
ATOM 5827 N N . THR A 1 731 ? -37.383 18.379 2.501 1.00 82.12 731 THR A N 1
ATOM 5828 C CA . THR A 1 731 ? -36.596 18.088 3.707 1.00 82.12 731 THR A CA 1
ATOM 5829 C C . THR A 1 731 ? -35.498 19.134 3.893 1.00 82.12 731 THR A C 1
ATOM 5831 O O . THR A 1 731 ? -34.669 19.328 2.999 1.00 82.12 731 THR A O 1
ATOM 5834 N N . PHE A 1 732 ? -35.462 19.772 5.063 1.00 88.38 732 PHE A N 1
ATOM 5835 C CA . PHE A 1 732 ? -34.383 20.677 5.452 1.00 88.38 732 PHE A CA 1
ATOM 5836 C C . PHE A 1 732 ? -33.370 19.953 6.338 1.00 88.38 732 PHE A C 1
ATOM 5838 O O . PHE A 1 732 ? -33.718 19.485 7.421 1.00 88.38 732 PHE A O 1
ATOM 5845 N N . ASN A 1 733 ? -32.124 19.897 5.874 1.00 94.44 733 ASN A N 1
ATOM 5846 C CA . ASN A 1 733 ? -30.976 19.410 6.626 1.00 94.44 733 ASN A CA 1
ATOM 5847 C C . ASN A 1 733 ? -30.047 20.596 6.916 1.00 94.44 733 ASN A C 1
ATOM 5849 O O . ASN A 1 733 ? -29.660 21.335 6.001 1.00 94.44 733 ASN A O 1
ATOM 5853 N N . THR A 1 734 ? -29.694 20.776 8.185 1.00 94.75 734 THR A N 1
ATOM 5854 C CA . THR A 1 734 ? -29.267 22.071 8.725 1.00 94.75 734 THR A CA 1
ATOM 5855 C C . THR A 1 734 ? -27.861 22.027 9.308 1.00 94.75 734 THR A C 1
ATOM 5857 O O . THR A 1 734 ? -27.577 21.218 10.193 1.00 94.75 734 THR A O 1
ATOM 5860 N N . LEU A 1 735 ? -27.009 22.961 8.882 1.00 94.69 735 LEU A N 1
ATOM 5861 C CA . LEU A 1 735 ? -25.780 23.305 9.592 1.00 94.69 735 LEU A CA 1
ATOM 5862 C C . LEU A 1 735 ? -26.120 24.257 10.747 1.00 94.69 735 LEU A C 1
ATOM 5864 O O . LEU A 1 735 ? -26.463 25.417 10.519 1.00 94.69 735 LEU A O 1
ATOM 5868 N N . VAL A 1 736 ? -26.051 23.763 11.980 1.00 93.06 736 VAL A N 1
ATOM 5869 C CA . VAL A 1 736 ? -26.162 24.581 13.192 1.00 93.06 736 VAL A CA 1
ATOM 5870 C C . VAL A 1 736 ? -24.789 25.169 13.483 1.00 93.06 736 VAL A C 1
ATOM 5872 O O . VAL A 1 736 ? -23.844 24.428 13.762 1.00 93.06 736 VAL A O 1
ATOM 5875 N N . VAL A 1 737 ? -24.679 26.490 13.392 1.00 92.75 737 VAL A N 1
ATOM 5876 C CA . VAL A 1 737 ? -23.431 27.225 13.608 1.00 92.75 737 VAL A CA 1
ATOM 5877 C C . VAL A 1 737 ? -23.390 27.706 15.053 1.00 92.75 737 VAL A C 1
ATOM 5879 O O . VAL A 1 737 ? -24.302 28.401 15.500 1.00 92.75 737 VAL A O 1
ATOM 5882 N N . VAL A 1 738 ? -22.333 27.331 15.775 1.00 88.25 738 VAL A N 1
ATOM 5883 C CA . VAL A 1 738 ? -22.145 27.667 17.191 1.00 88.25 738 VAL A CA 1
ATOM 5884 C C . VAL A 1 738 ? -20.999 28.660 17.343 1.00 88.25 738 VAL A C 1
ATOM 5886 O O . VAL A 1 738 ? -19.862 28.384 16.951 1.00 88.25 738 VAL A O 1
ATOM 5889 N N . GLY A 1 739 ? -21.302 29.800 17.963 1.00 88.75 739 GLY A N 1
ATOM 5890 C CA . GLY A 1 739 ? -20.328 30.847 18.248 1.00 88.75 739 GLY A CA 1
ATOM 5891 C C . GLY A 1 739 ? -19.868 31.647 17.023 1.00 88.75 739 GLY A C 1
ATOM 5892 O O . GLY A 1 739 ? -20.512 31.653 15.971 1.00 88.75 739 GLY A O 1
ATOM 5893 N N . SER A 1 740 ? -18.714 32.288 17.196 1.00 89.94 740 SER A N 1
ATOM 5894 C CA . SER A 1 740 ? -17.924 33.011 16.192 1.00 89.94 740 SER A CA 1
ATOM 5895 C C . SER A 1 740 ? -16.437 32.764 16.463 1.00 89.94 740 SER A C 1
ATOM 5897 O O . SER A 1 740 ? -16.066 32.416 17.587 1.00 89.94 740 SER A O 1
ATOM 5899 N N . SER A 1 741 ? -15.579 32.927 15.455 1.00 90.81 741 SER A N 1
ATOM 5900 C CA . SER A 1 741 ? -14.130 32.759 15.588 1.00 90.81 741 SER A CA 1
ATOM 5901 C C . SER A 1 741 ? -13.390 34.092 15.680 1.00 90.81 741 SER A C 1
ATOM 5903 O O . SER A 1 741 ? -13.786 35.096 15.088 1.00 90.81 741 SER A O 1
ATOM 5905 N N . GLY A 1 742 ? -12.217 34.082 16.320 1.00 88.75 742 GLY A N 1
ATOM 5906 C CA . GLY A 1 742 ? -11.313 35.242 16.392 1.00 88.75 742 GLY A CA 1
ATOM 5907 C C . GLY A 1 742 ? -10.717 35.701 15.049 1.00 88.75 742 GLY A C 1
ATOM 5908 O O . GLY A 1 742 ? -9.807 36.524 15.043 1.00 88.75 742 GLY A O 1
ATOM 5909 N N . ARG A 1 743 ? -11.192 35.161 13.917 1.00 91.25 743 ARG A N 1
ATOM 5910 C CA . ARG A 1 743 ? -10.878 35.610 12.549 1.00 91.25 743 ARG A CA 1
ATOM 5911 C C . ARG A 1 743 ? -11.899 36.633 12.019 1.00 91.25 743 ARG A C 1
ATOM 5913 O O . ARG A 1 743 ? -11.667 37.220 10.965 1.00 91.25 743 ARG A O 1
ATOM 5920 N N . GLY A 1 744 ? -13.015 36.827 12.727 1.00 91.12 744 GLY A N 1
ATOM 5921 C CA . GLY A 1 744 ? -14.085 37.762 12.380 1.00 91.12 744 GLY A CA 1
ATOM 5922 C C . GLY A 1 744 ? -15.151 37.194 11.435 1.00 91.12 744 GLY A C 1
ATOM 5923 O O . GLY A 1 744 ? -14.922 36.259 10.662 1.00 91.12 744 GLY A O 1
ATOM 5924 N N . THR A 1 745 ? -16.333 37.813 11.474 1.00 91.12 745 THR A N 1
ATOM 5925 C CA . THR A 1 745 ? -17.567 37.360 10.803 1.00 91.12 745 THR A CA 1
ATOM 5926 C C . THR A 1 745 ? -17.426 37.106 9.300 1.00 91.12 745 THR A C 1
ATOM 5928 O O . THR A 1 745 ? -18.008 36.151 8.795 1.00 91.12 745 THR A O 1
ATOM 5931 N N . SER A 1 746 ? -16.623 37.894 8.577 1.00 90.81 746 SER A N 1
ATOM 5932 C CA . SER A 1 746 ? -16.371 37.693 7.138 1.00 90.81 746 SER A CA 1
ATOM 5933 C C . SER A 1 746 ? -15.611 36.387 6.843 1.00 90.81 746 SER A C 1
ATOM 5935 O O . SER A 1 746 ? -15.974 35.632 5.936 1.00 90.81 746 SER A O 1
ATOM 5937 N N . ALA A 1 747 ? -14.602 36.056 7.658 1.00 92.06 747 ALA A N 1
ATOM 5938 C CA . ALA A 1 747 ? -13.868 34.799 7.530 1.00 92.06 747 ALA A CA 1
ATOM 5939 C C . ALA A 1 747 ? -14.755 33.594 7.886 1.00 92.06 747 ALA A C 1
ATOM 5941 O O . ALA A 1 747 ? -14.685 32.555 7.229 1.00 92.06 747 ALA A O 1
ATOM 5942 N N . ASP A 1 748 ? -15.629 33.741 8.884 1.00 92.75 748 ASP A N 1
ATOM 5943 C CA . ASP A 1 748 ? -16.596 32.707 9.263 1.00 92.75 748 ASP A CA 1
ATOM 5944 C C . ASP A 1 748 ? -17.671 32.495 8.193 1.00 92.75 748 ASP A C 1
ATOM 5946 O O . ASP A 1 748 ? -17.946 31.353 7.828 1.00 92.75 748 ASP A O 1
ATOM 5950 N N . ALA A 1 749 ? -18.213 33.569 7.612 1.00 92.69 749 ALA A N 1
ATOM 5951 C CA . ALA A 1 749 ? -19.141 33.509 6.484 1.00 92.69 749 ALA A CA 1
ATOM 5952 C C . ALA A 1 749 ? -18.552 32.746 5.286 1.00 92.69 749 ALA A C 1
ATOM 5954 O O . ALA A 1 749 ? -19.238 31.913 4.683 1.00 92.69 749 ALA A O 1
ATOM 5955 N N . SER A 1 750 ? -17.272 32.986 4.976 1.00 92.62 750 SER A N 1
ATOM 5956 C CA . SER A 1 750 ? -16.530 32.255 3.943 1.00 92.62 750 SER A CA 1
ATOM 5957 C C . SER A 1 750 ? -16.397 30.766 4.284 1.00 92.62 750 SER A C 1
ATOM 5959 O O . SER A 1 750 ? -16.772 29.913 3.478 1.00 92.62 750 SER A O 1
ATOM 5961 N N . THR A 1 751 ? -15.970 30.432 5.508 1.00 93.44 751 THR A N 1
ATOM 5962 C CA . THR A 1 751 ? -15.859 29.043 5.987 1.00 93.44 751 THR A CA 1
ATOM 5963 C C . THR A 1 751 ? -17.197 28.293 5.932 1.00 93.44 751 THR A C 1
ATOM 5965 O O . THR A 1 751 ? -17.262 27.170 5.429 1.00 93.44 751 THR A O 1
ATOM 5968 N N . ILE A 1 752 ? -18.285 28.907 6.408 1.00 94.75 752 ILE A N 1
ATOM 5969 C CA . ILE A 1 752 ? -19.636 28.320 6.377 1.00 94.75 752 ILE A CA 1
ATOM 5970 C C . ILE A 1 752 ? -20.091 28.114 4.930 1.00 94.75 752 ILE A C 1
ATOM 5972 O O . ILE A 1 752 ? -20.613 27.052 4.592 1.00 94.75 752 ILE A O 1
ATOM 5976 N N . SER A 1 753 ? -19.862 29.099 4.058 1.00 94.31 753 SER A N 1
ATOM 5977 C CA . SER A 1 753 ? -20.210 29.006 2.636 1.00 94.31 753 SER A CA 1
ATOM 5978 C C . SER A 1 753 ? -19.430 27.889 1.941 1.00 94.31 753 SER A C 1
ATOM 5980 O O . SER A 1 753 ? -20.027 27.086 1.225 1.00 94.31 753 SER A O 1
ATOM 5982 N N . ASN A 1 754 ? -18.125 27.764 2.203 1.00 93.88 754 ASN A N 1
ATOM 5983 C CA . ASN A 1 754 ? -17.295 26.674 1.689 1.00 93.88 754 ASN A CA 1
ATOM 5984 C C . ASN A 1 754 ? -17.780 25.296 2.162 1.00 93.88 754 ASN A C 1
ATOM 5986 O O . ASN A 1 754 ? -17.831 24.370 1.346 1.00 93.88 754 ASN A O 1
ATOM 5990 N N . HIS A 1 755 ? -18.165 25.166 3.438 1.00 94.50 755 HIS A N 1
ATOM 5991 C CA . HIS A 1 755 ? -18.732 23.936 4.002 1.00 94.50 755 HIS A CA 1
ATOM 5992 C C . HIS A 1 755 ? -20.074 23.583 3.349 1.00 94.50 755 HIS A C 1
ATOM 5994 O O . HIS A 1 755 ? -20.249 22.468 2.856 1.00 94.50 755 HIS A O 1
ATOM 6000 N N . MET A 1 756 ? -21.013 24.533 3.282 1.00 94.12 756 MET A N 1
ATOM 6001 C CA . MET A 1 756 ? -22.339 24.332 2.678 1.00 94.12 756 MET A CA 1
ATOM 6002 C C . MET A 1 756 ? -22.256 23.987 1.187 1.00 94.12 756 MET A C 1
ATOM 6004 O O . MET A 1 756 ? -22.979 23.107 0.726 1.00 94.12 756 MET A O 1
ATOM 6008 N N . LEU A 1 757 ? -21.346 24.624 0.446 1.00 93.06 757 LEU A N 1
ATOM 6009 C CA . LEU A 1 757 ? -21.110 24.358 -0.975 1.00 93.06 757 LEU A CA 1
ATOM 6010 C C . LEU A 1 757 ? -20.573 22.934 -1.206 1.00 93.06 757 LEU A C 1
ATOM 6012 O O . LEU A 1 757 ? -21.022 22.237 -2.113 1.00 93.06 757 LEU A O 1
ATOM 6016 N N . ARG A 1 758 ? -19.646 22.469 -0.357 1.00 94.00 758 ARG A N 1
ATOM 6017 C CA . ARG A 1 758 ? -19.034 21.127 -0.451 1.00 94.00 758 ARG A CA 1
ATOM 6018 C C . ARG A 1 758 ? -19.904 20.009 0.114 1.00 94.00 758 ARG A C 1
ATOM 6020 O O . ARG A 1 758 ? -19.705 18.854 -0.247 1.00 94.00 758 ARG A O 1
ATOM 6027 N N . SER A 1 759 ? -20.887 20.344 0.946 1.00 94.00 759 SER A N 1
ATOM 6028 C CA . SER A 1 759 ? -21.899 19.425 1.486 1.00 94.00 759 SER A CA 1
ATOM 6029 C C . SER A 1 759 ? -23.258 19.533 0.777 1.00 94.00 759 SER A C 1
ATOM 6031 O O . SER A 1 759 ? -24.266 19.090 1.325 1.00 94.00 759 SER A O 1
ATOM 6033 N N . TYR A 1 760 ? -23.310 20.063 -0.456 1.00 90.50 760 TYR A N 1
ATOM 6034 C CA . TYR A 1 760 ? -24.554 20.305 -1.214 1.00 90.50 760 TYR A CA 1
ATOM 6035 C C . TYR A 1 760 ? -25.480 19.082 -1.359 1.00 90.50 760 TYR A C 1
ATOM 6037 O O . TYR A 1 760 ? -26.696 19.237 -1.465 1.00 90.50 760 TYR A O 1
ATOM 6045 N N . GLN A 1 761 ? -24.917 17.869 -1.343 1.00 90.56 761 GLN A N 1
ATOM 6046 C CA . GLN A 1 761 ? -25.660 16.604 -1.384 1.00 90.56 761 GLN A CA 1
ATOM 6047 C C . GLN A 1 761 ? -26.408 16.297 -0.077 1.00 90.56 761 GLN A C 1
ATOM 6049 O O . GLN A 1 761 ? -27.266 15.421 -0.061 1.00 90.56 761 GLN A O 1
ATOM 6054 N N . TYR A 1 762 ? -26.079 16.973 1.024 1.00 92.81 762 TYR A N 1
ATOM 6055 C CA . TYR A 1 762 ? -26.508 16.620 2.377 1.00 92.81 762 TYR A CA 1
ATOM 6056 C C . TYR A 1 762 ? -27.139 17.776 3.146 1.00 92.81 762 TYR A C 1
ATOM 6058 O O . TYR A 1 762 ? -28.064 17.520 3.913 1.00 92.81 762 TYR A O 1
ATOM 6066 N N . LEU A 1 763 ? -26.673 19.015 2.954 1.00 94.00 763 LEU A N 1
ATOM 6067 C CA . LEU A 1 763 ? -27.106 20.198 3.704 1.00 94.00 763 LEU A CA 1
ATOM 6068 C C . LEU A 1 763 ? -27.696 21.274 2.781 1.00 94.00 763 LEU A C 1
ATOM 6070 O O . LEU A 1 763 ? -27.162 21.584 1.711 1.00 94.00 763 LEU A O 1
ATOM 6074 N N . ASN A 1 764 ? -28.813 21.862 3.213 1.00 93.38 764 ASN A N 1
ATOM 6075 C CA . ASN A 1 764 ? -29.551 22.889 2.470 1.00 93.38 764 ASN A CA 1
ATOM 6076 C C . ASN A 1 764 ? -30.131 24.011 3.359 1.00 93.38 764 ASN A C 1
ATOM 6078 O O . ASN A 1 764 ? -30.825 24.894 2.849 1.00 93.38 764 ASN A O 1
ATOM 6082 N N . ALA A 1 765 ? -29.837 24.016 4.661 1.00 95.00 765 ALA A N 1
ATOM 6083 C CA . ALA A 1 765 ? -30.199 25.083 5.588 1.00 95.00 765 ALA A CA 1
ATOM 6084 C C . ALA A 1 765 ? -29.043 25.446 6.535 1.00 95.00 765 ALA A C 1
ATOM 6086 O O . ALA A 1 765 ? -28.162 24.624 6.794 1.00 95.00 765 ALA A O 1
ATOM 6087 N N . ILE A 1 766 ? -29.069 26.670 7.064 1.00 96.75 766 ILE A N 1
ATOM 6088 C CA . ILE A 1 766 ? -28.130 27.184 8.075 1.00 96.75 766 ILE A CA 1
ATOM 6089 C C . ILE A 1 766 ? -28.943 27.700 9.271 1.00 96.75 766 ILE A C 1
ATOM 6091 O O . ILE A 1 766 ? -30.025 28.259 9.085 1.00 96.75 766 ILE A O 1
ATOM 6095 N N . ASP A 1 767 ? -28.449 27.512 10.492 1.00 95.88 767 ASP A N 1
ATOM 6096 C CA . ASP A 1 767 ? -29.093 27.966 11.729 1.00 95.88 767 ASP A CA 1
ATOM 6097 C C . ASP A 1 767 ? -28.049 28.626 12.641 1.00 95.88 767 ASP A C 1
ATOM 6099 O O . ASP A 1 767 ? -27.203 27.950 13.228 1.00 95.88 767 ASP A O 1
ATOM 6103 N N . PHE A 1 768 ? -28.087 29.961 12.684 1.00 94.56 768 PHE A N 1
ATOM 6104 C CA . PHE A 1 768 ? -27.275 30.811 13.550 1.00 94.56 768 PHE A CA 1
ATOM 6105 C C . PHE A 1 768 ? -28.011 31.044 14.863 1.00 94.56 768 PHE A C 1
ATOM 6107 O O . PHE A 1 768 ? -29.127 31.570 14.874 1.00 94.56 768 PHE A O 1
ATOM 6114 N N . ARG A 1 769 ? -27.395 30.670 15.979 1.00 87.25 769 ARG A N 1
ATOM 6115 C CA . ARG A 1 769 ? -28.045 30.709 17.288 1.00 87.25 769 ARG A CA 1
ATOM 6116 C C . ARG A 1 769 ? -27.037 30.828 18.418 1.00 87.25 769 ARG A C 1
ATOM 6118 O O . ARG A 1 769 ? -25.900 30.376 18.291 1.00 87.25 769 ARG A O 1
ATOM 6125 N N . ASP A 1 770 ? -27.496 31.375 19.534 1.00 88.94 770 ASP A N 1
ATOM 6126 C CA . ASP A 1 770 ? -26.833 31.189 20.818 1.00 88.94 770 ASP A CA 1
ATOM 6127 C C . ASP A 1 770 ? -27.132 29.755 21.297 1.00 88.94 770 ASP A C 1
ATOM 6129 O O . ASP A 1 770 ? -28.294 29.361 21.412 1.00 88.94 770 ASP A O 1
ATOM 6133 N N . GLU A 1 771 ? -26.096 28.950 21.535 1.00 82.44 771 GLU A N 1
ATOM 6134 C CA . GLU A 1 771 ? -26.225 27.522 21.872 1.00 82.44 771 GLU A CA 1
ATOM 6135 C C . GLU A 1 771 ? -25.287 27.180 23.043 1.00 82.44 771 GLU A C 1
ATOM 6137 O O . GLU A 1 771 ? -24.141 27.639 23.099 1.00 82.44 771 GLU A O 1
ATOM 6142 N N . THR A 1 772 ? -25.774 26.386 24.000 1.00 79.12 772 THR A N 1
ATOM 6143 C CA . THR A 1 772 ? -25.006 26.002 25.193 1.00 79.12 772 THR A CA 1
ATOM 6144 C C . THR A 1 772 ? -24.275 24.686 24.953 1.00 79.12 772 THR A C 1
ATOM 6146 O O . THR A 1 772 ? -24.879 23.616 25.020 1.00 79.12 772 THR A O 1
ATOM 6149 N N . VAL A 1 773 ? -22.962 24.744 24.727 1.00 69.38 773 VAL A N 1
ATOM 6150 C CA . VAL A 1 773 ? -22.117 23.556 24.531 1.00 69.38 773 VAL A CA 1
ATOM 6151 C C . VAL A 1 773 ? -21.285 23.321 25.788 1.00 69.38 773 VAL A C 1
ATOM 6153 O O . VAL A 1 773 ? -20.638 24.228 26.301 1.00 69.38 773 VAL A O 1
ATOM 6156 N N . ASN A 1 774 ? -21.323 22.097 26.323 1.00 70.75 774 ASN A N 1
ATOM 6157 C CA . ASN A 1 774 ? -20.607 21.700 27.547 1.00 70.75 774 ASN A CA 1
ATOM 6158 C C . ASN A 1 774 ? -20.848 22.630 28.762 1.00 70.75 774 ASN A C 1
ATOM 6160 O O . ASN A 1 774 ? -19.976 22.786 29.612 1.00 70.75 774 ASN A O 1
ATOM 6164 N N . GLY A 1 775 ? -22.031 23.251 28.843 1.00 77.0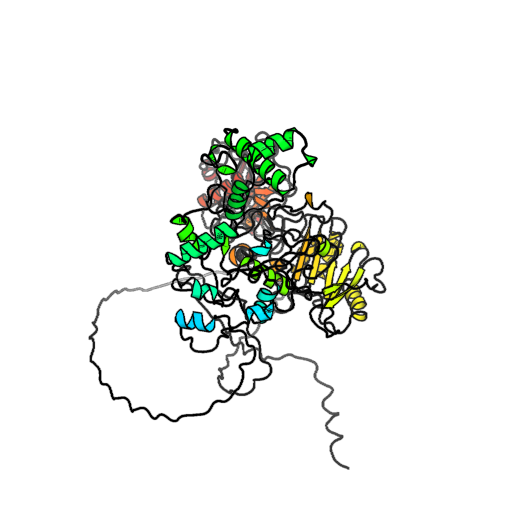6 775 GLY A N 1
ATOM 6165 C CA . GLY A 1 775 ? -22.406 24.190 29.910 1.00 77.06 775 GLY A CA 1
ATOM 6166 C C . GLY A 1 775 ? -22.006 25.653 29.671 1.00 77.06 775 GLY A C 1
ATOM 6167 O O . GLY A 1 775 ? -22.388 26.509 30.465 1.00 77.06 775 GLY A O 1
ATOM 6168 N N . VAL A 1 776 ? -21.296 25.967 28.582 1.00 80.06 776 VAL A N 1
ATOM 6169 C CA . VAL A 1 776 ? -20.927 27.339 28.200 1.00 80.06 776 VAL A CA 1
ATOM 6170 C C . VAL A 1 776 ? -21.865 27.838 27.102 1.00 80.06 776 VAL A C 1
ATOM 6172 O O . VAL A 1 776 ? -22.048 27.173 26.085 1.00 80.06 776 VAL A O 1
ATOM 6175 N N . LEU A 1 777 ? -22.465 29.016 27.299 1.00 86.50 777 LEU A N 1
ATOM 6176 C CA . LEU A 1 777 ? -23.281 29.678 26.279 1.00 86.50 777 LEU A CA 1
ATOM 6177 C C . LEU A 1 777 ? -22.373 30.354 25.246 1.00 86.50 777 LEU A C 1
ATOM 6179 O O . LEU A 1 777 ? -21.674 31.316 25.570 1.00 86.50 777 LEU A O 1
ATOM 6183 N N . HIS A 1 778 ? -22.417 29.889 24.000 1.00 85.38 778 HIS A N 1
ATOM 6184 C CA . HIS A 1 778 ? -21.669 30.484 22.897 1.00 85.38 778 HIS A CA 1
ATOM 6185 C C . HIS A 1 778 ? -22.600 31.320 22.024 1.00 85.38 778 HIS A C 1
ATOM 6187 O O . HIS A 1 778 ? -23.573 30.800 21.481 1.00 85.38 778 HIS A O 1
ATOM 6193 N N . LYS A 1 779 ? -22.291 32.614 21.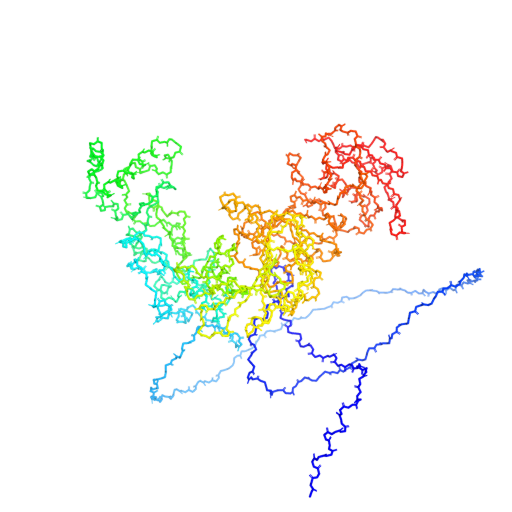892 1.00 88.12 779 LYS A N 1
ATOM 6194 C CA . LYS A 1 779 ? -23.094 33.572 21.124 1.00 88.12 779 LYS A CA 1
ATOM 6195 C C . LYS A 1 779 ? -22.603 33.725 19.695 1.00 88.12 779 LYS A C 1
ATOM 6197 O O . LYS A 1 779 ? -21.396 33.711 19.467 1.00 88.12 779 LYS A O 1
ATOM 6202 N N . THR A 1 780 ? -23.522 33.921 18.755 1.00 87.88 780 THR A N 1
ATOM 6203 C CA . THR A 1 780 ? -23.169 34.227 17.360 1.00 87.88 780 THR A CA 1
ATOM 6204 C C . THR A 1 780 ? -23.114 35.738 17.111 1.00 87.88 780 THR A C 1
ATOM 6206 O O . THR A 1 780 ? -23.998 36.480 17.533 1.00 87.88 780 THR A O 1
ATOM 6209 N N . GLU A 1 781 ? -22.084 36.199 16.399 1.00 90.75 781 GLU A N 1
ATOM 6210 C CA . GLU A 1 781 ? -21.935 37.600 15.960 1.00 90.75 781 GLU A CA 1
ATOM 6211 C C . GLU A 1 781 ? -22.646 37.894 14.621 1.00 90.75 781 GLU A C 1
ATOM 6213 O O . GLU A 1 781 ? -22.591 39.012 14.108 1.00 90.75 781 GLU A O 1
ATOM 6218 N N . MET A 1 782 ? -23.306 36.899 14.019 1.00 91.81 782 MET A N 1
ATOM 6219 C CA . MET A 1 782 ? -24.006 37.061 12.743 1.00 91.81 782 MET A CA 1
ATOM 6220 C C . MET A 1 782 ? -25.312 37.843 12.924 1.00 91.81 782 MET A C 1
ATOM 6222 O O . MET A 1 782 ? -26.238 37.380 13.586 1.00 91.81 782 MET A O 1
ATOM 6226 N N . THR A 1 783 ? -25.416 39.011 12.289 1.00 92.94 783 THR A N 1
ATOM 6227 C CA . THR A 1 783 ? -26.652 39.810 12.236 1.00 92.94 783 THR A CA 1
ATOM 6228 C C . THR A 1 783 ? -27.445 39.536 10.956 1.00 92.94 783 THR A C 1
ATOM 6230 O O . THR A 1 783 ? -26.924 38.992 9.981 1.00 92.94 783 THR A O 1
ATOM 6233 N N . GLU A 1 784 ? -28.713 39.952 10.915 1.00 93.88 784 GLU A N 1
ATOM 6234 C CA . GLU A 1 784 ? -29.541 39.864 9.702 1.00 93.88 784 GLU A CA 1
ATOM 6235 C C . GLU A 1 784 ? -28.944 40.658 8.520 1.00 93.88 784 GLU A C 1
ATOM 6237 O O . GLU A 1 784 ? -29.068 40.245 7.369 1.00 93.88 784 GLU A O 1
ATOM 6242 N N . GLU A 1 785 ? -28.248 41.761 8.801 1.00 93.50 785 GLU A N 1
ATOM 6243 C CA . GLU A 1 785 ? -27.569 42.613 7.815 1.00 93.50 785 GLU A CA 1
ATOM 6244 C C . GLU A 1 785 ? -26.325 41.922 7.232 1.00 93.50 785 GLU A C 1
ATOM 6246 O O . GLU A 1 785 ? -26.124 41.905 6.013 1.00 93.50 785 GLU A O 1
ATOM 6251 N N . ILE A 1 786 ? -25.527 41.272 8.089 1.00 92.88 786 ILE A N 1
ATOM 6252 C CA . ILE A 1 786 ? -24.394 40.437 7.666 1.00 92.88 786 ILE A CA 1
ATOM 6253 C C . ILE A 1 786 ? -24.912 39.270 6.809 1.00 92.88 786 ILE A C 1
ATOM 6255 O O . ILE A 1 786 ? -24.459 39.079 5.682 1.00 92.88 786 ILE A O 1
ATOM 6259 N N . ILE A 1 787 ? -25.938 38.546 7.272 1.00 94.56 787 ILE A N 1
ATOM 6260 C CA . ILE A 1 787 ? -26.537 37.421 6.530 1.00 94.56 787 ILE A CA 1
ATOM 6261 C C . ILE A 1 787 ? -27.074 37.854 5.155 1.00 94.56 787 ILE A C 1
ATOM 6263 O O . ILE A 1 787 ? -26.950 37.091 4.197 1.00 94.56 787 ILE A O 1
ATOM 6267 N N . LYS A 1 788 ? -27.651 39.056 5.030 1.00 94.50 788 LYS A N 1
ATOM 6268 C CA . LYS A 1 788 ? -28.189 39.577 3.758 1.00 94.50 788 LYS A CA 1
ATOM 6269 C C . LYS A 1 788 ? -27.124 40.093 2.788 1.00 94.50 788 LYS A C 1
ATOM 6271 O O . LYS A 1 788 ? -27.337 40.010 1.581 1.00 94.50 788 LYS A O 1
ATOM 6276 N N . SER A 1 789 ? -26.003 40.612 3.291 1.00 91.38 789 SER A N 1
ATOM 6277 C CA . SER A 1 789 ? -24.891 41.098 2.454 1.00 91.38 789 SER A CA 1
ATOM 6278 C C . SER A 1 789 ? -24.013 39.969 1.895 1.00 91.38 789 SER A C 1
ATOM 6280 O O . SER A 1 789 ? -23.380 40.139 0.852 1.00 91.38 789 SER A O 1
ATOM 6282 N N . ILE A 1 790 ? -24.019 38.791 2.525 1.00 92.19 790 ILE A N 1
ATOM 6283 C CA . ILE A 1 790 ? -23.348 37.586 2.020 1.00 92.19 790 ILE A CA 1
ATOM 6284 C C . ILE A 1 790 ? -24.125 36.985 0.834 1.00 92.19 790 ILE A C 1
ATOM 6286 O O . ILE A 1 790 ? -25.343 36.805 0.881 1.00 92.19 790 ILE A O 1
ATOM 6290 N N . THR A 1 791 ? -23.405 36.608 -0.228 1.00 92.94 791 THR A N 1
ATOM 6291 C CA . THR A 1 791 ? -23.952 35.793 -1.326 1.00 92.94 791 THR A CA 1
ATOM 6292 C C . THR A 1 791 ? -23.747 34.315 -1.009 1.00 92.94 791 THR A C 1
ATOM 6294 O O . THR A 1 791 ? -22.643 33.790 -1.141 1.00 92.94 791 THR A O 1
ATOM 6297 N N . TRP A 1 792 ? -24.809 33.642 -0.573 1.00 94.19 792 TRP A N 1
ATOM 6298 C CA . TRP A 1 792 ? -24.744 32.255 -0.109 1.00 94.19 792 TRP A CA 1
ATOM 6299 C C . TRP A 1 792 ? -24.713 31.239 -1.262 1.00 94.19 792 TRP A C 1
ATOM 6301 O O . TRP A 1 792 ? -25.233 31.519 -2.344 1.00 94.19 792 TRP A O 1
ATOM 6311 N N . PRO A 1 793 ? -24.168 30.025 -1.054 1.00 92.44 793 PRO A N 1
ATOM 6312 C CA . PRO A 1 793 ? -24.260 28.941 -2.028 1.00 92.44 793 PRO A CA 1
ATOM 6313 C C . PRO A 1 793 ? -25.704 28.651 -2.466 1.00 92.44 793 PRO A C 1
ATOM 6315 O O . PRO A 1 793 ? -26.606 28.572 -1.634 1.00 92.44 793 PRO A O 1
ATOM 6318 N N . PHE A 1 794 ? -25.909 28.418 -3.764 1.00 88.62 794 PHE A N 1
ATOM 6319 C CA . PHE A 1 794 ? -27.187 28.039 -4.388 1.00 88.62 794 PHE A CA 1
ATOM 6320 C C . PHE A 1 794 ? -28.014 26.983 -3.613 1.00 88.62 794 PHE A C 1
ATOM 6322 O O . PHE A 1 794 ? -29.245 27.054 -3.586 1.00 88.62 794 PHE A O 1
ATOM 6329 N N . ASN A 1 795 ? -27.357 26.004 -2.969 1.00 89.50 795 ASN A N 1
ATOM 6330 C CA . ASN A 1 795 ? -28.010 24.925 -2.225 1.00 89.50 795 ASN A CA 1
ATOM 6331 C C . ASN A 1 795 ? -28.589 25.378 -0.876 1.00 89.50 795 ASN A C 1
ATOM 6333 O O . ASN A 1 795 ? -29.438 24.676 -0.326 1.00 89.50 795 ASN A O 1
ATOM 6337 N N . VAL A 1 796 ? -28.188 26.546 -0.360 1.00 92.88 796 VAL A N 1
ATOM 6338 C CA . VAL A 1 796 ? -28.773 27.157 0.838 1.00 92.88 796 VAL A CA 1
ATOM 6339 C C . VAL A 1 796 ? -30.177 27.658 0.505 1.00 92.88 796 VAL A C 1
ATOM 6341 O O . VAL A 1 796 ? -30.381 28.602 -0.263 1.00 92.88 796 VAL A O 1
ATOM 6344 N N . ARG A 1 797 ? -31.189 27.014 1.083 1.00 90.12 797 ARG A N 1
ATOM 6345 C CA . ARG A 1 797 ? -32.604 27.347 0.874 1.00 90.12 797 ARG A CA 1
ATOM 6346 C C . ARG A 1 797 ? -33.202 28.159 2.009 1.00 90.12 797 ARG A C 1
ATOM 6348 O O . ARG A 1 797 ? -34.050 28.995 1.722 1.00 90.12 797 ARG A O 1
ATOM 6355 N N . LYS A 1 798 ? -32.729 27.944 3.237 1.00 93.75 798 LYS A N 1
ATOM 6356 C CA . LYS A 1 798 ? -33.252 28.541 4.469 1.00 93.75 798 LYS A CA 1
ATOM 6357 C C . LYS A 1 798 ? -32.108 28.941 5.399 1.00 93.75 798 LYS A C 1
ATOM 6359 O O . LYS A 1 798 ? -31.165 28.168 5.565 1.00 93.75 798 LYS A O 1
ATOM 6364 N N . ILE A 1 799 ? -32.200 30.126 5.997 1.00 96.69 799 ILE A N 1
ATOM 6365 C CA . ILE A 1 799 ? -31.267 30.603 7.023 1.00 96.69 799 ILE A CA 1
ATOM 6366 C C . ILE A 1 799 ? -32.088 31.049 8.232 1.00 96.69 799 ILE A C 1
ATOM 6368 O O . ILE A 1 799 ? -33.009 31.855 8.090 1.00 96.69 799 ILE A O 1
ATOM 6372 N N . MET A 1 800 ? -31.757 30.520 9.407 1.00 96.19 800 MET A N 1
ATOM 6373 C CA . MET A 1 800 ? -32.312 30.955 10.687 1.00 96.19 800 MET A CA 1
ATOM 6374 C C . MET A 1 800 ? -31.301 31.833 11.425 1.00 96.19 800 MET A C 1
ATOM 6376 O O . MET A 1 800 ? -30.105 31.551 11.382 1.00 96.19 800 MET A O 1
ATOM 6380 N N . LEU A 1 801 ? -31.790 32.845 12.140 1.00 94.88 801 LEU A N 1
ATOM 6381 C CA . LEU A 1 801 ? -31.043 33.613 13.133 1.00 94.88 801 LEU A CA 1
ATOM 6382 C C . LEU A 1 801 ? -31.874 33.695 14.420 1.00 94.88 801 LEU A C 1
ATOM 6384 O O . LEU A 1 801 ? -32.974 34.244 14.406 1.00 94.88 801 LEU A O 1
ATOM 6388 N N . GLN A 1 802 ? -31.375 33.126 15.519 1.00 91.00 802 GLN A N 1
ATOM 6389 C CA . GLN A 1 802 ? -32.049 33.071 16.827 1.00 91.00 802 GLN A CA 1
ATOM 6390 C C . GLN A 1 802 ? -33.509 32.569 16.741 1.00 91.00 802 GLN A C 1
ATOM 6392 O O . GLN A 1 802 ? -34.413 33.081 17.396 1.00 91.00 802 GLN A O 1
ATOM 6397 N N . GLY A 1 803 ? -33.765 31.584 15.871 1.00 88.69 803 GLY A N 1
ATOM 6398 C CA . GLY A 1 803 ? -35.104 31.031 15.626 1.00 88.69 803 GLY A CA 1
ATOM 6399 C C . GLY A 1 803 ? -36.009 31.839 14.679 1.00 88.69 803 GLY A C 1
ATOM 6400 O O . GLY A 1 803 ? -37.050 31.323 14.275 1.00 88.69 803 GLY A O 1
ATOM 6401 N N . LYS A 1 804 ? -35.612 33.044 14.248 1.00 93.94 804 LYS A N 1
ATOM 6402 C CA . LYS A 1 804 ? -36.268 33.807 13.169 1.00 93.94 804 LYS A CA 1
ATOM 6403 C C . LYS A 1 804 ? -35.755 33.337 11.804 1.00 93.94 804 LYS A C 1
ATOM 6405 O O . LYS A 1 804 ? -34.552 33.175 11.626 1.00 93.94 804 LYS A O 1
ATOM 6410 N N . GLU A 1 805 ? -36.636 33.146 10.824 1.00 95.56 805 GLU A N 1
ATOM 6411 C CA . GLU A 1 805 ? -36.223 32.885 9.436 1.00 95.56 805 GLU A CA 1
ATOM 6412 C C . GLU A 1 805 ? -35.846 34.193 8.726 1.00 95.56 805 GLU A C 1
ATOM 6414 O O . GLU A 1 805 ? -36.598 35.170 8.768 1.00 95.56 805 GLU A O 1
ATOM 6419 N N . ILE A 1 806 ? -34.682 34.215 8.072 1.00 95.62 806 ILE A N 1
ATOM 6420 C CA . ILE A 1 806 ? -34.196 35.376 7.323 1.00 95.62 806 ILE A CA 1
ATOM 6421 C C . ILE A 1 806 ? -34.609 35.251 5.856 1.00 95.62 806 ILE A C 1
ATOM 6423 O O . ILE A 1 806 ? -34.198 34.332 5.149 1.00 95.62 806 ILE A O 1
ATOM 6427 N N . THR A 1 807 ? -35.412 36.204 5.388 1.00 91.12 807 THR A N 1
ATOM 6428 C CA . THR A 1 807 ? -35.875 36.302 3.998 1.00 91.12 807 THR A CA 1
ATOM 6429 C C . THR A 1 807 ? -35.066 37.338 3.214 1.00 91.12 807 THR A C 1
ATOM 6431 O O . THR A 1 807 ? -34.520 38.283 3.783 1.00 91.12 807 THR A O 1
ATOM 6434 N N . GLY A 1 808 ? -34.982 37.172 1.889 1.00 84.19 808 GLY A N 1
ATOM 6435 C CA . GLY A 1 808 ? -34.319 38.139 1.004 1.00 84.19 808 GLY A CA 1
ATOM 6436 C C . GLY A 1 808 ? -32.786 38.151 1.068 1.00 84.19 808 GLY A C 1
ATOM 6437 O O . GLY A 1 808 ? -32.189 39.186 0.793 1.00 84.19 808 GLY A O 1
ATOM 6438 N N . PHE A 1 809 ? -32.145 37.036 1.436 1.00 88.06 809 PHE A N 1
ATOM 6439 C CA . PHE A 1 809 ? -30.691 36.878 1.316 1.00 88.06 809 PHE A CA 1
ATOM 6440 C C . PHE A 1 809 ? -30.277 36.510 -0.118 1.00 88.06 809 PHE A C 1
ATOM 6442 O O . PHE A 1 809 ? -30.981 35.768 -0.812 1.00 88.06 809 PHE A O 1
ATOM 6449 N N . SER A 1 810 ? -29.115 37.004 -0.547 1.00 87.44 810 SER A N 1
ATOM 6450 C CA . SER A 1 810 ? -28.551 36.733 -1.873 1.00 87.44 810 SER A CA 1
ATOM 6451 C C . SER A 1 810 ? -28.036 35.298 -1.999 1.00 87.44 810 SER A C 1
ATOM 6453 O O . SER A 1 810 ? -27.521 34.718 -1.040 1.00 87.44 810 SER A O 1
ATOM 6455 N N . LYS A 1 811 ? -28.129 34.732 -3.206 1.00 85.81 811 LYS A N 1
ATOM 6456 C CA . LYS A 1 811 ? -27.587 33.407 -3.544 1.00 85.81 811 LYS A CA 1
ATOM 6457 C C . LYS A 1 811 ? -26.737 33.481 -4.800 1.00 85.81 811 LYS A C 1
ATOM 6459 O O . LYS A 1 811 ? -27.034 34.280 -5.687 1.00 85.81 811 LYS A O 1
ATOM 6464 N N . SER A 1 812 ? -25.735 32.617 -4.913 1.00 84.81 812 SER A N 1
ATOM 6465 C CA . SER A 1 812 ? -25.020 32.444 -6.172 1.00 84.81 812 SER A CA 1
ATOM 6466 C C . SER A 1 812 ? -25.962 31.887 -7.246 1.00 84.81 812 SER A C 1
ATOM 6468 O O . SER A 1 812 ? -26.589 30.840 -7.070 1.00 84.81 812 SER A O 1
ATOM 6470 N N . ALA A 1 813 ? -26.051 32.587 -8.379 1.00 69.19 813 ALA A N 1
ATOM 6471 C CA . ALA A 1 813 ? -26.529 31.984 -9.616 1.00 69.19 813 ALA A CA 1
ATOM 6472 C C . ALA A 1 813 ? -25.484 30.948 -10.046 1.00 69.19 813 ALA A C 1
ATOM 6474 O O . ALA A 1 813 ? -24.311 31.289 -10.199 1.00 69.19 813 ALA A O 1
ATOM 6475 N N . GLN A 1 814 ? -25.882 29.680 -10.148 1.00 63.44 814 GLN A N 1
ATOM 6476 C CA . GLN A 1 814 ? -24.937 28.595 -10.401 1.00 63.44 814 GLN A CA 1
ATOM 6477 C C . GLN A 1 814 ? -24.726 28.354 -11.903 1.00 63.44 814 GLN A C 1
ATOM 6479 O O . GLN A 1 814 ? -25.645 28.542 -12.702 1.00 63.44 814 GLN A O 1
ATOM 6484 N N . GLN A 1 815 ? -23.508 27.927 -12.243 1.00 49.50 815 GLN A N 1
ATOM 6485 C CA . GLN A 1 815 ? -23.156 27.253 -13.496 1.00 49.50 815 GLN A CA 1
ATOM 6486 C C . GLN A 1 815 ? -23.484 25.757 -13.402 1.00 49.50 815 GLN A C 1
ATOM 6488 O O . GLN A 1 815 ? -23.286 25.203 -12.295 1.00 49.50 815 GLN A O 1
#

Foldseek 3Di:
DDDPPPPPPPPDDDDDDDDDDDDDDDPDPQPWDADPVPRDTDDDPPPPDDDPPPDDDDDDDDDDDDDDDDDDDDDDDDDDDDDDDDDDDDDDDDDDDDDDDDDDDDDDDDDDDDDDDDDDDDDDDDDDDDDDPDDDDDADPQPPDDDDDDDDDVVSLLVNQFDPCVLVVLCVVADDQEEDDDLADFDWDDDPDPHHDHADLRRHHRVVQQALSNLVVCVVSPDDLVRQAADPDADAPVSLSRGDFARHAADPPDQRHDDDVVNQVVVLVVQQQHAWADLDPPDPDDTDHQVRLVVLLVVDDQVVLVVCCVVPVVPDDPSSVVQNVSFVSLCVQCPDPVRVVPCVQGNGSNSQHRDDGDDPVRVSCVSSQWAANHAYSNGHGDPDIDGRRNHHPNLQSVQQSQQQLAPQRWRHSAADDLCCLVVVNNAYDDTHPRLTTWDWDDWAAQPPQNVFWTKIKTARSNDPDRLPIAIEIEGEHLVSDDDLVVRCVSNVVVDPNDQAHAYEYPDCDPVNPVSLLVNLLAHALSHQEYHYADAAQDCSNLCSVLNRPNFALPDRARSAYFYFFPSVPDLVPFCPDLFDAGRHAEDACSSVSRYDDYHDNRSTGGAHLEYEDAPPDALVRVLVSLCCLQPVCCQPRSAQHRDHDQQRGRLEYECQNHAPQSLAPRDRDDHPPQQARFEYEHHAQDVLEHEHEAAPGDGQCLNRWDQDPVDPSGFYHYPPAQWDPDLPDPDAREYEYFAHHPVDDVVVLVSVQSNCRRCLRRHAEYEAAQDQDPNDTHHYPDDLVNQQVDAHEPSHDWYHHHNDTRPNHHYDPDD

InterPro domains:
  IPR030942 IgG-blocking virulence domain [PF26360] (400-567)

Sequence (815 aa):
MNLRSKIIIALSIATVAAVGGTTAGLVVGLNRQEDSKTGVNYNSLASVKKIDYKKAPSDPEVIMKEVKPPEKIEDPKPTPPAPKPEEKPEPEPTPIEKKEEPKKEEIEVAPEPKKEEIPPLPKEVVAEKSVSKDKPENQPAATSGTSTYKLLTTKELIEQLRDHGESAARVKDFKTVGGVGTNLRRFGKNSTVAKPDKFDYESLSAGSQDSAIVLGALIRDGVTLENLPTLKEPISLKDLNSLRENSLRYVEGTRVLKLEQKDLDELLKEYNENLKLELGDLINGIRFSFNDVERLNKKYDVEEIKAKYKRDYRSLTEEEKNIFYVNERIEKYAADPNTSFIFPSIKSFKDIKPKKSFTSEEITRLEMGQVPNSFKVDGQFGSTATKRAAFVNDVLFRTTQQNMNRYFGFASNWERTENDVMNLEFRAWKGEATNSGYEKAEPIIIPGFEDSARLLEYKNLSNTNKDNNRYIIEIFAVQNLDSVNALVTAAKKLMKNQKGAGIAIRNINASTGEKAKNVVKNMPNFIKSLTLFYDWNDPVVVHALIDNLNFNTTDKTLVELNLYTDVSRNINQRNTAVERATSLTRIDPRVYQRVNPGAYDYKYNAIFLTLAVGKPTTRREIGQMMRYVYVIAKNRREFQGYFGGDGGYPVEWDFRDANMYEMNNIEIPNIPNFKTFRKVTFSSLINGKAIYDLTNLKIDNTEKVELNFLNPNTGMHYANTTPLTSLKTLTFNTLVVVGSSGRGTSADASTISNHMLRSYQYLNAIDFRDETVNGVLHKTEMTEEIIKSITWPFNVRKIMLQGKEITGFSKSAQQ

Radius of gyration: 36.4 Å; chains: 1; bounding box: 105×93×115 Å